Protein AF-0000000075149678 (afdb_homodimer)

Secondary structure (DSSP, 8-state):
--HHHHHHHHHIIIII-SS-SEEE-PPPGGG-S-S-GGGGTEEEEEETTTTEE-EEE-SSS-EEEEEEETTT--EEEE-TTT-SHHHHT--SSPHHHHHSSTHHHHHHHHHHHHHHHHHHTT--GGGGG-HHHHHHHHHHHHHHHH-SS---HHHH---HHHHHHHHHHHHHHHHHHHHHHHHHHHHTT--EEEEEEEEE-TTT--EEEEEEEEEE-TT--EEEEEEEEEE-SSSS--HHHHHHHHHHHHHHHH--TTSSSS-HHHHEEEEE---HHHH-TTSGGGTSEEEE-HHHHHHHHHHHHHSEE--EETTEEPPPEETTGGG-HHHHHHHHHHHHHHHHHHHHTGGGGSSSPP----GGGGTTTTTTGGGGS--GGGHHHHHHHHHHHT----S-EEEE-TTS-EEEEPPPPHHHHHHHHHHHHHHHHHS---HHHHHHHHH-GGGHHHHGGG---HHHHHHHHHHHHHHHHHT--------TTS-----------------------HHHHHHHHH--------GGGTTS--HHHHHHHHHHHHHHHTT-----HHHHHHHHHHHHHS-STTTT--HHHHHHHHHHHHHGGG--/--HHHHHHHHHIIIII-SS-SEEE-PPPGGG-S-S-GGGGTEEEEEETTTTEE-EEE-SSS-EEEEEEETTT--EEEE-TTT-SHHHHT--SSPHHHHHSSTHHHHHHHHHHHHHHHHHHTT--GGGGG-HHHHHHHHHHHHHHHH-SS---HHHH---HHHHHHHHHHHHHHHHHHHHHHHHHHHHTT--EEEEEEEEE-TTT--EEEEEEEEEE-TT--EEEEEEEEEE-SSSS--HHHHHHHHHHHHHHHH--TTSSSS-HHHHEEEEE---HHHH-TTSGGGTSEEEE-HHHHHHHHHHHHHSEE--EETTEEPPPEETTGGG-HHHHHHHHHHHHHHHHHHHHTGGGGSSSPP----GGGGTTTTT-GGGGS--GGGHHHHHHHHHHHT----S-EEEE-TTS-EEEEPPPPHHHHHHHHHHHHHHHHHS---HHHHHHHHH-GGGHHHHGGG---HHHHHHHHHHHHHHHHHT--------S-S------------------------HHHHHHHH--------GGGTTS--HHHHHHHHHHHHHHHHT-----HHHHHHHHHHHHHS-STTTT--HHHHHHHHHHHHHGGG--

Radius of gyration: 38.63 Å; Cα contacts (8 Å, |Δi|>4): 1776; chains: 2; bounding box: 74×133×99 Å

pLDDT: mean 73.52, std 18.8, range [23.61, 95.62]

Organism: Marchantia polymorpha (NCBI:txid3197)

Sequence (1200 aa):
MKAHEVKKELQKSLLEAEVLDHVVVRWPQKEQPSSNSIWDEFGPVVRICDNRRVEVQESDAITITFVGCKKCSTPYSWTLSRGTQSLRKHNCPPKSVVASSSHSIVQWMVVKSCAAMCAVDMRPFAIVSGEGFQSLLQTVLDIGVASKNPIRIKDLLNDEVTVKRAAVKTYKTIRQVLIAKLQAHFQDKMVAGCTLDIWTEPLTSIAYMSVTMHYIDVDFKHNARTLQVDQFPEVSHTAVAILKTFKQCIIPFTGEFDSMNVPVKEQIRITTDHASNNCGEDGLPSEFQWNGCADHSISTCLSFVLDKRTSIVNGKKSKPYYQFYANAPAVFDMLDNCKALVTYVKRVGLNKQLTPKLKQAVATRWIATKELEAFKTPTLHLVTHWRKVLLEHCDIVDEERVVKDKDGVKVTLPPDSKDFLNIKDLIKYQILEKFMLTALHVATTYLDPRQKPIISELEIDDELQREAIAIIKSTMVQNSPPTLTIDDKRPVLATACNRHPRKRKRAAISVVFPCRCINDFSSNDNDDDQDDIDNVPNTATLEILVIAELQAYEAFTLSNAMSENNFSDSGSTVSKKRNQLKPSTVNILMFLRSNIDLTKMKAHEVKKELQKSLLEAEVLDHVVVRWPQKEQPSSNSIWDEFGPVVRICDNRRVEVQESDAITITFVGCKKCSTPYSWTLSRGTQSLRKHNCPPKSVVASSSHSIVQWMVVKSCAAMCAVDMRPFAIVSGEGFQSLLQTVLDIGVASKNPIRIKDLLNDEVTVKRAAVKTYKTIRQVLIAKLQAHFQDKMVAGCTLDIWTEPLTSIAYMSVTMHYIDVDFKHNARTLQVDQFPEVSHTAVAILKTFKQCIIPFTGEFDSMNVPVKEQIRITTDHASNNCGEDGLPSEFQWNGCADHSISTCLSFVLDKRTSIVNGKKSKPYYQFYANAPAVFDMLDNCKALVTYVKRVGLNKQLTPKLKQAVATRWIATKELEAFKTPTLHLVTHWRKVLLEHCDIVDEERVVKDKDGVKVTLPPDSKDFLNIKDLIKYQILEKFMLTALHVATTYLDPRQKPIISELEIDDELQREAIAIIKSTMVQNSPPTLTIDDKRPVLATACNRHPRKRKRAAISVVFPCRCINDFSSNDNDDDQDDIDNVPNTATLEILVIAELQAYEAFTLSNAMSENNFSDSGSTVSKKRNQLKPSTVNILMFLRSNIDLTK

Structure (mmCIF, N/CA/C/O backbone):
data_AF-0000000075149678-model_v1
#
loop_
_entity.id
_entity.type
_entity.pdbx_description
1 polymer 'Uncharacterized protein'
#
loop_
_atom_site.group_PDB
_atom_site.id
_atom_site.type_symbol
_atom_site.label_atom_id
_atom_site.label_alt_id
_atom_site.label_comp_id
_atom_site.label_asym_id
_atom_site.label_entity_id
_atom_site.label_seq_id
_atom_site.pdbx_PDB_ins_code
_atom_site.Cartn_x
_atom_site.Cartn_y
_atom_site.Cartn_z
_atom_site.occupancy
_atom_site.B_iso_or_equiv
_atom_site.auth_seq_id
_atom_site.auth_comp_id
_atom_site.auth_asym_id
_atom_site.auth_atom_id
_atom_site.pdbx_PDB_model_num
ATOM 1 N N . MET A 1 1 ? -14.008 13.172 49.125 1 57.91 1 MET A N 1
ATOM 2 C CA . MET A 1 1 ? -13.828 11.797 48.688 1 57.91 1 MET A CA 1
ATOM 3 C C . MET A 1 1 ? -12.414 11.312 48.969 1 57.91 1 MET A C 1
ATOM 5 O O . MET A 1 1 ? -11.461 12.094 48.875 1 57.91 1 MET A O 1
ATOM 9 N N . LYS A 1 2 ? -12.273 10.164 49.594 1 74.69 2 LYS A N 1
ATOM 10 C CA . LYS A 1 2 ? -10.984 9.586 49.969 1 74.69 2 LYS A CA 1
ATOM 11 C C . LYS A 1 2 ? -10.172 9.195 48.75 1 74.69 2 LYS A C 1
ATOM 13 O O . LYS A 1 2 ? -10.734 8.844 47.719 1 74.69 2 LYS A O 1
ATOM 18 N N . ALA A 1 3 ? -8.828 9.406 48.781 1 76.81 3 ALA A N 1
ATOM 19 C CA . ALA A 1 3 ? -7.906 9.148 47.688 1 76.81 3 ALA A CA 1
ATOM 20 C C . ALA A 1 3 ? -8.102 7.742 47.125 1 76.81 3 ALA A C 1
ATOM 22 O O . ALA A 1 3 ? -8.062 7.543 45.906 1 76.81 3 ALA A O 1
ATOM 23 N N . HIS A 1 4 ? -8.422 6.836 48.062 1 79.38 4 HIS A N 1
ATOM 24 C CA . HIS A 1 4 ? -8.57 5.449 47.625 1 79.38 4 HIS A CA 1
ATOM 25 C C . HIS A 1 4 ? -9.836 5.266 46.781 1 79.38 4 HIS A C 1
ATOM 27 O O . HIS A 1 4 ? -9.844 4.488 45.812 1 79.38 4 HIS A O 1
ATOM 33 N N . GLU A 1 5 ? -10.867 5.965 47.031 1 79.81 5 GLU A N 1
ATOM 34 C CA . GLU A 1 5 ? -12.117 5.887 46.281 1 79.81 5 GLU A CA 1
ATOM 35 C C . GLU A 1 5 ? -11.961 6.504 44.875 1 79.81 5 GLU A C 1
ATOM 37 O O . GLU A 1 5 ? -12.453 5.953 43.906 1 79.81 5 GLU A O 1
ATOM 42 N N . VAL A 1 6 ? -11.242 7.582 44.938 1 85.88 6 VAL A N 1
ATOM 43 C CA . VAL A 1 6 ? -11.023 8.258 43.656 1 85.88 6 VAL A CA 1
ATOM 44 C C . VAL A 1 6 ? -10.164 7.375 42.781 1 85.88 6 VAL A C 1
ATOM 46 O O . VAL A 1 6 ? -10.406 7.289 41.562 1 85.88 6 VAL A O 1
ATOM 49 N N . LYS A 1 7 ? -9.281 6.703 43.406 1 84.38 7 LYS A N 1
ATOM 50 C CA . LYS A 1 7 ? -8.414 5.812 42.625 1 84.38 7 LYS A CA 1
ATOM 51 C C . LYS A 1 7 ? -9.219 4.688 42 1 84.38 7 LYS A C 1
ATOM 53 O O . LYS A 1 7 ? -8.992 4.348 40.812 1 84.38 7 LYS A O 1
ATOM 58 N N . LYS A 1 8 ? -10.102 4.176 42.688 1 80 8 LYS A N 1
ATOM 59 C CA . LYS A 1 8 ? -10.945 3.104 42.188 1 80 8 LYS A CA 1
ATOM 60 C C . LYS A 1 8 ? -11.82 3.598 41.031 1 80 8 LYS A C 1
ATOM 62 O O . LYS A 1 8 ? -12.008 2.893 40.031 1 80 8 LYS A O 1
ATOM 67 N N . GLU A 1 9 ? -12.242 4.777 41.188 1 80.5 9 GLU A N 1
ATOM 68 C CA . GLU A 1 9 ? -13.055 5.379 40.125 1 80.5 9 GLU A CA 1
ATOM 69 C C . GLU A 1 9 ? -12.227 5.641 38.875 1 80.5 9 GLU A C 1
ATOM 71 O O . GLU A 1 9 ? -12.711 5.445 37.75 1 80.5 9 GLU A O 1
ATOM 76 N N . LEU A 1 10 ? -11.047 6.031 39.125 1 85.06 10 LEU A N 1
ATOM 77 C CA . LEU A 1 10 ? -10.164 6.324 38 1 85.06 10 LEU A CA 1
ATOM 78 C C . LEU A 1 10 ? -9.766 5.043 37.281 1 85.06 10 LEU A C 1
ATOM 80 O O . LEU A 1 10 ? -9.648 5.035 36.062 1 85.06 10 LEU A O 1
ATOM 84 N N . GLN A 1 11 ? -9.633 4.023 38.031 1 77.69 11 GLN A N 1
ATOM 85 C CA . GLN A 1 11 ? -9.312 2.74 37.406 1 77.69 11 GLN A CA 1
ATOM 86 C C . GLN A 1 11 ? -10.43 2.287 36.469 1 77.69 11 GLN A C 1
ATOM 88 O O . GLN A 1 11 ? -10.164 1.807 35.375 1 77.69 11 GLN A O 1
ATOM 93 N N . LYS A 1 12 ? -11.539 2.523 36.906 1 75.19 12 LYS A N 1
ATOM 94 C CA . LYS A 1 12 ? -12.695 2.158 36.062 1 75.19 12 LYS A CA 1
ATOM 95 C C . LYS A 1 12 ? -12.797 3.059 34.844 1 75.19 12 LYS A C 1
ATOM 97 O O . LYS A 1 12 ? -13.047 2.578 33.719 1 75.19 12 LYS A O 1
ATOM 102 N N . SER A 1 13 ? -12.539 4.293 35.031 1 77.38 13 SER A N 1
ATOM 103 C CA . SER A 1 13 ? -12.703 5.277 33.969 1 77.38 13 SER A CA 1
ATOM 104 C C . SER A 1 13 ? -11.609 5.145 32.906 1 77.38 13 SER A C 1
ATOM 106 O O . SER A 1 13 ? -11.859 5.32 31.719 1 77.38 13 SER A O 1
ATOM 108 N N . LEU A 1 14 ? -10.484 4.793 33.312 1 76.38 14 LEU A N 1
ATOM 109 C CA . LEU A 1 14 ? -9.344 4.777 32.406 1 76.38 14 LEU A CA 1
ATOM 110 C C . LEU A 1 14 ? -9.227 3.434 31.703 1 76.38 14 LEU A C 1
ATOM 112 O O . LEU A 1 14 ? -8.766 3.369 30.562 1 76.38 14 LEU A O 1
ATOM 116 N N . LEU A 1 15 ? -9.656 2.396 32.375 1 67.94 15 LEU A N 1
ATOM 117 C CA . LEU A 1 15 ? -9.328 1.075 31.859 1 67.94 15 LEU A CA 1
ATOM 118 C C . LEU A 1 15 ? -10.57 0.382 31.328 1 67.94 15 LEU A C 1
ATOM 120 O O . LEU A 1 15 ? -10.484 -0.461 30.438 1 67.94 15 LEU A O 1
ATOM 124 N N . GLU A 1 16 ? -11.672 0.696 31.828 1 62.38 16 GLU A N 1
ATOM 125 C CA . GLU A 1 16 ? -12.852 -0.124 31.562 1 62.38 16 GLU A CA 1
ATOM 126 C C . GLU A 1 16 ? -13.906 0.665 30.781 1 62.38 16 GLU A C 1
ATOM 128 O O . GLU A 1 16 ? -14.695 0.087 30.047 1 62.38 16 GLU A O 1
ATOM 133 N N . ALA A 1 17 ? -13.781 1.989 30.844 1 60.34 17 ALA A N 1
ATOM 134 C CA . ALA A 1 17 ? -14.898 2.781 30.344 1 60.34 17 ALA A CA 1
ATOM 135 C C . ALA A 1 17 ? -14.867 2.877 28.828 1 60.34 17 ALA A C 1
ATOM 137 O O . ALA A 1 17 ? -13.789 2.875 28.219 1 60.34 17 ALA A O 1
ATOM 138 N N . GLU A 1 18 ? -15.984 2.715 28.188 1 59.06 18 GLU A N 1
ATOM 139 C CA . GLU A 1 18 ? -16.156 2.883 26.75 1 59.06 18 GLU A CA 1
ATOM 140 C C . GLU A 1 18 ? -15.844 4.312 26.312 1 59.06 18 GLU A C 1
ATOM 142 O O . GLU A 1 18 ? -15.234 4.523 25.266 1 59.06 18 GLU A O 1
ATOM 147 N N . VAL A 1 19 ? -16.359 5.199 27.141 1 57.59 19 VAL A N 1
ATOM 148 C CA . VAL A 1 19 ? -16.078 6.613 26.922 1 57.59 19 VAL A CA 1
ATOM 149 C C . VAL A 1 19 ? -15.164 7.137 28.016 1 57.59 19 VAL A C 1
ATOM 151 O O . VAL A 1 19 ? -15.484 7.035 29.203 1 57.59 19 VAL A O 1
ATOM 154 N N . LEU A 1 20 ? -13.992 7.496 27.594 1 66.5 20 LEU A N 1
ATOM 155 C CA . LEU A 1 20 ? -13.008 7.887 28.594 1 66.5 20 LEU A CA 1
ATOM 156 C C . LEU A 1 20 ? -13.281 9.297 29.094 1 66.5 20 LEU A C 1
ATOM 158 O O . LEU A 1 20 ? -13.484 10.219 28.312 1 66.5 20 LEU A O 1
ATOM 162 N N . ASP A 1 21 ? -13.586 9.367 30.406 1 77.19 21 ASP A N 1
ATOM 163 C CA . ASP A 1 21 ? -13.727 10.664 31.047 1 77.19 21 ASP A CA 1
ATOM 164 C C . ASP A 1 21 ? -12.367 11.219 31.469 1 77.19 21 ASP A C 1
ATOM 166 O O . ASP A 1 21 ? -12.219 12.422 31.688 1 77.19 21 ASP A O 1
ATOM 170 N N . HIS A 1 22 ? -11.516 10.219 31.656 1 84.44 22 HIS A N 1
ATOM 171 C CA . HIS A 1 22 ? -10.172 10.617 32.094 1 84.44 22 HIS A CA 1
ATOM 172 C C . HIS A 1 22 ? -9.117 10.07 31.125 1 84.44 22 HIS A C 1
ATOM 174 O O . HIS A 1 22 ? -9.359 9.078 30.422 1 84.44 22 HIS A O 1
ATOM 180 N N . VAL A 1 23 ? -8.086 10.805 31.016 1 83.5 23 VAL A N 1
ATOM 181 C CA . VAL A 1 23 ? -7.004 10.375 30.141 1 83.5 23 VAL A CA 1
ATOM 182 C C . VAL A 1 23 ? -5.656 10.727 30.766 1 83.5 23 VAL A C 1
ATOM 184 O O . VAL A 1 23 ? -5.566 11.641 31.594 1 83.5 23 VAL A O 1
ATOM 187 N N . VAL A 1 24 ? -4.738 9.898 30.5 1 84.31 24 VAL A N 1
ATOM 188 C CA . VAL A 1 24 ? -3.377 10.211 30.922 1 84.31 24 VAL A CA 1
ATOM 189 C C . VAL A 1 24 ? -2.699 11.094 29.875 1 84.31 24 VAL A C 1
ATOM 191 O O . VAL A 1 24 ? -2.727 10.781 28.688 1 84.31 24 VAL A O 1
ATOM 194 N N . VAL A 1 25 ? -2.201 12.234 30.312 1 80.38 25 VAL A N 1
ATOM 195 C CA . VAL A 1 25 ? -1.563 13.164 29.391 1 80.38 25 VAL A CA 1
ATOM 196 C C . VAL A 1 25 ? -0.104 13.367 29.797 1 80.38 25 VAL A C 1
ATOM 198 O O . VAL A 1 25 ? 0.306 12.984 30.891 1 80.38 25 VAL A O 1
ATOM 201 N N . ARG A 1 26 ? 0.656 13.906 28.906 1 76.75 26 ARG A N 1
ATOM 202 C CA . ARG A 1 26 ? 2.043 14.234 29.219 1 76.75 26 ARG A CA 1
ATOM 203 C C . ARG A 1 26 ? 2.127 15.477 30.094 1 76.75 26 ARG A C 1
ATOM 205 O O . ARG A 1 26 ? 1.287 16.375 30 1 76.75 26 ARG A O 1
ATOM 212 N N . TRP A 1 27 ? 3.176 15.375 30.938 1 76.69 27 TRP A N 1
ATOM 213 C CA . TRP A 1 27 ? 3.428 16.562 31.75 1 76.69 27 TRP A CA 1
ATOM 214 C C . TRP A 1 27 ? 3.85 17.734 30.891 1 76.69 27 TRP A C 1
ATOM 216 O O . TRP A 1 27 ? 4.715 17.594 30.016 1 76.69 27 TRP A O 1
ATOM 226 N N . PRO A 1 28 ? 3.109 18.891 31.062 1 70.19 28 PRO A N 1
ATOM 227 C CA . PRO A 1 28 ? 3.732 20.078 30.484 1 70.19 28 PRO A CA 1
ATOM 228 C C . PRO A 1 28 ? 5.141 20.328 31.016 1 70.19 28 PRO A C 1
ATOM 230 O O . PRO A 1 28 ? 5.41 20.094 32.188 1 70.19 28 PRO A O 1
ATOM 233 N N . GLN A 1 29 ? 6.027 20.5 30.188 1 64.75 29 GLN A N 1
ATOM 234 C CA . GLN A 1 29 ? 7.441 20.594 30.531 1 64.75 29 GLN A CA 1
ATOM 235 C C . GLN A 1 29 ? 7.645 21.453 31.781 1 64.75 29 GLN A C 1
ATOM 237 O O . GLN A 1 29 ? 8.453 21.109 32.656 1 64.75 29 GLN A O 1
ATOM 242 N N . LYS A 1 30 ? 6.875 22.594 31.906 1 62.75 30 LYS A N 1
ATOM 243 C CA . LYS A 1 30 ? 7.07 23.531 33 1 62.75 30 LYS A CA 1
ATOM 244 C C . LYS A 1 30 ? 6.434 23.016 34.281 1 62.75 30 LYS A C 1
ATOM 246 O O . LYS A 1 30 ? 6.77 23.469 35.375 1 62.75 30 LYS A O 1
ATOM 251 N N . GLU A 1 31 ? 5.57 21.938 34.156 1 72.44 31 GLU A N 1
ATOM 252 C CA . GLU A 1 31 ? 4.832 21.469 35.312 1 72.44 31 GLU A CA 1
ATOM 253 C C . GLU A 1 31 ? 5.316 20.094 35.781 1 72.44 31 GLU A C 1
ATOM 255 O O . GLU A 1 31 ? 4.727 19.484 36.656 1 72.44 31 GLU A O 1
ATOM 260 N N . GLN A 1 32 ? 6.301 19.688 35.125 1 77.25 32 GLN A N 1
ATOM 261 C CA . GLN A 1 32 ? 6.812 18.391 35.531 1 77.25 32 GLN A CA 1
ATOM 262 C C . GLN A 1 32 ? 7.41 18.438 36.938 1 77.25 32 GLN A C 1
ATOM 264 O O . GLN A 1 32 ? 8.18 19.344 37.25 1 77.25 32 GLN A O 1
ATOM 269 N N . PRO A 1 33 ? 6.98 17.547 37.844 1 74.12 33 PRO A N 1
ATOM 270 C CA . PRO A 1 33 ? 7.383 17.609 39.25 1 74.12 33 PRO A CA 1
ATOM 271 C C . PRO A 1 33 ? 8.898 17.516 39.438 1 74.12 33 PRO A C 1
ATOM 273 O O . PRO A 1 33 ? 9.453 18.125 40.344 1 74.12 33 PRO A O 1
ATOM 276 N N . SER A 1 34 ? 9.531 16.625 38.656 1 74.44 34 SER A N 1
ATOM 277 C CA . SER A 1 34 ? 10.984 16.484 38.75 1 74.44 34 SER A CA 1
ATOM 278 C C . SER A 1 34 ? 11.594 16.094 37.406 1 74.44 34 SER A C 1
ATOM 280 O O . SER A 1 34 ? 10.875 15.836 36.438 1 74.44 34 SER A O 1
ATOM 282 N N . SER A 1 35 ? 12.852 16.172 37.438 1 73 35 SER A N 1
ATOM 283 C CA . SER A 1 35 ? 13.562 15.805 36.219 1 73 35 SER A CA 1
ATOM 284 C C . SER A 1 35 ? 13.742 14.297 36.094 1 73 35 SER A C 1
ATOM 286 O O . SER A 1 35 ? 14.461 13.812 35.219 1 73 35 SER A O 1
ATOM 288 N N . ASN A 1 36 ? 13.031 13.562 36.906 1 75.81 36 ASN A N 1
ATOM 289 C CA . ASN A 1 36 ? 13.141 12.102 36.906 1 75.81 36 ASN A CA 1
ATOM 290 C C . ASN A 1 36 ? 12.57 11.5 35.625 1 75.81 36 ASN A C 1
ATOM 292 O O . ASN A 1 36 ? 11.523 11.93 35.156 1 75.81 36 ASN A O 1
ATOM 296 N N . SER A 1 37 ? 13.242 10.562 35.094 1 79.38 37 SER A N 1
ATOM 297 C CA . SER A 1 37 ? 12.891 9.906 33.844 1 79.38 37 SER A CA 1
ATOM 298 C C . SER A 1 37 ? 11.578 9.133 33.969 1 79.38 37 SER A C 1
ATOM 300 O O . SER A 1 37 ? 10.969 8.75 32.969 1 79.38 37 SER A O 1
ATOM 302 N N . ILE A 1 38 ? 11.109 9.023 35.188 1 82 38 ILE A N 1
ATOM 303 C CA . ILE A 1 38 ? 9.883 8.258 35.406 1 82 38 ILE A CA 1
ATOM 304 C C . ILE A 1 38 ? 8.703 8.977 34.75 1 82 38 ILE A C 1
ATOM 306 O O . ILE A 1 38 ? 7.719 8.336 34.375 1 82 38 ILE A O 1
ATOM 310 N N . TRP A 1 39 ? 8.82 10.195 34.625 1 83.75 39 TRP A N 1
ATOM 311 C CA . TRP A 1 39 ? 7.699 10.992 34.125 1 83.75 39 TRP A CA 1
ATOM 312 C C . TRP A 1 39 ? 7.578 10.867 32.594 1 83.75 39 TRP A C 1
ATOM 314 O O . TRP A 1 39 ? 6.617 11.359 32 1 83.75 39 TRP A O 1
ATOM 324 N N . ASP A 1 40 ? 8.539 10.117 32.062 1 79.5 40 ASP A N 1
ATOM 325 C CA . ASP A 1 40 ? 8.383 9.727 30.656 1 79.5 40 ASP A CA 1
ATOM 326 C C . ASP A 1 40 ? 7.379 8.586 30.5 1 79.5 40 ASP A C 1
ATOM 328 O O . ASP A 1 40 ? 6.773 8.422 29.438 1 79.5 40 ASP A O 1
ATOM 332 N N . GLU A 1 41 ? 7.168 7.938 31.594 1 82.25 41 GLU A N 1
ATOM 333 C CA . GLU A 1 41 ? 6.297 6.766 31.578 1 82.25 41 GLU A CA 1
ATOM 334 C C . GLU A 1 41 ? 4.949 7.066 32.219 1 82.25 41 GLU A C 1
ATOM 336 O O . GLU A 1 41 ? 3.953 6.398 31.938 1 82.25 41 GLU A O 1
ATOM 341 N N . PHE A 1 42 ? 5.043 8.07 33.125 1 86.88 42 PHE A N 1
ATOM 342 C CA . PHE A 1 42 ? 3.814 8.398 33.844 1 86.88 42 PHE A CA 1
ATOM 343 C C . PHE A 1 42 ? 3.4 9.844 33.594 1 86.88 42 PHE A C 1
ATOM 345 O O . PHE A 1 42 ? 4.25 10.719 33.406 1 86.88 42 PHE A O 1
ATOM 352 N N . GLY A 1 43 ? 2.162 10.094 33.438 1 87 43 GLY A N 1
ATOM 353 C CA . GLY A 1 43 ? 1.602 11.43 33.281 1 87 43 GLY A CA 1
ATOM 354 C C . GLY A 1 43 ? 0.392 11.688 34.156 1 87 43 GLY A C 1
ATOM 355 O O . GLY A 1 43 ? -0.157 10.758 34.75 1 87 43 GLY A O 1
ATOM 356 N N . PRO A 1 44 ? 0.08 12.898 34.25 1 88 44 PRO A N 1
ATOM 357 C CA . PRO A 1 44 ? -1.089 13.219 35.094 1 88 44 PRO A CA 1
ATOM 358 C C . PRO A 1 44 ? -2.4 12.758 34.438 1 88 44 PRO A C 1
ATOM 360 O O . PRO A 1 44 ? -2.533 12.758 33.219 1 88 44 PRO A O 1
ATOM 363 N N . VAL A 1 45 ? -3.246 12.297 35.344 1 88.62 45 VAL A N 1
ATOM 364 C CA . VAL A 1 45 ? -4.594 11.961 34.875 1 88.62 45 VAL A CA 1
ATOM 365 C C . VAL A 1 45 ? -5.445 13.219 34.812 1 88.62 45 VAL A C 1
ATOM 367 O O . VAL A 1 45 ? -5.512 13.992 35.781 1 88.62 45 VAL A O 1
ATOM 370 N N . VAL A 1 46 ? -5.988 13.469 33.656 1 86.31 46 VAL A N 1
ATOM 371 C CA . VAL A 1 46 ? -6.793 14.664 33.438 1 86.31 46 VAL A CA 1
ATOM 372 C C . VAL A 1 46 ? -8.227 14.273 33.094 1 86.31 46 VAL A C 1
ATOM 374 O O . VAL A 1 46 ? -8.445 13.25 32.438 1 86.31 46 VAL A O 1
ATOM 377 N N . ARG A 1 47 ? -9.039 15.117 33.594 1 84.12 47 ARG A N 1
ATOM 378 C CA . ARG A 1 47 ? -10.438 14.992 33.156 1 84.12 47 ARG A CA 1
ATOM 379 C C . ARG A 1 47 ? -10.648 15.602 31.781 1 84.12 47 ARG A C 1
ATOM 381 O O . ARG A 1 47 ? -10.305 16.766 31.562 1 84.12 47 ARG A O 1
ATOM 388 N N . ILE A 1 48 ? -11.18 14.883 30.922 1 77.69 48 ILE A N 1
ATOM 389 C CA . ILE A 1 48 ? -11.273 15.266 29.516 1 77.69 48 ILE A CA 1
ATOM 390 C C . ILE A 1 48 ? -12.156 16.5 29.375 1 77.69 48 ILE A C 1
ATOM 392 O O . ILE A 1 48 ? -11.867 17.391 28.578 1 77.69 48 ILE A O 1
ATOM 396 N N . CYS A 1 49 ? -13.203 16.672 30.172 1 71.38 49 CYS A N 1
ATOM 397 C CA . CYS A 1 49 ? -14.195 17.734 30.016 1 71.38 49 CYS A CA 1
ATOM 398 C C . CYS A 1 49 ? -13.586 19.109 30.266 1 71.38 49 CYS A C 1
ATOM 400 O O . CYS A 1 49 ? -13.922 20.062 29.578 1 71.38 49 CYS A O 1
ATOM 402 N N . ASP A 1 50 ? -12.656 19.203 31.219 1 72.31 50 ASP A N 1
ATOM 403 C CA . ASP A 1 50 ? -12.148 20.531 31.562 1 72.31 50 ASP A CA 1
ATOM 404 C C . ASP A 1 50 ? -10.617 20.547 31.531 1 72.31 50 ASP A C 1
ATOM 406 O O . ASP A 1 50 ? -10 21.562 31.844 1 72.31 50 ASP A O 1
ATOM 410 N N . ASN A 1 51 ? -10.047 19.5 31.109 1 73.75 51 ASN A N 1
ATOM 411 C CA . ASN A 1 51 ? -8.602 19.391 30.953 1 73.75 51 ASN A CA 1
ATOM 412 C C . ASN A 1 51 ? -7.871 19.688 32.25 1 73.75 51 ASN A C 1
ATOM 414 O O . ASN A 1 51 ? -6.805 20.297 32.25 1 73.75 51 ASN A O 1
ATOM 418 N N . ARG A 1 52 ? -8.539 19.359 33.406 1 81.81 52 ARG A N 1
ATOM 419 C CA . ARG A 1 52 ? -7.918 19.594 34.719 1 81.81 52 ARG A CA 1
ATOM 420 C C . ARG A 1 52 ? -7.387 18.281 35.312 1 81.81 52 ARG A C 1
ATOM 422 O O . ARG A 1 52 ? -7.988 17.234 35.125 1 81.81 52 ARG A O 1
ATOM 429 N N . ARG A 1 53 ? -6.398 18.484 36 1 87.06 53 ARG A N 1
ATOM 430 C CA . ARG A 1 53 ? -5.82 17.328 36.688 1 87.06 53 ARG A CA 1
ATOM 431 C C . ARG A 1 53 ? -6.73 16.844 37.812 1 87.06 53 ARG A C 1
ATOM 433 O O . ARG A 1 53 ? -7.391 17.656 38.469 1 87.06 53 ARG A O 1
ATOM 440 N N . VAL A 1 54 ? -6.723 15.562 37.938 1 88.62 54 VAL A N 1
ATOM 441 C CA . VAL A 1 54 ? -7.484 14.992 39.031 1 88.62 54 VAL A CA 1
ATOM 442 C C . VAL A 1 54 ? -6.652 15.039 40.312 1 88.62 54 VAL A C 1
ATOM 444 O O . VAL A 1 54 ? -5.598 14.406 40.406 1 88.62 54 VAL A O 1
ATOM 447 N N . GLU A 1 55 ? -7.109 15.891 41.219 1 88.06 55 GLU A N 1
ATOM 448 C CA . GLU A 1 55 ? -6.418 16.062 42.5 1 88.06 55 GLU A CA 1
ATOM 449 C C . GLU A 1 55 ? -7.387 15.984 43.656 1 88.06 55 GLU A C 1
ATOM 451 O O . GLU A 1 55 ? -8.57 16.297 43.531 1 88.06 55 GLU A O 1
ATOM 456 N N . VAL A 1 56 ? -6.934 15.328 44.719 1 85.56 56 VAL A N 1
ATOM 457 C CA . VAL A 1 56 ? -7.727 15.242 45.938 1 85.56 56 VAL A CA 1
ATOM 458 C C . VAL A 1 56 ? -6.961 15.875 47.094 1 85.56 56 VAL A C 1
ATOM 460 O O . VAL A 1 56 ? -5.777 15.586 47.281 1 85.56 56 VAL A O 1
ATOM 463 N N . GLN A 1 57 ? -7.641 16.828 47.75 1 80.31 57 GLN A N 1
ATOM 464 C CA . GLN A 1 57 ? -7.047 17.453 48.906 1 80.31 57 GLN A CA 1
ATOM 465 C C . GLN A 1 57 ? -7.27 16.609 50.156 1 80.31 57 GLN A C 1
ATOM 467 O O . GLN A 1 57 ? -8.398 16.484 50.656 1 80.31 57 GLN A O 1
ATOM 472 N N . GLU A 1 58 ? -6.348 15.797 50.656 1 74.38 58 GLU A N 1
ATOM 473 C CA . GLU A 1 58 ? -6.449 14.953 51.844 1 74.38 58 GLU A CA 1
ATOM 474 C C . GLU A 1 58 ? -6.348 15.781 53.125 1 74.38 58 GLU A C 1
ATOM 476 O O . GLU A 1 58 ? -7.094 15.555 54.062 1 74.38 58 GLU A O 1
ATOM 481 N N . SER A 1 59 ? -5.34 16.672 53.188 1 70.94 59 SER A N 1
ATOM 482 C CA . SER A 1 59 ? -5.195 17.594 54.312 1 70.94 59 SER A CA 1
ATOM 483 C C . SER A 1 59 ? -4.816 19 53.812 1 70.94 59 SER A C 1
ATOM 485 O O . SER A 1 59 ? -4.59 19.203 52.625 1 70.94 59 SER A O 1
ATOM 487 N N . ASP A 1 60 ? -4.965 20.031 54.688 1 67.31 60 ASP A N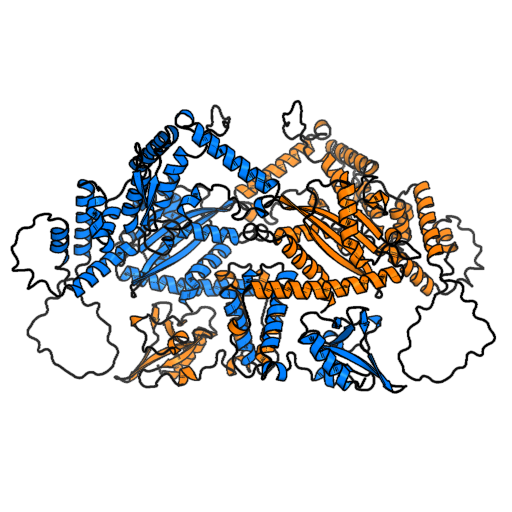 1
ATOM 488 C CA . ASP A 1 60 ? -4.672 21.422 54.375 1 67.31 60 ASP A CA 1
ATOM 489 C C . ASP A 1 60 ? -3.291 21.547 53.719 1 67.31 60 ASP A C 1
ATOM 491 O O . ASP A 1 60 ? -3.061 22.453 52.906 1 67.31 60 ASP A O 1
ATOM 495 N N . ALA A 1 61 ? -2.371 20.516 53.938 1 70.19 61 ALA A N 1
ATOM 496 C CA . ALA A 1 61 ? -0.984 20.672 53.5 1 70.19 61 ALA A CA 1
ATOM 497 C C . ALA A 1 61 ? -0.655 19.703 52.375 1 70.19 61 ALA A C 1
ATOM 499 O O . ALA A 1 61 ? 0.359 19.859 51.688 1 70.19 61 ALA A O 1
ATOM 500 N N . ILE A 1 62 ? -1.554 18.719 52.219 1 75.88 62 ILE A N 1
ATOM 501 C CA . ILE A 1 62 ? -1.147 17.656 51.281 1 75.88 62 ILE A CA 1
ATOM 502 C C . ILE A 1 62 ? -2.184 17.516 50.156 1 75.88 62 ILE A C 1
ATOM 504 O O . ILE A 1 62 ? -3.357 17.25 50.438 1 75.88 62 ILE A O 1
ATOM 508 N N . THR A 1 63 ? -1.804 17.812 48.906 1 83 63 THR A N 1
ATOM 509 C CA . THR A 1 63 ? -2.615 17.578 47.719 1 83 63 THR A CA 1
ATOM 510 C C . THR A 1 63 ? -2.133 16.328 46.969 1 83 63 THR A C 1
ATOM 512 O O . THR A 1 63 ? -0.958 16.234 46.625 1 83 63 THR A O 1
ATOM 515 N N . ILE A 1 64 ? -3.07 15.375 46.844 1 87.19 64 ILE A N 1
ATOM 516 C CA . ILE A 1 64 ? -2.758 14.141 46.125 1 87.19 64 ILE A CA 1
ATOM 517 C C . ILE A 1 64 ? -3.084 14.312 44.625 1 87.19 64 ILE A C 1
ATOM 519 O O . ILE A 1 64 ? -4.215 14.656 44.281 1 87.19 64 ILE A O 1
ATOM 523 N N . THR A 1 65 ? -2.072 14.195 43.812 1 88.88 65 THR A N 1
ATOM 524 C CA . THR A 1 65 ? -2.25 14.211 42.375 1 88.88 65 THR A CA 1
ATOM 525 C C . THR A 1 65 ? -2.227 12.789 41.812 1 88.88 65 THR A C 1
ATOM 527 O O . THR A 1 65 ? -1.367 11.984 42.188 1 88.88 65 THR A O 1
ATOM 530 N N . PHE A 1 66 ? -3.215 12.539 40.969 1 90.62 66 PHE A N 1
ATOM 531 C CA . PHE A 1 66 ? -3.252 11.203 40.375 1 90.62 66 PHE A CA 1
ATOM 532 C C . PHE A 1 66 ? -2.48 11.172 39.062 1 90.62 66 PHE A C 1
ATOM 534 O O . PHE A 1 66 ? -2.652 12.047 38.219 1 90.62 66 PHE A O 1
ATOM 541 N N . VAL A 1 67 ? -1.616 10.172 39 1 89.56 67 VAL A N 1
ATOM 542 C CA . VAL A 1 67 ? -0.827 9.961 37.812 1 89.56 67 VAL A CA 1
ATOM 543 C C . VAL A 1 67 ? -1.106 8.57 37.25 1 89.56 67 VAL A C 1
ATOM 545 O O . VAL A 1 67 ? -1.562 7.68 37.969 1 89.56 67 VAL A O 1
ATOM 548 N N . GLY A 1 68 ? -1.086 8.438 35.906 1 87.38 68 GLY A N 1
ATOM 549 C CA . GLY A 1 68 ? -1.309 7.156 35.25 1 87.38 68 GLY A CA 1
ATOM 550 C C . GLY A 1 68 ? -0.161 6.73 34.375 1 87.38 68 GLY A C 1
ATOM 551 O O . GLY A 1 68 ? 0.609 7.57 33.875 1 87.38 68 GLY A O 1
ATOM 552 N N . CYS A 1 69 ? 0.041 5.398 34.25 1 83.56 69 CYS A N 1
ATOM 553 C CA . CYS A 1 69 ? 0.995 4.863 33.281 1 83.56 69 CYS A CA 1
ATOM 554 C C . CYS A 1 69 ? 0.579 5.207 31.844 1 83.56 69 CYS A C 1
ATOM 556 O O . CYS A 1 69 ? -0.572 4.992 31.469 1 83.56 69 CYS A O 1
ATOM 558 N N . LYS A 1 70 ? 1.414 5.695 31.109 1 76.81 70 LYS A N 1
ATOM 559 C CA . LYS A 1 70 ? 1.104 6.117 29.75 1 76.81 70 LYS A CA 1
ATOM 560 C C . LYS A 1 70 ? 0.82 4.914 28.844 1 76.81 70 LYS A C 1
ATOM 562 O O . LYS A 1 70 ? 0.154 5.043 27.812 1 76.81 70 LYS A O 1
ATOM 567 N N . LYS A 1 71 ? 1.25 3.758 29.312 1 72.25 71 LYS A N 1
ATOM 568 C CA . LYS A 1 71 ? 1.111 2.553 28.5 1 72.25 71 LYS A CA 1
ATOM 569 C C . LYS A 1 71 ? -0.179 1.81 28.828 1 72.25 71 LYS A C 1
ATOM 571 O O . LYS A 1 71 ? -0.964 1.486 27.938 1 72.25 71 LYS A O 1
ATOM 576 N N . CYS A 1 72 ? -0.444 1.564 30.141 1 72 72 CYS A N 1
ATOM 577 C CA . CYS A 1 72 ? -1.587 0.74 30.516 1 72 72 CYS A CA 1
ATOM 578 C C . CYS A 1 72 ? -2.67 1.58 31.188 1 72 72 CYS A C 1
ATOM 580 O O . CYS A 1 72 ? -3.744 1.071 31.516 1 72 72 CYS A O 1
ATOM 582 N N . SER A 1 73 ? -2.389 2.873 31.453 1 76.81 73 SER A N 1
ATOM 583 C CA . SER A 1 73 ? -3.328 3.848 32 1 76.81 73 SER A CA 1
ATOM 584 C C . SER A 1 73 ? -3.688 3.52 33.438 1 76.81 73 SER A C 1
ATOM 586 O O . SER A 1 73 ? -4.676 4.035 33.969 1 76.81 73 SER A O 1
ATOM 588 N N . THR A 1 74 ? -2.877 2.629 34.156 1 80 74 THR A N 1
ATOM 589 C CA . THR A 1 74 ? -3.125 2.344 35.562 1 80 74 THR A CA 1
ATOM 590 C C . THR A 1 74 ? -2.885 3.586 36.406 1 80 74 THR A C 1
ATOM 592 O O . THR A 1 74 ? -1.812 4.188 36.344 1 80 74 THR A O 1
ATOM 595 N N . PRO A 1 75 ? -3.879 3.982 37.219 1 87.62 75 PRO A N 1
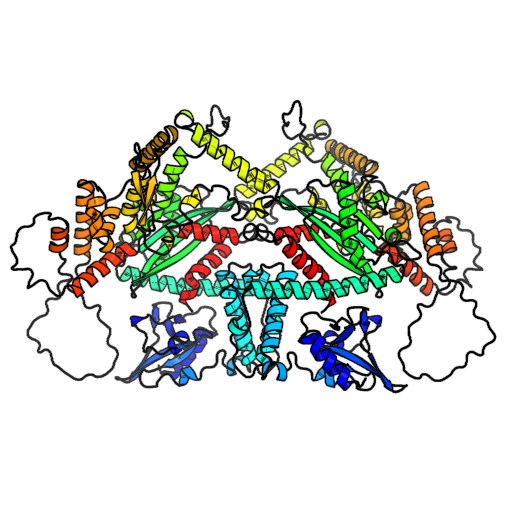ATOM 596 C CA . PRO A 1 75 ? -3.732 5.211 38 1 87.62 75 PRO A CA 1
ATOM 597 C C . PRO A 1 75 ? -3.002 4.98 39.312 1 87.62 75 PRO A C 1
ATOM 599 O O . PRO A 1 75 ? -3.152 3.922 39.938 1 87.62 75 PRO A O 1
ATOM 602 N N . TYR A 1 76 ? -2.221 5.895 39.812 1 87.81 76 TYR A N 1
ATOM 603 C CA . TYR A 1 76 ? -1.512 5.918 41.094 1 87.81 76 TYR A CA 1
ATOM 604 C C . TYR A 1 76 ? -1.734 7.238 41.812 1 87.81 76 TYR A C 1
ATOM 606 O O . TYR A 1 76 ? -1.924 8.281 41.156 1 87.81 76 TYR A O 1
ATOM 614 N N . SER A 1 77 ? -1.828 7.125 43.125 1 87.25 77 SER A N 1
ATOM 615 C CA . SER A 1 77 ? -1.823 8.336 43.938 1 87.25 77 SER A CA 1
ATOM 616 C C . SER A 1 77 ? -0.401 8.828 44.188 1 87.25 77 SER A C 1
ATOM 618 O O . SER A 1 77 ? 0.466 8.055 44.594 1 87.25 77 SER A O 1
ATOM 620 N N . TRP A 1 78 ? -0.196 10.023 43.812 1 87.06 78 TRP A N 1
ATOM 621 C CA . TRP A 1 78 ? 1.15 10.562 43.969 1 87.06 78 TRP A CA 1
ATOM 622 C C . TRP A 1 78 ? 1.121 11.883 44.75 1 87.06 78 TRP A C 1
ATOM 624 O O . TRP A 1 78 ? 0.211 12.695 44.562 1 87.06 78 TRP A O 1
ATOM 634 N N . THR A 1 79 ? 2.023 11.969 45.688 1 79.69 79 THR A N 1
ATOM 635 C CA . THR A 1 79 ? 2.264 13.211 46.406 1 79.69 79 THR A CA 1
ATOM 636 C C . THR A 1 79 ? 3.748 13.57 46.375 1 79.69 79 THR A C 1
ATOM 638 O O . THR A 1 79 ? 4.602 12.688 46.219 1 79.69 79 THR A O 1
ATOM 641 N N . LEU A 1 80 ? 4.035 14.844 46.344 1 68.5 80 LEU A N 1
ATOM 642 C CA . LEU A 1 80 ? 5.422 15.305 46.375 1 68.5 80 LEU A CA 1
ATOM 643 C C . LEU A 1 80 ? 6.184 14.656 47.531 1 68.5 80 LEU A C 1
ATOM 645 O O . LEU A 1 80 ? 7.391 14.438 47.438 1 68.5 80 LEU A O 1
ATOM 649 N N . SER A 1 81 ? 5.402 14.25 48.594 1 65.25 81 SER A N 1
ATOM 650 C CA . SER A 1 81 ? 6.043 13.695 49.781 1 65.25 81 SER A CA 1
ATOM 651 C C . SER A 1 81 ? 6.309 12.203 49.594 1 65.25 81 SER A C 1
ATOM 653 O O . SER A 1 81 ? 7.195 11.648 50.25 1 65.25 81 SER A O 1
ATOM 655 N N . ARG A 1 82 ? 5.492 11.406 48.906 1 63.84 82 ARG A N 1
ATOM 656 C CA . ARG A 1 82 ? 5.574 9.953 48.844 1 63.84 82 ARG A CA 1
ATOM 657 C C . ARG A 1 82 ? 6.633 9.508 47.844 1 63.84 82 ARG A C 1
ATOM 659 O O . ARG A 1 82 ? 7.066 8.352 47.875 1 63.84 82 ARG A O 1
ATOM 666 N N . GLY A 1 83 ? 7.324 10.297 47.188 1 66.25 83 GLY A N 1
ATOM 667 C CA . GLY A 1 83 ? 8.375 9.922 46.25 1 66.25 83 GLY A CA 1
ATOM 668 C C . GLY A 1 83 ? 7.863 9.156 45.062 1 66.25 83 GLY A C 1
ATOM 669 O O . GLY A 1 83 ? 6.652 9.086 44.844 1 66.25 83 GLY A O 1
ATOM 670 N N . THR A 1 84 ? 8.633 8.703 44.125 1 78.75 84 THR A N 1
ATOM 671 C CA . THR A 1 84 ? 8.305 8.039 42.875 1 78.75 84 THR A CA 1
ATOM 672 C C . THR A 1 84 ? 8.594 6.547 42.938 1 78.75 84 THR A C 1
ATOM 674 O O . THR A 1 84 ? 8.633 5.859 41.938 1 78.75 84 THR A O 1
ATOM 677 N N . GLN A 1 85 ? 8.758 5.977 44.188 1 77.69 85 GLN A N 1
ATOM 678 C CA . GLN A 1 85 ? 9.156 4.582 44.344 1 77.69 85 GLN A CA 1
ATOM 679 C C . GLN A 1 85 ? 8.039 3.641 43.875 1 77.69 85 GLN A C 1
ATOM 681 O O . GLN A 1 85 ? 8.305 2.627 43.25 1 77.69 85 GLN A O 1
ATOM 686 N N . SER A 1 86 ? 6.797 3.969 44.312 1 78.38 86 SER A N 1
ATOM 687 C CA . SER A 1 86 ? 5.672 3.123 43.938 1 78.38 86 SER A CA 1
ATOM 688 C C . SER A 1 86 ? 5.496 3.096 42.438 1 78.38 86 SER A C 1
ATOM 690 O O . SER A 1 86 ? 5.082 2.08 41.875 1 78.38 86 SER A O 1
ATOM 692 N N . LEU A 1 87 ? 5.848 4.172 41.844 1 85.19 87 LEU A N 1
ATOM 693 C CA . LEU A 1 87 ? 5.734 4.254 40.375 1 85.19 87 LEU A CA 1
ATOM 694 C C . LEU A 1 87 ? 6.82 3.424 39.719 1 85.19 87 LEU A C 1
ATOM 696 O O . LEU A 1 87 ? 6.57 2.777 38.688 1 85.19 87 LEU A O 1
ATOM 700 N N . ARG A 1 88 ? 7.949 3.363 40.344 1 78.69 88 ARG A N 1
ATOM 701 C CA . ARG A 1 88 ? 9.078 2.623 39.781 1 78.69 88 ARG A CA 1
ATOM 702 C C . ARG A 1 88 ? 8.828 1.12 39.844 1 78.69 88 ARG A C 1
ATOM 704 O O . ARG A 1 88 ? 9.344 0.37 39 1 78.69 88 ARG A O 1
ATOM 711 N N . LYS A 1 89 ? 8.023 0.725 40.719 1 76.5 89 LYS A N 1
ATOM 712 C CA . LYS A 1 89 ? 7.738 -0.697 40.906 1 76.5 89 LYS A CA 1
ATOM 713 C C . LYS A 1 89 ? 6.695 -1.177 39.875 1 76.5 89 LYS A C 1
ATOM 715 O O . LYS A 1 89 ? 6.457 -2.379 39.75 1 76.5 89 LYS A O 1
ATOM 720 N N . HIS A 1 90 ? 6.094 -0.182 39.25 1 76.25 90 HIS A N 1
ATOM 721 C CA . HIS A 1 90 ? 5.094 -0.551 38.25 1 76.25 90 HIS A CA 1
ATOM 722 C C . HIS A 1 90 ? 5.727 -1.308 37.094 1 76.25 90 HIS A C 1
ATOM 724 O O . HIS A 1 90 ? 6.738 -0.869 36.531 1 76.25 90 HIS A O 1
ATOM 730 N N . ASN A 1 91 ? 5.336 -2.562 36.781 1 65.06 91 ASN A N 1
ATOM 731 C CA . ASN A 1 91 ? 5.734 -3.324 35.594 1 65.06 91 ASN A CA 1
ATOM 732 C C . ASN A 1 91 ? 4.586 -3.449 34.594 1 65.06 91 ASN A C 1
ATOM 734 O O . ASN A 1 91 ? 3.568 -4.078 34.875 1 65.06 91 ASN A O 1
ATOM 738 N N . CYS A 1 92 ? 4.672 -2.682 33.406 1 65.06 92 CYS A N 1
ATOM 739 C CA . CYS A 1 92 ? 3.635 -2.643 32.375 1 65.06 92 CYS A CA 1
ATOM 740 C C . CYS A 1 92 ? 3.727 -3.857 31.469 1 65.06 92 CYS A C 1
ATOM 742 O O . CYS A 1 92 ? 4.762 -4.09 30.844 1 65.06 92 CYS A O 1
ATOM 744 N N . PRO A 1 93 ? 2.576 -4.582 31.375 1 61.19 93 PRO A N 1
ATOM 745 C CA . PRO A 1 93 ? 1.294 -4.559 32.062 1 61.19 93 PRO A CA 1
ATOM 746 C C . PRO A 1 93 ? 1.359 -5.246 33.438 1 61.19 93 PRO A C 1
ATOM 748 O O . PRO A 1 93 ? 2.186 -6.137 33.656 1 61.19 93 PRO A O 1
ATOM 751 N N . PRO A 1 94 ? 0.651 -4.648 34.406 1 57.97 94 PRO A N 1
ATOM 752 C CA . PRO A 1 94 ? 0.737 -5.293 35.719 1 57.97 94 PRO A CA 1
ATOM 753 C C . PRO A 1 94 ? 0.366 -6.773 35.688 1 57.97 94 PRO A C 1
ATOM 755 O O . PRO A 1 94 ? -0.56 -7.16 34.969 1 57.97 94 PRO A O 1
ATOM 758 N N . LYS A 1 95 ? 1.229 -7.617 36.219 1 57 95 LYS A N 1
ATOM 759 C CA . LYS A 1 95 ? 1.073 -9.07 36.281 1 57 95 LYS A CA 1
ATOM 760 C C . LYS A 1 95 ? -0.35 -9.445 36.688 1 57 95 LYS A C 1
ATOM 762 O O . LYS A 1 95 ? -0.892 -10.445 36.188 1 57 95 LYS A O 1
ATOM 767 N N . SER A 1 96 ? -0.88 -8.648 37.562 1 52.81 96 SER A N 1
ATOM 768 C CA . SER A 1 96 ? -2.219 -8.938 38.062 1 52.81 96 SER A CA 1
ATOM 769 C C . SER A 1 96 ? -3.264 -8.805 36.938 1 52.81 96 SER A C 1
ATOM 771 O O . SER A 1 96 ? -4.266 -9.523 36.938 1 52.81 96 SER A O 1
ATOM 773 N N . VAL A 1 97 ? -3.141 -7.914 36.125 1 52.66 97 VAL A N 1
ATOM 774 C CA . VAL A 1 97 ? -4.117 -7.672 35.094 1 52.66 97 VAL A CA 1
ATOM 775 C C . VAL A 1 97 ? -4.062 -8.805 34.062 1 52.66 97 VAL A C 1
ATOM 777 O O . VAL A 1 97 ? -5.098 -9.219 33.531 1 52.66 97 VAL A O 1
ATOM 780 N N . VAL A 1 98 ? -2.896 -9.375 33.812 1 55.12 98 VAL A N 1
ATOM 781 C CA . VAL A 1 98 ? -2.73 -10.445 32.844 1 55.12 98 VAL A CA 1
ATOM 782 C C . VAL A 1 98 ? -3.295 -11.75 33.406 1 55.12 98 VAL A C 1
ATOM 784 O O . VAL A 1 98 ? -3.834 -12.57 32.656 1 55.12 98 VAL A O 1
ATOM 787 N N . ALA A 1 99 ? -3.033 -12.188 34.656 1 52.59 99 ALA A N 1
ATOM 788 C CA . ALA A 1 99 ? -3.459 -13.438 35.281 1 52.59 99 ALA A CA 1
ATOM 789 C C . ALA A 1 99 ? -4.98 -13.555 35.281 1 52.59 99 ALA A C 1
ATOM 791 O O . ALA A 1 99 ? -5.527 -14.641 35.094 1 52.59 99 ALA A O 1
ATOM 792 N N . SER A 1 100 ? -5.828 -12.922 36.219 1 48.06 100 SER A N 1
ATOM 793 C CA . SER A 1 100 ? -7.246 -13.156 36.469 1 48.06 100 SER A CA 1
ATOM 794 C C . SER A 1 100 ? -8.078 -12.758 35.25 1 48.06 100 SER A C 1
ATOM 796 O O . SER A 1 100 ? -8.625 -13.625 34.562 1 48.06 100 SER A O 1
ATOM 798 N N . SER A 1 101 ? -9.359 -11.883 35.562 1 45.94 101 SER A N 1
ATOM 799 C CA . SER A 1 101 ? -10.547 -11.32 34.938 1 45.94 101 SER A CA 1
ATOM 800 C C . SER A 1 101 ? -10.188 -10.594 33.625 1 45.94 101 SER A C 1
ATOM 802 O O . SER A 1 101 ? -11.07 -10.109 32.906 1 45.94 101 SER A O 1
ATOM 804 N N . SER A 1 102 ? -8.867 -10.461 33.062 1 55.06 102 SER A N 1
ATOM 805 C CA . SER A 1 102 ? -7.969 -9.453 32.5 1 55.06 102 SER A CA 1
ATOM 806 C C . SER A 1 102 ? -7.688 -9.727 31.016 1 55.06 102 SER A C 1
ATOM 808 O O . SER A 1 102 ? -6.922 -9 30.391 1 55.06 102 SER A O 1
ATOM 810 N N . HIS A 1 103 ? -8.172 -10.656 30.688 1 65.38 103 HIS A N 1
ATOM 811 C CA . HIS A 1 103 ? -8.062 -10.961 29.266 1 65.38 103 HIS A CA 1
ATOM 812 C C . HIS A 1 103 ? -8.586 -9.82 28.406 1 65.38 103 HIS A C 1
ATOM 814 O O . HIS A 1 103 ? -7.992 -9.477 27.391 1 65.38 103 HIS A O 1
ATOM 820 N N . SER A 1 104 ? -9.703 -9.328 29.016 1 71.31 104 SER A N 1
ATOM 821 C CA . SER A 1 104 ? -10.328 -8.266 28.25 1 71.31 104 SER A CA 1
ATOM 822 C C . SER A 1 104 ? -9.43 -7.035 28.172 1 71.31 104 SER A C 1
ATOM 824 O O . SER A 1 104 ? -9.367 -6.371 27.125 1 71.31 104 SER A O 1
ATOM 826 N N . ILE A 1 105 ? -8.703 -6.859 29.25 1 72.19 105 ILE A N 1
ATOM 827 C CA . ILE A 1 105 ? -7.832 -5.688 29.266 1 72.19 105 ILE A CA 1
ATOM 828 C C . ILE A 1 105 ? -6.641 -5.914 28.328 1 72.19 105 ILE A C 1
ATOM 830 O O . ILE A 1 105 ? -6.242 -5.012 27.594 1 72.19 105 ILE A O 1
ATOM 834 N N . VAL A 1 106 ? -6.148 -7.156 28.453 1 78.75 106 VAL A N 1
ATOM 835 C CA . VAL A 1 106 ? -5.004 -7.492 27.609 1 78.75 106 VAL A CA 1
ATOM 836 C C . VAL A 1 106 ? -5.41 -7.438 26.141 1 78.75 106 VAL A C 1
ATOM 838 O O . VAL A 1 106 ? -4.656 -6.934 25.297 1 78.75 106 VAL A O 1
ATOM 841 N N . GLN A 1 107 ? -6.52 -7.898 25.891 1 82.31 107 GLN A N 1
ATOM 842 C CA . GLN A 1 107 ? -7.043 -7.844 24.516 1 82.31 107 GLN A CA 1
ATOM 843 C C . GLN A 1 107 ? -7.18 -6.402 24.047 1 82.31 107 GLN A C 1
ATOM 845 O O . GLN A 1 107 ? -6.824 -6.086 22.906 1 82.31 107 GLN A O 1
ATOM 850 N N . TRP A 1 108 ? -7.641 -5.613 24.922 1 81 108 TRP A N 1
ATOM 851 C CA . TRP A 1 108 ? -7.836 -4.211 24.547 1 81 108 TRP A CA 1
ATOM 852 C C . TRP A 1 108 ? -6.496 -3.525 24.297 1 81 108 TRP A C 1
ATOM 854 O O . TRP A 1 108 ? -6.379 -2.703 23.391 1 81 108 TRP A O 1
ATOM 864 N N . MET A 1 109 ? -5.555 -3.844 25.062 1 82 109 MET A N 1
ATOM 865 C CA . MET A 1 109 ? -4.234 -3.246 24.891 1 82 109 MET A CA 1
ATOM 866 C C . MET A 1 109 ? -3.656 -3.578 23.516 1 82 109 MET A C 1
ATOM 868 O O . MET A 1 109 ? -3.094 -2.711 22.859 1 82 109 MET A O 1
ATOM 872 N N . VAL A 1 110 ? -3.852 -4.816 23.156 1 87.75 110 VAL A N 1
ATOM 873 C CA . VAL A 1 110 ? -3.324 -5.254 21.859 1 87.75 110 VAL A CA 1
ATOM 874 C C . VAL A 1 110 ? -4.102 -4.586 20.734 1 87.75 110 VAL A C 1
ATOM 876 O O . VAL A 1 110 ? -3.506 -4.059 19.797 1 87.75 110 VAL A O 1
ATOM 879 N N . VAL A 1 111 ? -5.387 -4.543 20.859 1 88.31 111 VAL A N 1
ATOM 880 C CA . VAL A 1 111 ? -6.242 -3.994 19.812 1 88.31 111 VAL A CA 1
ATOM 881 C C . VAL A 1 111 ? -6 -2.494 19.688 1 88.31 111 VAL A C 1
ATOM 883 O O . VAL A 1 111 ? -5.941 -1.963 18.578 1 88.31 111 VAL A O 1
ATOM 886 N N . LYS A 1 112 ? -5.863 -1.837 20.75 1 86.06 112 LYS A N 1
ATOM 887 C CA . LYS A 1 112 ? -5.582 -0.404 20.75 1 86.06 112 LYS A CA 1
ATOM 888 C C . LYS A 1 112 ? -4.238 -0.111 20.094 1 86.06 112 LYS A C 1
ATOM 890 O O . LYS A 1 112 ? -4.109 0.856 19.344 1 86.06 112 LYS A O 1
ATOM 895 N N . SER A 1 113 ? -3.303 -0.913 20.422 1 89.62 113 SER A N 1
ATOM 896 C CA . SER A 1 113 ? -1.982 -0.737 19.812 1 89.62 113 SER A CA 1
ATOM 897 C C . SER A 1 113 ? -2.016 -0.996 18.312 1 89.62 113 SER A C 1
ATOM 899 O O . SER A 1 113 ? -1.282 -0.362 17.562 1 89.62 113 SER A O 1
ATOM 901 N N . CYS A 1 114 ? -2.805 -1.954 17.906 1 92.38 114 CYS A N 1
ATOM 902 C CA . CYS A 1 114 ? -2.982 -2.203 16.469 1 92.38 114 CYS A CA 1
ATOM 903 C C . CYS A 1 114 ? -3.598 -0.994 15.781 1 92.38 114 CYS A C 1
ATOM 905 O O . CYS A 1 114 ? -3.16 -0.604 14.703 1 92.38 114 CYS A O 1
ATOM 907 N N . ALA A 1 115 ? -4.605 -0.47 16.438 1 90.56 115 ALA A N 1
ATOM 908 C CA . ALA A 1 115 ? -5.25 0.715 15.883 1 90.56 115 ALA A CA 1
ATOM 909 C C . ALA A 1 115 ? -4.262 1.87 15.758 1 90.56 115 ALA A C 1
ATOM 911 O O . ALA A 1 115 ? -4.242 2.568 14.742 1 90.56 115 ALA A O 1
ATOM 912 N N . ALA A 1 116 ? -3.479 2.035 16.734 1 90.38 116 ALA A N 1
ATOM 913 C CA . ALA A 1 116 ? -2.465 3.086 16.719 1 90.38 116 ALA A CA 1
ATOM 914 C C . ALA A 1 116 ? -1.462 2.859 15.586 1 90.38 116 ALA A C 1
ATOM 916 O O . ALA A 1 116 ? -1.058 3.805 14.906 1 90.38 116 ALA A O 1
ATOM 917 N N . MET A 1 117 ? -1.059 1.64 15.422 1 92.56 117 MET A N 1
ATOM 918 C CA . MET A 1 117 ? -0.137 1.307 14.344 1 92.56 117 MET A CA 1
ATOM 919 C C . MET A 1 117 ? -0.736 1.664 12.984 1 92.56 117 MET A C 1
ATOM 921 O O . MET A 1 117 ? -0.066 2.266 12.148 1 92.56 117 MET A O 1
ATOM 925 N N . CYS A 1 118 ? -1.991 1.305 12.773 1 90.38 118 CYS A N 1
ATOM 926 C CA . CYS A 1 118 ? -2.658 1.571 11.5 1 90.38 118 CYS A CA 1
ATOM 927 C C . CYS A 1 118 ? -2.754 3.07 11.242 1 90.38 118 CYS A C 1
ATOM 929 O O . CYS A 1 118 ? -2.566 3.52 10.109 1 90.38 118 CYS A O 1
ATOM 931 N N . ALA A 1 119 ? -2.963 3.777 12.25 1 89.62 119 ALA A N 1
ATOM 932 C CA . ALA A 1 119 ? -3.107 5.223 12.102 1 89.62 119 ALA A CA 1
ATOM 933 C C . ALA A 1 119 ? -1.75 5.891 11.898 1 89.62 119 ALA A C 1
ATOM 935 O O . ALA A 1 119 ? -1.534 6.582 10.898 1 89.62 119 ALA A O 1
ATOM 936 N N . VAL A 1 120 ? -0.803 5.637 12.734 1 88.94 120 VAL A N 1
ATOM 937 C CA . VAL A 1 120 ? 0.488 6.316 12.75 1 88.94 120 VAL A CA 1
ATOM 938 C C . VAL A 1 120 ? 1.298 5.914 11.516 1 88.94 120 VAL A C 1
ATOM 940 O O . VAL A 1 120 ? 1.951 6.754 10.898 1 88.94 120 VAL A O 1
ATOM 943 N N . ASP A 1 121 ? 1.246 4.609 11.203 1 87.94 121 ASP A N 1
ATOM 944 C CA . ASP A 1 121 ? 2.045 4.105 10.094 1 87.94 121 ASP A CA 1
ATOM 945 C C . ASP A 1 121 ? 1.235 4.082 8.797 1 87.94 121 ASP A C 1
ATOM 947 O O . ASP A 1 121 ? 1.732 3.648 7.758 1 87.94 121 ASP A O 1
ATOM 951 N N . MET A 1 122 ? 0.002 4.516 8.859 1 85.88 122 MET A N 1
ATOM 952 C CA . MET A 1 122 ? -0.874 4.594 7.695 1 85.88 122 MET A CA 1
ATOM 953 C C . MET A 1 122 ? -1.033 3.225 7.043 1 85.88 122 MET A C 1
ATOM 955 O O . MET A 1 122 ? -0.839 3.084 5.832 1 85.88 122 MET A O 1
ATOM 959 N N . ARG A 1 123 ? -1.293 2.275 7.84 1 87.75 123 ARG A N 1
ATOM 960 C CA . ARG A 1 123 ? -1.506 0.918 7.348 1 87.75 123 ARG A CA 1
ATOM 961 C C . ARG A 1 123 ? -2.99 0.571 7.324 1 87.75 123 ARG A C 1
ATOM 963 O O . ARG A 1 123 ? -3.773 1.118 8.102 1 87.75 123 ARG A O 1
ATOM 970 N N . PRO A 1 124 ? -3.412 -0.338 6.41 1 86.75 124 PRO A N 1
ATOM 971 C CA . PRO A 1 124 ? -4.805 -0.792 6.418 1 86.75 124 PRO A CA 1
ATOM 972 C C . PRO A 1 124 ? -5.145 -1.616 7.66 1 86.75 124 PRO A C 1
ATOM 974 O O . PRO A 1 124 ? -4.277 -2.295 8.211 1 86.75 124 PRO A O 1
ATOM 977 N N . PHE A 1 125 ? -6.449 -1.58 8.07 1 87.81 125 PHE A N 1
ATOM 978 C CA . PHE A 1 125 ? -6.895 -2.377 9.203 1 87.81 125 PHE A CA 1
ATOM 979 C C . PHE A 1 125 ? -6.773 -3.865 8.906 1 87.81 125 PHE A C 1
ATOM 981 O O . PHE A 1 125 ? -6.621 -4.68 9.82 1 87.81 125 PHE A O 1
ATOM 988 N N . ALA A 1 126 ? -6.754 -4.219 7.637 1 86.12 126 ALA A N 1
ATOM 989 C CA . ALA A 1 126 ? -6.73 -5.617 7.211 1 86.12 126 ALA A CA 1
ATOM 990 C C . ALA A 1 126 ? -5.387 -6.266 7.531 1 86.12 126 ALA A C 1
ATOM 992 O O . ALA A 1 126 ? -5.254 -7.488 7.488 1 86.12 126 ALA A O 1
ATOM 993 N N . ILE A 1 127 ? -4.395 -5.465 7.898 1 88.12 127 ILE A N 1
ATOM 994 C CA . ILE A 1 127 ? -3.07 -5.988 8.203 1 88.12 127 ILE A CA 1
ATOM 995 C C . ILE A 1 127 ? -3.17 -7.012 9.336 1 88.12 127 ILE A C 1
ATOM 997 O O . ILE A 1 127 ? -2.404 -7.98 9.375 1 88.12 127 ILE A O 1
ATOM 1001 N N . VAL A 1 128 ? -4.133 -6.859 10.227 1 90.94 128 VAL A N 1
ATOM 1002 C CA . VAL A 1 128 ? -4.215 -7.684 11.422 1 90.94 128 VAL A CA 1
ATOM 1003 C C . VAL A 1 128 ? -4.695 -9.086 11.055 1 90.94 128 VAL A C 1
ATOM 1005 O O . VAL A 1 128 ? -4.5 -10.039 11.82 1 90.94 128 VAL A O 1
ATOM 1008 N N . SER A 1 129 ? -5.324 -9.18 9.914 1 87.69 129 SER A N 1
ATOM 1009 C CA . SER A 1 129 ? -5.84 -10.469 9.469 1 87.69 129 SER A CA 1
ATOM 1010 C C . SER A 1 129 ? -4.785 -11.242 8.688 1 87.69 129 SER A C 1
ATOM 1012 O O . SER A 1 129 ? -5.004 -12.398 8.32 1 87.69 129 SER A O 1
ATOM 1014 N N . GLY A 1 130 ? -3.678 -10.617 8.406 1 88.62 130 GLY A N 1
ATOM 1015 C CA . GLY A 1 130 ? -2.625 -11.305 7.668 1 88.62 130 GLY A CA 1
ATOM 1016 C C . GLY A 1 130 ? -2.02 -12.461 8.438 1 88.62 130 GLY A C 1
ATOM 1017 O O . GLY A 1 130 ? -1.785 -12.352 9.648 1 88.62 130 GLY A O 1
ATOM 1018 N N . GLU A 1 131 ? -1.765 -13.547 7.754 1 88.12 131 GLU A N 1
ATOM 1019 C CA . GLU A 1 131 ? -1.191 -14.727 8.391 1 88.12 131 GLU A CA 1
ATOM 1020 C C . GLU A 1 131 ? 0.224 -14.453 8.891 1 88.12 131 GLU A C 1
ATOM 1022 O O . GLU A 1 131 ? 0.6 -14.898 9.977 1 88.12 131 GLU A O 1
ATOM 1027 N N . GLY A 1 132 ? 1.012 -13.797 8.031 1 90 132 GLY A N 1
ATOM 1028 C CA . GLY A 1 132 ? 2.361 -13.445 8.445 1 90 132 GLY A CA 1
ATOM 1029 C C . GLY A 1 132 ? 2.396 -12.547 9.672 1 90 132 GLY A C 1
ATOM 1030 O O . GLY A 1 132 ? 3.223 -12.734 10.562 1 90 132 GLY A O 1
ATOM 1031 N N . PHE A 1 133 ? 1.496 -11.625 9.766 1 93.62 133 PHE A N 1
ATOM 1032 C CA . PHE A 1 133 ? 1.403 -10.688 10.883 1 93.62 133 PHE A CA 1
ATOM 1033 C C . PHE A 1 133 ? 1.039 -11.414 12.172 1 93.62 133 PHE A C 1
ATOM 1035 O O . PHE A 1 133 ? 1.653 -11.188 13.211 1 93.62 133 PHE A O 1
ATOM 1042 N N . GLN A 1 134 ? 0.112 -12.227 12.078 1 91.81 134 GLN A N 1
ATOM 1043 C CA . GLN A 1 134 ? -0.321 -12.992 13.25 1 91.81 134 GLN A CA 1
ATOM 1044 C C . GLN A 1 134 ? 0.788 -13.914 13.75 1 91.81 134 GLN A C 1
ATOM 1046 O O . GLN A 1 134 ? 1.006 -14.031 14.953 1 91.81 134 GLN A O 1
ATOM 1051 N N . SER A 1 135 ? 1.444 -14.57 12.812 1 89.62 135 SER A N 1
ATOM 1052 C CA . SER A 1 135 ? 2.551 -15.445 13.18 1 89.62 135 SER A CA 1
ATOM 1053 C C . SER A 1 135 ? 3.674 -14.664 13.859 1 89.62 135 SER A C 1
ATOM 1055 O O . SER A 1 135 ? 4.301 -15.164 14.797 1 89.62 135 SER A O 1
ATOM 1057 N N . LEU A 1 136 ? 3.969 -13.469 13.398 1 92.44 136 LEU A N 1
ATOM 1058 C CA . LEU A 1 136 ? 4.988 -12.617 14 1 92.44 136 LEU A CA 1
ATOM 1059 C C . LEU A 1 136 ? 4.613 -12.25 15.43 1 92.44 136 LEU A C 1
ATOM 1061 O O . LEU A 1 136 ? 5.438 -12.359 16.344 1 92.44 136 LEU A O 1
ATOM 1065 N N . LEU A 1 137 ? 3.4 -11.805 15.609 1 93.62 137 LEU A N 1
ATOM 1066 C CA . LEU A 1 137 ? 2.959 -11.422 16.953 1 93.62 137 LEU A CA 1
ATOM 1067 C C . LEU A 1 137 ? 3.035 -12.609 17.906 1 93.62 137 LEU A C 1
ATOM 1069 O O . LEU A 1 137 ? 3.387 -12.445 19.078 1 93.62 137 LEU A O 1
ATOM 1073 N N . GLN A 1 138 ? 2.648 -13.773 17.375 1 89.94 138 GLN A N 1
ATOM 1074 C CA . GLN A 1 138 ? 2.732 -14.977 18.203 1 89.94 138 GLN A CA 1
ATOM 1075 C C . GLN A 1 138 ? 4.172 -15.25 18.625 1 89.94 138 GLN A C 1
ATOM 1077 O O . GLN A 1 138 ? 4.434 -15.586 19.781 1 89.94 138 GLN A O 1
ATOM 1082 N N . THR A 1 139 ? 5.059 -15.141 17.672 1 88.81 139 THR A N 1
ATOM 1083 C CA . THR A 1 139 ? 6.469 -15.359 17.969 1 88.81 139 THR A CA 1
ATOM 1084 C C . THR A 1 139 ? 6.949 -14.391 19.062 1 88.81 139 THR A C 1
ATOM 1086 O O . THR A 1 139 ? 7.641 -14.797 20 1 88.81 139 THR A O 1
ATOM 1089 N N . VAL A 1 140 ? 6.625 -13.117 18.938 1 90.06 140 VAL A N 1
ATOM 1090 C CA . VAL A 1 140 ? 7.043 -12.094 19.891 1 90.06 140 VAL A CA 1
ATOM 1091 C C . VAL A 1 140 ? 6.43 -12.383 21.266 1 90.06 140 VAL A C 1
ATOM 1093 O O . VAL A 1 140 ? 7.094 -12.234 22.281 1 90.06 140 VAL A O 1
ATOM 1096 N N . LEU A 1 141 ? 5.195 -12.766 21.25 1 88.44 141 LEU A N 1
ATOM 1097 C CA . LEU A 1 141 ? 4.512 -13.117 22.5 1 88.44 141 LEU A CA 1
ATOM 1098 C C . LEU A 1 141 ? 5.207 -14.281 23.188 1 88.44 141 LEU A C 1
ATOM 1100 O O . LEU A 1 141 ? 5.406 -14.258 24.406 1 88.44 141 LEU A O 1
ATOM 1104 N N . ASP A 1 142 ? 5.543 -15.266 22.453 1 85.38 142 ASP A N 1
ATOM 1105 C CA . ASP A 1 142 ? 6.207 -16.453 22.984 1 85.38 142 ASP A CA 1
ATOM 1106 C C . ASP A 1 142 ? 7.578 -16.094 23.562 1 85.38 142 ASP A C 1
ATOM 1108 O O . ASP A 1 142 ? 8 -16.656 24.562 1 85.38 142 ASP A O 1
ATOM 1112 N N . ILE A 1 143 ? 8.266 -15.25 22.906 1 85.19 143 ILE A N 1
ATOM 1113 C CA . ILE A 1 143 ? 9.562 -14.789 23.406 1 85.19 143 ILE A CA 1
ATOM 1114 C C . ILE A 1 143 ? 9.383 -14.086 24.75 1 85.19 143 ILE A C 1
ATOM 1116 O O . ILE A 1 143 ? 10.172 -14.289 25.672 1 85.19 143 ILE A O 1
ATOM 1120 N N . GLY A 1 144 ? 8.359 -13.258 24.797 1 85.25 144 GLY A N 1
ATOM 1121 C CA . GLY A 1 144 ? 8.062 -12.594 26.062 1 85.25 144 GLY A CA 1
ATOM 1122 C C . GLY A 1 144 ? 7.773 -13.562 27.188 1 85.25 144 GLY A C 1
ATOM 1123 O O . GLY A 1 144 ? 8.289 -13.398 28.297 1 85.25 144 GLY A O 1
ATOM 1124 N N . VAL A 1 145 ? 6.984 -14.531 26.938 1 82.12 145 VAL A N 1
ATOM 1125 C CA . VAL A 1 145 ? 6.602 -15.516 27.938 1 82.12 145 VAL A CA 1
ATOM 1126 C C . VAL A 1 145 ? 7.84 -16.266 28.438 1 82.12 145 VAL A C 1
ATOM 1128 O O . VAL A 1 145 ? 7.953 -16.562 29.625 1 82.12 145 VAL A O 1
ATOM 1131 N N . ALA A 1 146 ? 8.688 -16.484 27.5 1 79.19 146 ALA A N 1
ATOM 1132 C CA . ALA A 1 146 ? 9.883 -17.25 27.828 1 79.19 146 ALA A CA 1
ATOM 1133 C C . ALA A 1 146 ? 10.906 -16.391 28.578 1 79.19 146 ALA A C 1
ATOM 1135 O O . ALA A 1 146 ? 11.758 -16.922 29.281 1 79.19 146 ALA A O 1
ATOM 1136 N N . SER A 1 147 ? 10.695 -15.078 28.391 1 78.69 147 SER A N 1
ATOM 1137 C CA . SER A 1 147 ? 11.695 -14.188 28.969 1 78.69 147 SER A CA 1
ATOM 1138 C C . SER A 1 147 ? 11.312 -13.781 30.391 1 78.69 147 SER A C 1
ATOM 1140 O O . SER A 1 147 ? 10.133 -13.594 30.703 1 78.69 147 SER A O 1
ATOM 1142 N N . LYS A 1 148 ? 12.203 -13.914 31.328 1 69.19 148 LYS A N 1
ATOM 1143 C CA . LYS A 1 148 ? 11.961 -13.492 32.688 1 69.19 148 LYS A CA 1
ATOM 1144 C C . LYS A 1 148 ? 12.211 -11.992 32.875 1 69.19 148 LYS A C 1
ATOM 1146 O O . LYS A 1 148 ? 11.688 -11.367 33.781 1 69.19 148 LYS A O 1
ATOM 1151 N N . ASN A 1 149 ? 12.922 -11.453 31.875 1 72.75 149 ASN A N 1
ATOM 1152 C CA . ASN A 1 149 ? 13.312 -10.047 31.984 1 72.75 149 ASN A CA 1
ATOM 1153 C C . ASN A 1 149 ? 12.727 -9.219 30.844 1 72.75 149 ASN A C 1
ATOM 1155 O O . ASN A 1 149 ? 12.461 -9.734 29.766 1 72.75 149 ASN A O 1
ATOM 1159 N N . PRO A 1 150 ? 12.445 -7.984 31.203 1 75.38 150 PRO A N 1
ATOM 1160 C CA . PRO A 1 150 ? 11.945 -7.098 30.156 1 75.38 150 PRO A CA 1
ATOM 1161 C C . PRO A 1 150 ? 12.922 -6.957 28.984 1 75.38 150 PRO A C 1
ATOM 1163 O O . PRO A 1 150 ? 14.141 -6.91 29.203 1 75.38 150 PRO A O 1
ATOM 1166 N N . ILE A 1 151 ? 12.375 -7.105 27.812 1 81 151 ILE A N 1
ATOM 1167 C CA . ILE A 1 151 ? 13.156 -6.973 26.594 1 81 151 ILE A CA 1
ATOM 1168 C C . ILE A 1 151 ? 12.641 -5.789 25.781 1 81 151 ILE A C 1
ATOM 1170 O O . ILE A 1 151 ? 11.43 -5.555 25.703 1 81 151 ILE A O 1
ATOM 1174 N N . ARG A 1 152 ? 13.594 -5.039 25.297 1 85.06 152 ARG A N 1
ATOM 1175 C CA . ARG A 1 152 ? 13.219 -3.955 24.391 1 85.06 152 ARG A CA 1
ATOM 1176 C C . ARG A 1 152 ? 13.227 -4.426 22.953 1 85.06 152 ARG A C 1
ATOM 1178 O O . ARG A 1 152 ? 14.172 -5.074 22.5 1 85.06 152 ARG A O 1
ATOM 1185 N N . ILE A 1 153 ? 12.18 -4.047 22.25 1 86.81 153 ILE A N 1
ATOM 1186 C CA . ILE A 1 153 ? 12.023 -4.488 20.875 1 86.81 153 ILE A CA 1
ATOM 1187 C C . ILE A 1 153 ? 13.141 -3.885 20.016 1 86.81 153 ILE A C 1
ATOM 1189 O O . ILE A 1 153 ? 13.594 -4.508 19.062 1 86.81 153 ILE A O 1
ATOM 1193 N N . LYS A 1 154 ? 13.547 -2.664 20.344 1 82.69 154 LYS A N 1
ATOM 1194 C CA . LYS A 1 154 ? 14.586 -1.986 19.594 1 82.69 154 LYS A CA 1
ATOM 1195 C C . LYS A 1 154 ? 15.883 -2.797 19.578 1 82.69 154 LYS A C 1
ATOM 1197 O O . LYS A 1 154 ? 16.688 -2.676 18.672 1 82.69 154 LYS A O 1
ATOM 1202 N N . ASP A 1 155 ? 15.977 -3.631 20.578 1 80.81 155 ASP A N 1
ATOM 1203 C CA . ASP A 1 155 ? 17.172 -4.461 20.688 1 80.81 155 ASP A CA 1
ATOM 1204 C C . ASP A 1 155 ? 17.062 -5.703 19.797 1 80.81 155 ASP A C 1
ATOM 1206 O O . ASP A 1 155 ? 18.062 -6.344 19.484 1 80.81 155 ASP A O 1
ATOM 1210 N N . LEU A 1 156 ? 15.859 -6.039 19.531 1 81.81 156 LEU A N 1
ATOM 1211 C CA . LEU A 1 156 ? 15.633 -7.254 18.75 1 81.81 156 LEU A CA 1
ATOM 1212 C C . LEU A 1 156 ? 15.461 -6.934 17.281 1 81.81 156 LEU A C 1
ATOM 1214 O O . LEU A 1 156 ? 15.758 -7.766 16.422 1 81.81 156 LEU A O 1
ATOM 1218 N N . LEU A 1 157 ? 14.688 -5.801 17.141 1 75.5 157 LEU A N 1
ATOM 1219 C CA . LEU A 1 157 ? 14.344 -5.457 15.766 1 75.5 157 LEU A CA 1
ATOM 1220 C C . LEU A 1 157 ? 15.352 -4.473 15.18 1 75.5 157 LEU A C 1
ATOM 1222 O O . LEU A 1 157 ? 15.609 -3.418 15.766 1 75.5 157 LEU A O 1
ATOM 1226 N N . ASN A 1 158 ? 16.141 -4.938 14.234 1 67.69 158 ASN A N 1
ATOM 1227 C CA . ASN A 1 158 ? 17.109 -4.059 13.578 1 67.69 158 ASN A CA 1
ATOM 1228 C C . ASN A 1 158 ? 16.438 -3.162 12.547 1 67.69 158 ASN A C 1
ATOM 1230 O O . ASN A 1 158 ? 15.227 -2.91 12.625 1 67.69 158 ASN A O 1
ATOM 1234 N N . ASP A 1 159 ? 17.188 -2.867 11.469 1 82 159 ASP A N 1
ATOM 1235 C CA . ASP A 1 159 ? 16.859 -1.979 10.352 1 82 159 ASP A CA 1
ATOM 1236 C C . ASP A 1 159 ? 16.297 -2.76 9.172 1 82 159 ASP A C 1
ATOM 1238 O O . ASP A 1 159 ? 16.297 -3.992 9.18 1 82 159 ASP A O 1
ATOM 1242 N N . GLU A 1 160 ? 15.539 -2.221 8.43 1 86.69 160 GLU A N 1
ATOM 1243 C CA . GLU A 1 160 ? 14.922 -2.799 7.234 1 86.69 160 GLU A CA 1
ATOM 1244 C C . GLU A 1 160 ? 15.938 -3.6 6.426 1 86.69 160 GLU A C 1
ATOM 1246 O O . GLU A 1 160 ? 15.586 -4.59 5.781 1 86.69 160 GLU A O 1
ATOM 1251 N N . VAL A 1 161 ? 17.188 -3.305 6.625 1 87.31 161 VAL A N 1
ATOM 1252 C CA . VAL A 1 161 ? 18.234 -3.98 5.879 1 87.31 161 VAL A CA 1
ATOM 1253 C C . VAL A 1 161 ? 18.469 -5.379 6.453 1 87.31 161 VAL A C 1
ATOM 1255 O O . VAL A 1 161 ? 18.688 -6.332 5.707 1 87.31 161 VAL A O 1
ATOM 1258 N N . THR A 1 162 ? 18.359 -5.477 7.75 1 88.06 162 THR A N 1
ATOM 1259 C CA . THR A 1 162 ? 18.516 -6.77 8.398 1 88.06 162 THR A CA 1
ATOM 1260 C C . THR A 1 162 ? 17.375 -7.711 8.023 1 88.06 162 THR A C 1
ATOM 1262 O O . THR A 1 162 ? 17.609 -8.906 7.809 1 88.06 162 THR A O 1
ATOM 1265 N N . VAL A 1 163 ? 16.234 -7.215 7.957 1 91.19 163 VAL A N 1
ATOM 1266 C CA . VAL A 1 163 ? 15.07 -8.016 7.582 1 91.19 163 VAL A CA 1
ATOM 1267 C C . VAL A 1 163 ? 15.211 -8.477 6.133 1 91.19 163 VAL A C 1
ATOM 1269 O O . VAL A 1 163 ? 14.891 -9.625 5.809 1 91.19 163 VAL A O 1
ATOM 1272 N N . LYS A 1 164 ? 15.672 -7.578 5.289 1 90.81 164 LYS A N 1
ATOM 1273 C CA . LYS A 1 164 ? 15.914 -7.949 3.898 1 90.81 164 LYS A CA 1
ATOM 1274 C C . LYS A 1 164 ? 16.938 -9.078 3.799 1 90.81 164 LYS A C 1
ATOM 1276 O O . LYS A 1 164 ? 16.75 -10.023 3.033 1 90.81 164 LYS A O 1
ATOM 1281 N N . ARG A 1 165 ? 17.969 -8.969 4.559 1 88.69 165 ARG A N 1
ATOM 1282 C CA . ARG A 1 165 ? 18.984 -10.008 4.562 1 88.69 165 ARG A CA 1
ATOM 1283 C C . ARG A 1 165 ? 18.422 -11.336 5.035 1 88.69 165 ARG A C 1
ATOM 1285 O O . ARG A 1 165 ? 18.781 -12.398 4.52 1 88.69 165 ARG A O 1
ATOM 1292 N N . ALA A 1 166 ? 17.609 -11.266 5.98 1 88.5 166 ALA A N 1
ATOM 1293 C CA . ALA A 1 166 ? 16.953 -12.484 6.469 1 88.5 166 ALA A CA 1
ATOM 1294 C C . ALA A 1 166 ? 16.062 -13.094 5.391 1 88.5 166 ALA A C 1
ATOM 1296 O O . ALA A 1 166 ? 15.992 -14.32 5.262 1 88.5 166 ALA A O 1
ATOM 1297 N N . ALA A 1 167 ? 15.367 -12.273 4.672 1 91.38 167 ALA A N 1
ATOM 1298 C CA . ALA A 1 167 ? 14.531 -12.758 3.572 1 91.38 167 ALA A CA 1
ATOM 1299 C C . ALA A 1 167 ? 15.375 -13.453 2.51 1 91.38 167 ALA A C 1
ATOM 1301 O O . ALA A 1 167 ? 14.992 -14.516 2.002 1 91.38 167 ALA A O 1
ATOM 1302 N N . VAL A 1 168 ? 16.516 -12.82 2.246 1 91.81 168 VAL A N 1
ATOM 1303 C CA . VAL A 1 168 ? 17.422 -13.391 1.245 1 91.81 168 VAL A CA 1
ATOM 1304 C C . VAL A 1 168 ? 17.938 -14.75 1.723 1 91.81 168 VAL A C 1
ATOM 1306 O O . VAL A 1 168 ? 17.984 -15.711 0.949 1 91.81 168 VAL A O 1
ATOM 1309 N N . LYS A 1 169 ? 18.281 -14.812 2.953 1 86 169 LYS A N 1
ATOM 1310 C CA . LYS A 1 169 ? 18.766 -16.062 3.521 1 86 169 LYS A CA 1
ATOM 1311 C C . LYS A 1 169 ? 17.688 -17.141 3.482 1 86 169 LYS A C 1
ATOM 1313 O O . LYS A 1 169 ? 17.953 -18.281 3.119 1 86 169 LYS A O 1
ATOM 1318 N N . THR A 1 170 ? 16.531 -16.797 3.885 1 85.5 170 THR A N 1
ATOM 1319 C CA . THR A 1 170 ? 15.414 -17.734 3.865 1 85.5 170 THR A CA 1
ATOM 1320 C C . THR A 1 170 ? 15.109 -18.172 2.439 1 85.5 170 THR A C 1
ATOM 1322 O O . THR A 1 170 ? 14.805 -19.344 2.203 1 85.5 170 THR A O 1
ATOM 1325 N N . TYR A 1 171 ? 15.188 -17.25 1.506 1 91.38 171 TYR A N 1
ATOM 1326 C CA . TYR A 1 171 ? 15 -17.547 0.09 1 91.38 171 TYR A CA 1
ATOM 1327 C C . TYR A 1 171 ? 15.977 -18.609 -0.383 1 91.38 171 TYR A C 1
ATOM 1329 O O . TYR A 1 171 ? 15.578 -19.578 -1.034 1 91.38 171 TYR A O 1
ATOM 1337 N N . LYS A 1 172 ? 17.203 -18.406 -0.055 1 87.81 172 LYS A N 1
ATOM 1338 C CA . LYS A 1 172 ? 18.234 -19.344 -0.494 1 87.81 172 LYS A CA 1
ATOM 1339 C C . LYS A 1 172 ? 17.984 -20.734 0.081 1 87.81 172 LYS A C 1
ATOM 1341 O O . LYS A 1 172 ? 18.125 -21.734 -0.622 1 87.81 172 LYS A O 1
ATOM 1346 N N . THR A 1 173 ? 17.562 -20.766 1.268 1 82.88 173 THR A N 1
ATOM 1347 C CA . THR A 1 173 ? 17.297 -22.031 1.925 1 82.88 173 THR A CA 1
ATOM 1348 C C . THR A 1 173 ? 16.109 -22.734 1.295 1 82.88 173 THR A C 1
ATOM 1350 O O . THR A 1 173 ? 16.188 -23.922 0.946 1 82.88 173 THR A O 1
ATOM 1353 N N . ILE A 1 174 ? 15.047 -22.047 1.178 1 87.5 174 ILE A N 1
ATOM 1354 C CA . ILE A 1 174 ? 13.82 -22.625 0.656 1 87.5 174 ILE A CA 1
ATOM 1355 C C . ILE A 1 174 ? 14.016 -23.016 -0.81 1 87.5 174 ILE A C 1
ATOM 1357 O O . ILE A 1 174 ? 13.492 -24.031 -1.268 1 87.5 174 ILE A O 1
ATOM 1361 N N . ARG A 1 175 ? 14.766 -22.172 -1.506 1 90.5 175 ARG A N 1
ATOM 1362 C CA . ARG A 1 175 ? 15.047 -22.484 -2.904 1 90.5 175 ARG A CA 1
ATOM 1363 C C . ARG A 1 175 ? 15.781 -23.812 -3.031 1 90.5 175 ARG A C 1
ATOM 1365 O O . ARG A 1 175 ? 15.469 -24.609 -3.904 1 90.5 175 ARG A O 1
ATOM 1372 N N . GLN A 1 176 ? 16.703 -24.078 -2.168 1 86.06 176 GLN A N 1
ATOM 1373 C CA . GLN A 1 176 ? 17.438 -25.328 -2.193 1 86.06 176 GLN A CA 1
ATOM 1374 C C . GLN A 1 176 ? 16.531 -26.516 -1.859 1 86.06 176 GLN A C 1
ATOM 1376 O O . GLN A 1 176 ? 16.672 -27.594 -2.43 1 86.06 176 GLN A O 1
ATOM 1381 N N . VAL A 1 177 ? 15.656 -26.266 -0.978 1 83.12 177 VAL A N 1
ATOM 1382 C CA . VAL A 1 177 ? 14.695 -27.312 -0.623 1 83.12 177 VAL A CA 1
ATOM 1383 C C . VAL A 1 177 ? 13.812 -27.625 -1.827 1 83.12 177 VAL A C 1
ATOM 1385 O O . VAL A 1 177 ? 13.578 -28.797 -2.131 1 83.12 177 VAL A O 1
ATOM 1388 N N . LEU A 1 178 ? 13.359 -26.625 -2.447 1 89.62 178 LEU A N 1
ATOM 1389 C CA . LEU A 1 178 ? 12.492 -26.812 -3.604 1 89.62 178 LEU A CA 1
ATOM 1390 C C . LEU A 1 178 ? 13.242 -27.5 -4.734 1 89.62 178 LEU A C 1
ATOM 1392 O O . LEU A 1 178 ? 12.695 -28.375 -5.406 1 89.62 178 LEU A O 1
ATOM 1396 N N . ILE A 1 179 ? 14.5 -27.141 -4.926 1 89.12 179 ILE A N 1
ATOM 1397 C CA . ILE A 1 179 ? 15.328 -27.75 -5.953 1 89.12 179 ILE A CA 1
ATOM 1398 C C . ILE A 1 179 ? 15.453 -29.25 -5.684 1 89.12 179 ILE A C 1
ATOM 1400 O O . ILE A 1 179 ? 15.242 -30.078 -6.582 1 89.12 179 ILE A O 1
ATOM 1404 N N . ALA A 1 180 ? 15.68 -29.594 -4.496 1 82.88 180 ALA A N 1
ATOM 1405 C CA . ALA A 1 180 ? 15.828 -31 -4.129 1 82.88 180 ALA A CA 1
ATOM 1406 C C . ALA A 1 180 ? 14.531 -31.766 -4.344 1 82.88 180 ALA A C 1
ATOM 1408 O O . ALA A 1 180 ? 14.539 -32.875 -4.852 1 82.88 180 ALA A O 1
ATOM 1409 N N . LYS A 1 181 ? 13.469 -31.188 -4.023 1 84.5 181 LYS A N 1
ATOM 1410 C CA . LYS A 1 181 ? 12.164 -31.828 -4.16 1 84.5 181 LYS A CA 1
ATOM 1411 C C . LYS A 1 181 ? 11.812 -32.031 -5.629 1 84.5 181 LYS A C 1
ATOM 1413 O O . LYS A 1 181 ? 11.328 -33.125 -6.004 1 84.5 181 LYS A O 1
ATOM 1418 N N . LEU A 1 182 ? 12.047 -31.062 -6.43 1 89.19 182 LEU A N 1
ATOM 1419 C CA . LEU A 1 182 ? 11.68 -31.141 -7.84 1 89.19 182 LEU A CA 1
ATOM 1420 C C . LEU A 1 182 ? 12.625 -32.062 -8.594 1 89.19 182 LEU A C 1
ATOM 1422 O O . LEU A 1 182 ? 12.203 -32.812 -9.492 1 89.19 182 LEU A O 1
ATOM 1426 N N . GLN A 1 183 ? 13.844 -32.062 -8.227 1 86.44 183 GLN A N 1
ATOM 1427 C CA . GLN A 1 183 ? 14.773 -33.031 -8.852 1 86.44 183 GLN A CA 1
ATOM 1428 C C . GLN A 1 183 ? 14.383 -34.469 -8.547 1 86.44 183 GLN A C 1
ATOM 1430 O O . GLN A 1 183 ? 14.453 -35.312 -9.422 1 86.44 183 GLN A O 1
ATOM 1435 N N . ALA A 1 184 ? 14.008 -34.656 -7.316 1 79.88 184 ALA A N 1
ATOM 1436 C CA . ALA A 1 184 ? 13.523 -36 -6.957 1 79.88 184 ALA A CA 1
ATOM 1437 C C . ALA A 1 184 ? 12.273 -36.344 -7.754 1 79.88 184 ALA A C 1
ATOM 1439 O O . ALA A 1 184 ? 12.109 -37.5 -8.188 1 79.88 184 ALA A O 1
ATOM 1440 N N . HIS A 1 185 ? 11.461 -35.406 -7.977 1 82.94 185 HIS A N 1
ATOM 1441 C CA . HIS A 1 185 ? 10.234 -35.594 -8.742 1 82.94 185 HIS A CA 1
ATOM 1442 C C . HIS A 1 185 ? 10.539 -36 -10.18 1 82.94 185 HIS A C 1
ATOM 1444 O O . HIS A 1 185 ? 9.922 -36.938 -10.719 1 82.94 185 HIS A O 1
ATOM 1450 N N . PHE A 1 186 ? 11.43 -35.375 -10.758 1 84.5 186 PHE A N 1
ATOM 1451 C CA . PHE A 1 186 ? 11.773 -35.656 -12.148 1 84.5 186 PHE A CA 1
ATOM 1452 C C . PHE A 1 186 ? 12.594 -36.938 -12.266 1 84.5 186 PHE A C 1
ATOM 1454 O O . PHE A 1 186 ? 12.516 -37.625 -13.273 1 84.5 186 PHE A O 1
ATOM 1461 N N . GLN A 1 187 ? 13.336 -37.219 -11.258 1 77.94 187 GLN A N 1
ATOM 1462 C CA . GLN A 1 187 ? 14.07 -38.469 -11.242 1 77.94 187 GLN A CA 1
ATOM 1463 C C . GLN A 1 187 ? 13.109 -39.656 -11.211 1 77.94 187 GLN A C 1
ATOM 1465 O O . GLN A 1 187 ? 13.406 -40.719 -11.766 1 77.94 187 GLN A O 1
ATOM 1470 N N . ASP A 1 188 ? 12.023 -39.406 -10.586 1 73.56 188 ASP A N 1
ATOM 1471 C CA . ASP A 1 188 ? 10.992 -40.438 -10.523 1 73.56 188 ASP A CA 1
ATOM 1472 C C . ASP A 1 188 ? 10.164 -40.469 -11.805 1 73.56 188 ASP A C 1
ATOM 1474 O O . ASP A 1 188 ? 9.117 -41.125 -11.852 1 73.56 188 ASP A O 1
ATOM 1478 N N . LYS A 1 189 ? 10.57 -39.656 -12.805 1 75.25 189 LYS A N 1
ATOM 1479 C CA . LYS A 1 189 ? 9.969 -39.594 -14.141 1 75.25 189 LYS A CA 1
ATOM 1480 C C . LYS A 1 189 ? 8.539 -39.094 -14.07 1 75.25 189 LYS A C 1
ATOM 1482 O O . LYS A 1 189 ? 7.676 -39.531 -14.836 1 75.25 189 LYS A O 1
ATOM 1487 N N . MET A 1 190 ? 8.352 -38.25 -13.062 1 77.75 190 MET A N 1
ATOM 1488 C CA . MET A 1 190 ? 7.039 -37.625 -12.953 1 77.75 190 MET A CA 1
ATOM 1489 C C . MET A 1 190 ? 6.961 -36.375 -13.828 1 77.75 190 MET A C 1
ATOM 1491 O O . MET A 1 190 ? 7.984 -35.781 -14.164 1 77.75 190 MET A O 1
ATOM 1495 N N . VAL A 1 191 ? 5.734 -36.031 -14.195 1 80.44 191 VAL A N 1
ATOM 1496 C CA . VAL A 1 191 ? 5.539 -34.938 -15.117 1 80.44 191 VAL A CA 1
ATOM 1497 C C . VAL A 1 191 ? 5.117 -33.688 -14.336 1 80.44 191 VAL A C 1
ATOM 1499 O O . VAL A 1 191 ? 4.57 -33.781 -13.234 1 80.44 191 VAL A O 1
ATOM 1502 N N . ALA A 1 192 ? 5.438 -32.562 -14.906 1 87.19 192 ALA A N 1
ATOM 1503 C CA . ALA A 1 192 ? 5.062 -31.281 -14.305 1 87.19 192 ALA A CA 1
ATOM 1504 C C . ALA A 1 192 ? 4.598 -30.281 -15.359 1 87.19 192 ALA A C 1
ATOM 1506 O O . ALA A 1 192 ? 4.969 -30.391 -16.531 1 87.19 192 ALA A O 1
ATOM 1507 N N . GLY A 1 193 ? 3.643 -29.453 -14.961 1 87.75 193 GLY A N 1
ATOM 1508 C CA . GLY A 1 193 ? 3.215 -28.344 -15.805 1 87.75 193 GLY A CA 1
ATOM 1509 C C . GLY A 1 193 ? 3.848 -27.016 -15.414 1 87.75 193 GLY A C 1
ATOM 1510 O O . GLY A 1 193 ? 4.117 -26.781 -14.234 1 87.75 193 GLY A O 1
ATOM 1511 N N . CYS A 1 194 ? 4.125 -26.188 -16.422 1 91.5 194 CYS A N 1
ATOM 1512 C CA . CYS A 1 194 ? 4.656 -24.859 -16.156 1 91.5 194 CYS A CA 1
ATOM 1513 C C . CYS A 1 194 ? 3.777 -23.781 -16.781 1 91.5 194 CYS A C 1
ATOM 1515 O O . CYS A 1 194 ? 3.271 -23.953 -17.891 1 91.5 194 CYS A O 1
ATOM 1517 N N . THR A 1 195 ? 3.516 -22.812 -16.047 1 90.56 195 THR A N 1
ATOM 1518 C CA . THR A 1 195 ? 2.848 -21.625 -16.578 1 90.56 195 THR A CA 1
ATOM 1519 C C . THR A 1 195 ? 3.795 -20.438 -16.578 1 90.56 195 THR A C 1
ATOM 1521 O O . THR A 1 195 ? 4.59 -20.25 -15.656 1 90.56 195 THR A O 1
ATOM 1524 N N . LEU A 1 196 ? 3.836 -19.734 -17.641 1 91.69 196 LEU A N 1
ATOM 1525 C CA . LEU A 1 196 ? 4.699 -18.562 -17.766 1 91.69 196 LEU A CA 1
ATOM 1526 C C . LEU A 1 196 ? 3.941 -17.391 -18.391 1 91.69 196 LEU A C 1
ATOM 1528 O O . LEU A 1 196 ? 3.021 -17.594 -19.188 1 91.69 196 LEU A O 1
ATOM 1532 N N . ASP A 1 197 ? 4.246 -16.234 -17.906 1 89.69 197 ASP A N 1
ATOM 1533 C CA . ASP A 1 197 ? 3.709 -14.992 -18.453 1 89.69 197 ASP A CA 1
ATOM 1534 C C . ASP A 1 197 ? 4.672 -13.828 -18.219 1 89.69 197 ASP A C 1
ATOM 1536 O O . ASP A 1 197 ? 5.582 -13.93 -17.391 1 89.69 197 ASP A O 1
ATOM 1540 N N . ILE A 1 198 ? 4.562 -12.898 -19.094 1 90.69 198 ILE A N 1
ATOM 1541 C CA . ILE A 1 198 ? 5.395 -11.711 -18.969 1 90.69 198 ILE A CA 1
ATOM 1542 C C . ILE A 1 198 ? 4.52 -10.492 -18.656 1 90.69 198 ILE A C 1
ATOM 1544 O O . ILE A 1 198 ? 3.465 -10.312 -19.281 1 90.69 198 ILE A O 1
ATOM 1548 N N . TRP A 1 199 ? 4.926 -9.766 -17.703 1 87.38 199 TRP A N 1
ATOM 1549 C CA . TRP A 1 199 ? 4.215 -8.57 -17.266 1 87.38 199 TRP A CA 1
ATOM 1550 C C . TRP A 1 199 ? 5.16 -7.375 -17.203 1 87.38 199 TRP A C 1
ATOM 1552 O O . TRP A 1 199 ? 6.246 -7.469 -16.625 1 87.38 199 TRP A O 1
ATOM 1562 N N . THR A 1 200 ? 4.75 -6.344 -17.797 1 84.5 200 THR A N 1
ATOM 1563 C CA . THR A 1 200 ? 5.52 -5.105 -17.719 1 84.5 200 THR A CA 1
ATOM 1564 C C . THR A 1 200 ? 4.938 -4.176 -16.656 1 84.5 200 THR A C 1
ATOM 1566 O O . THR A 1 200 ? 3.773 -3.781 -16.734 1 84.5 200 THR A O 1
ATOM 1569 N N . GLU A 1 201 ? 5.676 -3.906 -15.75 1 82.25 201 GLU A N 1
ATOM 1570 C CA . GLU A 1 201 ? 5.262 -3.006 -14.68 1 82.25 201 GLU A CA 1
ATOM 1571 C C . GLU A 1 201 ? 5.078 -1.581 -15.195 1 82.25 201 GLU A C 1
ATOM 1573 O O . GLU A 1 201 ? 5.977 -1.023 -15.828 1 82.25 201 GLU A O 1
ATOM 1578 N N . PRO A 1 202 ? 4.023 -0.957 -14.891 1 75.56 202 PRO A N 1
ATOM 1579 C CA . PRO A 1 202 ? 3.68 0.324 -15.516 1 75.56 202 PRO A CA 1
ATOM 1580 C C . PRO A 1 202 ? 4.496 1.488 -14.953 1 75.56 202 PRO A C 1
ATOM 1582 O O . PRO A 1 202 ? 4.727 2.479 -15.656 1 75.56 202 PRO A O 1
ATOM 1585 N N . LEU A 1 203 ? 4.852 1.46 -13.758 1 70.5 203 LEU A N 1
ATOM 1586 C CA . LEU A 1 203 ? 5.531 2.592 -13.141 1 70.5 203 LEU A CA 1
ATOM 1587 C C . LEU A 1 203 ? 6.977 2.689 -13.625 1 70.5 203 LEU A C 1
ATOM 1589 O O . LEU A 1 203 ? 7.465 3.785 -13.906 1 70.5 203 LEU A O 1
ATOM 1593 N N . THR A 1 204 ? 7.691 1.565 -13.742 1 71.12 204 THR A N 1
ATOM 1594 C CA . THR A 1 204 ? 9.109 1.555 -14.094 1 71.12 204 THR A CA 1
ATOM 1595 C C . THR A 1 204 ? 9.32 0.961 -15.484 1 71.12 204 THR A C 1
ATOM 1597 O O . THR A 1 204 ? 10.422 1.021 -16.031 1 71.12 204 THR A O 1
ATOM 1600 N N . SER A 1 205 ? 8.344 0.339 -16.062 1 76.44 205 SER A N 1
ATOM 1601 C CA . SER A 1 205 ? 8.367 -0.283 -17.391 1 76.44 205 SER A CA 1
ATOM 1602 C C . SER A 1 205 ? 9.305 -1.483 -17.422 1 76.44 205 SER A C 1
ATOM 1604 O O . SER A 1 205 ? 9.883 -1.803 -18.453 1 76.44 205 SER A O 1
ATOM 1606 N N . ILE A 1 206 ? 9.539 -2.053 -16.328 1 81.81 206 ILE A N 1
ATOM 1607 C CA . ILE A 1 206 ? 10.328 -3.277 -16.234 1 81.81 206 ILE A CA 1
ATOM 1608 C C . ILE A 1 206 ? 9.438 -4.484 -16.531 1 81.81 206 ILE A C 1
ATOM 1610 O O . ILE A 1 206 ? 8.336 -4.598 -15.984 1 81.81 206 ILE A O 1
ATOM 1614 N N . ALA A 1 207 ? 9.953 -5.289 -17.453 1 86.62 207 ALA A N 1
ATOM 1615 C CA . ALA A 1 207 ? 9.211 -6.512 -17.766 1 86.62 207 ALA A CA 1
ATOM 1616 C C . ALA A 1 207 ? 9.625 -7.656 -16.859 1 86.62 207 ALA A C 1
ATOM 1618 O O . ALA A 1 207 ? 10.812 -7.91 -16.656 1 86.62 207 ALA A O 1
ATOM 1619 N N . TYR A 1 208 ? 8.656 -8.273 -16.25 1 90.75 208 TYR A N 1
ATOM 1620 C CA . TYR A 1 208 ? 8.875 -9.43 -15.383 1 90.75 208 TYR A CA 1
ATOM 1621 C C . TYR A 1 208 ? 8.344 -10.703 -16.031 1 90.75 208 TYR A C 1
ATOM 1623 O O . TYR A 1 208 ? 7.285 -10.695 -16.656 1 90.75 208 TYR A O 1
ATOM 1631 N N . MET A 1 209 ? 9.086 -11.734 -15.93 1 93 209 MET A N 1
ATOM 1632 C CA . MET A 1 209 ? 8.609 -13.055 -16.328 1 93 209 MET A CA 1
ATOM 1633 C C . MET A 1 209 ? 8.359 -13.93 -15.102 1 93 209 MET A C 1
ATOM 1635 O O . MET A 1 209 ? 9.211 -14.039 -14.219 1 93 209 MET A O 1
ATOM 1639 N N . SER A 1 210 ? 7.176 -14.445 -15.031 1 94.06 210 SER A N 1
ATOM 1640 C CA . SER A 1 210 ? 6.809 -15.359 -13.953 1 94.06 210 SER A CA 1
ATOM 1641 C C . SER A 1 210 ? 6.785 -16.797 -14.438 1 94.06 210 SER A C 1
ATOM 1643 O O . SER A 1 210 ? 6.277 -17.094 -15.531 1 94.06 210 SER A O 1
ATOM 1645 N N . VAL A 1 211 ? 7.418 -17.656 -13.711 1 94.94 211 VAL A N 1
ATOM 1646 C CA . VAL A 1 211 ? 7.406 -19.094 -14 1 94.94 211 VAL A CA 1
ATOM 1647 C C . VAL A 1 211 ? 6.898 -19.859 -12.781 1 94.94 211 VAL A C 1
ATOM 1649 O O . VAL A 1 211 ? 7.445 -19.734 -11.68 1 94.94 211 VAL A O 1
ATOM 1652 N N . THR A 1 212 ? 5.84 -20.578 -12.984 1 93.06 212 THR A N 1
ATOM 1653 C CA . THR A 1 212 ? 5.27 -21.406 -11.922 1 93.06 212 THR A CA 1
ATOM 1654 C C . THR A 1 212 ? 5.215 -22.859 -12.344 1 93.06 212 THR A C 1
ATOM 1656 O O . THR A 1 212 ? 4.828 -23.172 -13.477 1 93.06 212 THR A O 1
ATOM 1659 N N . MET A 1 213 ? 5.633 -23.719 -11.523 1 92.44 213 MET A N 1
ATOM 1660 C CA . MET A 1 213 ? 5.586 -25.141 -11.797 1 92.44 213 MET A CA 1
ATOM 1661 C C . MET A 1 213 ? 4.461 -25.812 -11.016 1 92.44 213 MET A C 1
ATOM 1663 O O . MET A 1 213 ? 4.301 -25.562 -9.82 1 92.44 213 MET A O 1
ATOM 1667 N N . HIS A 1 214 ? 3.699 -26.562 -11.75 1 88 214 HIS A N 1
ATOM 1668 C CA . HIS A 1 214 ? 2.592 -27.328 -11.188 1 88 214 HIS A CA 1
ATOM 1669 C C . HIS A 1 214 ? 2.9 -28.812 -11.18 1 88 214 HIS A C 1
ATOM 1671 O O . HIS A 1 214 ? 3.291 -29.391 -12.203 1 88 214 HIS A O 1
ATOM 1677 N N . TYR A 1 215 ? 2.824 -29.453 -10.016 1 85.5 215 TYR A N 1
ATOM 1678 C CA . TYR A 1 215 ? 3.107 -30.891 -9.953 1 85.5 215 TYR A CA 1
ATOM 1679 C C . TYR A 1 215 ? 2.281 -31.562 -8.859 1 85.5 215 TYR A C 1
ATOM 1681 O O . TYR A 1 215 ? 1.695 -30.875 -8.016 1 85.5 215 TYR A O 1
ATOM 1689 N N . ILE A 1 216 ? 2.17 -32.812 -8.984 1 79.19 216 ILE A N 1
ATOM 1690 C CA . ILE A 1 216 ? 1.486 -33.625 -7.988 1 79.19 216 ILE A CA 1
ATOM 1691 C C . ILE A 1 216 ? 2.514 -34.344 -7.117 1 79.19 216 ILE A C 1
ATOM 1693 O O . ILE A 1 216 ? 3.387 -35.062 -7.633 1 79.19 216 ILE A O 1
ATOM 1697 N N . ASP A 1 217 ? 2.416 -34.156 -5.848 1 76.31 217 ASP A N 1
ATOM 1698 C CA . ASP A 1 217 ? 3.408 -34.75 -4.953 1 76.31 217 ASP A CA 1
ATOM 1699 C C . ASP A 1 217 ? 3.053 -36.219 -4.629 1 76.31 217 ASP A C 1
ATOM 1701 O O . ASP A 1 217 ? 2.109 -36.75 -5.195 1 76.31 217 ASP A O 1
ATOM 1705 N N . VAL A 1 218 ? 3.857 -36.75 -3.732 1 66.25 218 VAL A N 1
ATOM 1706 C CA . VAL A 1 218 ? 3.74 -38.188 -3.389 1 66.25 218 VAL A CA 1
ATOM 1707 C C . VAL A 1 218 ? 2.418 -38.406 -2.664 1 66.25 218 VAL A C 1
ATOM 1709 O O . VAL A 1 218 ? 1.864 -39.531 -2.727 1 66.25 218 VAL A O 1
ATOM 1712 N N . ASP A 1 219 ? 1.865 -37.312 -2.082 1 64.06 219 ASP A N 1
ATOM 1713 C CA . ASP A 1 219 ? 0.587 -37.406 -1.384 1 64.06 219 ASP A CA 1
ATOM 1714 C C . ASP A 1 219 ? -0.575 -37.062 -2.322 1 64.06 219 ASP A C 1
ATOM 1716 O O . ASP A 1 219 ? -1.706 -36.875 -1.872 1 64.06 219 ASP A O 1
ATOM 1720 N N . PHE A 1 220 ? -0.294 -36.969 -3.566 1 69.44 220 PHE A N 1
ATOM 1721 C CA . PHE A 1 220 ? -1.269 -36.688 -4.613 1 69.44 220 PHE A CA 1
ATOM 1722 C C . PHE A 1 220 ? -1.898 -35.312 -4.41 1 69.44 220 PHE A C 1
ATOM 1724 O O . PHE A 1 220 ? -3.084 -35.125 -4.691 1 69.44 220 PHE A O 1
ATOM 1731 N N . LYS A 1 221 ? -1.129 -34.531 -3.848 1 74.31 221 LYS A N 1
ATOM 1732 C CA . LYS A 1 221 ? -1.559 -33.125 -3.705 1 74.31 221 LYS A CA 1
ATOM 1733 C C . LYS A 1 221 ? -0.995 -32.25 -4.828 1 74.31 221 LYS A C 1
ATOM 1735 O O . LYS A 1 221 ? 0.174 -32.406 -5.195 1 74.31 221 LYS A O 1
ATOM 1740 N N . HIS A 1 222 ? -1.934 -31.5 -5.363 1 80.38 222 HIS A N 1
ATOM 1741 C CA . HIS A 1 222 ? -1.49 -30.578 -6.398 1 80.38 222 HIS A CA 1
ATOM 1742 C C . HIS A 1 222 ? -0.716 -29.406 -5.801 1 80.38 222 HIS A C 1
ATOM 1744 O O . HIS A 1 222 ? -1.182 -28.766 -4.852 1 80.38 222 HIS A O 1
ATOM 1750 N N . ASN A 1 223 ? 0.448 -29.219 -6.285 1 84.5 223 ASN A N 1
ATOM 1751 C CA . ASN A 1 223 ? 1.297 -28.125 -5.84 1 84.5 223 ASN A CA 1
ATOM 1752 C C . ASN A 1 223 ? 1.55 -27.125 -6.965 1 84.5 223 ASN A C 1
ATOM 1754 O O . ASN A 1 223 ? 1.774 -27.516 -8.109 1 84.5 223 ASN A O 1
ATOM 1758 N N . ALA A 1 224 ? 1.299 -25.922 -6.699 1 88.5 224 ALA A N 1
ATOM 1759 C CA . ALA A 1 224 ? 1.699 -24.812 -7.574 1 88.5 224 ALA A CA 1
ATOM 1760 C C . ALA A 1 224 ? 2.783 -23.969 -6.922 1 88.5 224 ALA A C 1
ATOM 1762 O O . ALA A 1 224 ? 2.521 -23.266 -5.945 1 88.5 224 ALA A O 1
ATOM 1763 N N . ARG A 1 225 ? 3.982 -24.062 -7.48 1 92.56 225 ARG A N 1
ATOM 1764 C CA . ARG A 1 225 ? 5.117 -23.391 -6.863 1 92.56 225 ARG A CA 1
ATOM 1765 C C . ARG A 1 225 ? 5.734 -22.375 -7.816 1 92.56 225 ARG A C 1
ATOM 1767 O O . ARG A 1 225 ? 6.148 -22.719 -8.922 1 92.56 225 ARG A O 1
ATOM 1774 N N . THR A 1 226 ? 5.781 -21.156 -7.395 1 93.88 226 THR A N 1
ATOM 1775 C CA . THR A 1 226 ? 6.445 -20.125 -8.188 1 93.88 226 THR A CA 1
ATOM 1776 C C . THR A 1 226 ? 7.961 -20.281 -8.125 1 93.88 226 THR A C 1
ATOM 1778 O O . THR A 1 226 ? 8.547 -20.25 -7.039 1 93.88 226 THR A O 1
ATOM 1781 N N . LEU A 1 227 ? 8.531 -20.469 -9.273 1 95.62 227 LEU A N 1
ATOM 1782 C CA . LEU A 1 227 ? 9.977 -20.672 -9.328 1 95.62 227 LEU A CA 1
ATOM 1783 C C . LEU A 1 227 ? 10.711 -19.344 -9.406 1 95.62 227 LEU A C 1
ATOM 1785 O O . LEU A 1 227 ? 11.789 -19.188 -8.82 1 95.62 227 LEU A O 1
ATOM 1789 N N . GLN A 1 228 ? 10.078 -18.469 -10.148 1 94.19 228 GLN A N 1
ATOM 1790 C CA . GLN A 1 228 ? 10.766 -17.203 -10.359 1 94.19 228 GLN A CA 1
ATOM 1791 C C . GLN A 1 228 ? 9.797 -16.125 -10.875 1 94.19 228 GLN A C 1
ATOM 1793 O O . GLN A 1 228 ? 8.914 -16.422 -11.68 1 94.19 228 GLN A O 1
ATOM 1798 N N . VAL A 1 229 ? 9.867 -14.969 -10.391 1 93.56 229 VAL A N 1
ATOM 1799 C CA . VAL A 1 229 ? 9.297 -13.742 -10.938 1 93.56 229 VAL A CA 1
ATOM 1800 C C . VAL A 1 229 ? 10.375 -12.664 -11.039 1 93.56 229 VAL A C 1
ATOM 1802 O O . VAL A 1 229 ? 10.547 -11.867 -10.117 1 93.56 229 VAL A O 1
ATOM 1805 N N . ASP A 1 230 ? 11.055 -12.695 -12.086 1 91.06 230 ASP A N 1
ATOM 1806 C CA . ASP A 1 230 ? 12.227 -11.836 -12.211 1 91.06 230 ASP A CA 1
ATOM 1807 C C . ASP A 1 230 ? 12.172 -11.008 -13.492 1 91.06 230 ASP A C 1
ATOM 1809 O O . ASP A 1 230 ? 11.336 -11.258 -14.359 1 91.06 230 ASP A O 1
ATOM 1813 N N . GLN A 1 231 ? 13.047 -10.055 -13.5 1 89.25 231 GLN A N 1
ATOM 1814 C CA . GLN A 1 231 ? 13.133 -9.188 -14.664 1 89.25 231 GLN A CA 1
ATOM 1815 C C . GLN A 1 231 ? 13.523 -9.977 -15.914 1 89.25 231 GLN A C 1
ATOM 1817 O O . GLN A 1 231 ? 14.422 -10.812 -15.859 1 89.25 231 GLN A O 1
ATOM 1822 N N . PHE A 1 232 ? 12.719 -9.797 -16.984 1 90.81 232 PHE A N 1
ATOM 1823 C CA . PHE A 1 232 ? 13.078 -10.359 -18.281 1 90.81 232 PHE A CA 1
ATOM 1824 C C . PHE A 1 232 ? 14.352 -9.711 -18.812 1 90.81 232 PHE A C 1
ATOM 1826 O O . PHE A 1 232 ? 14.445 -8.484 -18.875 1 90.81 232 PHE A O 1
ATOM 1833 N N . PRO A 1 233 ? 15.336 -10.438 -19.078 1 83.69 233 PRO A N 1
ATOM 1834 C CA . PRO A 1 233 ? 16.672 -9.898 -19.375 1 83.69 233 PRO A CA 1
ATOM 1835 C C . PRO A 1 233 ? 16.719 -9.102 -20.672 1 83.69 233 PRO A C 1
ATOM 1837 O O . PRO A 1 233 ? 17.453 -8.125 -20.781 1 83.69 233 PRO A O 1
ATOM 1840 N N . GLU A 1 234 ? 15.992 -9.516 -21.688 1 75.25 234 GLU A N 1
ATOM 1841 C CA . GLU A 1 234 ? 16.094 -8.883 -22.984 1 75.25 234 GLU A CA 1
ATOM 1842 C C . GLU A 1 234 ? 15.055 -7.766 -23.141 1 75.25 234 GLU A C 1
ATOM 1844 O O . GLU A 1 234 ? 14.023 -7.781 -22.469 1 75.25 234 GLU A O 1
ATOM 1849 N N . VAL A 1 235 ? 15.453 -6.887 -23.953 1 71 235 VAL A N 1
ATOM 1850 C CA . VAL A 1 235 ? 14.555 -5.77 -24.219 1 71 235 VAL A CA 1
ATOM 1851 C C . VAL A 1 235 ? 13.352 -6.258 -25.031 1 71 235 VAL A C 1
ATOM 1853 O O . VAL A 1 235 ? 12.211 -5.914 -24.703 1 71 235 VAL A O 1
ATOM 1856 N N . SER A 1 236 ? 13.672 -7.129 -26.031 1 80.31 236 SER A N 1
ATOM 1857 C CA . SER A 1 236 ? 12.586 -7.652 -26.859 1 80.31 236 SER A CA 1
ATOM 1858 C C . SER A 1 236 ? 12.141 -9.031 -26.375 1 80.31 236 SER A C 1
ATOM 1860 O O . SER A 1 236 ? 12.977 -9.875 -26.047 1 80.31 236 SER A O 1
ATOM 1862 N N . HIS A 1 237 ? 10.875 -9.109 -26.328 1 86.88 237 HIS A N 1
ATOM 1863 C CA . HIS A 1 237 ? 10.289 -10.367 -25.891 1 86.88 237 HIS A CA 1
ATOM 1864 C C . HIS A 1 237 ? 10.086 -11.312 -27.062 1 86.88 237 HIS A C 1
ATOM 1866 O O . HIS A 1 237 ? 8.953 -11.695 -27.375 1 86.88 237 HIS A O 1
ATOM 1872 N N . THR A 1 238 ? 11.156 -11.773 -27.656 1 90.44 238 THR A N 1
ATOM 1873 C CA . THR A 1 238 ? 11.055 -12.688 -28.797 1 90.44 238 THR A CA 1
ATOM 1874 C C . THR A 1 238 ? 10.82 -14.117 -28.312 1 90.44 238 THR A C 1
ATOM 1876 O O . THR A 1 238 ? 11.086 -14.438 -27.156 1 90.44 238 THR A O 1
ATOM 1879 N N . ALA A 1 239 ? 10.336 -14.898 -29.281 1 92.94 239 ALA A N 1
ATOM 1880 C CA . ALA A 1 239 ? 10.078 -16.297 -28.969 1 92.94 239 ALA A CA 1
ATOM 1881 C C . ALA A 1 239 ? 11.359 -17 -28.516 1 92.94 239 ALA A C 1
ATOM 1883 O O . ALA A 1 239 ? 11.344 -17.781 -27.547 1 92.94 239 ALA A O 1
ATOM 1884 N N . VAL A 1 240 ? 12.445 -16.688 -29.172 1 93.19 240 VAL A N 1
ATOM 1885 C CA . VAL A 1 240 ? 13.727 -17.312 -28.859 1 93.19 240 VAL A CA 1
ATOM 1886 C C . VAL A 1 240 ? 14.211 -16.859 -27.484 1 93.19 240 VAL A C 1
ATOM 1888 O O . VAL A 1 240 ? 14.727 -17.672 -26.719 1 93.19 240 VAL A O 1
ATOM 1891 N N . ALA A 1 241 ? 14.023 -15.578 -27.219 1 93.75 241 ALA A N 1
ATOM 1892 C CA . ALA A 1 241 ? 14.453 -15.031 -25.938 1 93.75 241 ALA A CA 1
ATOM 1893 C C . ALA A 1 241 ? 13.648 -15.633 -24.781 1 93.75 241 ALA A C 1
ATOM 1895 O O . ALA A 1 241 ? 14.195 -15.922 -23.719 1 93.75 241 ALA A O 1
ATOM 1896 N N . ILE A 1 242 ? 12.414 -15.852 -25 1 95.06 242 ILE A N 1
ATOM 1897 C CA . ILE A 1 242 ? 11.539 -16.422 -23.984 1 95.06 242 ILE A CA 1
ATOM 1898 C C . ILE A 1 242 ? 11.961 -17.859 -23.688 1 95.06 242 ILE A C 1
ATOM 1900 O O . ILE A 1 242 ? 12.062 -18.25 -22.516 1 95.06 242 ILE A O 1
ATOM 1904 N N . LEU A 1 243 ? 12.203 -18.609 -24.766 1 94.38 243 LEU A N 1
ATOM 1905 C CA . LEU A 1 243 ? 12.664 -19.984 -24.594 1 94.38 243 LEU A CA 1
ATOM 1906 C C . LEU A 1 243 ? 13.969 -20.031 -23.812 1 94.38 243 LEU A C 1
ATOM 1908 O O . LEU A 1 243 ? 14.117 -20.828 -22.875 1 94.38 243 LEU A O 1
ATOM 1912 N N . LYS A 1 244 ? 14.875 -19.172 -24.156 1 93 244 LYS A N 1
ATOM 1913 C CA . LYS A 1 244 ? 16.172 -19.125 -23.484 1 93 244 LYS A CA 1
ATOM 1914 C C . LYS A 1 244 ? 16.016 -18.812 -22 1 93 244 LYS A C 1
ATOM 1916 O O . LYS A 1 244 ? 16.609 -19.469 -21.156 1 93 244 LYS A O 1
ATOM 1921 N N . THR A 1 245 ? 15.273 -17.797 -21.734 1 93.94 245 THR A N 1
ATOM 1922 C CA . THR A 1 245 ? 15.07 -17.359 -20.344 1 93.94 245 THR A CA 1
ATOM 1923 C C . THR A 1 245 ? 14.359 -18.438 -19.531 1 93.94 245 THR A C 1
ATOM 1925 O O . THR A 1 245 ? 14.688 -18.656 -18.375 1 93.94 245 THR A O 1
ATOM 1928 N N . PHE A 1 246 ? 13.422 -19.141 -20.156 1 94.06 246 PHE A N 1
ATOM 1929 C CA . PHE A 1 246 ? 12.695 -20.219 -19.5 1 94.06 246 PHE A CA 1
ATOM 1930 C C . PHE A 1 246 ? 13.633 -21.359 -19.125 1 94.06 246 PHE A C 1
ATOM 1932 O O . PHE A 1 246 ? 13.617 -21.859 -18 1 94.06 246 PHE A O 1
ATOM 1939 N N . LYS A 1 247 ? 14.414 -21.734 -20.047 1 92.12 247 LYS A N 1
ATOM 1940 C CA . LYS A 1 247 ? 15.359 -22.828 -19.812 1 92.12 247 LYS A CA 1
ATOM 1941 C C . LYS A 1 247 ? 16.312 -22.469 -18.672 1 92.12 247 LYS A C 1
ATOM 1943 O O . LYS A 1 247 ? 16.578 -23.297 -17.797 1 92.12 247 LYS A O 1
ATOM 1948 N N . GLN A 1 248 ? 16.766 -21.297 -18.688 1 91.38 248 GLN A N 1
ATOM 1949 C CA . GLN A 1 248 ? 17.672 -20.844 -17.641 1 91.38 248 GLN A CA 1
ATOM 1950 C C . GLN A 1 248 ? 17 -20.906 -16.266 1 91.38 248 GLN A C 1
ATOM 1952 O O . GLN A 1 248 ? 17.656 -21.188 -15.258 1 91.38 248 GLN A O 1
ATOM 1957 N N . CYS A 1 249 ? 15.766 -20.656 -16.266 1 92.88 249 CYS A N 1
ATOM 1958 C CA . CYS A 1 249 ? 15.008 -20.641 -15.016 1 92.88 249 CYS A CA 1
ATOM 1959 C C . CYS A 1 249 ? 14.805 -22.047 -14.477 1 92.88 249 CYS A C 1
ATOM 1961 O O . CYS A 1 249 ? 14.953 -22.281 -13.273 1 92.88 249 CYS A O 1
ATOM 1963 N N . ILE A 1 250 ? 14.523 -23.047 -15.32 1 93.12 250 ILE A N 1
ATOM 1964 C CA . ILE A 1 250 ? 14.055 -24.344 -14.828 1 93.12 250 ILE A CA 1
ATOM 1965 C C . ILE A 1 250 ? 15.234 -25.281 -14.641 1 93.12 250 ILE A C 1
ATOM 1967 O O . ILE A 1 250 ? 15.133 -26.297 -13.93 1 93.12 250 ILE A O 1
ATOM 1971 N N . ILE A 1 251 ? 16.406 -25.031 -15.172 1 90.31 251 ILE A N 1
ATOM 1972 C CA . ILE A 1 251 ? 17.562 -25.922 -15.188 1 90.31 251 ILE A CA 1
ATOM 1973 C C . ILE A 1 251 ? 17.969 -26.25 -13.75 1 90.31 251 ILE A C 1
ATOM 1975 O O . ILE A 1 251 ? 18.156 -27.422 -13.398 1 90.31 251 ILE A O 1
ATOM 1979 N N . PRO A 1 252 ? 18.062 -25.297 -12.922 1 89.81 252 PRO A N 1
ATOM 1980 C CA . PRO A 1 252 ? 18.469 -25.625 -11.547 1 89.81 252 PRO A CA 1
ATOM 1981 C C . PRO A 1 252 ? 17.484 -26.562 -10.859 1 89.81 252 PRO A C 1
ATOM 1983 O O . PRO A 1 252 ? 17.875 -27.359 -10.008 1 89.81 252 PRO A O 1
ATOM 1986 N N . PHE A 1 253 ? 16.234 -26.531 -11.219 1 91.88 253 PHE A N 1
ATOM 1987 C CA . PHE A 1 253 ? 15.188 -27.281 -10.539 1 91.88 253 PHE A CA 1
ATOM 1988 C C . PHE A 1 253 ? 15.047 -28.672 -11.141 1 91.88 253 PHE A C 1
ATOM 1990 O O . PHE A 1 253 ? 14.539 -29.594 -10.5 1 91.88 253 PHE A O 1
ATOM 1997 N N . THR A 1 254 ? 15.359 -28.859 -12.336 1 87 254 THR A N 1
ATOM 1998 C CA . THR A 1 254 ? 15.148 -30.125 -13.039 1 87 254 THR A CA 1
ATOM 1999 C C . THR A 1 254 ? 16.453 -30.922 -13.117 1 87 254 THR A C 1
ATOM 2001 O O . THR A 1 254 ? 16.422 -32.125 -13.391 1 87 254 THR A O 1
ATOM 2004 N N . GLY A 1 255 ? 17.578 -30.391 -12.719 1 73.81 255 GLY A N 1
ATOM 2005 C CA . GLY A 1 255 ? 18.859 -31.062 -12.898 1 73.81 255 GLY A CA 1
ATOM 2006 C C . GLY A 1 255 ? 19.344 -31.047 -14.336 1 73.81 255 GLY A C 1
ATOM 2007 O O . GLY A 1 255 ? 18.656 -30.547 -15.227 1 73.81 255 GLY A O 1
ATOM 2008 N N . GLU A 1 256 ? 20.734 -31.359 -14.602 1 59.41 256 GLU A N 1
ATOM 2009 C CA . GLU A 1 256 ? 21.312 -31.297 -15.93 1 59.41 256 GLU A CA 1
ATOM 2010 C C . GLU A 1 256 ? 20.484 -32.062 -16.953 1 59.41 256 GLU A C 1
ATOM 2012 O O . GLU A 1 256 ? 20.078 -33.188 -16.688 1 59.41 256 GLU A O 1
ATOM 2017 N N . PHE A 1 257 ? 19.812 -31.203 -17.828 1 53.22 257 PHE A N 1
ATOM 2018 C CA . PHE A 1 257 ? 19.047 -31.734 -18.953 1 53.22 257 PHE A CA 1
ATOM 2019 C C . PHE A 1 257 ? 19.734 -32.969 -19.547 1 53.22 257 PHE A C 1
ATOM 2021 O O . PHE A 1 257 ? 19.078 -33.844 -20.094 1 53.22 257 PHE A O 1
ATOM 2028 N N . ASP A 1 258 ? 21.094 -32.875 -19.609 1 46.94 258 ASP A N 1
ATOM 2029 C CA . ASP A 1 258 ? 21.859 -33.812 -20.438 1 46.94 258 ASP A CA 1
ATOM 2030 C C . ASP A 1 258 ? 21.781 -35.219 -19.875 1 46.94 258 ASP A C 1
ATOM 2032 O O . ASP A 1 258 ? 22.312 -36.156 -20.469 1 46.94 258 ASP A O 1
ATOM 2036 N N . SER A 1 259 ? 21.875 -35.406 -18.688 1 41.03 259 SER A N 1
ATOM 2037 C CA . SER A 1 259 ? 22.125 -36.812 -18.438 1 41.03 259 SER A CA 1
ATOM 2038 C C . SER A 1 259 ? 21.031 -37.688 -19.031 1 41.03 259 SER A C 1
ATOM 2040 O O . SER A 1 259 ? 19.969 -37.188 -19.375 1 41.03 259 SER A O 1
ATOM 2042 N N . MET A 1 260 ? 20.781 -39.062 -18.375 1 40.41 260 MET A N 1
ATOM 2043 C CA . MET A 1 260 ? 20.406 -40.281 -19.062 1 40.41 260 MET A CA 1
ATOM 2044 C C . MET A 1 260 ? 19.047 -40.156 -19.734 1 40.41 260 MET A C 1
ATOM 2046 O O . MET A 1 260 ? 18.969 -39.906 -20.938 1 40.41 260 MET A O 1
ATOM 2050 N N . ASN A 1 261 ? 17.953 -41.125 -19.375 1 45.06 261 ASN A N 1
ATOM 2051 C CA . ASN A 1 261 ? 16.891 -41.688 -20.219 1 45.06 261 ASN A CA 1
ATOM 2052 C C . ASN A 1 261 ? 15.883 -40.625 -20.641 1 45.06 261 ASN A C 1
ATOM 2054 O O . ASN A 1 261 ? 15.891 -40.188 -21.781 1 45.06 261 ASN A O 1
ATOM 2058 N N . VAL A 1 262 ? 14.797 -40.375 -19.953 1 52.34 262 VAL A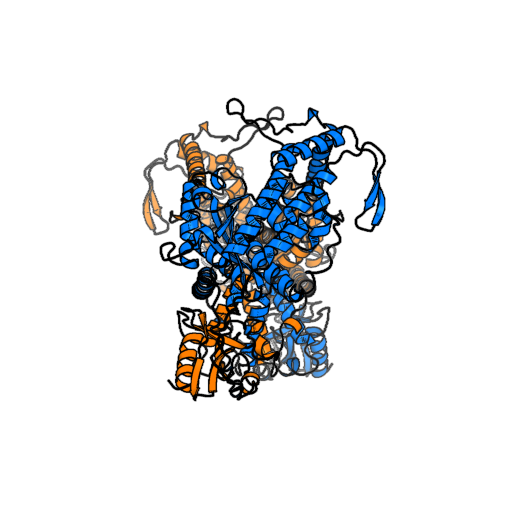 N 1
ATOM 2059 C CA . VAL A 1 262 ? 13.672 -39.562 -20.438 1 52.34 262 VAL A CA 1
ATOM 2060 C C . VAL A 1 262 ? 13.992 -38.094 -20.266 1 52.34 262 VAL A C 1
ATOM 2062 O O . VAL A 1 262 ? 14.195 -37.625 -19.156 1 52.34 262 VAL A O 1
ATOM 2065 N N . PRO A 1 263 ? 14.414 -37.344 -21.453 1 63.88 263 PRO A N 1
ATOM 2066 C CA . PRO A 1 263 ? 14.75 -35.906 -21.406 1 63.88 263 PRO A CA 1
ATOM 2067 C C . PRO A 1 263 ? 13.719 -35.094 -20.641 1 63.88 263 PRO A C 1
ATOM 2069 O O . PRO A 1 263 ? 12.508 -35.281 -20.812 1 63.88 263 PRO A O 1
ATOM 2072 N N . VAL A 1 264 ? 14.117 -34.375 -19.562 1 76.44 264 VAL A N 1
ATOM 2073 C CA . VAL A 1 264 ? 13.297 -33.5 -18.719 1 76.44 264 VAL A CA 1
ATOM 2074 C C . VAL A 1 264 ? 12.352 -32.688 -19.594 1 76.44 264 VAL A C 1
ATOM 2076 O O . VAL A 1 264 ? 11.25 -32.312 -19.156 1 76.44 264 VAL A O 1
ATOM 2079 N N . LYS A 1 265 ? 12.711 -32.594 -20.844 1 81.88 265 LYS A N 1
ATOM 2080 C CA . LYS A 1 265 ? 11.883 -31.812 -21.766 1 81.88 265 LYS A CA 1
ATOM 2081 C C . LYS A 1 265 ? 10.539 -32.5 -22 1 81.88 265 LYS A C 1
ATOM 2083 O O . LYS A 1 265 ? 9.523 -31.812 -22.188 1 81.88 265 LYS A O 1
ATOM 2088 N N . GLU A 1 266 ? 10.617 -33.781 -21.969 1 79.06 266 GLU A N 1
ATOM 2089 C CA . GLU A 1 266 ? 9.398 -34.531 -22.25 1 79.06 266 GLU A CA 1
ATOM 2090 C C . GLU A 1 266 ? 8.484 -34.594 -21.031 1 79.06 266 GLU A C 1
ATOM 2092 O O . GLU A 1 266 ? 7.285 -34.844 -21.141 1 79.06 266 GLU A O 1
ATOM 2097 N N . GLN A 1 267 ? 9.039 -34.25 -19.906 1 82.62 267 GLN A N 1
ATOM 2098 C CA . GLN A 1 267 ? 8.289 -34.312 -18.672 1 82.62 267 GLN A CA 1
ATOM 2099 C C . GLN A 1 267 ? 7.656 -32.969 -18.344 1 82.62 267 GLN A C 1
ATOM 2101 O O . GLN A 1 267 ? 6.883 -32.844 -17.391 1 82.62 267 GLN A O 1
ATOM 2106 N N . ILE A 1 268 ? 7.953 -31.969 -19.156 1 88.75 268 ILE A N 1
ATOM 2107 C CA . ILE A 1 268 ? 7.477 -30.625 -18.844 1 88.75 268 ILE A CA 1
ATOM 2108 C C . ILE A 1 268 ? 6.512 -30.156 -19.922 1 88.75 268 ILE A C 1
ATOM 2110 O O . ILE A 1 268 ? 6.816 -30.25 -21.125 1 88.75 268 ILE A O 1
ATOM 2114 N N . ARG A 1 269 ? 5.367 -29.703 -19.5 1 87.56 269 ARG A N 1
ATOM 2115 C CA . ARG A 1 269 ? 4.395 -29.094 -20.406 1 87.56 269 ARG A CA 1
ATOM 2116 C C . ARG A 1 269 ? 4.191 -27.625 -20.047 1 87.56 269 ARG A C 1
ATOM 2118 O O . ARG A 1 269 ? 4.125 -27.25 -18.875 1 87.56 269 ARG A O 1
ATOM 2125 N N . ILE A 1 270 ? 4.098 -26.797 -21.047 1 91.38 270 ILE A N 1
ATOM 2126 C CA . ILE A 1 270 ? 4.062 -25.359 -20.812 1 91.38 270 ILE A CA 1
ATOM 2127 C C . ILE A 1 270 ? 2.719 -24.781 -21.266 1 91.38 270 ILE A C 1
ATOM 2129 O O . ILE A 1 270 ? 2.195 -25.172 -22.312 1 91.38 270 ILE A O 1
ATOM 2133 N N . THR A 1 271 ? 2.152 -23.969 -20.422 1 88.94 271 THR A N 1
ATOM 2134 C CA . THR A 1 271 ? 0.932 -23.234 -20.75 1 88.94 271 THR A CA 1
ATOM 2135 C C . THR A 1 271 ? 1.175 -21.734 -20.734 1 88.94 271 THR A C 1
ATOM 2137 O O . THR A 1 271 ? 1.669 -21.188 -19.75 1 88.94 271 THR A O 1
ATOM 2140 N N . THR A 1 272 ? 0.95 -21.016 -21.828 1 91.06 272 THR A N 1
ATOM 2141 C CA . THR A 1 272 ? 1.035 -19.562 -21.938 1 91.06 272 THR A CA 1
ATOM 2142 C C . THR A 1 272 ? -0.158 -19 -22.719 1 91.06 272 THR A C 1
ATOM 2144 O O . THR A 1 272 ? -1.015 -19.766 -23.172 1 91.06 272 THR A O 1
ATOM 2147 N N . ASP A 1 273 ? -0.24 -17.781 -22.719 1 85.75 273 ASP A N 1
ATOM 2148 C CA . ASP A 1 273 ? -1.248 -17.188 -23.594 1 85.75 273 ASP A CA 1
ATOM 2149 C C . ASP A 1 273 ? -0.885 -17.391 -25.062 1 85.75 273 ASP A C 1
ATOM 2151 O O . ASP A 1 273 ? 0.123 -18.031 -25.375 1 85.75 273 ASP A O 1
ATOM 2155 N N . HIS A 1 274 ? -1.688 -16.938 -26 1 84.31 274 HIS A N 1
ATOM 2156 C CA . HIS A 1 274 ? -1.517 -17.203 -27.422 1 84.31 274 HIS A CA 1
ATOM 2157 C C . HIS A 1 274 ? -0.762 -16.078 -28.125 1 84.31 274 HIS A C 1
ATOM 2159 O O . HIS A 1 274 ? -0.863 -15.906 -29.328 1 84.31 274 HIS A O 1
ATOM 2165 N N . ALA A 1 275 ? -0.049 -15.32 -27.328 1 85.81 275 ALA A N 1
ATOM 2166 C CA . ALA A 1 275 ? 0.748 -14.273 -27.953 1 85.81 275 ALA A CA 1
ATOM 2167 C C . ALA A 1 275 ? 1.805 -14.859 -28.891 1 85.81 275 ALA A C 1
ATOM 2169 O O . ALA A 1 275 ? 2.383 -15.914 -28.594 1 85.81 275 ALA A O 1
ATOM 2170 N N . SER A 1 276 ? 2.072 -14.25 -30.016 1 84.5 276 SER A N 1
ATOM 2171 C CA . SER A 1 276 ? 2.947 -14.773 -31.062 1 84.5 276 SER A CA 1
ATOM 2172 C C . SER A 1 276 ? 4.34 -15.078 -30.516 1 84.5 276 SER A C 1
ATOM 2174 O O . SER A 1 276 ? 4.984 -16.031 -30.953 1 84.5 276 SER A O 1
ATOM 2176 N N . ASN A 1 277 ? 4.734 -14.305 -29.594 1 87.19 277 ASN A N 1
ATOM 2177 C CA . ASN A 1 277 ? 6.059 -14.531 -29.016 1 87.19 277 ASN A CA 1
ATOM 2178 C C . ASN A 1 277 ? 6.086 -15.758 -28.109 1 87.19 277 ASN A C 1
ATOM 2180 O O . ASN A 1 277 ? 7.141 -16.359 -27.922 1 87.19 277 ASN A O 1
ATOM 2184 N N . ASN A 1 278 ? 4.934 -16.172 -27.609 1 88.38 278 ASN A N 1
ATOM 2185 C CA . ASN A 1 278 ? 4.848 -17.328 -26.734 1 88.38 278 ASN A CA 1
ATOM 2186 C C . ASN A 1 278 ? 4.625 -18.625 -27.516 1 88.38 278 ASN A C 1
ATOM 2188 O O . ASN A 1 278 ? 5.098 -19.688 -27.109 1 88.38 278 ASN A O 1
ATOM 2192 N N . CYS A 1 279 ? 3.906 -18.531 -28.656 1 86.12 279 CYS A N 1
ATOM 2193 C CA . CYS A 1 279 ? 3.527 -19.734 -29.375 1 86.12 279 CYS A CA 1
ATOM 2194 C C . CYS A 1 279 ? 4.363 -19.891 -30.641 1 86.12 279 CYS A C 1
ATOM 2196 O O . CYS A 1 279 ? 4.113 -20.797 -31.438 1 86.12 279 CYS A O 1
ATOM 2198 N N . GLY A 1 280 ? 5.34 -19 -30.781 1 89.06 280 GLY A N 1
ATOM 2199 C CA . GLY A 1 280 ? 6.168 -19.109 -31.969 1 89.06 280 GLY A CA 1
ATOM 2200 C C . GLY A 1 280 ? 6.852 -20.453 -32.094 1 89.06 280 GLY A C 1
ATOM 2201 O O . GLY A 1 280 ? 7.289 -21.047 -31.109 1 89.06 280 GLY A O 1
ATOM 2202 N N . GLU A 1 281 ? 6.941 -20.969 -33.281 1 88.94 281 GLU A N 1
ATOM 2203 C CA . GLU A 1 281 ? 7.488 -22.297 -33.562 1 88.94 281 GLU A CA 1
ATOM 2204 C C . GLU A 1 281 ? 8.961 -22.375 -33.188 1 88.94 281 GLU A C 1
ATOM 2206 O O . GLU A 1 281 ? 9.453 -23.453 -32.812 1 88.94 281 GLU A O 1
ATOM 2211 N N . ASP A 1 282 ? 9.57 -21.234 -33.188 1 91.25 282 ASP A N 1
ATOM 2212 C CA . ASP A 1 282 ? 10.992 -21.203 -32.844 1 91.25 282 ASP A CA 1
ATOM 2213 C C . ASP A 1 282 ? 11.211 -21 -31.359 1 91.25 282 ASP A C 1
ATOM 2215 O O . ASP A 1 282 ? 12.352 -21 -30.875 1 91.25 282 ASP A O 1
ATOM 2219 N N . GLY A 1 283 ? 10.148 -20.875 -30.672 1 94 283 GLY A N 1
ATOM 2220 C CA . GLY A 1 283 ? 10.25 -20.609 -29.25 1 94 283 GLY A CA 1
ATOM 2221 C C . GLY A 1 283 ? 9.984 -21.828 -28.391 1 94 283 GLY A C 1
ATOM 2222 O O . GLY A 1 283 ? 10.578 -22.891 -28.609 1 94 283 GLY A O 1
ATOM 2223 N N . LEU A 1 284 ? 9.078 -21.812 -27.469 1 93.94 284 LEU A N 1
ATOM 2224 C CA . LEU A 1 284 ? 8.758 -22.828 -26.484 1 93.94 284 LEU A CA 1
ATOM 2225 C C . LEU A 1 284 ? 8.312 -24.125 -27.156 1 93.94 284 LEU A C 1
ATOM 2227 O O . LEU A 1 284 ? 8.773 -25.203 -26.781 1 93.94 284 LEU A O 1
ATOM 2231 N N . PRO A 1 285 ? 7.5 -24.047 -28.219 1 91.88 285 PRO A N 1
ATOM 2232 C CA . PRO A 1 285 ? 7.012 -25.281 -28.844 1 91.88 285 PRO A CA 1
ATOM 2233 C C . PRO A 1 285 ? 8.125 -26.062 -29.531 1 91.88 285 PRO A C 1
ATOM 2235 O O . PRO A 1 285 ? 7.938 -27.234 -29.875 1 91.88 285 PRO A O 1
ATOM 2238 N N . SER A 1 286 ? 9.219 -25.422 -29.828 1 91.56 286 SER A N 1
ATOM 2239 C CA . SER A 1 286 ? 10.312 -26.109 -30.5 1 91.56 286 SER A CA 1
ATOM 2240 C C . SER A 1 286 ? 10.938 -27.172 -29.594 1 91.56 286 SER A C 1
ATOM 2242 O O . SER A 1 286 ? 11.469 -28.172 -30.094 1 91.56 286 SER A O 1
ATOM 2244 N N . GLU A 1 287 ? 10.836 -27 -28.328 1 89.75 287 GLU A N 1
ATOM 2245 C CA . GLU A 1 287 ? 11.531 -27.906 -27.422 1 89.75 287 GLU A CA 1
ATOM 2246 C C . GLU A 1 287 ? 10.562 -28.547 -26.438 1 89.75 287 GLU A C 1
ATOM 2248 O O . GLU A 1 287 ? 10.812 -29.656 -25.953 1 89.75 287 GLU A O 1
ATOM 2253 N N . PHE A 1 288 ? 9.523 -27.875 -26.156 1 90.69 288 PHE A N 1
ATOM 2254 C CA . PHE A 1 288 ? 8.578 -28.359 -25.156 1 90.69 288 PHE A CA 1
ATOM 2255 C C . PHE A 1 288 ? 7.188 -28.516 -25.75 1 90.69 288 PHE A C 1
ATOM 2257 O O . PHE A 1 288 ? 6.875 -27.906 -26.781 1 90.69 288 PHE A O 1
ATOM 2264 N N . GLN A 1 289 ? 6.395 -29.375 -25.094 1 85.69 289 GLN A N 1
ATOM 2265 C CA . GLN A 1 289 ? 4.98 -29.422 -25.438 1 85.69 289 GLN A CA 1
ATOM 2266 C C . GLN A 1 289 ? 4.25 -28.188 -24.922 1 85.69 289 GLN A C 1
ATOM 2268 O O . GLN A 1 289 ? 4.25 -27.906 -23.719 1 85.69 289 GLN A O 1
ATOM 2273 N N . TRP A 1 290 ? 3.697 -27.438 -25.781 1 89.62 290 TRP A N 1
ATOM 2274 C CA . TRP A 1 290 ? 3.068 -26.172 -25.453 1 89.62 290 TRP A CA 1
ATOM 2275 C C . TRP A 1 290 ? 1.559 -26.234 -25.656 1 89.62 290 TRP A C 1
ATOM 2277 O O . TRP A 1 290 ? 1.088 -26.797 -26.641 1 89.62 290 TRP A O 1
ATOM 2287 N N . ASN A 1 291 ? 0.819 -25.734 -24.688 1 84.12 291 ASN A N 1
ATOM 2288 C CA . ASN A 1 291 ? -0.626 -25.562 -24.781 1 84.12 291 ASN A CA 1
ATOM 2289 C C . ASN A 1 291 ? -1.04 -24.109 -24.531 1 84.12 291 ASN A C 1
ATOM 2291 O O . ASN A 1 291 ? -0.462 -23.438 -23.672 1 84.12 291 ASN A O 1
ATOM 2295 N N . GLY A 1 292 ? -2.029 -23.656 -25.234 1 85.62 292 GLY A N 1
ATOM 2296 C CA . GLY A 1 292 ? -2.553 -22.312 -25.016 1 85.62 292 GLY A CA 1
ATOM 2297 C C . GLY A 1 292 ? -3.51 -22.234 -23.828 1 85.62 292 GLY A C 1
ATOM 2298 O O . GLY A 1 292 ? -4.301 -23.156 -23.609 1 85.62 292 GLY A O 1
ATOM 2299 N N . CYS A 1 293 ? -3.383 -21.172 -23.094 1 85.62 293 CYS A N 1
ATOM 2300 C CA . CYS A 1 293 ? -4.258 -20.938 -21.953 1 85.62 293 CYS A CA 1
ATOM 2301 C C . CYS A 1 293 ? -5.707 -20.797 -22.391 1 85.62 293 CYS A C 1
ATOM 2303 O O . CYS A 1 293 ? -6.031 -19.969 -23.234 1 85.62 293 CYS A O 1
ATOM 2305 N N . ALA A 1 294 ? -6.574 -21.578 -21.797 1 81 294 ALA A N 1
ATOM 2306 C CA . ALA A 1 294 ? -7.992 -21.594 -22.156 1 81 294 ALA A CA 1
ATOM 2307 C C . ALA A 1 294 ? -8.672 -20.281 -21.75 1 81 294 ALA A C 1
ATOM 2309 O O . ALA A 1 294 ? -9.547 -19.781 -22.469 1 81 294 ALA A O 1
ATOM 2310 N N . ASP A 1 295 ? -8.305 -19.734 -20.656 1 79.06 295 ASP A N 1
ATOM 2311 C CA . ASP A 1 295 ? -8.898 -18.484 -20.188 1 79.06 295 ASP A CA 1
ATOM 2312 C C . ASP A 1 295 ? -8.656 -17.344 -21.188 1 79.06 295 ASP A C 1
ATOM 2314 O O . ASP A 1 295 ? -9.57 -16.578 -21.484 1 79.06 295 ASP A O 1
ATOM 2318 N N . HIS A 1 296 ? -7.477 -17.297 -21.609 1 81.38 296 HIS A N 1
ATOM 2319 C CA . HIS A 1 296 ? -7.133 -16.25 -22.578 1 81.38 296 HIS A CA 1
ATOM 2320 C C . HIS A 1 296 ? -7.84 -16.469 -23.906 1 81.38 296 HIS A C 1
ATOM 2322 O O . HIS A 1 296 ? -8.211 -15.516 -24.578 1 81.38 296 HIS A O 1
ATOM 2328 N N . SER A 1 297 ? -7.973 -17.672 -24.266 1 83.12 297 SER A N 1
ATOM 2329 C CA . SER A 1 297 ? -8.672 -17.984 -25.5 1 83.12 297 SER A CA 1
ATOM 2330 C C . SER A 1 297 ? -10.125 -17.516 -25.453 1 83.12 297 SER A C 1
ATOM 2332 O O . SER A 1 297 ? -10.617 -16.906 -26.406 1 83.12 297 SER A O 1
ATOM 2334 N N . ILE A 1 298 ? -10.695 -17.766 -24.375 1 79.94 298 ILE A N 1
ATOM 2335 C CA . ILE A 1 298 ? -12.086 -17.359 -24.203 1 79.94 298 ILE A CA 1
ATOM 2336 C C . ILE A 1 298 ? -12.188 -15.836 -24.188 1 79.94 298 ILE A C 1
ATOM 2338 O O . ILE A 1 298 ? -13.062 -15.258 -24.844 1 79.94 298 ILE A O 1
ATOM 2342 N N . SER A 1 299 ? -11.344 -15.25 -23.469 1 80 299 SER A N 1
ATOM 2343 C CA . SER A 1 299 ? -11.344 -13.797 -23.359 1 80 299 SER A CA 1
ATOM 2344 C C . SER A 1 299 ? -11.125 -13.141 -24.719 1 80 299 SER A C 1
ATOM 2346 O O . SER A 1 299 ? -11.758 -12.125 -25.016 1 80 299 SER A O 1
ATOM 2348 N N . THR A 1 300 ? -10.281 -13.688 -25.453 1 83.38 300 THR A N 1
ATOM 2349 C CA . THR A 1 300 ? -9.984 -13.156 -26.781 1 83.38 300 THR A CA 1
ATOM 2350 C C . THR A 1 300 ? -11.203 -13.266 -27.688 1 83.38 300 THR A C 1
ATOM 2352 O O . THR A 1 300 ? -11.484 -12.352 -28.469 1 83.38 300 THR A O 1
ATOM 2355 N N . CYS A 1 301 ? -11.891 -14.336 -27.578 1 84.69 301 CYS A N 1
ATOM 2356 C CA . CYS A 1 301 ? -13.086 -14.523 -28.391 1 84.69 301 CYS A CA 1
ATOM 2357 C C . CYS A 1 301 ? -14.141 -13.477 -28.062 1 84.69 301 CYS A C 1
ATOM 2359 O O . CYS A 1 301 ? -14.734 -12.891 -28.969 1 84.69 301 CYS A O 1
ATOM 2361 N N . LEU A 1 302 ? -14.273 -13.188 -26.844 1 83.38 302 LEU A N 1
ATOM 2362 C CA . LEU A 1 302 ? -15.273 -12.219 -26.422 1 83.38 302 LEU A CA 1
ATOM 2363 C C . LEU A 1 302 ? -14.836 -10.797 -26.75 1 83.38 302 LEU A C 1
ATOM 2365 O O . LEU A 1 302 ? -15.625 -10 -27.266 1 83.38 302 LEU A O 1
ATOM 2369 N N . SER A 1 303 ? -13.594 -10.57 -26.484 1 84.62 303 SER A N 1
ATOM 2370 C CA . SER A 1 303 ? -13.078 -9.227 -26.688 1 84.62 303 SER A CA 1
ATOM 2371 C C . SER A 1 303 ? -13.07 -8.867 -28.172 1 84.62 303 SER A C 1
ATOM 2373 O O . SER A 1 303 ? -13.266 -7.703 -28.531 1 84.62 303 SER A O 1
ATOM 2375 N N . PHE A 1 304 ? -12.875 -9.852 -28.953 1 87.81 304 PHE A N 1
ATOM 2376 C CA . PHE A 1 304 ? -12.859 -9.625 -30.391 1 87.81 304 PHE A CA 1
ATOM 2377 C C . PHE A 1 304 ? -14.211 -9.094 -30.859 1 87.81 304 PHE A C 1
ATOM 2379 O O . PHE A 1 304 ? -14.266 -8.266 -31.766 1 87.81 304 PHE A O 1
ATOM 2386 N N . VAL A 1 305 ? -15.211 -9.469 -30.203 1 89 305 VAL A N 1
ATOM 2387 C CA . VAL A 1 305 ? -16.547 -9.102 -30.641 1 89 305 VAL A CA 1
ATOM 2388 C C . VAL A 1 305 ? -17.016 -7.863 -29.891 1 89 305 VAL A C 1
ATOM 2390 O O . VAL A 1 305 ? -17.594 -6.941 -30.484 1 89 305 VAL A O 1
ATOM 2393 N N . LEU A 1 306 ? -16.703 -7.773 -28.641 1 86.94 306 LEU A N 1
ATOM 2394 C CA . LEU A 1 306 ? -17.391 -6.82 -27.766 1 86.94 306 LEU A CA 1
ATOM 2395 C C . LEU A 1 306 ? -16.547 -5.574 -27.562 1 86.94 306 LEU A C 1
ATOM 2397 O O . LEU A 1 306 ? -17.062 -4.527 -27.156 1 86.94 306 LEU A O 1
ATOM 2401 N N . ASP A 1 307 ? -15.273 -5.672 -27.828 1 86.62 307 ASP A N 1
ATOM 2402 C CA . ASP A 1 307 ? -14.414 -4.535 -27.5 1 86.62 307 ASP A CA 1
ATOM 2403 C C . ASP A 1 307 ? -14.25 -3.615 -28.703 1 86.62 307 ASP A C 1
ATOM 2405 O O . ASP A 1 307 ? -14.383 -4.051 -29.844 1 86.62 307 ASP A O 1
ATOM 2409 N N . LYS A 1 308 ? -13.875 -2.383 -28.328 1 87.94 308 LYS A N 1
ATOM 2410 C CA . LYS A 1 308 ? -13.562 -1.41 -29.359 1 87.94 308 LYS A CA 1
ATOM 2411 C C . LYS A 1 308 ? -12.133 -1.581 -29.859 1 87.94 308 LYS A C 1
ATOM 2413 O O . LYS A 1 308 ? -11.258 -2.016 -29.125 1 87.94 308 LYS A O 1
ATOM 2418 N N . ARG A 1 309 ? -11.977 -1.364 -31.109 1 86.94 309 ARG A N 1
ATOM 2419 C CA . ARG A 1 309 ? -10.664 -1.447 -31.734 1 86.94 309 ARG A CA 1
ATOM 2420 C C . ARG A 1 309 ? -10.281 -0.117 -32.375 1 86.94 309 ARG A C 1
ATOM 2422 O O . ARG A 1 309 ? -11.117 0.776 -32.531 1 86.94 309 ARG A O 1
ATOM 2429 N N . THR A 1 310 ? -8.969 0.035 -32.469 1 85.19 310 THR A N 1
ATOM 2430 C CA . THR A 1 310 ? -8.445 1.212 -33.156 1 85.19 310 THR A CA 1
ATOM 2431 C C . THR A 1 310 ? -7.688 0.81 -34.406 1 85.19 310 THR A C 1
ATOM 2433 O O . THR A 1 310 ? -7.121 -0.284 -34.469 1 85.19 310 THR A O 1
ATOM 2436 N N . SER A 1 311 ? -7.867 1.506 -35.5 1 80.06 311 SER A N 1
ATOM 2437 C CA . SER A 1 311 ? -7.137 1.252 -36.719 1 80.06 311 SER A CA 1
ATOM 2438 C C . SER A 1 311 ? -6.172 2.389 -37.031 1 80.06 311 SER A C 1
ATOM 2440 O O . SER A 1 311 ? -6.398 3.533 -36.656 1 80.06 311 SER A O 1
ATOM 2442 N N . ILE A 1 312 ? -5.031 2.029 -37.344 1 78.62 312 ILE A N 1
ATOM 2443 C CA . ILE A 1 312 ? -4.059 3.035 -37.75 1 78.62 312 ILE A CA 1
ATOM 2444 C C . ILE A 1 312 ? -4.102 3.189 -39.281 1 78.62 312 ILE A C 1
ATOM 2446 O O . ILE A 1 312 ? -3.818 2.24 -40 1 78.62 312 ILE A O 1
ATOM 2450 N N . VAL A 1 313 ? -4.695 4.16 -39.688 1 73.44 313 VAL A N 1
ATOM 2451 C CA . VAL A 1 313 ? -4.688 4.477 -41.125 1 73.44 313 VAL A CA 1
ATOM 2452 C C . VAL A 1 313 ? -3.805 5.691 -41.375 1 73.44 313 VAL A C 1
ATOM 2454 O O . VAL A 1 313 ? -4.039 6.766 -40.812 1 73.44 313 VAL A O 1
ATOM 2457 N N . ASN A 1 314 ? -2.742 5.574 -42.25 1 71.56 314 ASN A N 1
ATOM 2458 C CA . ASN A 1 314 ? -1.797 6.617 -42.625 1 71.56 314 ASN A CA 1
ATOM 2459 C C . ASN A 1 314 ? -1.175 7.281 -41.406 1 71.56 314 ASN A C 1
ATOM 2461 O O . ASN A 1 314 ? -1.063 8.508 -41.344 1 71.56 314 ASN A O 1
ATOM 2465 N N . GLY A 1 315 ? -0.905 6.418 -40.344 1 70.56 315 GLY A N 1
ATOM 2466 C CA . GLY A 1 315 ? -0.192 6.895 -39.156 1 70.56 315 GLY A CA 1
ATOM 2467 C C . GLY A 1 315 ? -1.104 7.52 -38.125 1 70.56 315 GLY A C 1
ATOM 2468 O O . GLY A 1 315 ? -0.653 7.887 -37.031 1 70.56 315 GLY A O 1
ATOM 2469 N N . LYS A 1 316 ? -2.271 7.727 -38.562 1 72.56 316 LYS A N 1
ATOM 2470 C CA . LYS A 1 316 ? -3.209 8.344 -37.625 1 72.56 316 LYS A CA 1
ATOM 2471 C C . LYS A 1 316 ? -4.117 7.297 -36.969 1 72.56 316 LYS A C 1
ATOM 2473 O O . LYS A 1 316 ? -4.656 6.43 -37.656 1 72.56 316 LYS A O 1
ATOM 2478 N N . LYS A 1 317 ? -4.195 7.258 -35.656 1 77.56 317 LYS A N 1
ATOM 2479 C CA . LYS A 1 317 ? -5.07 6.344 -34.938 1 77.56 317 LYS A CA 1
ATOM 2480 C C . LYS A 1 317 ? -6.531 6.762 -35.062 1 77.56 317 LYS A C 1
ATOM 2482 O O . LYS A 1 317 ? -6.859 7.941 -34.969 1 77.56 317 LYS A O 1
ATOM 2487 N N . SER A 1 318 ? -7.293 5.832 -35.469 1 79.38 318 SER A N 1
ATOM 2488 C CA . SER A 1 318 ? -8.727 6.094 -35.594 1 79.38 318 SER A CA 1
ATOM 2489 C C . SER A 1 318 ? -9.383 6.207 -34.219 1 79.38 318 SER A C 1
ATOM 2491 O O . SER A 1 318 ? -8.789 5.832 -33.219 1 79.38 318 SER A O 1
ATOM 2493 N N . LYS A 1 319 ? -10.5 6.785 -34.188 1 80.62 319 LYS A N 1
ATOM 2494 C CA . LYS A 1 319 ? -11.328 6.703 -33 1 80.62 319 LYS A CA 1
ATOM 2495 C C . LYS A 1 319 ? -11.719 5.262 -32.688 1 80.62 319 LYS A C 1
ATOM 2497 O O . LYS A 1 319 ? -11.938 4.465 -33.594 1 80.62 319 LYS A O 1
ATOM 2502 N N . PRO A 1 320 ? -11.734 4.844 -31.469 1 87.12 320 PRO A N 1
ATOM 2503 C CA . PRO A 1 320 ? -12.148 3.482 -31.141 1 87.12 320 PRO A CA 1
ATOM 2504 C C . PRO A 1 320 ? -13.547 3.146 -31.672 1 87.12 320 PRO A C 1
ATOM 2506 O O . PRO A 1 320 ? -14.445 3.992 -31.641 1 87.12 320 PRO A O 1
ATOM 2509 N N . TYR A 1 321 ? -13.695 2.035 -32.344 1 88.94 321 TYR A N 1
ATOM 2510 C CA . TYR A 1 321 ? -14.977 1.61 -32.906 1 88.94 321 TYR A CA 1
ATOM 2511 C C . TYR A 1 321 ? -15.203 0.121 -32.688 1 88.94 321 TYR A C 1
ATOM 2513 O O . TYR A 1 321 ? -14.25 -0.635 -32.469 1 88.94 321 TYR A O 1
ATOM 2521 N N . TYR A 1 322 ? -16.516 -0.249 -32.719 1 90.5 322 TYR A N 1
ATOM 2522 C CA . TYR A 1 322 ? -16.875 -1.663 -32.688 1 90.5 322 TYR A CA 1
ATOM 2523 C C . TYR A 1 322 ? -16.828 -2.279 -34.062 1 90.5 322 TYR A C 1
ATOM 2525 O O . TYR A 1 322 ? -17.531 -1.823 -34.969 1 90.5 322 TYR A O 1
ATOM 2533 N N . GLN A 1 323 ? -16.094 -3.248 -34.219 1 89.88 323 GLN A N 1
ATOM 2534 C CA . GLN A 1 323 ? -15.93 -3.906 -35.5 1 89.88 323 GLN A CA 1
ATOM 2535 C C . GLN A 1 323 ? -17.266 -4.438 -36.031 1 89.88 323 GLN A C 1
ATOM 2537 O O . GLN A 1 323 ? -17.516 -4.453 -37.219 1 89.88 323 GLN A O 1
ATOM 2542 N N . PHE A 1 324 ? -18.172 -4.801 -35.156 1 93.69 324 PHE A N 1
ATOM 2543 C CA . PHE A 1 324 ? -19.422 -5.434 -35.562 1 93.69 324 PHE A CA 1
ATOM 2544 C C . PHE A 1 324 ? -20.625 -4.582 -35.156 1 93.69 324 PHE A C 1
ATOM 2546 O O . PHE A 1 324 ? -21.688 -5.113 -34.812 1 93.69 324 PHE A O 1
ATOM 2553 N N . TYR A 1 325 ? -20.391 -3.346 -35.156 1 93.5 325 TYR A N 1
ATOM 2554 C CA . TYR A 1 325 ? -21.453 -2.436 -34.75 1 93.5 325 TYR A CA 1
ATOM 2555 C C . TYR A 1 325 ? -22.688 -2.639 -35.594 1 93.5 325 TYR A C 1
ATOM 2557 O O . TYR A 1 325 ? -23.812 -2.609 -35.094 1 93.5 325 TYR A O 1
ATOM 2565 N N . ALA A 1 326 ? -22.484 -2.863 -36.906 1 93.44 326 ALA A N 1
ATOM 2566 C CA . ALA A 1 326 ? -23.594 -2.982 -37.844 1 93.44 326 ALA A CA 1
ATOM 2567 C C . ALA A 1 326 ? -24.453 -4.211 -37.531 1 93.44 326 ALA A C 1
ATOM 2569 O O . ALA A 1 326 ? -25.656 -4.227 -37.781 1 93.44 326 ALA A O 1
ATOM 2570 N N . ASN A 1 327 ? -23.828 -5.195 -36.938 1 93.06 327 ASN A N 1
ATOM 2571 C CA . ASN A 1 327 ? -24.531 -6.445 -36.656 1 93.06 327 ASN A CA 1
ATOM 2572 C C . ASN A 1 327 ? -25.469 -6.305 -35.438 1 93.06 327 ASN A C 1
ATOM 2574 O O . ASN A 1 327 ? -26.484 -7.004 -35.375 1 93.06 327 ASN A O 1
ATOM 2578 N N . ALA A 1 328 ? -25.078 -5.461 -34.5 1 93.5 328 ALA A N 1
ATOM 2579 C CA . ALA A 1 328 ? -25.891 -5.324 -33.281 1 93.5 328 ALA A CA 1
ATOM 2580 C C . ALA A 1 328 ? -25.75 -3.924 -32.688 1 93.5 328 ALA A C 1
ATOM 2582 O O . ALA A 1 328 ? -25.25 -3.764 -31.578 1 93.5 328 ALA A O 1
ATOM 2583 N N . PRO A 1 329 ? -26.25 -2.967 -33.344 1 93.5 329 PRO A N 1
ATOM 2584 C CA . PRO A 1 329 ? -26.047 -1.583 -32.906 1 93.5 329 PRO A CA 1
ATOM 2585 C C . PRO A 1 329 ? -26.656 -1.308 -31.547 1 93.5 329 PRO A C 1
ATOM 2587 O O . PRO A 1 329 ? -26.062 -0.604 -30.734 1 93.5 329 PRO A O 1
ATOM 2590 N N . ALA A 1 330 ? -27.844 -1.882 -31.266 1 91.31 330 ALA A N 1
ATOM 2591 C CA . ALA A 1 330 ? -28.516 -1.614 -30 1 91.31 330 ALA A CA 1
ATOM 2592 C C . ALA A 1 330 ? -27.703 -2.141 -28.812 1 91.31 330 ALA A C 1
ATOM 2594 O O . ALA A 1 330 ? -27.656 -1.51 -27.766 1 91.31 330 ALA A O 1
ATOM 2595 N N . VAL A 1 331 ? -27.125 -3.227 -29.047 1 89.62 331 VAL A N 1
ATOM 2596 C CA . VAL A 1 331 ? -26.344 -3.84 -27.969 1 89.62 331 VAL A CA 1
ATOM 2597 C C . VAL A 1 331 ? -25.109 -3.004 -27.703 1 89.62 331 VAL A C 1
ATOM 2599 O O . VAL A 1 331 ? -24.781 -2.73 -26.547 1 89.62 331 VAL A O 1
ATOM 2602 N N . PHE A 1 332 ? -24.422 -2.594 -28.688 1 92.25 332 PHE A N 1
ATOM 2603 C CA . PHE A 1 332 ? -23.188 -1.831 -28.531 1 92.25 332 PHE A CA 1
ATOM 2604 C C . PHE A 1 332 ? -23.484 -0.444 -27.969 1 92.25 332 PHE A C 1
ATOM 2606 O O . PHE A 1 332 ? -22.719 0.076 -27.156 1 92.25 332 PHE A O 1
ATOM 2613 N N . ASP A 1 333 ? -24.547 0.114 -28.422 1 90.88 333 ASP A N 1
ATOM 2614 C CA . ASP A 1 333 ? -24.969 1.389 -27.844 1 90.88 333 ASP A CA 1
ATOM 2615 C C . ASP A 1 333 ? -25.25 1.242 -26.359 1 90.88 333 ASP A C 1
ATOM 2617 O O . ASP A 1 333 ? -24.906 2.123 -25.562 1 90.88 333 ASP A O 1
ATOM 2621 N N . MET A 1 334 ? -25.938 0.175 -26.062 1 89 334 MET A N 1
ATOM 2622 C CA . MET A 1 334 ? -26.234 -0.088 -24.656 1 89 334 MET A CA 1
ATOM 2623 C C . MET A 1 334 ? -24.953 -0.245 -23.859 1 89 334 MET A C 1
ATOM 2625 O O . MET A 1 334 ? -24.859 0.236 -22.719 1 89 334 MET A O 1
ATOM 2629 N N . LEU A 1 335 ? -24 -0.922 -24.375 1 86.5 335 LEU A N 1
ATOM 2630 C CA . LEU A 1 335 ? -22.703 -1.105 -23.703 1 86.5 335 LEU A CA 1
ATOM 2631 C C . LEU A 1 335 ? -22.031 0.236 -23.453 1 86.5 335 LEU A C 1
ATOM 2633 O O . LEU A 1 335 ? -21.531 0.484 -22.344 1 86.5 335 LEU A O 1
ATOM 2637 N N . ASP A 1 336 ? -22 1.015 -24.406 1 87.25 336 ASP A N 1
ATOM 2638 C CA . ASP A 1 336 ? -21.391 2.332 -24.281 1 87.25 336 ASP A CA 1
ATOM 2639 C C . ASP A 1 336 ? -22.125 3.188 -23.25 1 87.25 336 ASP A C 1
ATOM 2641 O O . ASP A 1 336 ? -21.5 3.896 -22.469 1 87.25 336 ASP A O 1
ATOM 2645 N N . ASN A 1 337 ? -23.422 3.154 -23.312 1 86.62 337 ASN A N 1
ATOM 2646 C CA . ASN A 1 337 ? -24.234 3.922 -22.375 1 86.62 337 ASN A CA 1
ATOM 2647 C C . ASN A 1 337 ? -24.031 3.449 -20.938 1 86.62 337 ASN A C 1
ATOM 2649 O O . ASN A 1 337 ? -23.969 4.266 -20.016 1 86.62 337 ASN A O 1
ATOM 2653 N N . CYS A 1 338 ? -23.953 2.164 -20.844 1 84.88 338 CYS A N 1
ATOM 2654 C CA . CYS A 1 338 ? -23.734 1.611 -19.516 1 84.88 338 CYS A CA 1
ATOM 2655 C C . CYS A 1 338 ? -22.359 2.037 -18.984 1 84.88 338 CYS A C 1
ATOM 2657 O O . CYS A 1 338 ? -22.25 2.406 -17.812 1 84.88 338 CYS A O 1
ATOM 2659 N N . LYS A 1 339 ? -21.344 1.956 -19.781 1 82.5 339 LYS A N 1
ATOM 2660 C CA . LYS A 1 339 ? -20 2.371 -19.375 1 82.5 339 LYS A CA 1
ATOM 2661 C C . LYS A 1 339 ? -19.984 3.85 -19 1 82.5 339 LYS A C 1
ATOM 2663 O O . LYS A 1 339 ? -19.344 4.234 -18.031 1 82.5 339 LYS A O 1
ATOM 2668 N N . ALA A 1 340 ? -20.625 4.578 -19.828 1 82.5 340 ALA A N 1
ATOM 2669 C CA . ALA A 1 340 ? -20.703 6.012 -19.562 1 82.5 340 ALA A CA 1
ATOM 2670 C C . ALA A 1 340 ? -21.422 6.277 -18.234 1 82.5 340 ALA A C 1
ATOM 2672 O O . ALA A 1 340 ? -21.031 7.168 -17.484 1 82.5 340 ALA A O 1
ATOM 2673 N N . LEU A 1 341 ? -22.438 5.574 -18.078 1 81.75 341 LEU A N 1
ATOM 2674 C CA . LEU A 1 341 ? -23.219 5.73 -16.844 1 81.75 341 LEU A CA 1
ATOM 2675 C C . LEU A 1 341 ? -22.359 5.383 -15.625 1 81.75 341 LEU A C 1
ATOM 2677 O O . LEU A 1 341 ? -22.375 6.102 -14.625 1 81.75 341 LEU A O 1
ATOM 2681 N N . VAL A 1 342 ? -21.734 4.266 -15.75 1 80.5 342 VAL A N 1
ATOM 2682 C CA . VAL A 1 342 ? -20.891 3.84 -14.641 1 80.5 342 VAL A CA 1
ATOM 2683 C C . VAL A 1 342 ? -19.828 4.895 -14.367 1 80.5 342 VAL A C 1
ATOM 2685 O O . VAL A 1 342 ? -19.562 5.242 -13.211 1 80.5 342 VAL A O 1
ATOM 2688 N N . THR A 1 343 ? -19.188 5.387 -15.383 1 76.69 343 THR A N 1
ATOM 2689 C CA . THR A 1 343 ? -18.172 6.422 -15.258 1 76.69 343 THR A CA 1
ATOM 2690 C C . THR A 1 343 ? -18.766 7.676 -14.609 1 76.69 343 THR A C 1
ATOM 2692 O O . THR A 1 343 ? -18.141 8.273 -13.727 1 76.69 343 THR A O 1
ATOM 2695 N N . TYR A 1 344 ? -19.891 8.047 -15.055 1 75.38 344 TYR A N 1
ATOM 2696 C CA . TYR A 1 344 ? -20.578 9.227 -14.531 1 75.38 344 TYR A CA 1
ATOM 2697 C C . TYR A 1 344 ? -20.891 9.055 -13.047 1 75.38 344 TYR A C 1
ATOM 2699 O O . TYR A 1 344 ? -20.641 9.961 -12.242 1 75.38 344 TYR A O 1
ATOM 2707 N N . VAL A 1 345 ? -21.422 7.969 -12.75 1 76.38 345 VAL A N 1
ATOM 2708 C CA . VAL A 1 345 ? -21.828 7.703 -11.375 1 76.38 345 VAL A CA 1
ATOM 2709 C C . VAL A 1 345 ? -20.609 7.711 -10.461 1 76.38 345 VAL A C 1
ATOM 2711 O O . VAL A 1 345 ? -20.672 8.203 -9.336 1 76.38 345 VAL A O 1
ATOM 2714 N N . LYS A 1 346 ? -19.531 7.203 -10.898 1 70.75 346 LYS A N 1
ATOM 2715 C CA . LYS A 1 346 ? -18.297 7.191 -10.117 1 70.75 346 LYS A CA 1
ATOM 2716 C C . LYS A 1 346 ? -17.734 8.602 -9.969 1 70.75 346 LYS A C 1
ATOM 2718 O O . LYS A 1 346 ? -17.297 8.984 -8.883 1 70.75 346 LYS A O 1
ATOM 2723 N N . ARG A 1 347 ? -17.812 9.367 -10.977 1 64.44 347 ARG A N 1
ATOM 2724 C CA . ARG A 1 347 ? -17.25 10.711 -11 1 64.44 347 ARG A CA 1
ATOM 2725 C C . ARG A 1 347 ? -18.031 11.648 -10.086 1 64.44 347 ARG A C 1
ATOM 2727 O O . ARG A 1 347 ? -17.438 12.531 -9.445 1 64.44 347 ARG A O 1
ATOM 2734 N N . VAL A 1 348 ? -19.344 11.383 -10.125 1 65.56 348 VAL A N 1
ATOM 2735 C CA . VAL A 1 348 ? -20.188 12.258 -9.32 1 65.56 348 VAL A CA 1
ATOM 2736 C C . VAL A 1 348 ? -20.234 11.75 -7.879 1 65.56 348 VAL A C 1
ATOM 2738 O O . VAL A 1 348 ? -20.75 12.43 -6.992 1 65.56 348 VAL A O 1
ATOM 2741 N N . GLY A 1 349 ? -19.562 10.586 -7.605 1 62.12 349 GLY A N 1
ATOM 2742 C CA . GLY A 1 349 ? -19.484 10.039 -6.258 1 62.12 349 GLY A CA 1
ATOM 2743 C C . GLY A 1 349 ? -20.766 9.32 -5.84 1 62.12 349 GLY A C 1
ATOM 2744 O O . GLY A 1 349 ? -21 9.125 -4.645 1 62.12 349 GLY A O 1
ATOM 2745 N N . LEU A 1 350 ? -21.641 9.078 -6.754 1 67.81 350 LEU A N 1
ATOM 2746 C CA . LEU A 1 350 ? -22.922 8.438 -6.461 1 67.81 350 LEU A CA 1
ATOM 2747 C C . LEU A 1 350 ? -22.75 6.941 -6.238 1 67.81 350 LEU A C 1
ATOM 2749 O O . LEU A 1 350 ? -23.625 6.289 -5.664 1 67.81 350 LEU A O 1
ATOM 2753 N N . ASN A 1 351 ? -21.703 6.395 -6.723 1 70.38 351 ASN A N 1
ATOM 2754 C CA . ASN A 1 351 ? -21.469 4.961 -6.617 1 70.38 351 ASN A CA 1
ATOM 2755 C C . ASN A 1 351 ? -21.5 4.492 -5.168 1 70.38 351 ASN A C 1
ATOM 2757 O O . ASN A 1 351 ? -21.891 3.355 -4.887 1 70.38 351 ASN A O 1
ATOM 2761 N N . LYS A 1 352 ? -21.297 5.336 -4.285 1 62.72 352 LYS A N 1
ATOM 2762 C CA . LYS A 1 352 ? -21.266 5.004 -2.863 1 62.72 352 LYS A CA 1
ATOM 2763 C C . LYS A 1 352 ? -22.672 4.734 -2.336 1 62.72 352 LYS A C 1
ATOM 2765 O O . LYS A 1 352 ? -22.844 4.004 -1.359 1 62.72 352 LYS A O 1
ATOM 2770 N N . GLN A 1 353 ? -23.531 5.371 -2.988 1 63.59 353 GLN A N 1
ATOM 2771 C CA . GLN A 1 353 ? -24.922 5.27 -2.529 1 63.59 353 GLN A CA 1
ATOM 2772 C C . GLN A 1 353 ? -25.609 4.043 -3.123 1 63.59 353 GLN A C 1
ATOM 2774 O O . GLN A 1 353 ? -26.719 3.699 -2.725 1 63.59 353 GLN A O 1
ATOM 2779 N N . LEU A 1 354 ? -24.891 3.471 -4.004 1 70 354 LEU A N 1
ATOM 2780 C CA . LEU A 1 354 ? -25.5 2.348 -4.699 1 70 354 LEU A CA 1
ATOM 2781 C C . LEU A 1 354 ? -25.047 1.021 -4.094 1 70 354 LEU A C 1
ATOM 2783 O O . LEU A 1 354 ? -23.906 0.886 -3.672 1 70 354 LEU A O 1
ATOM 2787 N N . THR A 1 355 ? -25.906 0.174 -3.588 1 67 355 THR A N 1
ATOM 2788 C CA . THR A 1 355 ? -25.672 -1.207 -3.189 1 67 355 THR A CA 1
ATOM 2789 C C . THR A 1 355 ? -26.438 -2.174 -4.082 1 67 355 THR A C 1
ATOM 2791 O O . THR A 1 355 ? -27.672 -2.182 -4.074 1 67 355 THR A O 1
ATOM 2794 N N . PRO A 1 356 ? -25.625 -2.941 -5.105 1 66.81 356 PRO A N 1
ATOM 2795 C CA . PRO A 1 356 ? -24.172 -3.072 -5.27 1 66.81 356 PRO A CA 1
ATOM 2796 C C . PRO A 1 356 ? -23.562 -1.921 -6.066 1 66.81 356 PRO A C 1
ATOM 2798 O O . PRO A 1 356 ? -24.281 -1.216 -6.785 1 66.81 356 PRO A O 1
ATOM 2801 N N . LYS A 1 357 ? -22.297 -1.737 -5.754 1 67.88 357 LYS A N 1
ATOM 2802 C CA . LYS A 1 357 ? -21.594 -0.677 -6.469 1 67.88 357 LYS A CA 1
ATOM 2803 C C . LYS A 1 357 ? -21.469 -1.003 -7.953 1 67.88 357 LYS A C 1
ATOM 2805 O O . LYS A 1 357 ? -21.391 -2.174 -8.336 1 67.88 357 LYS A O 1
ATOM 2810 N N . LEU A 1 358 ? -21.688 -0.027 -8.68 1 71.12 358 LEU A N 1
ATOM 2811 C CA . LEU A 1 358 ? -21.516 -0.211 -10.117 1 71.12 358 LEU A CA 1
ATOM 2812 C C . LEU A 1 358 ? -20.047 -0.4 -10.461 1 71.12 358 LEU A C 1
ATOM 2814 O O . LEU A 1 358 ? -19.172 0.283 -9.914 1 71.12 358 LEU A O 1
ATOM 2818 N N . LYS A 1 359 ? -19.672 -1.532 -11.086 1 68.25 359 LYS A N 1
ATOM 2819 C CA . LYS A 1 359 ? -18.312 -1.832 -11.516 1 68.25 359 LYS A CA 1
ATOM 2820 C C . LYS A 1 359 ? -18.172 -1.734 -13.031 1 68.25 359 LYS A C 1
ATOM 2822 O O . LYS A 1 359 ? -19.109 -2.016 -13.766 1 68.25 359 LYS A O 1
ATOM 2827 N N . GLN A 1 360 ? -16.953 -1.104 -13.375 1 65.31 360 GLN A N 1
ATOM 2828 C CA . GLN A 1 360 ? -16.672 -1.045 -14.805 1 65.31 360 GLN A CA 1
ATOM 2829 C C . GLN A 1 360 ? -16.516 -2.443 -15.391 1 65.31 360 GLN A C 1
ATOM 2831 O O . GLN A 1 360 ? -15.953 -3.332 -14.75 1 65.31 360 GLN A O 1
ATOM 2836 N N . ALA A 1 361 ? -17.219 -2.666 -16.484 1 59.25 361 ALA A N 1
ATOM 2837 C CA . ALA A 1 361 ? -17.109 -3.941 -17.188 1 59.25 361 ALA A CA 1
ATOM 2838 C C . ALA A 1 361 ? -15.672 -4.211 -17.609 1 59.25 361 ALA A C 1
ATOM 2840 O O . ALA A 1 361 ? -15.023 -3.352 -18.219 1 59.25 361 ALA A O 1
ATOM 2841 N N . VAL A 1 362 ? -14.898 -5.051 -16.812 1 52.22 362 VAL A N 1
ATOM 2842 C CA . VAL A 1 362 ? -13.586 -5.465 -17.312 1 52.22 362 VAL A CA 1
ATOM 2843 C C . VAL A 1 362 ? -13.711 -6.789 -18.062 1 52.22 362 VAL A C 1
ATOM 2845 O O . VAL A 1 362 ? -14.141 -7.793 -17.5 1 52.22 362 VAL A O 1
ATOM 2848 N N . ALA A 1 363 ? -13.617 -6.645 -19.359 1 49.84 363 ALA A N 1
ATOM 2849 C CA . ALA A 1 363 ? -13.781 -7.801 -20.234 1 49.84 363 ALA A CA 1
ATOM 2850 C C . ALA A 1 363 ? -12.969 -8.992 -19.75 1 49.84 363 ALA A C 1
ATOM 2852 O O . ALA A 1 363 ? -13.391 -10.141 -19.875 1 49.84 363 ALA A O 1
ATOM 2853 N N . THR A 1 364 ? -11.75 -8.625 -19.281 1 46.81 364 THR A N 1
ATOM 2854 C CA . THR A 1 364 ? -10.859 -9.742 -18.984 1 46.81 364 THR A CA 1
ATOM 2855 C C . THR A 1 364 ? -11.344 -10.5 -17.75 1 46.81 364 THR A C 1
ATOM 2857 O O . THR A 1 364 ? -10.938 -11.641 -17.516 1 46.81 364 THR A O 1
ATOM 2860 N N . ARG A 1 365 ? -12.102 -9.766 -16.859 1 46.59 365 ARG A N 1
ATOM 2861 C CA . ARG A 1 365 ? -12.445 -10.383 -15.578 1 46.59 365 ARG A CA 1
ATOM 2862 C C . ARG A 1 365 ? -13.648 -11.312 -15.719 1 46.59 365 ARG A C 1
ATOM 2864 O O . ARG A 1 365 ? -14.133 -11.875 -14.734 1 46.59 365 ARG A O 1
ATOM 2871 N N . TRP A 1 366 ? -14.289 -11.195 -16.781 1 44.34 366 TRP A N 1
ATOM 2872 C CA . TRP A 1 366 ? -15.461 -12.055 -16.875 1 44.34 366 TRP A CA 1
ATOM 2873 C C . TRP A 1 366 ? -15.133 -13.477 -16.438 1 44.34 366 TRP A C 1
ATOM 2875 O O . TRP A 1 366 ? -15.984 -14.164 -15.859 1 44.34 366 TRP A O 1
ATOM 2885 N N . ILE A 1 367 ? -13.984 -13.844 -16.75 1 40.62 367 ILE A N 1
ATOM 2886 C CA . ILE A 1 367 ? -13.672 -15.242 -16.484 1 40.62 367 ILE A CA 1
ATOM 2887 C C . ILE A 1 367 ? -13.289 -15.414 -15.023 1 40.62 367 ILE A C 1
ATOM 2889 O O . ILE A 1 367 ? -13.453 -16.5 -14.453 1 40.62 367 ILE A O 1
ATOM 2893 N N . ALA A 1 368 ? -12.625 -14.406 -14.43 1 40.41 368 ALA A N 1
ATOM 2894 C CA . ALA A 1 368 ? -11.93 -14.633 -13.164 1 40.41 368 ALA A CA 1
ATOM 2895 C C . ALA A 1 368 ? -12.93 -14.852 -12.023 1 40.41 368 ALA A C 1
ATOM 2897 O O . ALA A 1 368 ? -12.547 -15.273 -10.93 1 40.41 368 ALA A O 1
ATOM 2898 N N . THR A 1 369 ? -14.016 -14.133 -12.031 1 38.25 369 THR A N 1
ATOM 2899 C CA . THR A 1 369 ? -14.742 -14.289 -10.773 1 38.25 369 THR A CA 1
ATOM 2900 C C . THR A 1 369 ? -14.859 -15.758 -10.398 1 38.25 369 THR A C 1
ATOM 2902 O O . THR A 1 369 ? -14.508 -16.141 -9.273 1 38.25 369 THR A O 1
ATOM 2905 N N . LYS A 1 370 ? -16.281 -16.375 -10.531 1 37.34 370 LYS A N 1
ATOM 2906 C CA . LYS A 1 370 ? -16.797 -17.5 -9.781 1 37.34 370 LYS A CA 1
ATOM 2907 C C . LYS A 1 370 ? -16.047 -18.781 -10.125 1 37.34 370 LYS A C 1
ATOM 2909 O O . LYS A 1 370 ? -15.617 -19.516 -9.234 1 37.34 370 LYS A O 1
ATOM 2914 N N . GLU A 1 371 ? -16.297 -19.375 -11.336 1 37.34 371 GLU A N 1
ATOM 2915 C CA . GLU A 1 371 ? -16.297 -20.812 -11.578 1 37.34 371 GLU A CA 1
ATOM 2916 C C . GLU A 1 371 ? -14.906 -21.312 -11.953 1 37.34 371 GLU A C 1
ATOM 2918 O O . GLU A 1 371 ? -14.594 -22.484 -11.781 1 37.34 371 GLU A O 1
ATOM 2923 N N . LEU A 1 372 ? -14.102 -20.578 -12.586 1 38.56 372 LEU A N 1
ATOM 2924 C CA . LEU A 1 372 ? -12.805 -21.156 -12.922 1 38.56 372 LEU A CA 1
ATOM 2925 C C . LEU A 1 372 ? -11.789 -20.906 -11.812 1 38.56 372 LEU A C 1
ATOM 2927 O O . LEU A 1 372 ? -10.664 -20.484 -12.078 1 38.56 372 LEU A O 1
ATOM 2931 N N . GLU A 1 373 ? -12.078 -20.312 -10.727 1 43.16 373 GLU A N 1
ATOM 2932 C CA . GLU A 1 373 ? -11.188 -20.391 -9.57 1 43.16 373 GLU A CA 1
ATOM 2933 C C . GLU A 1 373 ? -10.32 -21.641 -9.609 1 43.16 373 GLU A C 1
ATOM 2935 O O . GLU A 1 373 ? -9.938 -22.172 -8.562 1 43.16 373 GLU A O 1
ATOM 2940 N N . ALA A 1 374 ? -10.18 -22.203 -10.719 1 43.31 374 ALA A N 1
ATOM 2941 C CA . ALA A 1 374 ? -9.516 -23.469 -11.016 1 43.31 374 ALA A CA 1
ATOM 2942 C C . ALA A 1 374 ? -8.008 -23.359 -10.844 1 43.31 374 ALA A C 1
ATOM 2944 O O . ALA A 1 374 ? -7.273 -24.312 -11.102 1 43.31 374 ALA A O 1
ATOM 2945 N N . PHE A 1 375 ? -7.57 -22.141 -10.562 1 44.31 375 PHE A N 1
ATOM 2946 C CA . PHE A 1 375 ? -6.113 -22.094 -10.648 1 44.31 375 PHE A CA 1
ATOM 2947 C C . PHE A 1 375 ? -5.477 -23.047 -9.648 1 44.31 375 PHE A C 1
ATOM 2949 O O . PHE A 1 375 ? -4.359 -23.516 -9.859 1 44.31 375 PHE A O 1
ATOM 2956 N N . LYS A 1 376 ? -6.168 -23.156 -8.516 1 48.62 376 LYS A N 1
ATOM 2957 C CA . LYS A 1 376 ? -5.531 -24.031 -7.543 1 48.62 376 LYS A CA 1
ATOM 2958 C C . LYS A 1 376 ? -5.781 -25.5 -7.883 1 48.62 376 LYS A C 1
ATOM 2960 O O . LYS A 1 376 ? -5.301 -26.406 -7.184 1 48.62 376 LYS A O 1
ATOM 2965 N N . THR A 1 377 ? -6.602 -25.594 -8.961 1 52.19 377 THR A N 1
ATOM 2966 C CA . THR A 1 377 ? -6.902 -26.984 -9.305 1 52.19 377 THR A CA 1
ATOM 2967 C C . THR A 1 377 ? -6.715 -27.219 -10.805 1 52.19 377 THR A C 1
ATOM 2969 O O . THR A 1 377 ? -6.926 -26.312 -11.609 1 52.19 377 THR A O 1
ATOM 2972 N N . PRO A 1 378 ? -6.012 -28.344 -11.039 1 55.47 378 PRO A N 1
ATOM 2973 C CA . PRO A 1 378 ? -5.879 -28.672 -12.461 1 55.47 378 PRO A CA 1
ATOM 2974 C C . PRO A 1 378 ? -7.199 -28.547 -13.219 1 55.47 378 PRO A C 1
ATOM 2976 O O . PRO A 1 378 ? -8.258 -28.922 -12.695 1 55.47 378 PRO A O 1
ATOM 2979 N N . THR A 1 379 ? -7.18 -27.766 -14.383 1 61.88 379 THR A N 1
ATOM 2980 C CA . THR A 1 379 ? -8.43 -27.422 -15.055 1 61.88 379 THR A CA 1
ATOM 2981 C C . THR A 1 379 ? -8.469 -28.016 -16.453 1 61.88 379 THR A C 1
ATOM 2983 O O . THR A 1 379 ? -9.383 -27.75 -17.234 1 61.88 379 THR A O 1
ATOM 2986 N N . LEU A 1 380 ? -7.504 -28.969 -16.75 1 66.44 380 LEU A N 1
ATOM 2987 C CA . LEU A 1 380 ? -7.453 -29.422 -18.141 1 66.44 380 LEU A CA 1
ATOM 2988 C C . LEU A 1 380 ? -8.703 -30.219 -18.5 1 66.44 380 LEU A C 1
ATOM 2990 O O . LEU A 1 380 ? -9.219 -30.109 -19.609 1 66.44 380 LEU A O 1
ATOM 2994 N N . HIS A 1 381 ? -9.172 -30.953 -17.562 1 68.38 381 HIS A N 1
ATOM 2995 C CA . HIS A 1 381 ? -10.297 -31.844 -17.828 1 68.38 381 HIS A CA 1
ATOM 2996 C C . HIS A 1 381 ? -11.602 -31.062 -17.922 1 68.38 381 HIS A C 1
ATOM 2998 O O . HIS A 1 381 ? -12.594 -31.578 -18.438 1 68.38 381 HIS A O 1
ATOM 3004 N N . LEU A 1 382 ? -11.531 -29.859 -17.547 1 72.81 382 LEU A N 1
ATOM 3005 C CA . LEU A 1 382 ? -12.766 -29.078 -17.484 1 72.81 382 LEU A CA 1
ATOM 3006 C C . LEU A 1 382 ? -12.922 -28.219 -18.75 1 72.81 382 LEU A C 1
ATOM 3008 O O . LEU A 1 382 ? -13.992 -27.656 -18.984 1 72.81 382 LEU A O 1
ATOM 3012 N N . VAL A 1 383 ? -11.938 -28.234 -19.547 1 77.75 383 VAL A N 1
ATOM 3013 C CA . VAL A 1 383 ? -11.938 -27.328 -20.688 1 77.75 383 VAL A CA 1
ATOM 3014 C C . VAL A 1 383 ? -13.039 -27.734 -21.656 1 77.75 383 VAL A C 1
ATOM 3016 O O . VAL A 1 383 ? -13.781 -26.875 -22.141 1 77.75 383 VAL A O 1
ATOM 3019 N N . THR A 1 384 ? -13.18 -28.984 -21.922 1 79.75 384 THR A N 1
ATOM 3020 C CA . THR A 1 384 ? -14.18 -29.469 -22.875 1 79.75 384 THR A CA 1
ATOM 3021 C C . THR A 1 384 ? -15.586 -29.141 -22.391 1 79.75 384 THR A C 1
ATOM 3023 O O . THR A 1 384 ? -16.438 -28.719 -23.172 1 79.75 384 THR A O 1
ATOM 3026 N N . HIS A 1 385 ? -15.734 -29.344 -21.203 1 77.38 385 HIS A N 1
ATOM 3027 C CA . HIS A 1 385 ? -17.047 -29.094 -20.609 1 77.38 385 HIS A CA 1
ATOM 3028 C C . HIS A 1 385 ? -17.406 -27.609 -20.688 1 77.38 385 HIS A C 1
ATOM 3030 O O . HIS A 1 385 ? -18.5 -27.266 -21.141 1 77.38 385 HIS A O 1
ATOM 3036 N N . TRP A 1 386 ? -16.531 -26.812 -20.312 1 77.62 386 TRP A N 1
ATOM 3037 C CA . TRP A 1 386 ? -16.828 -25.391 -20.281 1 77.62 386 TRP A CA 1
ATOM 3038 C C . TRP A 1 386 ? -16.969 -24.812 -21.688 1 77.62 386 TRP A C 1
ATOM 3040 O O . TRP A 1 386 ? -17.75 -23.891 -21.906 1 77.62 386 TRP A O 1
ATOM 3050 N N . ARG A 1 387 ? -16.188 -25.281 -22.531 1 83 387 ARG A N 1
ATOM 3051 C CA . ARG A 1 387 ? -16.359 -24.875 -23.922 1 83 387 ARG A CA 1
ATOM 3052 C C . ARG A 1 387 ? -17.766 -25.188 -24.422 1 83 387 ARG A C 1
ATOM 3054 O O . ARG A 1 387 ? -18.391 -24.391 -25.109 1 83 387 ARG A O 1
ATOM 3061 N N . LYS A 1 388 ? -18.219 -26.344 -24.062 1 81.94 388 LYS A N 1
ATOM 3062 C CA . LYS A 1 388 ? -19.578 -26.734 -24.453 1 81.94 388 LYS A CA 1
ATOM 3063 C C . LYS A 1 388 ? -20.625 -25.828 -23.828 1 81.94 388 LYS A C 1
ATOM 3065 O O . LYS A 1 388 ? -21.547 -25.375 -24.516 1 81.94 388 LYS A O 1
ATOM 3070 N N . VAL A 1 389 ? -20.484 -25.641 -22.594 1 77.88 389 VAL A N 1
ATOM 3071 C CA . VAL A 1 389 ? -21.422 -24.781 -21.891 1 77.88 389 VAL A CA 1
ATOM 3072 C C . VAL A 1 389 ? -21.453 -23.391 -22.531 1 77.88 389 VAL A C 1
ATOM 3074 O O . VAL A 1 389 ? -22.516 -22.797 -22.688 1 77.88 389 VAL A O 1
ATOM 3077 N N . LEU A 1 390 ? -20.312 -22.891 -22.891 1 82.44 390 LEU A N 1
ATOM 3078 C CA . LEU A 1 390 ? -20.219 -21.578 -23.531 1 82.44 390 LEU A CA 1
ATOM 3079 C C . LEU A 1 390 ? -20.922 -21.594 -24.891 1 82.44 390 LEU A C 1
ATOM 3081 O O . LEU A 1 390 ? -21.609 -20.625 -25.25 1 82.44 390 LEU A O 1
ATOM 3085 N N . LEU A 1 391 ? -20.734 -22.625 -25.562 1 85.75 391 LEU A N 1
ATOM 3086 C CA . LEU A 1 391 ? -21.375 -22.75 -26.859 1 85.75 391 LEU A CA 1
ATOM 3087 C C . LEU A 1 391 ? -22.891 -22.844 -26.719 1 85.75 391 LEU A C 1
ATOM 3089 O O . LEU A 1 391 ? -23.625 -22.234 -27.5 1 85.75 391 LEU A O 1
ATOM 3093 N N . GLU A 1 392 ? -23.281 -23.516 -25.703 1 82.38 392 GLU A N 1
ATOM 3094 C CA . GLU A 1 392 ? -24.719 -23.656 -25.453 1 82.38 392 GLU A CA 1
ATOM 3095 C C . GLU A 1 392 ? -25.328 -22.312 -25.062 1 82.38 392 GLU A C 1
ATOM 3097 O O . GLU A 1 392 ? -26.469 -22.016 -25.422 1 82.38 392 GLU A O 1
ATOM 3102 N N . HIS A 1 393 ? -24.562 -21.641 -24.375 1 80.94 393 HIS A N 1
ATOM 3103 C CA . HIS A 1 393 ? -25.031 -20.328 -23.969 1 80.94 393 HIS A CA 1
ATOM 3104 C C . HIS A 1 393 ? -25.25 -19.422 -25.188 1 80.94 393 HIS A C 1
ATOM 3106 O O . HIS A 1 393 ? -26.094 -18.531 -25.141 1 80.94 393 HIS A O 1
ATOM 3112 N N . CYS A 1 394 ? -24.516 -19.672 -26.219 1 86.88 394 CYS A N 1
ATOM 3113 C CA . CYS A 1 394 ? -24.625 -18.859 -27.422 1 86.88 394 CYS A CA 1
ATOM 3114 C C . CYS A 1 394 ? -25.656 -19.438 -28.375 1 86.88 394 CYS A C 1
ATOM 3116 O O . CYS A 1 394 ? -25.844 -18.922 -29.484 1 86.88 394 CYS A O 1
ATOM 3118 N N . ASP A 1 395 ? -26.297 -20.406 -27.844 1 82.94 395 ASP A N 1
ATOM 3119 C CA . ASP A 1 395 ? -27.344 -20.969 -28.703 1 82.94 395 ASP A CA 1
ATOM 3120 C C . ASP A 1 395 ? -28.484 -19.984 -28.875 1 82.94 395 ASP A C 1
ATOM 3122 O O . ASP A 1 395 ? -28.859 -19.281 -27.938 1 82.94 395 ASP A O 1
ATOM 3126 N N . ILE A 1 396 ? -28.969 -19.969 -30.031 1 78.44 396 ILE A N 1
ATOM 3127 C CA . ILE A 1 396 ? -30.031 -19.047 -30.406 1 78.44 396 ILE A CA 1
ATOM 3128 C C . ILE A 1 396 ? -31.359 -19.531 -29.828 1 78.44 396 ILE A C 1
ATOM 3130 O O . ILE A 1 396 ? -31.703 -20.703 -29.938 1 78.44 396 ILE A O 1
ATOM 3134 N N . VAL A 1 397 ? -31.906 -18.672 -29.094 1 78.81 397 VAL A N 1
ATOM 3135 C CA . VAL A 1 397 ? -33.219 -18.953 -28.547 1 78.81 397 VAL A CA 1
ATOM 3136 C C . VAL A 1 397 ? -34.281 -18.266 -29.391 1 78.81 397 VAL A C 1
ATOM 3138 O O . VAL A 1 397 ? -34.562 -17.078 -29.219 1 78.81 397 VAL A O 1
ATOM 3141 N N . ASP A 1 398 ? -34.812 -18.891 -30.312 1 73.5 398 ASP A N 1
ATOM 3142 C CA . ASP A 1 398 ? -35.812 -18.359 -31.25 1 73.5 398 ASP A CA 1
ATOM 3143 C C . ASP A 1 398 ? -37.188 -18.375 -30.625 1 73.5 398 ASP A C 1
ATOM 3145 O O . ASP A 1 398 ? -38.094 -17.625 -31.062 1 73.5 398 ASP A O 1
ATOM 3149 N N . GLU A 1 399 ? -37.469 -19.344 -29.797 1 76.88 399 GLU A N 1
ATOM 3150 C CA . GLU A 1 399 ? -38.781 -19.453 -29.141 1 76.88 399 GLU A CA 1
ATOM 3151 C C . GLU A 1 399 ? -38.625 -19.484 -27.625 1 76.88 399 GLU A C 1
ATOM 3153 O O . GLU A 1 399 ? -37.562 -19.719 -27.094 1 76.88 399 GLU A O 1
ATOM 3158 N N . GLU A 1 400 ? -39.688 -19 -27 1 76.25 400 GLU A N 1
ATOM 3159 C CA . GLU A 1 400 ? -39.719 -19.031 -25.547 1 76.25 400 GLU A CA 1
ATOM 3160 C C . GLU A 1 400 ? -39.312 -20.406 -25.016 1 76.25 400 GLU A C 1
ATOM 3162 O O . GLU A 1 400 ? -39.781 -21.422 -25.516 1 76.25 400 GLU A O 1
ATOM 3167 N N . ARG A 1 401 ? -38.188 -20.406 -24.391 1 73 401 ARG A N 1
ATOM 3168 C CA . ARG A 1 401 ? -37.688 -21.672 -23.844 1 73 401 ARG A CA 1
ATOM 3169 C C . ARG A 1 401 ? -37.719 -21.656 -22.328 1 73 401 ARG A C 1
ATOM 3171 O O . ARG A 1 401 ? -37.406 -20.641 -21.703 1 73 401 ARG A O 1
ATOM 3178 N N . VAL A 1 402 ? -38.281 -22.609 -21.828 1 72.44 402 VAL A N 1
ATOM 3179 C CA . VAL A 1 402 ? -38.281 -22.781 -20.375 1 72.44 402 VAL A CA 1
ATOM 3180 C C . VAL A 1 402 ? -37 -23.484 -19.938 1 72.44 402 VAL A C 1
ATOM 3182 O O . VAL A 1 402 ? -36.688 -24.578 -20.406 1 72.44 402 VAL A O 1
ATOM 3185 N N . VAL A 1 403 ? -36.156 -22.812 -19.406 1 69.5 403 VAL A N 1
ATOM 3186 C CA . VAL A 1 403 ? -34.938 -23.422 -18.922 1 69.5 403 VAL A CA 1
ATOM 3187 C C . VAL A 1 403 ? -34.938 -23.453 -17.391 1 69.5 403 VAL A C 1
ATOM 3189 O O . VAL A 1 403 ? -35.656 -22.688 -16.766 1 69.5 403 VAL A O 1
ATOM 3192 N N . LYS A 1 404 ? -34.219 -24.406 -16.875 1 65.44 404 LYS A N 1
ATOM 3193 C CA . LYS A 1 404 ? -34.062 -24.484 -15.422 1 65.44 404 LYS A CA 1
ATOM 3194 C C . LYS A 1 404 ? -32.875 -23.656 -14.945 1 65.44 404 LYS A C 1
ATOM 3196 O O . LYS A 1 404 ? -31.797 -23.75 -15.516 1 65.44 404 LYS A O 1
ATOM 3201 N N . ASP A 1 405 ? -33.062 -22.734 -14.102 1 58.06 405 ASP A N 1
ATOM 3202 C CA . ASP A 1 405 ? -31.984 -21.938 -13.562 1 58.06 405 ASP A CA 1
ATOM 3203 C C . ASP A 1 405 ? -31.125 -22.75 -12.594 1 58.06 405 ASP A C 1
ATOM 3205 O O . ASP A 1 405 ? -31.406 -23.922 -12.352 1 58.06 405 ASP A O 1
ATOM 3209 N N . LYS A 1 406 ? -29.984 -22.234 -12.125 1 58.44 406 LYS A N 1
ATOM 3210 C CA . LYS A 1 406 ? -29.031 -22.891 -11.234 1 58.44 406 LYS A CA 1
ATOM 3211 C C . LYS A 1 406 ? -29.734 -23.516 -10.039 1 58.44 406 LYS A C 1
ATOM 3213 O O . LYS A 1 406 ? -29.266 -24.516 -9.492 1 58.44 406 LYS A O 1
ATOM 3218 N N . ASP A 1 407 ? -30.875 -22.984 -9.664 1 61.34 407 ASP A N 1
ATOM 3219 C CA . ASP A 1 407 ? -31.656 -23.438 -8.516 1 61.34 407 ASP A CA 1
ATOM 3220 C C . ASP A 1 407 ? -32.75 -24.422 -8.953 1 61.34 407 ASP A C 1
ATOM 3222 O O . ASP A 1 407 ? -33.562 -24.844 -8.141 1 61.34 407 ASP A O 1
ATOM 3226 N N . GLY A 1 408 ? -32.812 -24.75 -10.141 1 64.44 408 GLY A N 1
ATOM 3227 C CA . GLY A 1 408 ? -33.812 -25.703 -10.641 1 64.44 408 GLY A CA 1
ATOM 3228 C C . GLY A 1 408 ? -35.125 -25.062 -10.977 1 64.44 408 GLY A C 1
ATOM 3229 O O . GLY A 1 408 ? -36.125 -25.766 -11.234 1 64.44 408 GLY A O 1
ATOM 3230 N N . VAL A 1 409 ? -35.219 -23.797 -10.789 1 67.94 409 VAL A N 1
ATOM 3231 C CA . VAL A 1 409 ? -36.5 -23.125 -11.07 1 67.94 409 VAL A CA 1
ATOM 3232 C C . VAL A 1 409 ? -36.625 -22.906 -12.578 1 67.94 409 VAL A C 1
ATOM 3234 O O . VAL A 1 409 ? -35.656 -22.516 -13.242 1 67.94 409 VAL A O 1
ATOM 3237 N N . LYS A 1 410 ? -37.75 -23.234 -13.016 1 73.62 410 LYS A N 1
ATOM 3238 C CA . LYS A 1 410 ? -38.062 -23.062 -14.438 1 73.62 410 LYS A CA 1
ATOM 3239 C C . LYS A 1 410 ? -38.188 -21.578 -14.805 1 73.62 410 LYS A C 1
ATOM 3241 O O . LYS A 1 410 ? -38.938 -20.844 -14.195 1 73.62 410 LYS A O 1
ATOM 3246 N N . VAL A 1 411 ? -37.281 -21.078 -15.469 1 72.38 411 VAL A N 1
ATOM 3247 C CA . VAL A 1 411 ? -37.312 -19.703 -15.953 1 72.38 411 VAL A CA 1
ATOM 3248 C C . VAL A 1 411 ? -37.594 -19.688 -17.453 1 72.38 411 VAL A C 1
ATOM 3250 O O . VAL A 1 411 ? -37.031 -20.516 -18.203 1 72.38 411 VAL A O 1
ATOM 3253 N N . THR A 1 412 ? -38.594 -18.922 -17.797 1 76.12 412 THR A N 1
ATOM 3254 C CA . THR A 1 412 ? -38.906 -18.75 -19.203 1 76.12 412 THR A CA 1
ATOM 3255 C C . THR A 1 412 ? -37.969 -17.703 -19.844 1 76.12 412 THR A C 1
ATOM 3257 O O . THR A 1 412 ? -37.938 -16.562 -19.406 1 76.12 412 THR A O 1
ATOM 3260 N N . LEU A 1 413 ? -37.125 -18.172 -20.703 1 72.31 413 LEU A N 1
ATOM 3261 C CA . LEU A 1 413 ? -36.25 -17.25 -21.422 1 72.31 413 LEU A CA 1
ATOM 3262 C C . LEU A 1 413 ? -36.969 -16.641 -22.625 1 72.31 413 LEU A C 1
ATOM 3264 O O . LEU A 1 413 ? -37.531 -17.359 -23.453 1 72.31 413 LEU A O 1
ATOM 3268 N N . PRO A 1 414 ? -37.125 -15.367 -22.562 1 77.56 414 PRO A N 1
ATOM 3269 C CA . PRO A 1 414 ? -37.688 -14.719 -23.734 1 77.56 414 PRO A CA 1
ATOM 3270 C C . PRO A 1 414 ? -36.844 -14.898 -24.984 1 77.56 414 PRO A C 1
ATOM 3272 O O . PRO A 1 414 ? -35.625 -15.156 -24.891 1 77.56 414 PRO A O 1
ATOM 3275 N N . PRO A 1 415 ? -37.531 -14.953 -26.141 1 84.81 415 PRO A N 1
ATOM 3276 C CA . PRO A 1 415 ? -36.75 -15.031 -27.375 1 84.81 415 PRO A CA 1
ATOM 3277 C C . PRO A 1 415 ? -35.719 -13.914 -27.5 1 84.81 415 PRO A C 1
ATOM 3279 O O . PRO A 1 415 ? -35.969 -12.789 -27.047 1 84.81 415 PRO A O 1
ATOM 3282 N N . ASP A 1 416 ? -34.594 -14.258 -28.062 1 85.06 416 ASP A N 1
ATOM 3283 C CA . ASP A 1 416 ? -33.531 -13.297 -28.266 1 85.06 416 ASP A CA 1
ATOM 3284 C C . ASP A 1 416 ? -33.906 -12.234 -29.281 1 85.06 416 ASP A C 1
ATOM 3286 O O . ASP A 1 416 ? -34.594 -12.531 -30.266 1 85.06 416 ASP A O 1
ATOM 3290 N N . SER A 1 417 ? -33.625 -11.039 -28.969 1 86.62 417 SER A N 1
ATOM 3291 C CA . SER A 1 417 ? -33.75 -9.984 -29.969 1 86.62 417 SER A CA 1
ATOM 3292 C C . SER A 1 417 ? -32.812 -10.227 -31.156 1 86.62 417 SER A C 1
ATOM 3294 O O . SER A 1 417 ? -31.891 -11.023 -31.062 1 86.62 417 SER A O 1
ATOM 3296 N N . LYS A 1 418 ? -33.094 -9.609 -32.188 1 88 418 LYS A N 1
ATOM 3297 C CA . LYS A 1 418 ? -32.312 -9.766 -33.406 1 88 418 LYS A CA 1
ATOM 3298 C C . LYS A 1 418 ? -30.828 -9.445 -33.125 1 88 418 LYS A C 1
ATOM 3300 O O . LYS A 1 418 ? -29.938 -10.156 -33.594 1 88 418 LYS A O 1
ATOM 3305 N N . ASP A 1 419 ? -30.531 -8.398 -32.438 1 91.25 419 ASP A N 1
ATOM 3306 C CA . ASP A 1 419 ? -29.172 -7.992 -32.125 1 91.25 419 ASP A CA 1
ATOM 3307 C C . ASP A 1 419 ? -28.484 -9.055 -31.25 1 91.25 419 ASP A C 1
ATOM 3309 O O . ASP A 1 419 ? -27.312 -9.367 -31.484 1 91.25 419 ASP A O 1
ATOM 3313 N N . PHE A 1 420 ? -29.25 -9.609 -30.406 1 88.5 420 PHE A N 1
ATOM 3314 C CA . PHE A 1 420 ? -28.688 -10.617 -29.531 1 88.5 420 PHE A CA 1
ATOM 3315 C C . PHE A 1 420 ? -28.391 -11.898 -30.297 1 88.5 420 PHE A C 1
ATOM 3317 O O . PHE A 1 420 ? -27.391 -12.578 -30 1 88.5 420 PHE A O 1
ATOM 3324 N N . LEU A 1 421 ? -29.234 -12.133 -31.203 1 90.12 421 LEU A N 1
ATOM 3325 C CA . LEU A 1 421 ? -29 -13.297 -32.031 1 90.12 421 LEU A CA 1
ATOM 3326 C C . LEU A 1 421 ? -27.703 -13.148 -32.812 1 90.12 421 LEU A C 1
ATOM 3328 O O . LEU A 1 421 ? -26.922 -14.094 -32.906 1 90.12 421 LEU A O 1
ATOM 3332 N N . ASN A 1 422 ? -27.531 -11.984 -33.281 1 91.25 422 ASN A N 1
ATOM 3333 C CA . ASN A 1 422 ? -26.328 -11.719 -34.062 1 91.25 422 ASN A CA 1
ATOM 3334 C C . ASN A 1 422 ? -25.062 -11.805 -33.219 1 91.25 422 ASN A C 1
ATOM 3336 O O . ASN A 1 422 ? -24.062 -12.359 -33.656 1 91.25 422 ASN A O 1
ATOM 3340 N N . ILE A 1 423 ? -25.125 -11.297 -32.062 1 90.69 423 ILE A N 1
ATOM 3341 C CA . ILE A 1 423 ? -23.953 -11.297 -31.172 1 90.69 423 ILE A CA 1
ATOM 3342 C C . ILE A 1 423 ? -23.625 -12.727 -30.75 1 90.69 423 ILE A C 1
ATOM 3344 O O . ILE A 1 423 ? -22.469 -13.117 -30.719 1 90.69 423 ILE A O 1
ATOM 3348 N N . LYS A 1 424 ? -24.641 -13.391 -30.453 1 89.19 424 LYS A N 1
ATOM 3349 C CA . LYS A 1 424 ? -24.453 -14.781 -30.062 1 89.19 424 LYS A CA 1
ATOM 3350 C C . LYS A 1 424 ? -23.797 -15.586 -31.188 1 89.19 424 LYS A C 1
ATOM 3352 O O . LYS A 1 424 ? -22.891 -16.391 -30.953 1 89.19 424 LYS A O 1
ATOM 3357 N N . ASP A 1 425 ? -24.297 -15.344 -32.281 1 91.69 425 ASP A N 1
ATOM 3358 C CA . ASP A 1 425 ? -23.766 -16.047 -33.469 1 91.69 425 ASP A CA 1
ATOM 3359 C C . ASP A 1 425 ? -22.297 -15.68 -33.688 1 91.69 425 ASP A C 1
ATOM 3361 O O . ASP A 1 425 ? -21.484 -16.547 -34.031 1 91.69 425 ASP A O 1
ATOM 3365 N N . LEU A 1 426 ? -22.078 -14.453 -33.562 1 92.56 426 LEU A N 1
ATOM 3366 C CA . LEU A 1 426 ? -20.703 -13.984 -33.781 1 92.56 426 LEU A CA 1
ATOM 3367 C C . LEU A 1 426 ? -19.75 -14.594 -32.75 1 92.56 426 LEU A C 1
ATOM 3369 O O . LEU A 1 426 ? -18.656 -15.023 -33.094 1 92.56 426 LEU A O 1
ATOM 3373 N N . ILE A 1 427 ? -20.141 -14.648 -31.531 1 90.56 427 ILE A N 1
ATOM 3374 C CA . ILE A 1 427 ? -19.312 -15.203 -30.453 1 90.56 427 ILE A CA 1
ATOM 3375 C C . ILE A 1 427 ? -19.141 -16.703 -30.672 1 90.56 427 ILE A C 1
ATOM 3377 O O . ILE A 1 427 ? -18.031 -17.234 -30.5 1 90.56 427 ILE A O 1
ATOM 3381 N N . LYS A 1 428 ? -20.203 -17.281 -30.984 1 90.94 428 LYS A N 1
ATOM 3382 C CA . LYS A 1 428 ? -20.141 -18.719 -31.25 1 90.94 428 LYS A CA 1
ATOM 3383 C C . LYS A 1 428 ? -19.156 -19.031 -32.375 1 90.94 428 LYS A C 1
ATOM 3385 O O . LYS A 1 428 ? -18.359 -19.969 -32.25 1 90.94 428 LYS A O 1
ATOM 3390 N N . TYR A 1 429 ? -19.234 -18.25 -33.344 1 91.81 429 TYR A N 1
ATOM 3391 C CA . TYR A 1 429 ? -18.328 -18.438 -34.469 1 91.81 429 TYR A CA 1
ATOM 3392 C C . TYR A 1 429 ? -16.875 -18.266 -34.031 1 91.81 429 TYR A C 1
ATOM 3394 O O . TYR A 1 429 ? -16 -19.031 -34.438 1 91.81 429 TYR A O 1
ATOM 3402 N N . GLN A 1 430 ? -16.656 -17.297 -33.219 1 91.38 430 GLN A N 1
ATOM 3403 C CA . GLN A 1 430 ? -15.297 -17.031 -32.781 1 91.38 430 GLN A CA 1
ATOM 3404 C C . GLN A 1 430 ? -14.781 -18.172 -31.906 1 91.38 430 GLN A C 1
ATOM 3406 O O . GLN A 1 430 ? -13.609 -18.547 -32 1 91.38 430 GLN A O 1
ATOM 3411 N N . ILE A 1 431 ? -15.578 -18.734 -31.109 1 89 431 ILE A N 1
ATOM 3412 C CA . ILE A 1 431 ? -15.18 -19.828 -30.234 1 89 431 ILE A CA 1
ATOM 3413 C C . ILE A 1 431 ? -14.844 -21.062 -31.078 1 89 431 ILE A C 1
ATOM 3415 O O . ILE A 1 431 ? -13.828 -21.719 -30.828 1 89 431 ILE A O 1
ATOM 3419 N N . LEU A 1 432 ? -15.617 -21.297 -32 1 88.81 432 LEU A N 1
ATOM 3420 C CA . LEU A 1 432 ? -15.414 -22.469 -32.875 1 88.81 432 LEU A CA 1
ATOM 3421 C C . LEU A 1 432 ? -14.148 -22.312 -33.688 1 88.81 432 LEU A C 1
ATOM 3423 O O . LEU A 1 432 ? -13.461 -23.312 -33.969 1 88.81 432 LEU A O 1
ATOM 3427 N N . GLU A 1 433 ? -13.836 -21.125 -33.938 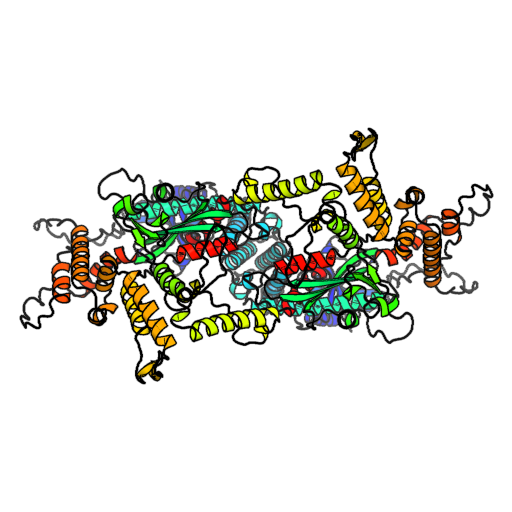1 87.5 433 GLU A N 1
ATOM 3428 C CA . GLU A 1 433 ? -12.695 -20.891 -34.812 1 87.5 433 GLU A CA 1
ATOM 3429 C C . GLU A 1 433 ? -11.406 -20.734 -34.031 1 87.5 433 GLU A C 1
ATOM 3431 O O . GLU A 1 433 ? -10.352 -21.234 -34.438 1 87.5 433 GLU A O 1
ATOM 3436 N N . LYS A 1 434 ? -11.492 -20.109 -32.969 1 86.06 434 LYS A N 1
ATOM 3437 C CA . LYS A 1 434 ? -10.258 -19.703 -32.312 1 86.06 434 LYS A CA 1
ATOM 3438 C C . LYS A 1 434 ? -10 -20.531 -31.047 1 86.06 434 LYS A C 1
ATOM 3440 O O . LYS A 1 434 ? -8.859 -20.625 -30.578 1 86.06 434 LYS A O 1
ATOM 3445 N N . PHE A 1 435 ? -10.992 -21.062 -30.469 1 87.19 435 PHE A N 1
ATOM 3446 C CA . PHE A 1 435 ? -10.828 -21.906 -29.281 1 87.19 435 PHE A CA 1
ATOM 3447 C C . PHE A 1 435 ? -11.031 -23.375 -29.609 1 87.19 435 PHE A C 1
ATOM 3449 O O . PHE A 1 435 ? -12.078 -23.953 -29.297 1 87.19 435 PHE A O 1
ATOM 3456 N N . MET A 1 436 ? -9.953 -23.969 -30.125 1 83.38 436 MET A N 1
ATOM 3457 C CA . MET A 1 436 ? -10.023 -25.359 -30.578 1 83.38 436 MET A CA 1
ATOM 3458 C C . MET A 1 436 ? -9.555 -26.312 -29.484 1 83.38 436 MET A C 1
ATOM 3460 O O . MET A 1 436 ? -8.633 -26 -28.734 1 83.38 436 MET A O 1
ATOM 3464 N N . LEU A 1 437 ? -10.281 -27.406 -29.438 1 86.12 437 LEU A N 1
ATOM 3465 C CA . LEU A 1 437 ? -9.891 -28.453 -28.5 1 86.12 437 LEU A CA 1
ATOM 3466 C C . LEU A 1 437 ? -8.727 -29.266 -29.047 1 86.12 437 LEU A C 1
ATOM 3468 O O . LEU A 1 437 ? -8.633 -29.5 -30.25 1 86.12 437 LEU A O 1
ATOM 3472 N N . THR A 1 438 ? -7.863 -29.625 -28.203 1 83 438 THR A N 1
ATOM 3473 C CA . THR A 1 438 ? -6.762 -30.516 -28.562 1 83 438 THR A CA 1
ATOM 3474 C C . THR A 1 438 ? -7.016 -31.922 -28.031 1 83 438 THR A C 1
ATOM 3476 O O . THR A 1 438 ? -7.891 -32.125 -27.203 1 83 438 THR A O 1
ATOM 3479 N N . ALA A 1 439 ? -6.215 -32.812 -28.547 1 82.12 439 ALA A N 1
ATOM 3480 C CA . ALA A 1 439 ? -6.344 -34.219 -28.125 1 82.12 439 ALA A CA 1
ATOM 3481 C C . ALA A 1 439 ? -6.094 -34.375 -26.641 1 82.12 439 ALA A C 1
ATOM 3483 O O . ALA A 1 439 ? -6.703 -35.219 -25.984 1 82.12 439 ALA A O 1
ATOM 3484 N N . LEU A 1 440 ? -5.316 -33.5 -26.219 1 80.12 440 LEU A N 1
ATOM 3485 C CA . LEU A 1 440 ? -4.992 -33.594 -24.797 1 80.12 440 LEU A CA 1
ATOM 3486 C C . LEU A 1 440 ? -6.195 -33.188 -23.938 1 80.12 440 LEU A C 1
ATOM 3488 O O . LEU A 1 440 ? -6.418 -33.781 -22.875 1 80.12 440 LEU A O 1
ATOM 3492 N N . HIS A 1 441 ? -6.934 -32.25 -24.359 1 81.19 441 HIS A N 1
ATOM 3493 C CA . HIS A 1 441 ? -8.148 -31.844 -23.641 1 81.19 441 HIS A CA 1
ATOM 3494 C C . HIS A 1 441 ? -9.125 -33 -23.547 1 81.19 441 HIS A C 1
ATOM 3496 O O . HIS A 1 441 ? -9.688 -33.281 -22.469 1 81.19 441 HIS A O 1
ATOM 3502 N N . VAL A 1 442 ? -9.219 -33.656 -24.594 1 81.12 442 VAL A N 1
ATOM 3503 C CA . VAL A 1 442 ? -10.18 -34.75 -24.703 1 81.12 442 VAL A CA 1
ATOM 3504 C C . VAL A 1 442 ? -9.688 -35.938 -23.875 1 81.12 442 VAL A C 1
ATOM 3506 O O . VAL A 1 442 ? -10.477 -36.594 -23.188 1 81.12 442 VAL A O 1
ATOM 3509 N N . ALA A 1 443 ? -8.414 -36.188 -23.984 1 78.75 443 ALA A N 1
ATOM 3510 C CA . ALA A 1 443 ? -7.84 -37.281 -23.234 1 78.75 443 ALA A CA 1
ATOM 3511 C C . ALA A 1 443 ? -8.07 -37.094 -21.734 1 78.75 443 ALA A C 1
ATOM 3513 O O . ALA A 1 443 ? -8.43 -38.062 -21.031 1 78.75 443 ALA A O 1
ATOM 3514 N N . THR A 1 444 ? -7.879 -35.938 -21.266 1 77.5 444 THR A N 1
ATOM 3515 C CA . THR A 1 444 ? -8.031 -35.656 -19.828 1 77.5 444 THR A CA 1
ATOM 3516 C C . THR A 1 444 ? -9.5 -35.75 -19.422 1 77.5 444 THR A C 1
ATOM 3518 O O . THR A 1 444 ? -9.812 -36.125 -18.297 1 77.5 444 THR A O 1
ATOM 3521 N N . THR A 1 445 ? -10.328 -35.344 -20.297 1 76.88 445 THR A N 1
ATOM 3522 C CA . THR A 1 445 ? -11.758 -35.469 -20.047 1 76.88 445 THR A CA 1
ATOM 3523 C C . THR A 1 445 ? -12.148 -36.938 -19.891 1 76.88 445 THR A C 1
ATOM 3525 O O . THR A 1 445 ? -12.945 -37.281 -19.016 1 76.88 445 THR A O 1
ATOM 3528 N N . TYR A 1 446 ? -11.531 -37.75 -20.672 1 72.38 446 TYR A N 1
ATOM 3529 C CA . TYR A 1 446 ? -11.82 -39.188 -20.625 1 72.38 446 TYR A CA 1
ATOM 3530 C C . TYR A 1 446 ? -11.336 -39.812 -19.312 1 72.38 446 TYR A C 1
ATOM 3532 O O . TYR A 1 446 ? -11.922 -40.75 -18.812 1 72.38 446 TYR A O 1
ATOM 3540 N N . LEU A 1 447 ? -10.352 -39.156 -18.875 1 70.38 447 LEU A N 1
ATOM 3541 C CA . LEU A 1 447 ? -9.711 -39.75 -17.703 1 70.38 447 LEU A CA 1
ATOM 3542 C C . LEU A 1 447 ? -10.438 -39.312 -16.438 1 70.38 447 LEU A C 1
ATOM 3544 O O . LEU A 1 447 ? -10.203 -39.875 -15.359 1 70.38 447 LEU A O 1
ATOM 3548 N N . ASP A 1 448 ? -11.305 -38.344 -16.5 1 67.06 448 ASP A N 1
ATOM 3549 C CA . ASP A 1 448 ? -12.094 -37.938 -15.352 1 67.06 448 ASP A CA 1
ATOM 3550 C C . ASP A 1 448 ? -13.414 -38.688 -15.273 1 67.06 448 ASP A C 1
ATOM 3552 O O . ASP A 1 448 ? -14.32 -38.469 -16.078 1 67.06 448 ASP A O 1
ATOM 3556 N N . PRO A 1 449 ? -13.547 -39.5 -14.227 1 64.06 449 PRO A N 1
ATOM 3557 C CA . PRO A 1 449 ? -14.75 -40.312 -14.133 1 64.06 449 PRO A CA 1
ATOM 3558 C C . PRO A 1 449 ? -16.031 -39.5 -13.992 1 64.06 449 PRO A C 1
ATOM 3560 O O . PRO A 1 449 ? -17.125 -39.969 -14.297 1 64.06 449 PRO A O 1
ATOM 3563 N N . ARG A 1 450 ? -15.969 -38.312 -13.516 1 68 450 ARG A N 1
ATOM 3564 C CA . ARG A 1 450 ? -17.156 -37.5 -13.305 1 68 450 ARG A CA 1
ATOM 3565 C C . ARG A 1 450 ? -17.766 -37.062 -14.625 1 68 450 ARG A C 1
ATOM 3567 O O . ARG A 1 450 ? -18.922 -36.656 -14.672 1 68 450 ARG A O 1
ATOM 3574 N N . GLN A 1 451 ? -16.875 -37.188 -15.68 1 67.69 451 GLN A N 1
ATOM 3575 C CA . GLN A 1 451 ? -17.328 -36.656 -16.953 1 67.69 451 GLN A CA 1
ATOM 3576 C C . GLN A 1 451 ? -17.781 -37.781 -17.891 1 67.69 451 GLN A C 1
ATOM 3578 O O . GLN A 1 451 ? -18.266 -37.5 -18.984 1 67.69 451 GLN A O 1
ATOM 3583 N N . LYS A 1 452 ? -17.781 -38.875 -17.453 1 64.81 452 LYS A N 1
ATOM 3584 C CA . LYS A 1 452 ? -18.141 -40.031 -18.266 1 64.81 452 LYS A CA 1
ATOM 3585 C C . LYS A 1 452 ? -19.562 -39.906 -18.781 1 64.81 452 LYS A C 1
ATOM 3587 O O . LYS A 1 452 ? -19.812 -40.094 -19.969 1 64.81 452 LYS A O 1
ATOM 3592 N N . PRO A 1 453 ? -20.359 -39.5 -17.938 1 61.31 453 PRO A N 1
ATOM 3593 C CA . PRO A 1 453 ? -21.734 -39.469 -18.438 1 61.31 453 PRO A CA 1
ATOM 3594 C C . PRO A 1 453 ? -21.969 -38.375 -19.469 1 61.31 453 PRO A C 1
ATOM 3596 O O . PRO A 1 453 ? -22.906 -38.469 -20.281 1 61.31 453 PRO A O 1
ATOM 3599 N N . ILE A 1 454 ? -21.109 -37.438 -19.453 1 67.88 454 ILE A N 1
ATOM 3600 C CA . ILE A 1 454 ? -21.391 -36.281 -20.281 1 67.88 454 ILE A CA 1
ATOM 3601 C C . ILE A 1 454 ? -20.516 -36.312 -21.547 1 67.88 454 ILE A C 1
ATOM 3603 O O . ILE A 1 454 ? -20.703 -35.469 -22.438 1 67.88 454 ILE A O 1
ATOM 3607 N N . ILE A 1 455 ? -19.703 -37.25 -21.672 1 73.94 455 ILE A N 1
ATOM 3608 C CA . ILE A 1 455 ? -18.75 -37.312 -22.781 1 73.94 455 ILE A CA 1
ATOM 3609 C C . ILE A 1 455 ? -19.5 -37.375 -24.094 1 73.94 455 ILE A C 1
ATOM 3611 O O . ILE A 1 455 ? -19.109 -36.781 -25.094 1 73.94 455 ILE A O 1
ATOM 3615 N N . SER A 1 456 ? -20.578 -38.125 -24 1 71.75 456 SER A N 1
ATOM 3616 C CA . SER A 1 456 ? -21.359 -38.281 -25.219 1 71.75 456 SER A CA 1
ATOM 3617 C C . SER A 1 456 ? -22.031 -36.969 -25.625 1 71.75 456 SER A C 1
ATOM 3619 O O . SER A 1 456 ? -22.297 -36.75 -26.812 1 71.75 456 SER A O 1
ATOM 3621 N N . GLU A 1 457 ? -22.172 -36.188 -24.703 1 74 457 GLU A N 1
ATOM 3622 C CA . GLU A 1 457 ? -22.875 -34.938 -24.953 1 74 457 GLU A CA 1
ATOM 3623 C C . GLU A 1 457 ? -21.891 -33.844 -25.406 1 74 457 GLU A C 1
ATOM 3625 O O . GLU A 1 457 ? -22.312 -32.812 -25.922 1 74 457 GLU A O 1
ATOM 3630 N N . LEU A 1 458 ? -20.641 -34.062 -25.312 1 79 458 LEU A N 1
ATOM 3631 C CA . LEU A 1 458 ? -19.641 -33.031 -25.578 1 79 458 LEU A CA 1
ATOM 3632 C C . LEU A 1 458 ? -19.391 -32.875 -27.078 1 79 458 LEU A C 1
ATOM 3634 O O . LEU A 1 458 ? -18.766 -31.938 -27.531 1 79 458 LEU A O 1
ATOM 3638 N N . GLU A 1 459 ? -20.078 -33.594 -27.891 1 74 459 GLU A N 1
ATOM 3639 C CA . GLU A 1 459 ? -20.016 -33.531 -29.344 1 74 459 GLU A CA 1
ATOM 3640 C C . GLU A 1 459 ? -18.562 -33.375 -29.828 1 74 459 GLU A C 1
ATOM 3642 O O . GLU A 1 459 ? -18.281 -32.469 -30.625 1 74 459 GLU A O 1
ATOM 3647 N N . ILE A 1 460 ? -17.734 -34.188 -29.359 1 82.19 460 ILE A N 1
ATOM 3648 C CA . ILE A 1 460 ? -16.328 -34.156 -29.734 1 82.19 460 ILE A CA 1
ATOM 3649 C C . ILE A 1 460 ? -16.125 -34.906 -31.047 1 82.19 460 ILE A C 1
ATOM 3651 O O . ILE A 1 460 ? -16.75 -35.938 -31.297 1 82.19 460 ILE A O 1
ATOM 3655 N N . ASP A 1 461 ? -15.305 -34.281 -31.875 1 82.94 461 ASP A N 1
ATOM 3656 C CA . ASP A 1 461 ? -14.992 -34.875 -33.188 1 82.94 461 ASP A CA 1
ATOM 3657 C C . ASP A 1 461 ? -14.367 -36.25 -33.031 1 82.94 461 ASP A C 1
ATOM 3659 O O . ASP A 1 461 ? -13.578 -36.5 -32.094 1 82.94 461 ASP A O 1
ATOM 3663 N N . ASP A 1 462 ? -14.695 -37.188 -33.938 1 82.88 462 ASP A N 1
ATOM 3664 C CA . ASP A 1 462 ? -14.25 -38.562 -33.875 1 82.88 462 ASP A CA 1
ATOM 3665 C C . ASP A 1 462 ? -12.734 -38.656 -34 1 82.88 462 ASP A C 1
ATOM 3667 O O . ASP A 1 462 ? -12.109 -39.5 -33.344 1 82.88 462 ASP A O 1
ATOM 3671 N N . GLU A 1 463 ? -12.32 -37.844 -34.875 1 87.19 463 GLU A N 1
ATOM 3672 C CA . GLU A 1 463 ? -10.875 -37.844 -35.062 1 87.19 463 GLU A CA 1
ATOM 3673 C C . GLU A 1 463 ? -10.148 -37.469 -33.781 1 87.19 463 GLU A C 1
ATOM 3675 O O . GLU A 1 463 ? -9.148 -38.094 -33.406 1 87.19 463 GLU A O 1
ATOM 3680 N N . LEU A 1 464 ? -10.664 -36.5 -33.125 1 87.81 464 LEU A N 1
ATOM 3681 C CA . LEU A 1 464 ? -10.062 -36 -31.891 1 87.81 464 LEU A CA 1
ATOM 3682 C C . LEU A 1 464 ? -10.18 -37.062 -30.797 1 87.81 464 LEU A C 1
ATOM 3684 O O . LEU A 1 464 ? -9.273 -37.219 -29.984 1 87.81 464 LEU A O 1
ATOM 3688 N N . GLN A 1 465 ? -11.195 -37.781 -30.812 1 83.94 465 GLN A N 1
ATOM 3689 C CA . GLN A 1 465 ? -11.391 -38.844 -29.828 1 83.94 465 GLN A CA 1
ATOM 3690 C C . GLN A 1 465 ? -10.391 -39.969 -30.031 1 83.94 465 GLN A C 1
ATOM 3692 O O . GLN A 1 465 ? -9.836 -40.5 -29.062 1 83.94 465 GLN A O 1
ATOM 3697 N N . ARG A 1 466 ? -10.188 -40.281 -31.297 1 86 466 ARG A N 1
ATOM 3698 C CA . ARG A 1 466 ? -9.227 -41.344 -31.594 1 86 466 ARG A CA 1
ATOM 3699 C C . ARG A 1 466 ? -7.824 -40.969 -31.156 1 86 466 ARG A C 1
ATOM 3701 O O . ARG A 1 466 ? -7.098 -41.781 -30.578 1 86 466 ARG A O 1
ATOM 3708 N N . GLU A 1 467 ? -7.609 -39.781 -31.406 1 86.62 467 GLU A N 1
ATOM 3709 C CA . GLU A 1 467 ? -6.293 -39.281 -31 1 86.62 467 GLU A CA 1
ATOM 3710 C C . GLU A 1 467 ? -6.148 -39.281 -29.484 1 86.62 467 GLU A C 1
ATOM 3712 O O . GLU A 1 467 ? -5.078 -39.594 -28.953 1 86.62 467 GLU A O 1
ATOM 3717 N N . ALA A 1 468 ? -7.16 -38.875 -28.844 1 83.38 468 ALA A N 1
ATOM 3718 C CA . ALA A 1 468 ? -7.152 -38.844 -27.391 1 83.38 468 ALA A CA 1
ATOM 3719 C C . ALA A 1 468 ? -6.953 -40.25 -26.797 1 83.38 468 ALA A C 1
ATOM 3721 O O . ALA A 1 468 ? -6.176 -40.406 -25.859 1 83.38 468 ALA A O 1
ATOM 3722 N N . ILE A 1 469 ? -7.535 -41.125 -27.391 1 77.5 469 ILE A N 1
ATOM 3723 C CA . ILE A 1 469 ? -7.426 -42.531 -26.938 1 77.5 469 ILE A CA 1
ATOM 3724 C C . ILE A 1 469 ? -6.012 -43.031 -27.188 1 77.5 469 ILE A C 1
ATOM 3726 O O . ILE A 1 469 ? -5.461 -43.75 -26.359 1 77.5 469 ILE A O 1
ATOM 3730 N N . ALA A 1 470 ? -5.535 -42.594 -28.297 1 79.69 470 ALA A N 1
ATOM 3731 C CA . ALA A 1 470 ? -4.164 -42.969 -28.609 1 79.69 470 ALA A CA 1
ATOM 3732 C C . ALA A 1 470 ? -3.191 -42.438 -27.562 1 79.69 470 ALA A C 1
ATOM 3734 O O . ALA A 1 470 ? -2.248 -43.125 -27.172 1 79.69 470 ALA A O 1
ATOM 3735 N N . ILE A 1 471 ? -3.387 -41.25 -27.141 1 75.88 471 ILE A N 1
ATOM 3736 C CA . ILE A 1 471 ? -2.543 -40.625 -26.141 1 75.88 471 ILE A CA 1
ATOM 3737 C C . ILE A 1 471 ? -2.664 -41.406 -24.812 1 75.88 471 ILE A C 1
ATOM 3739 O O . ILE A 1 471 ? -1.661 -41.656 -24.141 1 75.88 471 ILE A O 1
ATOM 3743 N N . ILE A 1 472 ? -3.826 -41.75 -24.453 1 72.06 472 ILE A N 1
ATOM 3744 C CA . ILE A 1 472 ? -4.078 -42.469 -23.219 1 72.06 472 ILE A CA 1
ATOM 3745 C C . ILE A 1 472 ? -3.385 -43.844 -23.25 1 72.06 472 ILE A C 1
ATOM 3747 O O . ILE A 1 472 ? -2.721 -44.25 -22.297 1 72.06 472 ILE A O 1
ATOM 3751 N N . LYS A 1 473 ? -3.441 -44.469 -24.375 1 67.94 473 LYS A N 1
ATOM 3752 C CA . LYS A 1 473 ? -2.836 -45.781 -24.547 1 67.94 473 LYS A CA 1
ATOM 3753 C C . LYS A 1 473 ? -1.314 -45.688 -24.469 1 67.94 473 LYS A C 1
ATOM 3755 O O . LYS A 1 473 ? -0.671 -46.531 -23.844 1 67.94 473 LYS A O 1
ATOM 3760 N N . SER A 1 474 ? -0.888 -44.75 -25.109 1 69.5 474 SER A N 1
ATOM 3761 C CA . SER A 1 474 ? 0.561 -44.562 -25.125 1 69.5 474 SER A CA 1
ATOM 3762 C C . SER A 1 474 ? 1.1 -44.281 -23.719 1 69.5 474 SER A C 1
ATOM 3764 O O . SER A 1 474 ? 2.172 -44.75 -23.359 1 69.5 474 SER A O 1
ATOM 3766 N N . THR A 1 475 ? 0.434 -43.469 -23.031 1 64.5 475 THR A N 1
ATOM 3767 C CA . THR A 1 475 ? 0.868 -43.125 -21.688 1 64.5 475 THR A CA 1
ATOM 3768 C C . THR A 1 475 ? 0.794 -44.312 -20.75 1 64.5 475 THR A C 1
ATOM 3770 O O . THR A 1 475 ? 1.654 -44.469 -19.875 1 64.5 475 THR A O 1
ATOM 3773 N N . MET A 1 476 ? -0.097 -45.125 -20.891 1 59.28 476 MET A N 1
ATOM 3774 C CA . MET A 1 476 ? -0.266 -46.312 -20.062 1 59.28 476 MET A CA 1
ATOM 3775 C C . MET A 1 476 ? 0.852 -47.312 -20.328 1 59.28 476 MET A C 1
ATOM 3777 O O . MET A 1 476 ? 1.318 -48 -19.406 1 59.28 476 MET A O 1
ATOM 3781 N N . VAL A 1 477 ? 1.236 -47.344 -21.531 1 54.84 477 VAL A N 1
ATOM 3782 C CA . VAL A 1 477 ? 2.307 -48.281 -21.906 1 54.84 477 VAL A CA 1
ATOM 3783 C C . VAL A 1 477 ? 3.627 -47.812 -21.312 1 54.84 477 VAL A C 1
ATOM 3785 O O . VAL A 1 477 ? 4.418 -48.625 -20.812 1 54.84 477 VAL A O 1
ATOM 3788 N N . GLN A 1 478 ? 3.814 -46.594 -21.359 1 55.25 478 GLN A N 1
ATOM 3789 C CA . GLN A 1 478 ? 5.074 -46.031 -20.875 1 55.25 478 GLN A CA 1
ATOM 3790 C C . GLN A 1 478 ? 5.207 -46.188 -19.359 1 55.25 478 GLN A C 1
ATOM 3792 O O . GLN A 1 478 ? 6.305 -46.438 -18.859 1 55.25 478 GLN A O 1
ATOM 3797 N N . ASN A 1 479 ? 4.207 -46.125 -18.688 1 49.59 479 ASN A N 1
ATOM 3798 C CA . ASN A 1 479 ? 4.27 -46.188 -17.234 1 49.59 479 ASN A CA 1
ATOM 3799 C C . ASN A 1 479 ? 4.125 -47.625 -16.719 1 49.59 479 ASN A C 1
ATOM 3801 O O . ASN A 1 479 ? 4.059 -47.844 -15.508 1 49.59 479 ASN A O 1
ATOM 3805 N N . SER A 1 480 ? 4.027 -48.656 -17.547 1 42.78 480 SER A N 1
ATOM 3806 C CA . SER A 1 480 ? 3.953 -50.031 -17.078 1 42.78 480 SER A CA 1
ATOM 3807 C C . SER A 1 480 ? 5.262 -50.469 -16.438 1 42.78 480 SER A C 1
ATOM 3809 O O . SER A 1 480 ? 6.34 -50.25 -17 1 42.78 480 SER A O 1
ATOM 3811 N N . PRO A 1 481 ? 5.375 -50.688 -15.117 1 38.22 481 PRO A N 1
ATOM 3812 C CA . PRO A 1 481 ? 6.605 -51.188 -14.5 1 38.22 481 PRO A CA 1
ATOM 3813 C C . PRO A 1 481 ? 7.223 -52.344 -15.281 1 38.22 481 PRO A C 1
ATOM 3815 O O . PRO A 1 481 ? 6.516 -53.062 -16 1 38.22 481 PRO A O 1
ATOM 3818 N N . PRO A 1 482 ? 8.523 -52.469 -15.414 1 32.41 482 PRO A N 1
ATOM 3819 C CA . PRO A 1 482 ? 9.102 -53.688 -15.961 1 32.41 482 PRO A CA 1
ATOM 3820 C C . PRO A 1 482 ? 8.492 -54.969 -15.344 1 32.41 482 PRO A C 1
ATOM 3822 O O . PRO A 1 482 ? 8.086 -54.938 -14.18 1 32.41 482 PRO A O 1
ATOM 3825 N N . THR A 1 483 ? 8.039 -55.938 -16.062 1 31.7 483 THR A N 1
ATOM 3826 C CA . THR A 1 483 ? 7.656 -57.281 -15.633 1 31.7 483 THR A CA 1
ATOM 3827 C C . THR A 1 483 ? 8.68 -57.875 -14.664 1 31.7 483 THR A C 1
ATOM 3829 O O . THR A 1 483 ? 9.828 -58.125 -15.039 1 31.7 483 THR A O 1
ATOM 3832 N N . LEU A 1 484 ? 8.938 -57.625 -13.438 1 30.77 484 LEU A N 1
ATOM 3833 C CA . LEU A 1 484 ? 9.695 -58.5 -12.578 1 30.77 484 LEU A CA 1
ATOM 3834 C C . LEU A 1 484 ? 9.195 -59.938 -12.703 1 30.77 484 LEU A C 1
ATOM 3836 O O . LEU A 1 484 ? 8 -60.219 -12.523 1 30.77 484 LEU A O 1
ATOM 3840 N N . THR A 1 485 ? 9.828 -60.875 -13.43 1 29.02 485 THR A N 1
ATOM 3841 C CA . THR A 1 485 ? 9.82 -62.312 -13.352 1 29.02 485 THR A CA 1
ATOM 3842 C C . THR A 1 485 ? 9.984 -62.781 -11.906 1 29.02 485 THR A C 1
ATOM 3844 O O . THR A 1 485 ? 11.039 -62.594 -11.305 1 29.02 485 THR A O 1
ATOM 3847 N N . ILE A 1 486 ? 8.961 -62.812 -11.016 1 30.52 486 ILE A N 1
ATOM 3848 C CA . ILE A 1 486 ? 9 -63.594 -9.789 1 30.52 486 ILE A CA 1
ATOM 3849 C C . ILE A 1 486 ? 9.406 -65.062 -10.109 1 30.52 486 ILE A C 1
ATOM 3851 O O . ILE A 1 486 ? 8.711 -65.75 -10.844 1 30.52 486 ILE A O 1
ATOM 3855 N N . ASP A 1 487 ? 10.648 -65.438 -10.102 1 29.25 487 ASP A N 1
ATOM 3856 C CA . ASP A 1 487 ? 11.039 -66.812 -9.922 1 29.25 487 ASP A CA 1
ATOM 3857 C C . ASP A 1 487 ? 10.297 -67.438 -8.758 1 29.25 487 ASP A C 1
ATOM 3859 O O . ASP A 1 487 ? 10.297 -66.938 -7.645 1 29.25 487 ASP A O 1
ATOM 3863 N N . ASP A 1 488 ? 9.32 -68.375 -8.844 1 30.12 488 ASP A N 1
ATOM 3864 C CA . ASP A 1 488 ? 8.43 -69.188 -8.039 1 30.12 488 ASP A CA 1
ATOM 3865 C C . ASP A 1 488 ? 9.18 -69.875 -6.887 1 30.12 488 ASP A C 1
ATOM 3867 O O . ASP A 1 488 ? 8.57 -70.375 -5.949 1 30.12 488 ASP A O 1
ATOM 3871 N N . LYS A 1 489 ? 10.336 -70.5 -7.027 1 32.56 489 LYS A N 1
ATOM 3872 C CA . LYS A 1 489 ? 10.781 -71.562 -6.125 1 32.56 489 LYS A CA 1
ATOM 3873 C C . LYS A 1 489 ? 11.195 -71 -4.77 1 32.56 489 LYS A C 1
ATOM 3875 O O . LYS A 1 489 ? 11.695 -71.688 -3.912 1 32.56 489 LYS A O 1
ATOM 3880 N N . ARG A 1 490 ? 11.664 -69.75 -4.629 1 32.88 490 ARG A N 1
ATOM 3881 C CA . ARG A 1 490 ? 12.219 -69.688 -3.283 1 32.88 490 ARG A CA 1
ATOM 3882 C C . ARG A 1 490 ? 11.117 -69.5 -2.248 1 32.88 490 ARG A C 1
ATOM 3884 O O . ARG A 1 490 ? 10.141 -68.75 -2.494 1 32.88 490 ARG A O 1
ATOM 3891 N N . PRO A 1 491 ? 10.922 -70.438 -1.22 1 26.88 491 PRO A N 1
ATOM 3892 C CA . PRO A 1 491 ? 9.906 -70.438 -0.163 1 26.88 491 PRO A CA 1
ATOM 3893 C C . PRO A 1 491 ? 9.734 -69.062 0.473 1 26.88 491 PRO A C 1
ATOM 3895 O O . PRO A 1 491 ? 10.695 -68.312 0.575 1 26.88 491 PRO A O 1
ATOM 3898 N N . VAL A 1 492 ? 8.539 -68.5 0.386 1 26.23 492 VAL A N 1
ATOM 3899 C CA . VAL A 1 492 ? 8.062 -67.312 1.053 1 26.23 492 VAL A CA 1
ATOM 3900 C C . VAL A 1 492 ? 8.422 -67.312 2.535 1 26.23 492 VAL A C 1
ATOM 3902 O O . VAL A 1 492 ? 7.816 -68.062 3.305 1 26.23 492 VAL A O 1
ATOM 3905 N N . LEU A 1 493 ? 9.672 -67.625 2.975 1 23.7 493 LEU A N 1
ATOM 3906 C CA . LEU A 1 493 ? 9.906 -67.625 4.414 1 23.7 493 LEU A CA 1
ATOM 3907 C C . LEU A 1 493 ? 9.266 -66.375 5.078 1 23.7 493 LEU A C 1
ATOM 3909 O O . LEU A 1 493 ? 9.469 -65.25 4.629 1 23.7 493 LEU A O 1
ATOM 3913 N N . ALA A 1 494 ? 8.117 -66.562 5.938 1 23.83 494 ALA A N 1
ATOM 3914 C CA . ALA A 1 494 ? 7.277 -66 7.023 1 23.83 494 ALA A CA 1
ATOM 3915 C C . ALA A 1 494 ? 8.109 -65.25 8.047 1 23.83 494 ALA A C 1
ATOM 3917 O O . ALA A 1 494 ? 7.641 -65 9.148 1 23.83 494 ALA A O 1
ATOM 3918 N N . THR A 1 495 ? 9.406 -65.188 7.922 1 23.61 495 THR A N 1
ATOM 3919 C CA . THR A 1 495 ? 10.062 -64.75 9.164 1 23.61 495 THR A CA 1
ATOM 3920 C C . THR A 1 495 ? 9.516 -63.438 9.648 1 23.61 495 THR A C 1
ATOM 3922 O O . THR A 1 495 ? 9.016 -62.625 8.852 1 23.61 495 THR A O 1
ATOM 3925 N N . ALA A 1 496 ? 9.664 -63.094 11.008 1 23.62 496 ALA A N 1
ATOM 3926 C CA . ALA A 1 496 ? 9.289 -62.25 12.148 1 23.62 496 ALA A CA 1
ATOM 3927 C C . ALA A 1 496 ? 9.414 -60.781 11.805 1 23.62 496 ALA A C 1
ATOM 3929 O O . ALA A 1 496 ? 10.234 -60.406 10.961 1 23.62 496 ALA A O 1
ATOM 3930 N N . CYS A 1 497 ? 8.344 -59.906 12.117 1 23.89 497 CYS A N 1
ATOM 3931 C CA . CYS A 1 497 ? 7.844 -58.562 12.195 1 23.89 497 CYS A CA 1
ATOM 3932 C C . CYS A 1 497 ? 8.945 -57.594 12.609 1 23.89 497 CYS A C 1
ATOM 3934 O O . CYS A 1 497 ? 8.695 -56.625 13.336 1 23.89 497 CYS A O 1
ATOM 3936 N N . ASN A 1 498 ? 10.195 -57.875 12.594 1 25.2 498 ASN A N 1
ATOM 3937 C CA . ASN A 1 498 ? 11.164 -56.969 13.234 1 25.2 498 ASN A CA 1
ATOM 3938 C C . ASN A 1 498 ? 11.195 -55.625 12.555 1 25.2 498 ASN A C 1
ATOM 3940 O O . ASN A 1 498 ? 11.219 -55.531 11.328 1 25.2 498 ASN A O 1
ATOM 3944 N N . ARG A 1 499 ? 10.844 -54.344 13.164 1 27.06 499 ARG A N 1
ATOM 3945 C CA . ARG A 1 499 ? 10.172 -53.062 13.211 1 27.06 499 ARG A CA 1
ATOM 3946 C C . ARG A 1 499 ? 10.852 -52.031 12.289 1 27.06 499 ARG A C 1
ATOM 3948 O O . ARG A 1 499 ? 10.641 -50.844 12.422 1 27.06 499 ARG A O 1
ATOM 3955 N N . HIS A 1 500 ? 11.883 -52.344 11.578 1 26.67 500 HIS A N 1
ATOM 3956 C CA . HIS A 1 500 ? 12.648 -51.281 10.938 1 26.67 500 HIS A CA 1
ATOM 3957 C C . HIS A 1 500 ? 11.883 -50.688 9.766 1 26.67 500 HIS A C 1
ATOM 3959 O O . HIS A 1 500 ? 11.391 -51.438 8.898 1 26.67 500 HIS A O 1
ATOM 3965 N N . PRO A 1 501 ? 11.195 -49.531 9.758 1 29.3 501 PRO A N 1
ATOM 3966 C CA . PRO A 1 501 ? 10.258 -49.062 8.742 1 29.3 501 PRO A CA 1
ATOM 3967 C C . PRO A 1 501 ? 10.82 -49.156 7.328 1 29.3 501 PRO A C 1
ATOM 3969 O O . PRO A 1 501 ? 11.898 -48.625 7.059 1 29.3 501 PRO A O 1
ATOM 3972 N N . ARG A 1 502 ? 10.734 -50.219 6.477 1 28.84 502 ARG A N 1
ATOM 3973 C CA . ARG A 1 502 ? 11.133 -50.656 5.141 1 28.84 502 ARG A CA 1
ATOM 3974 C C . ARG A 1 502 ? 10.812 -49.594 4.094 1 28.84 502 ARG A C 1
ATOM 3976 O O . ARG A 1 502 ? 9.883 -48.812 4.273 1 28.84 502 ARG A O 1
ATOM 3983 N N . LYS A 1 503 ? 11.758 -49.5 3.148 1 29.05 503 LYS A N 1
ATOM 3984 C CA . LYS A 1 503 ? 11.742 -48.75 1.893 1 29.05 503 LYS A CA 1
ATOM 3985 C C . LYS A 1 503 ? 10.484 -49.062 1.082 1 29.05 503 LYS A C 1
ATOM 3987 O O . LYS A 1 503 ? 10.242 -50.219 0.722 1 29.05 503 LYS A O 1
ATOM 3992 N N . ARG A 1 504 ? 9.391 -48.625 1.405 1 29.31 504 ARG A N 1
ATOM 3993 C CA . ARG A 1 504 ? 8.195 -48.906 0.617 1 29.31 504 ARG A CA 1
ATOM 3994 C C . ARG A 1 504 ? 8.5 -48.875 -0.876 1 29.31 504 ARG A C 1
ATOM 3996 O O . ARG A 1 504 ? 8.875 -47.844 -1.419 1 29.31 504 ARG A O 1
ATOM 4003 N N . LYS A 1 505 ? 9.062 -49.969 -1.456 1 28.47 505 LYS A N 1
ATOM 4004 C CA . LYS A 1 505 ? 9.031 -50.25 -2.891 1 28.47 505 LYS A CA 1
ATOM 4005 C C . LYS A 1 505 ? 7.691 -49.844 -3.496 1 28.47 505 LYS A C 1
ATOM 4007 O O . LYS A 1 505 ? 6.637 -50.094 -2.924 1 28.47 505 LYS A O 1
ATOM 4012 N N . ARG A 1 506 ? 7.73 -48.844 -4.336 1 30.95 506 ARG A N 1
ATOM 4013 C CA . ARG A 1 506 ? 6.617 -48.594 -5.242 1 30.95 506 ARG A CA 1
ATOM 4014 C C . ARG A 1 506 ? 6.125 -49.906 -5.879 1 30.95 506 ARG A C 1
ATOM 4016 O O . ARG A 1 506 ? 6.883 -50.594 -6.559 1 30.95 506 ARG A O 1
ATOM 4023 N N . ALA A 1 507 ? 5.562 -50.812 -5.293 1 29.12 507 ALA A N 1
ATOM 4024 C CA . ALA A 1 507 ? 4.957 -51.969 -5.941 1 29.12 507 ALA A CA 1
ATOM 4025 C C . ALA A 1 507 ? 4.512 -51.656 -7.359 1 29.12 507 ALA A C 1
ATOM 4027 O O . ALA A 1 507 ? 3.838 -50.625 -7.586 1 29.12 507 ALA A O 1
ATOM 4028 N N . ALA A 1 508 ? 5.312 -52.125 -8.344 1 29.7 508 ALA A N 1
ATOM 4029 C CA . ALA A 1 508 ? 5.02 -52.219 -9.773 1 29.7 508 ALA A CA 1
ATOM 4030 C C . ALA A 1 508 ? 3.609 -52.75 -10.008 1 29.7 508 ALA A C 1
ATOM 4032 O O . ALA A 1 508 ? 3.336 -53.938 -9.742 1 29.7 508 ALA A O 1
ATOM 4033 N N . ILE A 1 509 ? 2.607 -52.281 -9.641 1 30.09 509 ILE A N 1
ATOM 4034 C CA . ILE A 1 509 ? 1.3 -52.75 -10.094 1 30.09 509 ILE A CA 1
ATOM 4035 C C . ILE A 1 509 ? 1.342 -53.031 -11.594 1 30.09 509 ILE A C 1
ATOM 4037 O O . ILE A 1 509 ? 1.706 -52.156 -12.383 1 30.09 509 ILE A O 1
ATOM 4041 N N . SER A 1 510 ? 1.606 -54.219 -12.102 1 29.34 510 SER A N 1
ATOM 4042 C CA . SER A 1 510 ? 1.46 -54.781 -13.445 1 29.34 510 SER A CA 1
ATOM 4043 C C . SER A 1 510 ? 0.285 -54.125 -14.18 1 29.34 510 SER A C 1
ATOM 4045 O O . SER A 1 510 ? -0.852 -54.188 -13.703 1 29.34 510 SER A O 1
ATOM 4047 N N . VAL A 1 511 ? 0.386 -53.125 -14.938 1 31.66 511 VAL A N 1
ATOM 4048 C CA . VAL A 1 511 ? -0.399 -52.25 -15.789 1 31.66 511 VAL A CA 1
ATOM 4049 C C . VAL A 1 511 ? -1.097 -53.062 -16.875 1 31.66 511 VAL A C 1
ATOM 4051 O O . VAL A 1 511 ? -0.679 -53.062 -18.031 1 31.66 511 VAL A O 1
ATOM 4054 N N . VAL A 1 512 ? -1.246 -54.375 -16.844 1 30.66 512 VAL A N 1
ATOM 4055 C CA . VAL A 1 512 ? -1.955 -55.031 -17.922 1 30.66 512 VAL A CA 1
ATOM 4056 C C . VAL A 1 512 ? -3.301 -54.375 -18.156 1 30.66 512 VAL A C 1
ATOM 4058 O O . VAL A 1 512 ? -4.16 -54.906 -18.859 1 30.66 512 VAL A O 1
ATOM 4061 N N . PHE A 1 513 ? -3.742 -53.406 -17.438 1 34.03 513 PHE A N 1
ATOM 4062 C CA . PHE A 1 513 ? -5.117 -53.031 -17.141 1 34.03 513 PHE A CA 1
ATOM 4063 C C . PHE A 1 513 ? -5.746 -52.344 -18.344 1 34.03 513 PHE A C 1
ATOM 4065 O O . PHE A 1 513 ? -6.879 -52.656 -18.719 1 34.03 513 PHE A O 1
ATOM 4072 N N . PRO A 1 514 ? -5.25 -51.156 -18.844 1 36.03 514 PRO A N 1
ATOM 4073 C CA . PRO A 1 514 ? -6.051 -50.094 -19.438 1 36.03 514 PRO A CA 1
ATOM 4074 C C . PRO A 1 514 ? -6.547 -50.438 -20.844 1 36.03 514 PRO A C 1
ATOM 4076 O O . PRO A 1 514 ? -7.332 -49.719 -21.422 1 36.03 514 PRO A O 1
ATOM 4079 N N . CYS A 1 515 ? -6.059 -51.312 -21.438 1 33.09 515 CYS A N 1
ATOM 4080 C CA . CYS A 1 515 ? -6.551 -51.469 -22.812 1 33.09 515 CYS A CA 1
ATOM 4081 C C . CYS A 1 515 ? -8.031 -51.812 -22.812 1 33.09 515 CYS A C 1
ATOM 4083 O O . CYS A 1 515 ? -8.789 -51.312 -23.656 1 33.09 515 CYS A O 1
ATOM 4085 N N . ARG A 1 516 ? -8.453 -52.594 -21.969 1 34.72 516 ARG A N 1
ATOM 4086 C CA . ARG A 1 516 ? -9.852 -53 -22.031 1 34.72 516 ARG A CA 1
ATOM 4087 C C . ARG A 1 516 ? -10.773 -51.875 -21.562 1 34.72 516 ARG A C 1
ATOM 4089 O O . ARG A 1 516 ? -11.844 -51.688 -22.141 1 34.72 516 ARG A O 1
ATOM 4096 N N . CYS A 1 517 ? -10.422 -51.156 -20.469 1 39.53 517 CYS A N 1
ATOM 4097 C CA . CYS A 1 517 ? -11.281 -50.062 -20.047 1 39.53 517 CYS A CA 1
ATOM 4098 C C . CYS A 1 517 ? -11.398 -49 -21.141 1 39.53 517 CYS A C 1
ATOM 4100 O O . CYS A 1 517 ? -12.469 -48.438 -21.359 1 39.53 517 CYS A O 1
ATOM 4102 N N . ILE A 1 518 ? -10.383 -48.719 -21.766 1 42.31 518 ILE A N 1
ATOM 4103 C CA . ILE A 1 518 ? -10.461 -47.844 -22.922 1 42.31 518 ILE A CA 1
ATOM 4104 C C . ILE A 1 518 ? -11.367 -48.438 -23.984 1 42.31 518 ILE A C 1
ATOM 4106 O O . ILE A 1 518 ? -12.172 -47.75 -24.609 1 42.31 518 ILE A O 1
ATOM 4110 N N . ASN A 1 519 ? -11.273 -49.75 -24.234 1 40.09 519 ASN A N 1
ATOM 4111 C CA . ASN A 1 519 ? -12.164 -50.406 -25.188 1 40.09 519 ASN A CA 1
ATOM 4112 C C . ASN A 1 519 ? -13.609 -50.375 -24.688 1 40.09 519 ASN A C 1
ATOM 4114 O O . ASN A 1 519 ? -14.539 -50.219 -25.469 1 40.09 519 ASN A O 1
ATOM 4118 N N . ASP A 1 520 ? -13.828 -50.656 -23.406 1 40.59 520 ASP A N 1
ATOM 4119 C CA . ASP A 1 520 ? -15.203 -50.594 -22.922 1 40.59 520 ASP A CA 1
ATOM 4120 C C . ASP A 1 520 ? -15.773 -49.188 -23.047 1 40.59 520 ASP A C 1
ATOM 4122 O O . ASP A 1 520 ? -16.969 -49.031 -23.312 1 40.59 520 ASP A O 1
ATOM 4126 N N . PHE A 1 521 ? -14.977 -48.156 -22.672 1 40.22 521 PHE A N 1
ATOM 4127 C CA . PHE A 1 521 ? -15.492 -46.812 -22.859 1 40.22 521 PHE A CA 1
ATOM 4128 C C . PHE A 1 521 ? -15.812 -46.531 -24.328 1 40.22 521 PHE A C 1
ATOM 4130 O O . PHE A 1 521 ? -16.75 -45.812 -24.656 1 40.22 521 PHE A O 1
ATOM 4137 N N . SER A 1 522 ? -15.031 -47.062 -25.25 1 38.12 522 SER A N 1
ATOM 4138 C CA . SER A 1 522 ? -15.344 -46.875 -26.672 1 38.12 522 SER A CA 1
ATOM 4139 C C . SER A 1 522 ? -16.453 -47.812 -27.125 1 38.12 522 SER A C 1
ATOM 4141 O O . SER A 1 522 ? -17.016 -47.625 -28.219 1 38.12 522 SER A O 1
ATOM 4143 N N . SER A 1 523 ? -16.516 -49.125 -26.672 1 36.97 523 SER A N 1
ATOM 4144 C CA . SER A 1 523 ? -17.469 -50 -27.328 1 36.97 523 SER A CA 1
ATOM 4145 C C . SER A 1 523 ? -18.906 -49.656 -26.938 1 36.97 523 SER A C 1
ATOM 4147 O O . SER A 1 523 ? -19.219 -49.531 -25.75 1 36.97 523 SER A O 1
ATOM 4149 N N . ASN A 1 524 ? -19.656 -48.875 -27.703 1 34.53 524 ASN A N 1
ATOM 4150 C CA . ASN A 1 524 ? -21.125 -48.844 -27.703 1 34.53 524 ASN A CA 1
ATOM 4151 C C . ASN A 1 524 ? -21.734 -50.219 -27.516 1 34.53 524 ASN A C 1
ATOM 4153 O O . ASN A 1 524 ? -22.953 -50.375 -27.562 1 34.53 524 ASN A O 1
ATOM 4157 N N . ASP A 1 525 ? -21.125 -51.344 -28.047 1 32.72 525 ASP A N 1
ATOM 4158 C CA . ASP A 1 525 ? -21.891 -52.594 -28.266 1 32.72 525 ASP A CA 1
ATOM 4159 C C . ASP A 1 525 ? -22.234 -53.25 -26.938 1 32.72 525 ASP A C 1
ATOM 4161 O O . ASP A 1 525 ? -21.391 -53.375 -26.062 1 32.72 525 ASP A O 1
ATOM 4165 N N . ASN A 1 526 ? -23.641 -53.312 -26.484 1 33.28 526 ASN A N 1
ATOM 4166 C CA . ASN A 1 526 ? -24.484 -54.125 -25.609 1 33.28 526 ASN A CA 1
ATOM 4167 C C . ASN A 1 526 ? -24.062 -55.594 -25.609 1 33.28 526 ASN A C 1
ATOM 4169 O O . ASN A 1 526 ? -24.859 -56.469 -25.25 1 33.28 526 ASN A O 1
ATOM 4173 N N . ASP A 1 527 ? -23.172 -56.188 -26.453 1 31.53 527 ASP A N 1
ATOM 4174 C CA . ASP A 1 527 ? -23.188 -57.656 -26.438 1 31.53 527 ASP A CA 1
ATOM 4175 C C . ASP A 1 527 ? -22.828 -58.188 -25.047 1 31.53 527 ASP A C 1
ATOM 4177 O O . ASP A 1 527 ? -21.969 -57.625 -24.359 1 31.53 527 ASP A O 1
ATOM 4181 N N . ASP A 1 528 ? -23.641 -59.281 -24.344 1 30.8 528 ASP A N 1
ATOM 4182 C CA . ASP A 1 528 ? -23.922 -60.219 -23.25 1 30.8 528 ASP A CA 1
ATOM 4183 C C . ASP A 1 528 ? -22.641 -60.875 -22.766 1 30.8 528 ASP A C 1
ATOM 4185 O O . ASP A 1 528 ? -22.688 -61.781 -21.922 1 30.8 528 ASP A O 1
ATOM 4189 N N . ASP A 1 529 ? -21.594 -61.156 -23.516 1 30.98 529 ASP A N 1
ATOM 4190 C CA . ASP A 1 529 ? -20.734 -62.188 -22.938 1 30.98 529 ASP A CA 1
ATOM 4191 C C . ASP A 1 529 ? -20.188 -61.719 -21.594 1 30.98 529 ASP A C 1
ATOM 4193 O O . ASP A 1 529 ? -19.422 -60.781 -21.516 1 30.98 529 ASP A O 1
ATOM 4197 N N . GLN A 1 530 ? -20.859 -61.938 -20.328 1 31.02 530 GLN A N 1
ATOM 4198 C CA . GLN A 1 530 ? -20.859 -62.031 -18.875 1 31.02 530 GLN A CA 1
ATOM 4199 C C . GLN A 1 530 ? -19.516 -62.562 -18.375 1 31.02 530 GLN A C 1
ATOM 4201 O O . GLN A 1 530 ? -19.141 -62.312 -17.219 1 31.02 530 GLN A O 1
ATOM 4206 N N . ASP A 1 531 ? -18.938 -63.625 -19.016 1 29.91 531 ASP A N 1
ATOM 4207 C CA . ASP A 1 531 ? -18.016 -64.5 -18.344 1 29.91 531 ASP A CA 1
ATOM 4208 C C . ASP A 1 531 ? -16.781 -63.75 -17.828 1 29.91 531 ASP A C 1
ATOM 4210 O O . ASP A 1 531 ? -16.281 -64.062 -16.75 1 29.91 531 ASP A O 1
ATOM 4214 N N . ASP A 1 532 ? -15.969 -63.219 -18.719 1 29.23 532 ASP A N 1
ATOM 4215 C CA . ASP A 1 532 ? -14.609 -63.031 -18.234 1 29.23 532 ASP A CA 1
ATOM 4216 C C . ASP A 1 532 ? -14.516 -61.75 -17.391 1 29.23 532 ASP A C 1
ATOM 4218 O O . ASP A 1 532 ? -13.438 -61.156 -17.266 1 29.23 532 ASP A O 1
ATOM 4222 N N . ILE A 1 533 ? -15.617 -61.062 -16.938 1 32.09 533 ILE A N 1
ATOM 4223 C CA . ILE A 1 533 ? -15.727 -60.031 -15.898 1 32.09 533 ILE A CA 1
ATOM 4224 C C . ILE A 1 533 ? -15.148 -60.562 -14.586 1 32.09 533 ILE A C 1
ATOM 4226 O O . ILE A 1 533 ? -14.859 -59.812 -13.672 1 32.09 533 ILE A O 1
ATOM 4230 N N . ASP A 1 534 ? -15.32 -61.781 -14.312 1 30.95 534 ASP A N 1
ATOM 4231 C CA . ASP A 1 534 ? -14.953 -62.438 -13.062 1 30.95 534 ASP A CA 1
ATOM 4232 C C . ASP A 1 534 ? -13.461 -62.312 -12.789 1 30.95 534 ASP A C 1
ATOM 4234 O O . ASP A 1 534 ? -13.023 -62.406 -11.641 1 30.95 534 ASP A O 1
ATOM 4238 N N . ASN A 1 535 ? -12.578 -62.594 -13.734 1 30.7 535 ASN A N 1
ATOM 4239 C CA . ASN A 1 535 ? -11.148 -62.562 -13.477 1 30.7 535 ASN A CA 1
ATOM 4240 C C . ASN A 1 535 ? -10.586 -61.156 -13.547 1 30.7 535 ASN A C 1
ATOM 4242 O O . ASN A 1 535 ? -9.398 -60.938 -13.812 1 30.7 535 ASN A O 1
ATOM 4246 N N . VAL A 1 536 ? -11.438 -60.125 -13.711 1 33.34 536 VAL A N 1
ATOM 4247 C CA . VAL A 1 536 ? -11.133 -58.719 -13.641 1 33.34 536 VAL A CA 1
ATOM 4248 C C . VAL A 1 536 ? -10.617 -58.375 -12.242 1 33.34 536 VAL A C 1
ATOM 4250 O O . VAL A 1 536 ? -11.328 -58.562 -11.25 1 33.34 536 VAL A O 1
ATOM 4253 N N . PRO A 1 537 ? -9.375 -58.5 -11.969 1 34.12 537 PRO A N 1
ATOM 4254 C CA . PRO A 1 537 ? -9.023 -58.156 -10.586 1 34.12 537 PRO A CA 1
ATOM 4255 C C . PRO A 1 537 ? -9.836 -57 -10.031 1 34.12 537 PRO A C 1
ATOM 4257 O O . PRO A 1 537 ? -10.406 -56.219 -10.797 1 34.12 537 PRO A O 1
ATOM 4260 N N . ASN A 1 538 ? -9.922 -56.812 -8.625 1 33.69 538 ASN A N 1
ATOM 4261 C CA . ASN A 1 538 ? -10.719 -55.938 -7.785 1 33.69 538 ASN A CA 1
ATOM 4262 C C . ASN A 1 538 ? -10.727 -54.5 -8.32 1 33.69 538 ASN A C 1
ATOM 4264 O O . ASN A 1 538 ? -9.688 -53.969 -8.734 1 33.69 538 ASN A O 1
ATOM 4268 N N . THR A 1 539 ? -11.797 -53.906 -8.852 1 35.44 539 THR A N 1
ATOM 4269 C CA . THR A 1 539 ? -12.297 -52.562 -9.242 1 35.44 539 THR A CA 1
ATOM 4270 C C . THR A 1 539 ? -11.602 -51.469 -8.438 1 35.44 539 THR A C 1
ATOM 4272 O O . THR A 1 539 ? -11.414 -50.375 -8.938 1 35.44 539 THR A O 1
ATOM 4275 N N . ALA A 1 540 ? -11.297 -51.719 -7.219 1 35.88 540 ALA A N 1
ATOM 4276 C CA . ALA A 1 540 ? -10.688 -50.719 -6.324 1 35.88 540 ALA A CA 1
ATOM 4277 C C . ALA A 1 540 ? -9.281 -50.375 -6.785 1 35.88 540 ALA A C 1
ATOM 4279 O O . ALA A 1 540 ? -8.883 -49.188 -6.719 1 35.88 540 ALA A O 1
ATOM 4280 N N . THR A 1 541 ? -8.516 -51.312 -7.234 1 35.81 541 THR A N 1
ATOM 4281 C CA . THR A 1 541 ? -7.129 -51.062 -7.602 1 35.81 541 THR A CA 1
ATOM 4282 C C . THR A 1 541 ? -7.051 -50.312 -8.922 1 35.81 541 THR A C 1
ATOM 4284 O O . THR A 1 541 ? -6.164 -49.469 -9.117 1 35.81 541 THR A O 1
ATOM 4287 N N . LEU A 1 542 ? -7.93 -50.625 -9.836 1 37.16 542 LEU A N 1
ATOM 4288 C CA . LEU A 1 542 ? -8.039 -49.906 -11.102 1 37.16 542 LEU A CA 1
ATOM 4289 C C . LEU A 1 542 ? -8.344 -48.438 -10.883 1 37.16 542 LEU A C 1
ATOM 4291 O O . LEU A 1 542 ? -7.773 -47.562 -11.562 1 37.16 542 LEU A O 1
ATOM 4295 N N . GLU A 1 543 ? -9.242 -48.156 -10.078 1 40.44 543 GLU A N 1
ATOM 4296 C CA . GLU A 1 543 ? -9.562 -46.812 -9.672 1 40.44 543 GLU A CA 1
ATOM 4297 C C . GLU A 1 543 ? -8.312 -46.062 -9.188 1 40.44 543 GLU A C 1
ATOM 4299 O O . GLU A 1 543 ? -8.117 -44.875 -9.516 1 40.44 543 GLU A O 1
ATOM 4304 N N . ILE A 1 544 ? -7.508 -46.812 -8.625 1 40.09 544 ILE A N 1
ATOM 4305 C CA . ILE A 1 544 ? -6.34 -46.188 -8.023 1 40.09 544 ILE A CA 1
ATOM 4306 C C . ILE A 1 544 ? -5.312 -45.875 -9.109 1 40.09 544 ILE A C 1
ATOM 4308 O O . ILE A 1 544 ? -4.719 -44.781 -9.117 1 40.09 544 ILE A O 1
ATOM 4312 N N . LEU A 1 545 ? -5.008 -46.812 -10.078 1 40.25 545 LEU A N 1
ATOM 4313 C CA . LEU A 1 545 ? -3.967 -46.625 -11.078 1 40.25 545 LEU A CA 1
ATOM 4314 C C . LEU A 1 545 ? -4.363 -45.531 -12.055 1 40.25 545 LEU A C 1
ATOM 4316 O O . LEU A 1 545 ? -3.529 -44.688 -12.438 1 40.25 545 LEU A O 1
ATOM 4320 N N . VAL A 1 546 ? -5.59 -45.656 -12.656 1 44.34 546 VAL A N 1
ATOM 4321 C CA . VAL A 1 546 ? -6.145 -44.594 -13.469 1 44.34 546 VAL A CA 1
ATOM 4322 C C . VAL A 1 546 ? -5.973 -43.25 -12.742 1 44.34 546 VAL A C 1
ATOM 4324 O O . VAL A 1 546 ? -5.605 -42.25 -13.352 1 44.34 546 VAL A O 1
ATOM 4327 N N . ILE A 1 547 ? -6.07 -43.406 -11.562 1 47.22 547 ILE A N 1
ATOM 4328 C CA . ILE A 1 547 ? -5.922 -42.219 -10.711 1 47.22 547 ILE A CA 1
ATOM 4329 C C . ILE A 1 547 ? -4.469 -41.781 -10.719 1 47.22 547 ILE A C 1
ATOM 4331 O O . ILE A 1 547 ? -4.188 -40.562 -10.797 1 47.22 547 ILE A O 1
ATOM 4335 N N . ALA A 1 548 ? -3.564 -42.781 -10.648 1 46.31 548 ALA A N 1
ATOM 4336 C CA . ALA A 1 548 ? -2.166 -42.375 -10.555 1 46.31 548 ALA A CA 1
ATOM 4337 C C . ALA A 1 548 ? -1.707 -41.688 -11.852 1 46.31 548 ALA A C 1
ATOM 4339 O O . ALA A 1 548 ? -1.001 -40.688 -11.82 1 46.31 548 ALA A O 1
ATOM 4340 N N . GLU A 1 549 ? -1.92 -42.469 -13.047 1 49.06 549 GLU A N 1
ATOM 4341 C CA . GLU A 1 549 ? -1.564 -41.938 -14.359 1 49.06 549 GLU A CA 1
ATOM 4342 C C . GLU A 1 549 ? -2.242 -40.562 -14.602 1 49.06 549 GLU A C 1
ATOM 4344 O O . GLU A 1 549 ? -1.655 -39.688 -15.211 1 49.06 549 GLU A O 1
ATOM 4349 N N . LEU A 1 550 ? -3.438 -40.594 -14.148 1 52.22 550 LEU A N 1
ATOM 4350 C CA . LEU A 1 550 ? -4.254 -39.406 -14.25 1 52.22 550 LEU A CA 1
ATOM 4351 C C . LEU A 1 550 ? -3.641 -38.25 -13.453 1 52.22 550 LEU A C 1
ATOM 4353 O O . LEU A 1 550 ? -3.846 -37.094 -13.773 1 52.22 550 LEU A O 1
ATOM 4357 N N . GLN A 1 551 ? -2.957 -38.844 -12.648 1 54.59 551 GLN A N 1
ATOM 4358 C CA . GLN A 1 551 ? -2.391 -37.875 -11.719 1 54.59 551 GLN A CA 1
ATOM 4359 C C . GLN A 1 551 ? -1.307 -37.031 -12.383 1 54.59 551 GLN A C 1
ATOM 4361 O O . GLN A 1 551 ? -1.131 -35.844 -12.047 1 54.59 551 GLN A O 1
ATOM 4366 N N . ALA A 1 552 ? -0.669 -37.75 -13.453 1 58.72 552 ALA A N 1
ATOM 4367 C CA . ALA A 1 552 ? 0.37 -36.969 -14.133 1 58.72 552 ALA A CA 1
ATOM 4368 C C . ALA A 1 552 ? -0.228 -35.781 -14.867 1 58.72 552 ALA A C 1
ATOM 4370 O O . ALA A 1 552 ? 0.352 -34.688 -14.875 1 58.72 552 ALA A O 1
ATOM 4371 N N . TYR A 1 553 ? -1.342 -36.062 -15.492 1 61.88 553 TYR A N 1
ATOM 4372 C CA . TYR A 1 553 ? -1.924 -35 -16.312 1 61.88 553 TYR A CA 1
ATOM 4373 C C . TYR A 1 553 ? -2.652 -33.969 -15.445 1 61.88 553 TYR A C 1
ATOM 4375 O O . TYR A 1 553 ? -2.938 -32.875 -15.898 1 61.88 553 TYR A O 1
ATOM 4383 N N . GLU A 1 554 ? -2.822 -34.438 -14.258 1 63.53 554 GLU A N 1
ATOM 4384 C CA . GLU A 1 554 ? -3.502 -33.531 -13.359 1 63.53 554 GLU A CA 1
ATOM 4385 C C . GLU A 1 554 ? -2.566 -32.406 -12.914 1 63.53 554 GLU A C 1
ATOM 4387 O O . GLU A 1 554 ? -3.02 -31.391 -12.383 1 63.53 554 GLU A O 1
ATOM 4392 N N . ALA A 1 555 ? -1.368 -32.625 -13.289 1 70.56 555 ALA A N 1
ATOM 4393 C CA . ALA A 1 555 ? -0.421 -31.578 -12.891 1 70.56 555 ALA A CA 1
ATOM 4394 C C . ALA A 1 555 ? -0.478 -30.391 -13.852 1 70.56 555 ALA A C 1
ATOM 4396 O O . ALA A 1 555 ? -0.045 -29.297 -13.508 1 70.56 555 ALA A O 1
ATOM 4397 N N . PHE A 1 556 ? -1.23 -30.672 -15 1 75.44 556 PHE A N 1
ATOM 4398 C CA . PHE A 1 556 ? -1.216 -29.641 -16.031 1 75.44 556 PHE A CA 1
ATOM 4399 C C . PHE A 1 556 ? -2.398 -28.703 -15.875 1 75.44 556 PHE A C 1
ATOM 4401 O O . PHE A 1 556 ? -3.533 -29.141 -15.68 1 75.44 556 PHE A O 1
ATOM 4408 N N . THR A 1 557 ? -2.027 -27.359 -15.766 1 73.62 557 THR A N 1
ATOM 4409 C CA . THR A 1 557 ? -3.1 -26.359 -15.719 1 73.62 557 THR A CA 1
ATOM 4410 C C . THR A 1 557 ? -3.238 -25.656 -17.062 1 73.62 557 THR A C 1
ATOM 4412 O O . THR A 1 557 ? -2.244 -25.422 -17.75 1 73.62 557 THR A O 1
ATOM 4415 N N . LEU A 1 558 ? -4.402 -25.547 -17.516 1 76.12 558 LEU A N 1
ATOM 4416 C CA . LEU A 1 558 ? -4.621 -24.797 -18.75 1 76.12 558 LEU A CA 1
ATOM 4417 C C . LEU A 1 558 ? -5.027 -23.359 -18.453 1 76.12 558 LEU A C 1
ATOM 4419 O O . LEU A 1 558 ? -5.652 -22.703 -19.281 1 76.12 558 LEU A O 1
ATOM 4423 N N . SER A 1 559 ? -4.766 -23 -17.297 1 75.44 559 SER A N 1
ATOM 4424 C CA . SER A 1 559 ? -5.035 -21.625 -16.891 1 75.44 559 SER A CA 1
ATOM 4425 C C . SER A 1 559 ? -3.76 -20.938 -16.406 1 75.44 559 SER A C 1
ATOM 4427 O O . SER A 1 559 ? -2.961 -21.516 -15.68 1 75.44 559 SER A O 1
ATOM 4429 N N . ASN A 1 560 ? -3.57 -19.766 -16.984 1 78.69 560 ASN A N 1
ATOM 4430 C CA . ASN A 1 560 ? -2.428 -18.953 -16.562 1 78.69 560 ASN A CA 1
ATOM 4431 C C . ASN A 1 560 ? -2.766 -18.078 -15.367 1 78.69 560 ASN A C 1
ATOM 4433 O O . ASN A 1 560 ? -2.135 -17.047 -15.156 1 78.69 560 ASN A O 1
ATOM 4437 N N . ALA A 1 561 ? -3.732 -18.469 -14.656 1 75.31 561 ALA A N 1
ATOM 4438 C CA . ALA A 1 561 ? -4.23 -17.672 -13.539 1 75.31 561 ALA A CA 1
ATOM 4439 C C . ALA A 1 561 ? -3.139 -17.438 -12.5 1 75.31 561 ALA A C 1
ATOM 4441 O O . ALA A 1 561 ? -3.078 -16.359 -11.891 1 75.31 561 ALA A O 1
ATOM 4442 N N . MET A 1 562 ? -2.275 -18.453 -12.312 1 79.31 562 MET A N 1
ATOM 4443 C CA . MET A 1 562 ? -1.227 -18.297 -11.305 1 79.31 562 MET A CA 1
ATOM 4444 C C . MET A 1 562 ? -0.271 -17.172 -11.68 1 79.31 562 MET A C 1
ATOM 4446 O O . MET A 1 562 ? 0.158 -16.406 -10.812 1 79.31 562 MET A O 1
ATOM 4450 N N . SER A 1 563 ? 0.094 -17.125 -12.922 1 80.06 563 SER A N 1
ATOM 4451 C CA . SER A 1 563 ? 0.964 -16.047 -13.367 1 80.06 563 SER A CA 1
ATOM 4452 C C . SER A 1 563 ? 0.294 -14.688 -13.188 1 80.06 563 SER A C 1
ATOM 4454 O O . SER A 1 563 ? 0.944 -13.719 -12.789 1 80.06 563 SER A O 1
ATOM 4456 N N . GLU A 1 564 ? -0.929 -14.633 -13.469 1 78.12 564 GLU A N 1
ATOM 4457 C CA . GLU A 1 564 ? -1.675 -13.391 -13.281 1 78.12 564 GLU A CA 1
ATOM 4458 C C . GLU A 1 564 ? -1.723 -12.992 -11.812 1 78.12 564 GLU A C 1
ATOM 4460 O O . GLU A 1 564 ? -1.633 -11.805 -11.484 1 78.12 564 GLU A O 1
ATOM 4465 N N . ASN A 1 565 ? -1.954 -13.984 -11.047 1 77.56 565 ASN A N 1
ATOM 4466 C CA . ASN A 1 565 ? -1.93 -13.711 -9.609 1 77.56 565 ASN A CA 1
ATOM 4467 C C . ASN A 1 565 ? -0.567 -13.195 -9.164 1 77.56 565 ASN A C 1
ATOM 4469 O O . ASN A 1 565 ? -0.487 -12.273 -8.344 1 77.56 565 ASN A O 1
ATOM 4473 N N . ASN A 1 566 ? 0.46 -13.844 -9.648 1 81.56 566 ASN A N 1
ATOM 4474 C CA . ASN A 1 566 ? 1.81 -13.391 -9.328 1 81.56 566 ASN A CA 1
ATOM 4475 C C . ASN A 1 566 ? 2.029 -11.938 -9.734 1 81.56 566 ASN A C 1
ATOM 4477 O O . ASN A 1 566 ? 2.652 -11.172 -9 1 81.56 566 ASN A O 1
ATOM 4481 N N . PHE A 1 567 ? 1.498 -11.609 -10.844 1 80.44 567 PHE A N 1
ATOM 4482 C CA . PHE A 1 567 ? 1.687 -10.242 -11.32 1 80.44 567 PHE A CA 1
ATOM 4483 C C . PHE A 1 567 ? 0.848 -9.266 -10.516 1 80.44 567 PHE A C 1
ATOM 4485 O O . PHE A 1 567 ? 1.282 -8.148 -10.242 1 80.44 567 PHE A O 1
ATOM 4492 N N . SER A 1 568 ? -0.361 -9.727 -10.203 1 76.62 568 SER A N 1
ATOM 4493 C CA . SER A 1 568 ? -1.168 -8.898 -9.305 1 76.62 568 SER A CA 1
ATOM 4494 C C . SER A 1 568 ? -0.441 -8.633 -7.992 1 76.62 568 SER A C 1
ATOM 4496 O O . SER A 1 568 ? -0.404 -7.496 -7.52 1 76.62 568 SER A O 1
ATOM 4498 N N . ASP A 1 569 ? 0.115 -9.68 -7.523 1 78.56 569 ASP A N 1
ATOM 4499 C CA . ASP A 1 569 ? 0.858 -9.555 -6.273 1 78.56 569 ASP A CA 1
ATOM 4500 C C . ASP A 1 569 ? 2.098 -8.68 -6.457 1 78.56 569 ASP A C 1
ATOM 4502 O O . ASP A 1 569 ? 2.42 -7.863 -5.59 1 78.56 569 ASP A O 1
ATOM 4506 N N . SER A 1 570 ? 2.76 -8.883 -7.531 1 79.62 570 SER A N 1
ATOM 4507 C CA . SER A 1 570 ? 3.941 -8.078 -7.824 1 79.62 570 SER A CA 1
ATOM 4508 C C . SER A 1 570 ? 3.584 -6.602 -7.961 1 79.62 570 SER A C 1
ATOM 4510 O O . SER A 1 570 ? 4.32 -5.734 -7.492 1 79.62 570 SER A O 1
ATOM 4512 N N . GLY A 1 571 ? 2.512 -6.387 -8.617 1 76.5 571 GLY A N 1
ATOM 4513 C CA . GLY A 1 571 ? 2.043 -5.02 -8.773 1 76.5 571 GLY A CA 1
ATOM 4514 C C . GLY A 1 571 ? 1.715 -4.348 -7.453 1 76.5 571 GLY A C 1
ATOM 4515 O O . GLY A 1 571 ? 1.886 -3.135 -7.309 1 76.5 571 GLY A O 1
ATOM 4516 N N . SER A 1 572 ? 1.253 -5.156 -6.574 1 73.19 572 SER A N 1
ATOM 4517 C CA . SER A 1 572 ? 0.958 -4.633 -5.242 1 73.19 572 SER A CA 1
ATOM 4518 C C . SER A 1 572 ? 2.24 -4.348 -4.465 1 73.19 572 SER A C 1
ATOM 4520 O O . SER A 1 572 ? 2.244 -3.529 -3.545 1 73.19 572 SER A O 1
ATOM 4522 N N . THR A 1 573 ? 3.158 -5.066 -4.812 1 76.75 573 THR A N 1
ATOM 4523 C CA . THR A 1 573 ? 4.445 -4.902 -4.145 1 76.75 573 THR A CA 1
ATOM 4524 C C . THR A 1 573 ? 5.18 -3.676 -4.676 1 76.75 573 THR A C 1
ATOM 4526 O O . THR A 1 573 ? 5.734 -2.895 -3.902 1 76.75 573 THR A O 1
ATOM 4529 N N . VAL A 1 574 ? 5.168 -3.562 -6.004 1 76.25 574 VAL A N 1
ATOM 4530 C CA . VAL A 1 574 ? 5.785 -2.398 -6.625 1 76.25 574 VAL A CA 1
ATOM 4531 C C . VAL A 1 574 ? 4.789 -1.242 -6.668 1 76.25 574 VAL A C 1
ATOM 4533 O O . VAL A 1 574 ? 3.898 -1.212 -7.52 1 76.25 574 VAL A O 1
ATOM 4536 N N . SER A 1 575 ? 4.793 -0.382 -5.719 1 72.38 575 SER A N 1
ATOM 4537 C CA . SER A 1 575 ? 3.887 0.759 -5.625 1 72.38 575 SER A CA 1
ATOM 4538 C C . SER A 1 575 ? 4.613 2.066 -5.918 1 72.38 575 SER A C 1
ATOM 4540 O O . SER A 1 575 ? 5.824 2.072 -6.152 1 72.38 575 SER A O 1
ATOM 4542 N N . LYS A 1 576 ? 3.83 3.127 -5.93 1 68.88 576 LYS A N 1
ATOM 4543 C CA . LYS A 1 576 ? 4.422 4.438 -6.172 1 68.88 576 LYS A CA 1
ATOM 4544 C C . LYS A 1 576 ? 5.492 4.762 -5.133 1 68.88 576 LYS A C 1
ATOM 4546 O O . LYS A 1 576 ? 6.52 5.359 -5.457 1 68.88 576 LYS A O 1
ATOM 4551 N N . LYS A 1 577 ? 5.262 4.254 -3.955 1 66.25 577 LYS A N 1
ATOM 4552 C CA . LYS A 1 577 ? 6.219 4.523 -2.883 1 66.25 577 LYS A CA 1
ATOM 4553 C C . LYS A 1 577 ? 7.387 3.549 -2.93 1 66.25 577 LYS A C 1
ATOM 4555 O O . LYS A 1 577 ? 8.445 3.807 -2.344 1 66.25 577 LYS A O 1
ATOM 4560 N N . ARG A 1 578 ? 7.145 2.463 -3.68 1 71.75 578 ARG A N 1
ATOM 4561 C CA . ARG A 1 578 ? 8.172 1.428 -3.754 1 71.75 578 ARG A CA 1
ATOM 4562 C C . ARG A 1 578 ? 8.594 1.175 -5.195 1 71.75 578 ARG A C 1
ATOM 4564 O O . ARG A 1 578 ? 8.656 0.025 -5.637 1 71.75 578 ARG A O 1
ATOM 4571 N N . ASN A 1 579 ? 8.734 2.191 -5.844 1 66 579 ASN A N 1
ATOM 4572 C CA . ASN A 1 579 ? 9.023 2.041 -7.266 1 66 579 ASN A CA 1
ATOM 4573 C C . ASN A 1 579 ? 10.516 1.873 -7.52 1 66 579 ASN A C 1
ATOM 4575 O O . ASN A 1 579 ? 10.938 1.667 -8.664 1 66 579 ASN A O 1
ATOM 4579 N N . GLN A 1 580 ? 11.32 1.883 -6.395 1 67.44 580 GLN A N 1
ATOM 4580 C CA . GLN A 1 580 ? 12.758 1.706 -6.551 1 67.44 580 GLN A CA 1
ATOM 4581 C C . GLN A 1 580 ? 13.188 0.302 -6.133 1 67.44 580 GLN A C 1
ATOM 4583 O O . GLN A 1 580 ? 14.383 0.015 -6.039 1 67.44 580 GLN A O 1
ATOM 4588 N N . LEU A 1 581 ? 12.242 -0.501 -5.945 1 79.25 581 LEU A N 1
ATOM 4589 C CA . LEU A 1 581 ? 12.539 -1.869 -5.531 1 79.25 581 LEU A CA 1
ATOM 4590 C C . LEU A 1 581 ? 13.266 -2.625 -6.641 1 79.25 581 LEU A C 1
ATOM 4592 O O . LEU A 1 581 ? 12.852 -2.58 -7.801 1 79.25 581 LEU A O 1
ATOM 4596 N N . LYS A 1 582 ? 14.344 -3.271 -6.266 1 83.62 582 LYS A N 1
ATOM 4597 C CA . LYS A 1 582 ? 15.078 -4.078 -7.234 1 83.62 582 LYS A CA 1
ATOM 4598 C C . LYS A 1 582 ? 14.273 -5.305 -7.652 1 83.62 582 LYS A C 1
ATOM 4600 O O . LYS A 1 582 ? 13.594 -5.918 -6.828 1 83.62 582 LYS A O 1
ATOM 4605 N N . PRO A 1 583 ? 14.391 -5.676 -8.938 1 87.38 583 PRO A N 1
ATOM 4606 C CA . PRO A 1 583 ? 13.688 -6.867 -9.414 1 87.38 583 PRO A CA 1
ATOM 4607 C C . PRO A 1 583 ? 14.047 -8.125 -8.625 1 87.38 583 PRO A C 1
ATOM 4609 O O . PRO A 1 583 ? 13.188 -8.977 -8.391 1 87.38 583 PRO A O 1
ATOM 4612 N N . SER A 1 584 ? 15.281 -8.18 -8.172 1 90.12 584 SER A N 1
ATOM 4613 C CA . SER A 1 584 ? 15.703 -9.344 -7.395 1 90.12 584 SER A CA 1
ATOM 4614 C C . SER A 1 584 ? 14.93 -9.438 -6.082 1 90.12 584 SER A C 1
ATOM 4616 O O . SER A 1 584 ? 14.602 -10.539 -5.629 1 90.12 584 SER A O 1
ATOM 4618 N N . THR A 1 585 ? 14.68 -8.281 -5.551 1 90.19 585 THR A N 1
ATOM 4619 C CA . THR A 1 585 ? 13.914 -8.266 -4.309 1 90.19 585 THR A CA 1
ATOM 4620 C C . THR A 1 585 ? 12.477 -8.703 -4.551 1 90.19 585 THR A C 1
ATOM 4622 O O . THR A 1 585 ? 11.891 -9.422 -3.734 1 90.19 585 THR A O 1
ATOM 4625 N N . VAL A 1 586 ? 11.938 -8.258 -5.684 1 89.69 586 VAL A N 1
ATOM 4626 C CA . VAL A 1 586 ? 10.594 -8.688 -6.059 1 89.69 586 VAL A CA 1
ATOM 4627 C C . VAL A 1 586 ? 10.562 -10.203 -6.219 1 89.69 586 VAL A C 1
ATOM 4629 O O . VAL A 1 586 ? 9.648 -10.867 -5.723 1 89.69 586 VAL A O 1
ATOM 4632 N N . ASN A 1 587 ? 11.539 -10.711 -6.844 1 93.5 587 ASN A N 1
ATOM 4633 C CA . ASN A 1 587 ? 11.648 -12.156 -7.043 1 93.5 587 ASN A CA 1
ATOM 4634 C C . ASN A 1 587 ? 11.703 -12.906 -5.715 1 93.5 587 ASN A C 1
ATOM 4636 O O . ASN A 1 587 ? 11.023 -13.914 -5.539 1 93.5 587 ASN A O 1
ATOM 4640 N N . ILE A 1 588 ? 12.5 -12.398 -4.82 1 93.56 588 ILE A N 1
ATOM 4641 C CA . ILE A 1 588 ? 12.672 -13.039 -3.52 1 93.56 588 ILE A CA 1
ATOM 4642 C C . ILE A 1 588 ? 11.336 -13.055 -2.775 1 93.56 588 ILE A C 1
ATOM 4644 O O . ILE A 1 588 ? 10.938 -14.086 -2.23 1 93.56 588 ILE A O 1
ATOM 4648 N N . LEU A 1 589 ? 10.656 -11.977 -2.783 1 91.75 589 LEU A N 1
ATOM 4649 C CA . LEU A 1 589 ? 9.398 -11.859 -2.057 1 91.75 589 LEU A CA 1
ATOM 4650 C C . LEU A 1 589 ? 8.336 -12.766 -2.666 1 91.75 589 LEU A C 1
ATOM 4652 O O . LEU A 1 589 ? 7.621 -13.461 -1.941 1 91.75 589 LEU A O 1
ATOM 4656 N N . MET A 1 590 ? 8.219 -12.781 -3.957 1 92.12 590 MET A N 1
ATOM 4657 C CA . MET A 1 590 ? 7.215 -13.609 -4.629 1 92.12 590 MET A CA 1
ATOM 4658 C C . MET A 1 590 ? 7.516 -15.086 -4.434 1 92.12 590 MET A C 1
ATOM 4660 O O . MET A 1 590 ? 6.602 -15.891 -4.242 1 92.12 590 MET A O 1
ATOM 4664 N N . PHE A 1 591 ? 8.805 -15.438 -4.543 1 94.88 591 PHE A N 1
ATOM 4665 C CA . PHE A 1 591 ? 9.211 -16.812 -4.316 1 94.88 591 PHE A CA 1
ATOM 4666 C C . PHE A 1 591 ? 8.844 -17.266 -2.904 1 94.88 591 PHE A C 1
ATOM 4668 O O . PHE A 1 591 ? 8.297 -18.344 -2.713 1 94.88 591 PHE A O 1
ATOM 4675 N N . LEU A 1 592 ? 9.195 -16.469 -1.937 1 92.62 592 LEU A N 1
ATOM 4676 C CA . LEU A 1 592 ? 8.914 -16.812 -0.547 1 92.62 592 LEU A CA 1
ATOM 4677 C C . LEU A 1 592 ? 7.41 -16.922 -0.308 1 92.62 592 LEU A C 1
ATOM 4679 O O . LEU A 1 592 ? 6.953 -17.812 0.422 1 92.62 592 LEU A O 1
ATOM 4683 N N . ARG A 1 593 ? 6.672 -16.047 -0.84 1 90.5 593 ARG A N 1
ATOM 4684 C CA . ARG A 1 593 ? 5.219 -16.062 -0.673 1 90.5 593 ARG A CA 1
ATOM 4685 C C . ARG A 1 593 ? 4.633 -17.391 -1.13 1 90.5 593 ARG A C 1
ATOM 4687 O O . ARG A 1 593 ? 3.727 -17.938 -0.489 1 90.5 593 ARG A O 1
ATOM 4694 N N . SER A 1 594 ? 5.117 -17.891 -2.184 1 90.56 594 SER A N 1
ATOM 4695 C CA . SER A 1 594 ? 4.574 -19.094 -2.777 1 90.56 594 SER A CA 1
ATOM 4696 C C . SER A 1 594 ? 5.129 -20.344 -2.094 1 90.56 594 SER A C 1
ATOM 4698 O O . SER A 1 594 ? 4.496 -21.406 -2.107 1 90.56 594 SER A O 1
ATOM 4700 N N . ASN A 1 595 ? 6.352 -20.219 -1.438 1 91.44 595 ASN A N 1
ATOM 4701 C CA . ASN A 1 595 ? 7.062 -21.453 -1.106 1 91.44 595 ASN A CA 1
ATOM 4702 C C . ASN A 1 595 ? 7.438 -21.5 0.371 1 91.44 595 ASN A C 1
ATOM 4704 O O . ASN A 1 595 ? 8.062 -22.469 0.827 1 91.44 595 ASN A O 1
ATOM 4708 N N . ILE A 1 596 ? 7.07 -20.531 1.122 1 86.31 596 ILE A N 1
ATOM 4709 C CA . ILE A 1 596 ? 7.539 -20.438 2.5 1 86.31 596 ILE A CA 1
ATOM 4710 C C . ILE A 1 596 ? 6.992 -21.609 3.314 1 86.31 596 ILE A C 1
ATOM 4712 O O . ILE A 1 596 ? 7.578 -22 4.328 1 86.31 596 ILE A O 1
ATOM 4716 N N . ASP A 1 597 ? 5.945 -22.25 2.945 1 81.12 597 ASP A N 1
ATOM 4717 C CA . ASP A 1 597 ? 5.309 -23.344 3.668 1 81.12 597 ASP A CA 1
ATOM 4718 C C . ASP A 1 597 ? 6.125 -24.641 3.551 1 81.12 597 ASP A C 1
ATOM 4720 O O . ASP A 1 597 ? 5.879 -25.609 4.273 1 81.12 597 ASP A O 1
ATOM 4724 N N . LEU A 1 598 ? 7.102 -24.625 2.684 1 80.25 598 LEU A N 1
ATOM 4725 C CA . LEU A 1 598 ? 7.941 -25.797 2.51 1 80.25 598 LEU A CA 1
ATOM 4726 C C . LEU A 1 598 ? 8.82 -26.031 3.736 1 80.25 598 LEU A C 1
ATOM 4728 O O . LEU A 1 598 ? 9.328 -27.141 3.945 1 80.25 598 LEU A O 1
ATOM 4732 N N . THR A 1 599 ? 9.148 -24.938 4.477 1 68.44 599 THR A N 1
ATOM 4733 C CA . THR A 1 599 ? 9.977 -25.078 5.668 1 68.44 599 THR A CA 1
ATOM 4734 C C . THR A 1 599 ? 9.156 -24.844 6.93 1 68.44 599 THR A C 1
ATOM 4736 O O . THR A 1 599 ? 9.664 -25 8.047 1 68.44 599 THR A O 1
ATOM 4739 N N . LYS A 1 600 ? 7.777 -24.781 6.93 1 59.91 600 LYS A N 1
ATOM 4740 C CA . LYS A 1 600 ? 7.039 -24.578 8.172 1 59.91 600 LYS A CA 1
ATOM 4741 C C . LYS A 1 600 ? 6.895 -25.891 8.938 1 59.91 600 LYS A C 1
ATOM 4743 O O . LYS A 1 600 ? 6.793 -26.969 8.336 1 59.91 600 LYS A O 1
ATOM 4748 N N . MET B 1 1 ? 28.453 -42.5 14.188 1 58.97 1 MET B N 1
ATOM 4749 C CA . MET B 1 1 ? 28.359 -41.281 15.008 1 58.97 1 MET B CA 1
ATOM 4750 C C . MET B 1 1 ? 27.219 -41.375 16.016 1 58.97 1 MET B C 1
ATOM 4752 O O . MET B 1 1 ? 26.172 -41.969 15.711 1 58.97 1 MET B O 1
ATOM 4756 N N . LYS B 1 2 ? 27.469 -40.969 17.188 1 72.88 2 LYS B N 1
ATOM 4757 C CA . LYS B 1 2 ? 26.5 -41.094 18.281 1 72.88 2 LYS B CA 1
ATOM 4758 C C . LYS B 1 2 ? 25.391 -40.062 18.141 1 72.88 2 LYS B C 1
ATOM 4760 O O . LYS B 1 2 ? 25.625 -38.969 17.625 1 72.88 2 LYS B O 1
ATOM 4765 N N . ALA B 1 3 ? 24.188 -40.531 18.531 1 76.06 3 ALA B N 1
ATOM 4766 C CA . ALA B 1 3 ? 23 -39.688 18.391 1 76.06 3 ALA B CA 1
ATOM 4767 C C . ALA B 1 3 ? 23.219 -38.312 19.016 1 76.06 3 ALA B C 1
ATOM 4769 O O . ALA B 1 3 ? 22.781 -37.312 18.469 1 76.06 3 ALA B O 1
ATOM 4770 N N . HIS B 1 4 ? 23.969 -38.344 20.125 1 78.69 4 HIS B N 1
ATOM 4771 C CA . HIS B 1 4 ? 24.188 -37.062 20.828 1 78.69 4 HIS B CA 1
ATOM 4772 C C . HIS B 1 4 ? 25.094 -36.156 20.031 1 78.69 4 HIS B C 1
ATOM 4774 O O . HIS B 1 4 ? 24.891 -34.938 20.031 1 78.69 4 HIS B O 1
ATOM 4780 N N . GLU B 1 5 ? 26.047 -36.656 19.328 1 78.44 5 GLU B N 1
ATOM 4781 C CA . GLU B 1 5 ? 26.938 -35.844 18.5 1 78.44 5 GLU B CA 1
ATOM 4782 C C . GLU B 1 5 ? 26.203 -35.25 17.281 1 78.44 5 GLU B C 1
ATOM 4784 O O . GLU B 1 5 ? 26.406 -34.094 16.938 1 78.44 5 GLU B O 1
ATOM 4789 N N . VAL B 1 6 ? 25.375 -36.125 16.781 1 85.31 6 VAL B N 1
ATOM 4790 C CA . VAL B 1 6 ? 24.625 -35.688 15.617 1 85.31 6 VAL B CA 1
ATOM 4791 C C . VAL B 1 6 ? 23.656 -34.562 16.031 1 85.31 6 VAL B C 1
ATOM 4793 O O . VAL B 1 6 ? 23.469 -33.594 15.297 1 85.31 6 VAL B O 1
ATOM 4796 N N . LYS B 1 7 ? 23.172 -34.719 17.188 1 83.69 7 LYS B N 1
ATOM 4797 C CA . LYS B 1 7 ? 22.25 -33.719 17.688 1 83.69 7 LYS B CA 1
ATOM 4798 C C . LYS B 1 7 ? 22.953 -32.375 17.844 1 83.69 7 LYS B C 1
ATOM 4800 O O . LYS B 1 7 ? 22.391 -31.328 17.5 1 83.69 7 LYS B O 1
ATOM 4805 N N . LYS B 1 8 ? 24.109 -32.406 18.344 1 79.69 8 LYS B N 1
ATOM 4806 C CA . LYS B 1 8 ? 24.875 -31.172 18.531 1 79.69 8 LYS B CA 1
ATOM 4807 C C . LYS B 1 8 ? 25.188 -30.516 17.188 1 79.69 8 LYS B C 1
ATOM 4809 O O . LYS B 1 8 ? 25.125 -29.297 17.047 1 79.69 8 LYS B O 1
ATOM 4814 N N . GLU B 1 9 ? 25.453 -31.344 16.266 1 80.31 9 GLU B N 1
ATOM 4815 C CA . GLU B 1 9 ? 25.734 -30.844 14.922 1 80.31 9 GLU B CA 1
ATOM 4816 C C . GLU B 1 9 ? 24.484 -30.25 14.289 1 80.31 9 GLU B C 1
ATOM 4818 O O . GLU B 1 9 ? 24.562 -29.219 13.602 1 80.31 9 GLU B O 1
ATOM 4823 N N . LEU B 1 10 ? 23.422 -30.875 14.555 1 84.75 10 LEU B N 1
ATOM 4824 C CA . LEU B 1 10 ? 22.156 -30.391 14 1 84.75 10 LEU B CA 1
ATOM 4825 C C . LEU B 1 10 ? 21.75 -29.078 14.641 1 84.75 10 LEU B C 1
ATOM 4827 O O . LEU B 1 10 ? 21.203 -28.203 13.977 1 84.75 10 LEU B O 1
ATOM 4831 N N . GLN B 1 11 ? 22.047 -28.969 15.883 1 77.44 11 GLN B N 1
ATOM 4832 C CA . GLN B 1 11 ? 21.734 -27.719 16.578 1 77.44 11 GLN B CA 1
ATOM 4833 C C . GLN B 1 11 ? 22.516 -26.562 15.961 1 77.44 11 GLN B C 1
ATOM 4835 O O . GLN B 1 11 ? 21.953 -25.469 15.766 1 77.44 11 GLN B O 1
ATOM 4840 N N . LYS B 1 12 ? 23.641 -26.844 15.633 1 75.31 12 LYS B N 1
ATOM 4841 C CA . LYS B 1 12 ? 24.469 -25.828 15.016 1 75.31 12 LYS B CA 1
ATOM 4842 C C . LYS B 1 12 ? 24 -25.5 13.602 1 75.31 12 LYS B C 1
ATOM 4844 O O . LYS B 1 12 ? 23.906 -24.328 13.211 1 75.31 12 LYS B O 1
ATOM 4849 N N . SER B 1 13 ? 23.625 -26.484 12.891 1 77 13 SER B N 1
ATOM 4850 C CA . SER B 1 13 ? 23.25 -26.328 11.492 1 77 13 SER B CA 1
ATOM 4851 C C . SER B 1 13 ? 21.891 -25.656 11.359 1 77 13 SER B C 1
ATOM 4853 O O . SER B 1 13 ? 21.672 -24.844 10.453 1 77 13 SER B O 1
ATOM 4855 N N . LEU B 1 14 ? 21.047 -25.906 12.25 1 75.88 14 LEU B N 1
ATOM 4856 C CA . LEU B 1 14 ? 19.672 -25.422 12.141 1 75.88 14 LEU B CA 1
ATOM 4857 C C . LEU B 1 14 ? 19.531 -24.031 12.742 1 75.88 14 LEU B C 1
ATOM 4859 O O . LEU B 1 14 ? 18.719 -23.234 12.281 1 75.88 14 LEU B O 1
ATOM 4863 N N . LEU B 1 15 ? 20.312 -23.766 13.766 1 67.62 15 LEU B N 1
ATOM 4864 C CA . LEU B 1 15 ? 20.047 -22.562 14.539 1 67.62 15 LEU B CA 1
ATOM 4865 C C . LEU B 1 15 ? 21.125 -21.516 14.289 1 67.62 15 LEU B C 1
ATOM 4867 O O . LEU B 1 15 ? 20.859 -20.312 14.406 1 67.62 15 LEU B O 1
ATOM 4871 N N . GLU B 1 16 ? 22.266 -21.906 13.945 1 62.12 16 GLU B N 1
ATOM 4872 C CA . GLU B 1 16 ? 23.391 -20.969 13.969 1 62.12 16 GLU B CA 1
ATOM 4873 C C . GLU B 1 16 ? 23.953 -20.75 12.57 1 62.12 16 GLU B C 1
ATOM 4875 O O . GLU B 1 16 ? 24.516 -19.688 12.273 1 62.12 16 GLU B O 1
ATOM 4880 N N . ALA B 1 17 ? 23.656 -21.688 11.695 1 60.31 17 ALA B N 1
ATOM 4881 C CA . ALA B 1 17 ? 24.391 -21.672 10.43 1 60.31 17 ALA B CA 1
ATOM 4882 C C . ALA B 1 17 ? 23.797 -20.641 9.477 1 60.31 17 ALA B C 1
ATOM 4884 O O . ALA B 1 17 ? 22.594 -20.375 9.492 1 60.31 17 ALA B O 1
ATOM 4885 N N . GLU B 1 18 ? 24.625 -19.875 8.844 1 58.59 18 GLU B N 1
ATOM 4886 C CA . GLU B 1 18 ? 24.266 -18.906 7.809 1 58.59 18 GLU B CA 1
ATOM 4887 C C . GLU B 1 18 ? 23.594 -19.609 6.625 1 58.59 18 GLU B C 1
ATOM 4889 O O . GLU B 1 18 ? 22.625 -19.094 6.059 1 58.59 18 GLU B O 1
ATOM 4894 N N . VAL B 1 19 ? 24.234 -20.703 6.281 1 57.41 19 VAL B N 1
ATOM 4895 C CA . VAL B 1 19 ? 23.672 -21.547 5.219 1 57.41 19 VAL B CA 1
ATOM 4896 C C . VAL B 1 19 ? 23.125 -22.844 5.809 1 57.41 19 VAL B C 1
ATOM 4898 O O . VAL B 1 19 ? 23.859 -23.578 6.469 1 57.41 19 VAL B O 1
ATOM 4901 N N . LEU B 1 20 ? 21.844 -22.953 5.703 1 66.31 20 LEU B N 1
ATOM 4902 C CA . LEU B 1 20 ? 21.219 -24.094 6.352 1 66.31 20 LEU B CA 1
ATOM 4903 C C . LEU B 1 20 ? 21.422 -25.375 5.527 1 66.31 20 LEU B C 1
ATOM 4905 O O . LEU B 1 20 ? 21.188 -25.375 4.32 1 66.31 20 LEU B O 1
ATOM 4909 N N . ASP B 1 21 ? 22.141 -26.328 6.125 1 76.94 21 ASP B N 1
ATOM 4910 C CA . ASP B 1 21 ? 22.297 -27.641 5.508 1 76.94 21 ASP B CA 1
ATOM 4911 C C . ASP B 1 21 ? 21.094 -28.531 5.824 1 76.94 21 ASP B C 1
ATOM 4913 O O . ASP B 1 21 ? 20.844 -29.516 5.121 1 76.94 21 ASP B O 1
ATOM 4917 N N . HIS B 1 22 ? 20.531 -28.156 6.969 1 84.31 22 HIS B N 1
ATOM 4918 C CA . HIS B 1 22 ? 19.375 -28.938 7.391 1 84.31 22 HIS B CA 1
ATOM 4919 C C . HIS B 1 22 ? 18.156 -28.047 7.602 1 84.31 22 HIS B C 1
ATOM 4921 O O . HIS B 1 22 ? 18.297 -26.844 7.844 1 84.31 22 HIS B O 1
ATOM 4927 N N . VAL B 1 23 ? 17.047 -28.625 7.355 1 83.19 23 VAL B N 1
ATOM 4928 C CA . VAL B 1 23 ? 15.812 -27.859 7.535 1 83.19 23 VAL B CA 1
ATOM 4929 C C . VAL B 1 23 ? 14.727 -28.781 8.117 1 83.19 23 VAL B C 1
ATOM 4931 O O . VAL B 1 23 ? 14.781 -30 7.961 1 83.19 23 VAL B O 1
ATOM 4934 N N . VAL B 1 24 ? 13.914 -28.172 8.883 1 84.12 24 VAL B N 1
ATOM 4935 C CA . VAL B 1 24 ? 12.758 -28.906 9.383 1 84.12 24 VAL B CA 1
ATOM 4936 C C . VAL B 1 24 ? 11.625 -28.844 8.359 1 84.12 24 VAL B C 1
ATOM 4938 O O . VAL B 1 24 ? 11.273 -27.766 7.887 1 84.12 24 VAL B O 1
ATOM 4941 N N . VAL B 1 25 ? 11.133 -30.016 7.953 1 80.19 25 VAL B N 1
ATOM 4942 C CA . VAL B 1 25 ? 10.062 -30.062 6.961 1 80.19 25 VAL B CA 1
ATOM 4943 C C . VAL B 1 25 ? 8.828 -30.719 7.555 1 80.19 25 VAL B C 1
ATOM 4945 O O . VAL B 1 25 ? 8.906 -31.344 8.617 1 80.19 25 VAL B O 1
ATOM 4948 N N . ARG B 1 26 ? 7.727 -30.578 6.918 1 76.62 26 ARG B N 1
ATOM 4949 C CA . ARG B 1 26 ? 6.5 -31.234 7.348 1 76.62 26 ARG B CA 1
ATOM 4950 C C . ARG B 1 26 ? 6.531 -32.719 6.992 1 76.62 26 ARG B C 1
ATOM 4952 O O . ARG B 1 26 ? 7.125 -33.125 5.984 1 76.62 26 ARG B O 1
ATOM 4959 N N . TRP B 1 27 ? 5.879 -33.438 7.945 1 76.62 27 TRP B N 1
ATOM 4960 C CA . TRP B 1 27 ? 5.738 -34.875 7.652 1 76.62 27 TRP B CA 1
ATOM 4961 C C . TRP B 1 27 ? 4.852 -35.094 6.434 1 76.62 27 TRP B C 1
ATOM 4963 O O . TRP B 1 27 ? 3.77 -34.5 6.332 1 76.62 27 TRP B O 1
ATOM 4973 N N . PRO B 1 28 ? 5.414 -35.844 5.445 1 70.12 28 PRO B N 1
ATOM 4974 C CA . PRO B 1 28 ? 4.441 -36.312 4.453 1 70.12 28 PRO B CA 1
ATOM 4975 C C . PRO B 1 28 ? 3.291 -37.094 5.07 1 70.12 28 PRO B C 1
ATOM 4977 O O . PRO B 1 28 ? 3.498 -37.844 6.027 1 70.12 28 PRO B O 1
ATOM 4980 N N . GLN B 1 29 ? 2.162 -36.75 4.77 1 64.38 29 GLN B N 1
ATOM 4981 C CA . GLN B 1 29 ? 0.966 -37.312 5.402 1 64.38 29 GLN B CA 1
ATOM 4982 C C . GLN B 1 29 ? 1.083 -38.812 5.578 1 64.38 29 GLN B C 1
ATOM 4984 O O . GLN B 1 29 ? 0.702 -39.375 6.621 1 64.38 29 GLN B O 1
ATOM 4989 N N . LYS B 1 30 ? 1.647 -39.531 4.531 1 62.44 30 LYS B N 1
ATOM 4990 C CA . LYS B 1 30 ? 1.697 -40.969 4.566 1 62.44 30 LYS B CA 1
ATOM 4991 C C . LYS B 1 30 ? 2.82 -41.469 5.477 1 62.44 30 LYS B C 1
ATOM 4993 O O . LYS B 1 30 ? 2.826 -42.625 5.898 1 62.44 30 LYS B O 1
ATOM 4998 N N . GLU B 1 31 ? 3.742 -40.531 5.898 1 72.06 31 GLU B N 1
ATOM 4999 C CA . GLU B 1 31 ? 4.906 -40.938 6.672 1 72.06 31 GLU B CA 1
ATOM 5000 C C . GLU B 1 31 ? 4.836 -40.438 8.102 1 72.06 31 GLU B C 1
ATOM 5002 O O . GLU B 1 31 ? 5.797 -40.562 8.867 1 72.06 31 GLU B O 1
ATOM 5007 N N . GLN B 1 32 ? 3.783 -39.875 8.352 1 77.44 32 GLN B N 1
ATOM 5008 C CA . GLN B 1 32 ? 3.662 -39.375 9.719 1 77.44 32 GLN B CA 1
ATOM 5009 C C . GLN B 1 32 ? 3.596 -40.531 10.719 1 77.44 32 GLN B C 1
ATOM 5011 O O . GLN B 1 32 ? 2.85 -41.469 10.516 1 77.44 32 GLN B O 1
ATOM 5016 N N . PRO B 1 33 ? 4.457 -40.531 11.742 1 74.19 33 PRO B N 1
ATOM 5017 C CA . PRO B 1 33 ? 4.574 -41.656 12.656 1 74.19 33 PRO B CA 1
ATOM 5018 C C . PRO B 1 33 ? 3.264 -41.969 13.375 1 74.19 33 PRO B C 1
ATOM 5020 O O . PRO B 1 33 ? 2.98 -43.156 13.664 1 74.19 33 PRO B O 1
ATOM 5023 N N . SER B 1 34 ? 2.531 -40.938 13.781 1 74.69 34 SER B N 1
ATOM 5024 C CA . SER B 1 34 ? 1.261 -41.156 14.461 1 74.69 34 SER B CA 1
ATOM 5025 C C . SER B 1 34 ? 0.283 -40 14.188 1 74.69 34 SER B C 1
ATOM 5027 O O . SER B 1 34 ? 0.642 -39 13.547 1 74.69 34 SER B O 1
ATOM 5029 N N . SER B 1 35 ? -0.876 -40.281 14.586 1 73 35 SER B N 1
ATOM 5030 C CA . SER B 1 35 ? -1.905 -39.281 14.383 1 73 35 SER B CA 1
ATOM 5031 C C . SER B 1 35 ? -1.866 -38.219 15.484 1 73 35 SER B C 1
ATOM 5033 O O . SER B 1 35 ? -2.75 -37.375 15.562 1 73 35 SER B O 1
ATOM 5035 N N . ASN B 1 36 ? -0.809 -38.219 16.25 1 75.69 36 ASN B N 1
ATOM 5036 C CA . ASN B 1 36 ? -0.672 -37.25 17.344 1 75.69 36 ASN B CA 1
ATOM 5037 C C . ASN B 1 36 ? -0.5 -35.844 16.844 1 75.69 36 ASN B C 1
ATOM 5039 O O . ASN B 1 36 ? 0.228 -35.594 15.875 1 75.69 36 ASN B O 1
ATOM 5043 N N . SER B 1 37 ? -1.162 -34.906 17.438 1 79.06 37 SER B N 1
ATOM 5044 C CA . SER B 1 37 ? -1.165 -33.5 17.062 1 79.06 37 SER B CA 1
ATOM 5045 C C . SER B 1 37 ? 0.214 -32.875 17.234 1 79.06 37 SER B C 1
ATOM 5047 O O . SER B 1 37 ? 0.481 -31.781 16.734 1 79.06 37 SER B O 1
ATOM 5049 N N . ILE B 1 38 ? 1.087 -33.594 17.859 1 81.56 38 ILE B N 1
ATOM 5050 C CA . ILE B 1 38 ? 2.42 -33.062 18.109 1 81.56 38 ILE B CA 1
ATOM 5051 C C . ILE B 1 38 ? 3.162 -32.875 16.797 1 81.56 38 ILE B C 1
ATOM 5053 O O . ILE B 1 38 ? 4.031 -32 16.688 1 81.56 38 ILE B O 1
ATOM 5057 N N . TRP B 1 39 ? 2.807 -33.594 15.859 1 83.69 39 TRP B N 1
ATOM 5058 C CA . TRP B 1 39 ? 3.537 -33.562 14.594 1 83.69 39 TRP B CA 1
ATOM 5059 C C . TRP B 1 39 ? 3.133 -32.375 13.75 1 83.69 39 TRP B C 1
ATOM 5061 O O . TRP B 1 39 ? 3.73 -32.094 12.703 1 83.69 39 TRP B O 1
ATOM 5071 N N . ASP B 1 40 ? 2.189 -31.609 14.312 1 79.31 40 ASP B N 1
ATOM 5072 C CA . ASP B 1 40 ? 1.9 -30.312 13.727 1 79.31 40 ASP B CA 1
ATOM 5073 C C . ASP B 1 40 ? 2.961 -29.281 14.117 1 79.31 40 ASP B C 1
ATOM 5075 O O . ASP B 1 40 ? 3.178 -28.297 13.406 1 79.31 40 ASP B O 1
ATOM 5079 N N . GLU B 1 41 ? 3.633 -29.625 15.164 1 82 41 GLU B N 1
ATOM 5080 C CA . GLU B 1 41 ? 4.617 -28.688 15.695 1 82 41 GLU B CA 1
ATOM 5081 C C . GLU B 1 41 ? 6.039 -29.125 15.383 1 82 41 GLU B C 1
ATOM 5083 O O . GLU B 1 41 ? 6.961 -28.312 15.344 1 82 41 GLU B O 1
ATOM 5088 N N . PHE B 1 42 ? 6.109 -30.469 15.219 1 86.81 42 PHE B N 1
ATOM 5089 C CA . PHE B 1 42 ? 7.441 -31.016 14.969 1 86.81 42 PHE B CA 1
ATOM 5090 C C . PHE B 1 42 ? 7.5 -31.703 13.609 1 86.81 42 PHE B C 1
ATOM 5092 O O . PHE B 1 42 ? 6.516 -32.281 13.164 1 86.81 42 PHE B O 1
ATOM 5099 N N . GLY B 1 43 ? 8.562 -31.578 12.914 1 86.94 43 GLY B N 1
ATOM 5100 C CA . GLY B 1 43 ? 8.797 -32.219 11.641 1 86.94 43 GLY B CA 1
ATOM 5101 C C . GLY B 1 43 ? 10.18 -32.844 11.539 1 86.94 43 GLY B C 1
ATOM 5102 O O . GLY B 1 43 ? 11.047 -32.594 12.375 1 86.94 43 GLY B O 1
ATOM 5103 N N . PRO B 1 44 ? 10.305 -33.688 10.602 1 87.94 44 PRO B N 1
ATOM 5104 C CA . PRO B 1 44 ? 11.617 -34.312 10.438 1 87.94 44 PRO B CA 1
ATOM 5105 C C . PRO B 1 44 ? 12.68 -33.344 9.945 1 87.94 44 PRO B C 1
ATOM 5107 O O . PRO B 1 44 ? 12.375 -32.438 9.172 1 87.94 44 PRO B O 1
ATOM 5110 N N . VAL B 1 45 ? 13.836 -33.531 10.484 1 88.62 45 VAL B N 1
ATOM 5111 C CA . VAL B 1 45 ? 14.977 -32.75 10 1 88.62 45 VAL B CA 1
ATOM 5112 C C . VAL B 1 45 ? 15.539 -33.406 8.734 1 88.62 45 VAL B C 1
ATOM 5114 O O . VAL B 1 45 ? 15.812 -34.625 8.719 1 88.62 45 VAL B O 1
ATOM 5117 N N . VAL B 1 46 ? 15.602 -32.656 7.715 1 86.06 46 VAL B N 1
ATOM 5118 C CA . VAL B 1 46 ? 16.078 -33.156 6.43 1 86.06 46 VAL B CA 1
ATOM 5119 C C . VAL B 1 46 ? 17.328 -32.406 6.008 1 86.06 46 VAL B C 1
ATOM 5121 O O . VAL B 1 46 ? 17.469 -31.219 6.289 1 86.06 46 VAL B O 1
ATOM 5124 N N . ARG B 1 47 ? 18.125 -33.188 5.402 1 83.81 47 ARG B N 1
ATOM 5125 C CA . ARG B 1 47 ? 19.297 -32.594 4.758 1 83.81 47 ARG B CA 1
ATOM 5126 C C . ARG B 1 47 ? 18.906 -31.953 3.426 1 83.81 47 ARG B C 1
ATOM 5128 O O . ARG B 1 47 ? 18.328 -32.625 2.562 1 83.81 47 ARG B O 1
ATOM 5135 N N . ILE B 1 48 ? 19.203 -30.766 3.254 1 77.62 48 ILE B N 1
ATOM 5136 C CA . ILE B 1 48 ? 18.75 -29.984 2.117 1 77.62 48 ILE B CA 1
ATOM 5137 C C . ILE B 1 48 ? 19.312 -30.547 0.822 1 77.62 48 ILE B C 1
ATOM 5139 O O . ILE B 1 48 ? 18.625 -30.609 -0.198 1 77.62 48 ILE B O 1
ATOM 5143 N N . CYS B 1 49 ? 20.531 -31.062 0.79 1 71.12 49 CYS B N 1
ATOM 5144 C CA . CYS B 1 49 ? 21.219 -31.484 -0.424 1 71.12 49 CYS B CA 1
ATOM 5145 C C . CYS B 1 49 ? 20.531 -32.688 -1.069 1 71.12 49 CYS B C 1
ATOM 5147 O O . CYS B 1 49 ? 20.438 -32.781 -2.295 1 71.12 49 CYS B O 1
ATOM 5149 N N . ASP B 1 50 ? 19.984 -33.594 -0.229 1 72.25 50 ASP B N 1
ATOM 5150 C CA . ASP B 1 50 ? 19.406 -34.812 -0.819 1 72.25 50 ASP B CA 1
ATOM 5151 C C . ASP B 1 50 ? 17.984 -35.031 -0.324 1 72.25 50 ASP B C 1
ATOM 5153 O O . ASP B 1 50 ? 17.375 -36.062 -0.653 1 72.25 50 ASP B O 1
ATOM 5157 N N . ASN B 1 51 ? 17.484 -34.125 0.382 1 73.88 51 ASN B N 1
ATOM 5158 C CA . ASN B 1 51 ? 16.125 -34.188 0.876 1 73.88 51 ASN B CA 1
ATOM 5159 C C . ASN B 1 51 ? 15.852 -35.438 1.688 1 73.88 51 ASN B C 1
ATOM 5161 O O . ASN B 1 51 ? 14.773 -36.031 1.604 1 73.88 51 ASN B O 1
ATOM 5165 N N . ARG B 1 52 ? 16.922 -36 2.393 1 81.75 52 ARG B N 1
ATOM 5166 C CA . ARG B 1 52 ? 16.766 -37.188 3.209 1 81.75 52 ARG B CA 1
ATOM 5167 C C . ARG B 1 52 ? 16.703 -36.844 4.691 1 81.75 52 ARG B C 1
ATOM 5169 O O . ARG B 1 52 ? 17.375 -35.906 5.148 1 81.75 52 ARG B O 1
ATOM 5176 N N . ARG B 1 53 ? 16 -37.625 5.285 1 87.12 53 ARG B N 1
ATOM 5177 C CA . ARG B 1 53 ? 15.891 -37.438 6.73 1 87.12 53 ARG B CA 1
ATOM 5178 C C . ARG B 1 53 ? 17.203 -37.812 7.422 1 87.12 53 ARG B C 1
ATOM 5180 O O . ARG B 1 53 ? 17.906 -38.719 6.992 1 87.12 53 ARG B O 1
ATOM 5187 N N . VAL B 1 54 ? 17.438 -37.031 8.43 1 88.44 54 VAL B N 1
ATOM 5188 C CA . VAL B 1 54 ? 18.625 -37.312 9.227 1 88.44 54 VAL B CA 1
ATOM 5189 C C . VAL B 1 54 ? 18.297 -38.438 10.234 1 88.44 54 VAL B C 1
ATOM 5191 O O . VAL B 1 54 ? 17.469 -38.219 11.125 1 88.44 54 VAL B O 1
ATOM 5194 N N . GLU B 1 55 ? 18.906 -39.562 9.984 1 87.94 55 GLU B N 1
ATOM 5195 C CA . GLU B 1 55 ? 18.688 -40.75 10.844 1 87.94 55 GLU B CA 1
ATOM 5196 C C . GLU B 1 55 ? 20 -41.375 11.25 1 87.94 55 GLU B C 1
ATOM 5198 O O . GLU B 1 55 ? 21 -41.312 10.523 1 87.94 55 GLU B O 1
ATOM 5203 N N . VAL B 1 56 ? 20.047 -41.781 12.492 1 85.19 56 VAL B N 1
ATOM 5204 C CA . VAL B 1 56 ? 21.219 -42.5 12.992 1 85.19 56 VAL B CA 1
ATOM 5205 C C . VAL B 1 56 ? 20.812 -43.906 13.469 1 85.19 56 VAL B C 1
ATOM 5207 O O . VAL B 1 56 ? 19.844 -44.062 14.211 1 85.19 56 VAL B O 1
ATOM 5210 N N . GLN B 1 57 ? 21.516 -44.906 12.914 1 80.38 57 GLN B N 1
ATOM 5211 C CA . GLN B 1 57 ? 21.281 -46.281 13.344 1 80.38 57 GLN B CA 1
ATOM 5212 C C . GLN B 1 57 ? 22.062 -46.594 14.609 1 80.38 57 GLN B C 1
ATOM 5214 O O . GLN B 1 57 ? 23.297 -46.688 14.586 1 80.38 57 GLN B O 1
ATOM 5219 N N . GLU B 1 58 ? 21.516 -46.562 15.812 1 74.25 58 GLU B N 1
ATOM 5220 C CA . GLU B 1 58 ? 22.172 -46.875 17.078 1 74.25 58 GLU B CA 1
ATOM 5221 C C . GLU B 1 58 ? 22.375 -48.375 17.25 1 74.25 58 GLU B C 1
ATOM 5223 O O . GLU B 1 58 ? 23.438 -48.812 17.703 1 74.25 58 GLU B O 1
ATOM 5228 N N . SER B 1 59 ? 21.312 -49.188 17.016 1 70.44 59 SER B N 1
ATOM 5229 C CA . SER B 1 59 ? 21.406 -50.625 17.047 1 70.44 59 SER B CA 1
ATOM 5230 C C . SER B 1 59 ? 20.656 -51.25 15.867 1 70.44 59 SER B C 1
ATOM 5232 O O . SER B 1 59 ? 20 -50.531 15.102 1 70.44 59 SER B O 1
ATOM 5234 N N . ASP B 1 60 ? 20.922 -52.562 15.547 1 67.19 60 ASP B N 1
ATOM 5235 C CA . ASP B 1 60 ? 20.312 -53.281 14.43 1 67.19 60 ASP B CA 1
ATOM 5236 C C . ASP B 1 60 ? 18.797 -53.125 14.445 1 67.19 60 ASP B C 1
ATOM 5238 O O . ASP B 1 60 ? 18.156 -53.125 13.391 1 67.19 60 ASP B O 1
ATOM 5242 N N . ALA B 1 61 ? 18.172 -52.75 15.648 1 69.12 61 ALA B N 1
ATOM 5243 C CA . ALA B 1 61 ? 16.719 -52.719 15.758 1 69.12 61 ALA B CA 1
ATOM 5244 C C . ALA B 1 61 ? 16.188 -51.312 15.93 1 69.12 61 ALA B C 1
ATOM 5246 O O . ALA B 1 61 ? 14.992 -51.062 15.766 1 69.12 61 ALA B O 1
ATOM 5247 N N . ILE B 1 62 ? 17.125 -50.406 16.266 1 75.5 62 ILE B N 1
ATOM 5248 C CA . ILE B 1 62 ? 16.609 -49.094 16.641 1 75.5 62 ILE B CA 1
ATOM 5249 C C . ILE B 1 62 ? 17.203 -48.031 15.734 1 75.5 62 ILE B C 1
ATOM 5251 O O . ILE B 1 62 ? 18.422 -47.875 15.688 1 75.5 62 ILE B O 1
ATOM 5255 N N . THR B 1 63 ? 16.375 -47.375 14.914 1 82.62 63 THR B N 1
ATOM 5256 C CA . THR B 1 63 ? 16.766 -46.219 14.117 1 82.62 63 THR B CA 1
ATOM 5257 C C . THR B 1 63 ? 16.266 -44.906 14.766 1 82.62 63 THR B C 1
ATOM 5259 O O . THR B 1 63 ? 15.07 -44.781 15.039 1 82.62 63 THR B O 1
ATOM 5262 N N . ILE B 1 64 ? 17.219 -44.031 15.07 1 87 64 ILE B N 1
ATOM 5263 C CA . ILE B 1 64 ? 16.891 -42.75 15.656 1 87 64 ILE B CA 1
ATOM 5264 C C . ILE B 1 64 ? 16.641 -41.719 14.555 1 87 64 ILE B C 1
ATOM 5266 O O . ILE B 1 64 ? 17.5 -41.5 13.703 1 87 64 ILE B O 1
ATOM 5270 N N . THR B 1 65 ? 15.43 -41.188 14.508 1 88.69 65 THR B N 1
ATOM 5271 C CA . THR B 1 65 ? 15.078 -40.125 13.594 1 88.69 65 THR B CA 1
ATOM 5272 C C . THR B 1 65 ? 15.094 -38.781 14.305 1 88.69 65 THR B C 1
ATOM 5274 O O . THR B 1 65 ? 14.547 -38.625 15.406 1 88.69 65 THR B O 1
ATOM 5277 N N . PHE B 1 66 ? 15.766 -37.812 13.648 1 90.44 66 PHE B N 1
ATOM 5278 C CA . PHE B 1 66 ? 15.805 -36.5 14.266 1 90.44 66 PHE B CA 1
ATOM 5279 C C . PHE B 1 66 ? 14.641 -35.625 13.789 1 90.44 66 PHE B C 1
ATOM 5281 O O . PHE B 1 66 ? 14.359 -35.562 12.594 1 90.44 66 PHE B O 1
ATOM 5288 N N . VAL B 1 67 ? 13.977 -35.094 14.781 1 89.38 67 VAL B N 1
ATOM 5289 C CA . VAL B 1 67 ? 12.859 -34.188 14.5 1 89.38 67 VAL B CA 1
ATOM 5290 C C . VAL B 1 67 ? 13.141 -32.812 15.094 1 89.38 67 VAL B C 1
ATOM 5292 O O . VAL B 1 67 ? 13.961 -32.688 16.016 1 89.38 67 VAL B O 1
ATOM 5295 N N . GLY B 1 68 ? 12.68 -31.734 14.398 1 87.19 68 GLY B N 1
ATOM 5296 C CA . GLY B 1 68 ? 12.867 -30.375 14.883 1 87.19 68 GLY B CA 1
ATOM 5297 C C . GLY B 1 68 ? 11.562 -29.625 15.07 1 87.19 68 GLY B C 1
ATOM 5298 O O . GLY B 1 68 ? 10.555 -29.969 14.445 1 87.19 68 GLY B O 1
ATOM 5299 N N . CYS B 1 69 ? 11.539 -28.703 16.047 1 83.31 69 CYS B N 1
ATOM 5300 C CA . CYS B 1 69 ? 10.406 -27.797 16.203 1 83.31 69 CYS B CA 1
ATOM 5301 C C . CYS B 1 69 ? 10.234 -26.906 14.984 1 83.31 69 CYS B C 1
ATOM 5303 O O . CYS B 1 69 ? 11.203 -26.297 14.516 1 83.31 69 CYS B O 1
ATOM 5305 N N . LYS B 1 70 ? 9.125 -26.812 14.477 1 76.69 70 LYS B N 1
ATOM 5306 C CA . LYS B 1 70 ? 8.867 -26.047 13.266 1 76.69 70 LYS B CA 1
ATOM 5307 C C . LYS B 1 70 ? 9 -24.547 13.531 1 76.69 70 LYS B C 1
ATOM 5309 O O . LYS B 1 70 ? 9.227 -23.766 12.602 1 76.69 70 LYS B O 1
ATOM 5314 N N . LYS B 1 71 ? 8.953 -24.188 14.797 1 72 71 LYS B N 1
ATOM 5315 C CA . LYS B 1 71 ? 8.984 -22.781 15.164 1 72 71 LYS B CA 1
ATOM 5316 C C . LYS B 1 71 ? 10.414 -22.312 15.445 1 72 71 LYS B C 1
ATOM 5318 O O . LYS B 1 71 ? 10.875 -21.328 14.883 1 72 71 LYS B O 1
ATOM 5323 N N . CYS B 1 72 ? 11.156 -23.078 16.312 1 71.81 72 CYS B N 1
ATOM 5324 C CA . CYS B 1 72 ? 12.477 -22.625 16.719 1 71.81 72 CYS B CA 1
ATOM 5325 C C . CYS B 1 72 ? 13.578 -23.484 16.109 1 71.81 72 CYS B C 1
ATOM 5327 O O . CYS B 1 72 ? 14.766 -23.219 16.297 1 71.81 72 CYS B O 1
ATOM 5329 N N . SER B 1 73 ? 13.203 -24.594 15.422 1 76.19 73 SER B N 1
ATOM 5330 C CA . SER B 1 73 ? 14.109 -25.484 14.695 1 76.19 73 SER B CA 1
ATOM 5331 C C . SER B 1 73 ? 15 -26.266 15.656 1 76.19 73 SER B C 1
ATOM 5333 O O . SER B 1 73 ? 16.031 -26.812 15.242 1 76.19 73 SER B O 1
ATOM 5335 N N . THR B 1 74 ? 14.648 -26.312 17 1 79.62 74 THR B N 1
ATOM 5336 C CA . THR B 1 74 ? 15.422 -27.109 17.953 1 79.62 74 THR B CA 1
ATOM 5337 C C . THR B 1 74 ? 15.297 -28.594 17.625 1 79.62 74 THR B C 1
ATOM 5339 O O . THR B 1 74 ? 14.188 -29.125 17.531 1 79.62 74 THR B O 1
ATOM 5342 N N . PRO B 1 75 ? 16.422 -29.281 17.453 1 87.38 75 PRO B N 1
ATOM 5343 C CA . PRO B 1 75 ? 16.375 -30.703 17.078 1 87.38 75 PRO B CA 1
ATOM 5344 C C . PRO B 1 75 ? 16.203 -31.625 18.281 1 87.38 75 PRO B C 1
ATOM 5346 O O . PRO B 1 75 ? 16.719 -31.359 19.359 1 87.38 75 PRO B O 1
ATOM 5349 N N . TYR B 1 76 ? 15.484 -32.688 18.156 1 87.62 76 TYR B N 1
ATOM 5350 C CA . TYR B 1 76 ? 15.273 -33.75 19.141 1 87.62 76 TYR B CA 1
ATOM 5351 C C . TYR B 1 76 ? 15.516 -35.125 18.531 1 87.62 76 TYR B C 1
ATOM 5353 O O . TYR B 1 76 ? 15.297 -35.344 17.328 1 87.62 76 TYR B O 1
ATOM 5361 N N . SER B 1 77 ? 16.109 -36.031 19.359 1 87.19 77 SER B N 1
ATOM 5362 C CA . SER B 1 77 ? 16.188 -37.438 18.953 1 87.19 77 SER B CA 1
ATOM 5363 C C . SER B 1 77 ? 14.891 -38.156 19.234 1 87.19 77 SER B C 1
ATOM 5365 O O . SER B 1 77 ? 14.359 -38.094 20.359 1 87.19 77 SER B O 1
ATOM 5367 N N . TRP B 1 78 ? 14.367 -38.719 18.219 1 87 78 TRP B N 1
ATOM 5368 C CA . TRP B 1 78 ? 13.094 -39.406 18.391 1 87 78 TRP B CA 1
ATOM 5369 C C . TRP B 1 78 ? 13.172 -40.844 17.859 1 87 78 TRP B C 1
ATOM 5371 O O . TRP B 1 78 ? 13.82 -41.094 16.844 1 87 78 TRP B O 1
ATOM 5381 N N . THR B 1 79 ? 12.656 -41.719 18.656 1 79.62 79 THR B N 1
ATOM 5382 C CA . THR B 1 79 ? 12.484 -43.094 18.25 1 79.62 79 THR B CA 1
ATOM 5383 C C . THR B 1 79 ? 11.055 -43.562 18.5 1 79.62 79 THR B C 1
ATOM 5385 O O . THR B 1 79 ? 10.352 -43 19.344 1 79.62 79 THR B O 1
ATOM 5388 N N . LEU B 1 80 ? 10.578 -44.438 17.641 1 68.5 80 LEU B N 1
ATOM 5389 C CA . LEU B 1 80 ? 9.234 -45 17.812 1 68.5 80 LEU B CA 1
ATOM 5390 C C . LEU B 1 80 ? 9.047 -45.531 19.234 1 68.5 80 LEU B C 1
ATOM 5392 O O . LEU B 1 80 ? 7.934 -45.531 19.766 1 68.5 80 LEU B O 1
ATOM 5396 N N . SER B 1 81 ? 10.195 -45.906 19.875 1 65.19 81 SER B N 1
ATOM 5397 C CA . SER B 1 81 ? 10.109 -46.531 21.203 1 65.19 81 SER B CA 1
ATOM 5398 C C . SER B 1 81 ? 10.047 -45.469 22.297 1 65.19 81 SER B C 1
ATOM 5400 O O . SER B 1 81 ? 9.547 -45.719 23.391 1 65.19 81 SER B O 1
ATOM 5402 N N . ARG B 1 82 ? 10.68 -44.281 22.188 1 63.47 82 ARG B N 1
ATOM 5403 C CA . ARG B 1 82 ? 10.82 -43.312 23.25 1 63.47 82 ARG B CA 1
ATOM 5404 C C . ARG B 1 82 ? 9.57 -42.438 23.359 1 63.47 82 ARG B C 1
ATOM 5406 O O . ARG B 1 82 ? 9.367 -41.781 24.375 1 63.47 82 ARG B O 1
ATOM 5413 N N . GLY B 1 83 ? 8.578 -42.594 22.625 1 65.88 83 GLY B N 1
ATOM 5414 C CA . GLY B 1 83 ? 7.34 -41.844 22.719 1 65.88 83 GLY B CA 1
ATOM 5415 C C . GLY B 1 83 ? 7.512 -40.375 22.391 1 65.88 83 GLY B C 1
ATOM 5416 O O . GLY B 1 83 ? 8.555 -39.969 21.875 1 65.88 83 GLY B O 1
ATOM 5417 N N . THR B 1 84 ? 6.562 -39.5 22.453 1 78.38 84 THR B N 1
ATOM 5418 C CA . THR B 1 84 ? 6.523 -38.094 22.078 1 78.38 84 THR B CA 1
ATOM 5419 C C . THR B 1 84 ? 6.531 -37.219 23.328 1 78.38 84 THR B C 1
ATOM 5421 O O . THR B 1 84 ? 6.266 -36 23.234 1 78.38 84 THR B O 1
ATOM 5424 N N . GLN B 1 85 ? 6.902 -37.75 24.516 1 77.75 85 GLN B N 1
ATOM 5425 C CA . GLN B 1 85 ? 6.809 -37 25.766 1 77.75 85 GLN B CA 1
ATOM 5426 C C . GLN B 1 85 ? 7.84 -35.875 25.797 1 77.75 85 GLN B C 1
ATOM 5428 O O . GLN B 1 85 ? 7.539 -34.781 26.25 1 77.75 85 GLN B O 1
ATOM 5433 N N . SER B 1 86 ? 9.094 -36.219 25.391 1 77.88 86 SER B N 1
ATOM 5434 C CA . SER B 1 86 ? 10.141 -35.188 25.391 1 77.88 86 SER B CA 1
ATOM 5435 C C . SER B 1 86 ? 9.781 -34.062 24.453 1 77.88 86 SER B C 1
ATOM 5437 O O . SER B 1 86 ? 10.148 -32.906 24.719 1 77.88 86 SER B O 1
ATOM 5439 N N . LEU B 1 87 ? 9.07 -34.375 23.453 1 84.75 87 LEU B N 1
ATOM 5440 C CA . LEU B 1 87 ? 8.656 -33.344 22.5 1 84.75 87 LEU B CA 1
ATOM 5441 C C . LEU B 1 87 ? 7.555 -32.5 23.094 1 84.75 87 LEU B C 1
ATOM 5443 O O . LEU B 1 87 ? 7.535 -31.266 22.859 1 84.75 87 LEU B O 1
ATOM 5447 N N . ARG B 1 88 ? 6.73 -33.094 23.891 1 78.25 88 ARG B N 1
ATOM 5448 C CA . ARG B 1 88 ? 5.617 -32.375 24.5 1 78.25 88 ARG B CA 1
ATOM 5449 C C . ARG B 1 88 ? 6.109 -31.359 25.547 1 78.25 88 ARG B C 1
ATOM 5451 O O . ARG B 1 88 ? 5.469 -30.328 25.781 1 78.25 88 ARG B O 1
ATOM 5458 N N . LYS B 1 89 ? 7.223 -31.609 26.078 1 76.06 89 LYS B N 1
ATOM 5459 C CA . LYS B 1 89 ? 7.773 -30.75 27.125 1 76.06 89 LYS B CA 1
ATOM 5460 C C . LYS B 1 89 ? 8.461 -29.531 26.516 1 76.06 89 LYS B C 1
ATOM 5462 O O . LYS B 1 89 ? 8.805 -28.594 27.234 1 76.06 89 LYS B O 1
ATOM 5467 N N . HIS B 1 90 ? 8.648 -29.625 25.203 1 75.81 90 HIS B N 1
ATOM 5468 C CA . HIS B 1 90 ? 9.281 -28.484 24.531 1 75.81 90 HIS B CA 1
ATOM 5469 C C . HIS B 1 90 ? 8.398 -27.25 24.609 1 75.81 90 HIS B C 1
ATOM 5471 O O . HIS B 1 90 ? 7.203 -27.312 24.312 1 75.81 90 HIS B O 1
ATOM 5477 N N . ASN B 1 91 ? 8.836 -26.094 25.188 1 64.69 91 ASN B N 1
ATOM 5478 C CA . ASN B 1 91 ? 8.172 -24.812 25.188 1 64.69 91 ASN B CA 1
ATOM 5479 C C . ASN B 1 91 ? 8.898 -23.797 24.297 1 64.69 91 ASN B C 1
ATOM 5481 O O . ASN B 1 91 ? 10.047 -23.438 24.578 1 64.69 91 ASN B O 1
ATOM 5485 N N . CYS B 1 92 ? 8.297 -23.453 23.047 1 64.69 92 CYS B N 1
ATOM 5486 C CA . CYS B 1 92 ? 8.891 -22.547 22.078 1 64.69 92 CYS B CA 1
ATOM 5487 C C . CYS B 1 92 ? 8.656 -21.094 22.469 1 64.69 92 CYS B C 1
ATOM 5489 O O . CYS B 1 92 ? 7.508 -20.672 22.625 1 64.69 92 CYS B O 1
ATOM 5491 N N . PRO B 1 93 ? 9.781 -20.344 22.531 1 60.47 93 PRO B N 1
ATOM 5492 C CA . PRO B 1 93 ? 11.211 -20.656 22.484 1 60.47 93 PRO B CA 1
ATOM 5493 C C . PRO B 1 93 ? 11.727 -21.203 23.828 1 60.47 93 PRO B C 1
ATOM 5495 O O . PRO B 1 93 ? 11.18 -20.875 24.875 1 60.47 93 PRO B O 1
ATOM 5498 N N . PRO B 1 94 ? 12.633 -22.203 23.719 1 57.84 94 PRO B N 1
ATOM 5499 C CA . PRO B 1 94 ? 13.102 -22.734 25 1 57.84 94 PRO B CA 1
ATOM 5500 C C . PRO B 1 94 ? 13.672 -21.641 25.906 1 57.84 94 PRO B C 1
ATOM 5502 O O . PRO B 1 94 ? 14.336 -20.719 25.438 1 57.84 94 PRO B O 1
ATOM 5505 N N . LYS B 1 95 ? 13.195 -21.594 27.156 1 57.09 95 LYS B N 1
ATOM 5506 C CA . LYS B 1 95 ? 13.602 -20.656 28.188 1 57.09 95 LYS B CA 1
ATOM 5507 C C . LYS B 1 95 ? 15.117 -20.469 28.188 1 57.09 95 LYS B C 1
ATOM 5509 O O . LYS B 1 95 ? 15.602 -19.359 28.438 1 57.09 95 LYS B O 1
ATOM 5514 N N . SER B 1 96 ? 15.789 -21.531 27.922 1 52.81 96 SER B N 1
ATOM 5515 C CA . SER B 1 96 ? 17.25 -21.484 27.953 1 52.81 96 SER B CA 1
ATOM 5516 C C . SER B 1 96 ? 17.797 -20.594 26.844 1 52.81 96 SER B C 1
ATOM 5518 O O . SER B 1 96 ? 18.828 -19.953 27 1 52.81 96 SER B O 1
ATOM 5520 N N . VAL B 1 97 ? 17.25 -20.641 25.75 1 52.53 97 VAL B N 1
ATOM 5521 C CA . VAL B 1 97 ? 17.734 -19.875 24.609 1 52.53 97 VAL B CA 1
ATOM 5522 C C . VAL B 1 97 ? 17.5 -18.391 24.844 1 52.53 97 VAL B C 1
ATOM 5524 O O . VAL B 1 97 ? 18.344 -17.562 24.484 1 52.53 97 VAL B O 1
ATOM 5527 N N . VAL B 1 98 ? 16.438 -18.016 25.562 1 55.5 98 VAL B N 1
ATOM 5528 C CA . VAL B 1 98 ? 16.109 -16.609 25.828 1 55.5 98 VAL B CA 1
ATOM 5529 C C . VAL B 1 98 ? 17.031 -16.062 26.906 1 55.5 98 VAL B C 1
ATOM 5531 O O . VAL B 1 98 ? 17.406 -14.891 26.875 1 55.5 98 VAL B O 1
ATOM 5534 N N . ALA B 1 99 ? 17.297 -16.719 28.047 1 52.94 99 ALA B N 1
ATOM 5535 C CA . ALA B 1 99 ? 18.109 -16.281 29.172 1 52.94 99 ALA B CA 1
ATOM 5536 C C . ALA B 1 99 ? 19.531 -15.953 28.734 1 52.94 99 ALA B C 1
ATOM 5538 O O . ALA B 1 99 ? 20.125 -14.984 29.203 1 52.94 99 ALA B O 1
ATOM 5539 N N . SER B 1 100 ? 20.562 -16.906 28.547 1 47.88 100 SER B N 1
ATOM 5540 C CA . SER B 1 100 ? 21.984 -16.688 28.375 1 47.88 100 SER B CA 1
ATOM 5541 C C . SER B 1 100 ? 22.281 -15.961 27.062 1 47.88 100 SER B C 1
ATOM 5543 O O . SER B 1 100 ? 22.719 -14.812 27.078 1 47.88 100 SER B O 1
ATOM 5545 N N . SER B 1 101 ? 23.438 -16.609 26.219 1 46.12 101 SER B N 1
ATOM 5546 C CA . SER B 1 101 ? 24.25 -16.375 25.016 1 46.12 101 SER B CA 1
ATOM 5547 C C . SER B 1 101 ? 23.375 -15.938 23.844 1 46.12 101 SER B C 1
ATOM 5549 O O . SER B 1 101 ? 23.891 -15.602 22.781 1 46.12 101 SER B O 1
ATOM 5551 N N . SER B 1 102 ? 21.891 -15.812 23.828 1 55.31 102 SER B N 1
ATOM 5552 C CA . SER B 1 102 ? 20.719 -16.219 23.062 1 55.31 102 SER B CA 1
ATOM 5553 C C . SER B 1 102 ? 19.984 -15.016 22.484 1 55.31 102 SER B C 1
ATOM 5555 O O . SER B 1 102 ? 18.938 -15.164 21.844 1 55.31 102 SER B O 1
ATOM 5557 N N . HIS B 1 103 ? 20.484 -14.07 22.797 1 66.12 103 HIS B N 1
ATOM 5558 C CA . HIS B 1 103 ? 19.922 -12.852 22.219 1 66.12 103 HIS B CA 1
ATOM 5559 C C . HIS B 1 103 ? 19.938 -12.906 20.703 1 66.12 103 HIS B C 1
ATOM 5561 O O . HIS B 1 103 ? 18.969 -12.484 20.047 1 66.12 103 HIS B O 1
ATOM 5567 N N . SER B 1 104 ? 21.109 -13.469 20.328 1 71.31 104 SER B N 1
ATOM 5568 C CA . SER B 1 104 ? 21.25 -13.516 18.875 1 71.31 104 SER B CA 1
ATOM 5569 C C . SER B 1 104 ? 20.188 -14.43 18.25 1 71.31 104 SER B C 1
ATOM 5571 O O . SER B 1 104 ? 19.672 -14.125 17.172 1 71.31 104 SER B O 1
ATOM 5573 N N . ILE B 1 105 ? 19.859 -15.438 19 1 72.62 105 ILE B N 1
ATOM 5574 C CA . ILE B 1 105 ? 18.875 -16.375 18.469 1 72.62 105 ILE B CA 1
ATOM 5575 C C . ILE B 1 105 ? 17.5 -15.734 18.5 1 72.62 105 ILE B C 1
ATOM 5577 O O . ILE B 1 105 ? 16.719 -15.867 17.562 1 72.62 105 ILE B O 1
ATOM 5581 N N . VAL B 1 106 ? 17.281 -15.078 19.641 1 78.94 106 VAL B N 1
ATOM 5582 C CA . VAL B 1 106 ? 15.984 -14.422 19.797 1 78.94 106 VAL B CA 1
ATOM 5583 C C . VAL B 1 106 ? 15.836 -13.328 18.734 1 78.94 106 VAL B C 1
ATOM 5585 O O . VAL B 1 106 ? 14.766 -13.18 18.141 1 78.94 106 VAL B O 1
ATOM 5588 N N . GLN B 1 107 ? 16.844 -12.656 18.547 1 82.69 107 GLN B N 1
ATOM 5589 C CA . GLN B 1 107 ? 16.844 -11.617 17.516 1 82.69 107 GLN B CA 1
ATOM 5590 C C . GLN B 1 107 ? 16.578 -12.203 16.141 1 82.69 107 GLN B C 1
ATOM 5592 O O . GLN B 1 107 ? 15.797 -11.648 15.359 1 82.69 107 GLN B O 1
ATOM 5597 N N . TRP B 1 108 ? 17.188 -13.289 15.914 1 81.12 108 TRP B N 1
ATOM 5598 C CA . TRP B 1 108 ? 17.016 -13.922 14.609 1 81.12 108 TRP B CA 1
ATOM 5599 C C . TRP B 1 108 ? 15.578 -14.414 14.43 1 81.12 108 TRP B C 1
ATOM 5601 O O . TRP B 1 108 ? 15.023 -14.32 13.336 1 81.12 108 TRP B O 1
ATOM 5611 N N . MET B 1 109 ? 15.023 -14.914 15.453 1 82.19 109 MET B N 1
ATOM 5612 C CA . MET B 1 109 ? 13.648 -15.398 15.375 1 82.19 109 MET B CA 1
ATOM 5613 C C . MET B 1 109 ? 12.688 -14.273 15.016 1 82.19 109 MET B C 1
ATOM 5615 O O . MET B 1 109 ? 11.797 -14.453 14.18 1 82.19 109 MET B O 1
ATOM 5619 N N . VAL B 1 110 ? 12.938 -13.148 15.625 1 87.88 110 VAL B N 1
ATOM 5620 C CA . VAL B 1 110 ? 12.07 -12.008 15.375 1 87.88 110 VAL B CA 1
ATOM 5621 C C . VAL B 1 110 ? 12.281 -11.5 13.945 1 87.88 110 VAL B C 1
ATOM 5623 O O . VAL B 1 110 ? 11.32 -11.266 13.219 1 87.88 110 VAL B O 1
ATOM 5626 N N . VAL B 1 111 ? 13.508 -11.43 13.547 1 88.5 111 VAL B N 1
ATOM 5627 C CA . VAL B 1 111 ? 13.852 -10.891 12.234 1 88.5 111 VAL B CA 1
ATOM 5628 C C . VAL B 1 111 ? 13.336 -11.836 11.148 1 88.5 111 VAL B C 1
ATOM 5630 O O . VAL B 1 111 ? 12.805 -11.391 10.133 1 88.5 111 VAL B O 1
ATOM 5633 N N . LYS B 1 112 ? 13.492 -13.062 11.344 1 86 112 LYS B N 1
ATOM 5634 C CA . LYS B 1 112 ? 13 -14.062 10.398 1 86 112 LYS B CA 1
ATOM 5635 C C . LYS B 1 112 ? 11.484 -13.992 10.266 1 86 112 LYS B C 1
ATOM 5637 O O . LYS B 1 112 ? 10.945 -14.102 9.164 1 86 112 LYS B O 1
ATOM 5642 N N . SER B 1 113 ? 10.859 -13.852 11.367 1 89.75 113 SER B N 1
ATOM 5643 C CA . SER B 1 113 ? 9.406 -13.75 11.352 1 89.75 113 SER B CA 1
ATOM 5644 C C . SER B 1 113 ? 8.945 -12.477 10.641 1 89.75 113 SER B C 1
ATOM 5646 O O . SER B 1 113 ? 7.898 -12.469 9.992 1 89.75 113 SER B O 1
ATOM 5648 N N . CYS B 1 114 ? 9.688 -11.406 10.828 1 92.5 114 CYS B N 1
ATOM 5649 C CA . CYS B 1 114 ? 9.383 -10.172 10.109 1 92.5 114 CYS B CA 1
ATOM 5650 C C . CYS B 1 114 ? 9.516 -10.375 8.602 1 92.5 114 CYS B C 1
ATOM 5652 O O . CYS B 1 114 ? 8.672 -9.914 7.832 1 92.5 114 CYS B O 1
ATOM 5654 N N . ALA B 1 115 ? 10.586 -11.039 8.25 1 90.69 115 ALA B N 1
ATOM 5655 C CA . ALA B 1 115 ? 10.797 -11.32 6.832 1 90.69 115 ALA B CA 1
ATOM 5656 C C . ALA B 1 115 ? 9.656 -12.156 6.262 1 90.69 115 ALA B C 1
ATOM 5658 O O . ALA B 1 115 ? 9.164 -11.883 5.16 1 90.69 115 ALA B O 1
ATOM 5659 N N . ALA B 1 116 ? 9.242 -13.102 6.996 1 90.44 116 ALA B N 1
ATOM 5660 C CA . ALA B 1 116 ? 8.133 -13.945 6.574 1 90.44 116 ALA B CA 1
ATOM 5661 C C . ALA B 1 116 ? 6.848 -13.133 6.426 1 90.44 116 ALA B C 1
ATOM 5663 O O . ALA B 1 116 ? 6.086 -13.336 5.48 1 90.44 116 ALA B O 1
ATOM 5664 N N . MET B 1 117 ? 6.617 -12.273 7.359 1 92.56 117 MET B N 1
ATOM 5665 C CA . MET B 1 117 ? 5.441 -11.414 7.289 1 92.56 117 MET B CA 1
ATOM 5666 C C . MET B 1 117 ? 5.461 -10.57 6.02 1 92.56 117 MET B C 1
ATOM 5668 O O . MET B 1 117 ? 4.453 -10.469 5.32 1 92.56 117 MET B O 1
ATOM 5672 N N . CYS B 1 118 ? 6.605 -9.969 5.715 1 90.38 118 CYS B N 1
ATOM 5673 C CA . CYS B 1 118 ? 6.73 -9.117 4.539 1 90.38 118 CYS B CA 1
ATOM 5674 C C . CYS B 1 118 ? 6.484 -9.906 3.262 1 90.38 118 CYS B C 1
ATOM 5676 O O . CYS B 1 118 ? 5.844 -9.414 2.332 1 90.38 118 CYS B O 1
ATOM 5678 N N . ALA B 1 119 ? 6.906 -11.086 3.266 1 89.56 119 ALA B N 1
ATOM 5679 C CA . ALA B 1 119 ? 6.758 -11.914 2.074 1 89.56 119 ALA B CA 1
ATOM 5680 C C . ALA B 1 119 ? 5.324 -12.43 1.94 1 89.56 119 ALA B C 1
ATOM 5682 O O . ALA B 1 119 ? 4.668 -12.203 0.922 1 89.56 119 ALA B O 1
ATOM 5683 N N . VAL B 1 120 ? 4.789 -13.016 2.959 1 88.75 120 VAL B N 1
ATOM 5684 C CA . VAL B 1 120 ? 3.494 -13.688 2.922 1 88.75 120 VAL B CA 1
ATOM 5685 C C . VAL B 1 120 ? 2.383 -12.648 2.775 1 88.75 120 VAL B C 1
ATOM 5687 O O . VAL B 1 120 ? 1.426 -12.859 2.025 1 88.75 120 VAL B O 1
ATOM 5690 N N . ASP B 1 121 ? 2.531 -11.562 3.52 1 87.88 121 ASP B N 1
ATOM 5691 C CA . ASP B 1 121 ? 1.485 -10.547 3.512 1 87.88 121 ASP B CA 1
ATOM 5692 C C . ASP B 1 121 ? 1.784 -9.453 2.482 1 87.88 121 ASP B C 1
ATOM 5694 O O . ASP B 1 121 ? 1.022 -8.5 2.346 1 87.88 121 ASP B O 1
ATOM 5698 N N . MET B 1 122 ? 2.883 -9.57 1.78 1 85.69 122 MET B N 1
ATOM 5699 C CA . MET B 1 122 ? 3.275 -8.633 0.733 1 85.69 122 MET B CA 1
ATOM 5700 C C . MET B 1 122 ? 3.406 -7.219 1.291 1 85.69 122 MET B C 1
ATOM 5702 O O . MET B 1 122 ? 2.83 -6.273 0.747 1 85.69 122 MET B O 1
ATOM 5706 N N . ARG B 1 123 ? 4.082 -7.129 2.365 1 87.69 123 ARG B N 1
ATOM 5707 C CA . ARG B 1 123 ? 4.324 -5.832 2.99 1 87.69 123 ARG B CA 1
ATOM 5708 C C . ARG B 1 123 ? 5.742 -5.348 2.713 1 87.69 123 ARG B C 1
ATOM 5710 O O . ARG B 1 123 ? 6.648 -6.156 2.5 1 87.69 123 ARG B O 1
ATOM 5717 N N . PRO B 1 124 ? 5.949 -4.004 2.686 1 86.62 124 PRO B N 1
ATOM 5718 C CA . PRO B 1 124 ? 7.312 -3.49 2.533 1 86.62 124 PRO B CA 1
ATOM 5719 C C . PRO B 1 124 ? 8.195 -3.787 3.744 1 86.62 124 PRO B C 1
ATOM 5721 O O . PRO B 1 124 ? 7.691 -3.881 4.867 1 86.62 124 PRO B O 1
ATOM 5724 N N . PHE B 1 125 ? 9.539 -3.9 3.504 1 87.88 125 PHE B N 1
ATOM 5725 C CA . PHE B 1 125 ? 10.477 -4.125 4.602 1 87.88 125 PHE B CA 1
ATOM 5726 C C . PHE B 1 125 ? 10.5 -2.934 5.547 1 87.88 125 PHE B C 1
ATOM 5728 O O . PHE B 1 125 ? 10.805 -3.08 6.734 1 87.88 125 PHE B O 1
ATOM 5735 N N . ALA B 1 126 ? 10.109 -1.772 5.055 1 86 126 ALA B N 1
ATOM 5736 C CA . ALA B 1 126 ? 10.164 -0.535 5.828 1 86 126 ALA B CA 1
ATOM 5737 C C . ALA B 1 126 ? 9.141 -0.549 6.957 1 86 126 ALA B C 1
ATOM 5739 O O . ALA B 1 126 ? 9.203 0.279 7.871 1 86 126 ALA B O 1
ATOM 5740 N N . ILE B 1 127 ? 8.211 -1.517 6.93 1 88.06 127 ILE B N 1
ATOM 5741 C CA . ILE B 1 127 ? 7.18 -1.6 7.957 1 88.06 127 ILE B CA 1
ATOM 5742 C C . ILE B 1 127 ? 7.828 -1.726 9.336 1 88.06 127 ILE B C 1
ATOM 5744 O O . ILE B 1 127 ? 7.289 -1.232 10.328 1 88.06 127 ILE B O 1
ATOM 5748 N N . VAL B 1 128 ? 9 -2.322 9.406 1 91.06 128 VAL B N 1
ATOM 5749 C CA . VAL B 1 128 ? 9.617 -2.637 10.688 1 91.06 128 VAL B CA 1
ATOM 5750 C C . VAL B 1 128 ? 10.164 -1.359 11.328 1 91.06 128 VAL B C 1
ATOM 5752 O O . VAL B 1 128 ? 10.398 -1.314 12.531 1 91.06 128 VAL B O 1
ATOM 5755 N N . SER B 1 129 ? 10.367 -0.347 10.508 1 87.81 129 SER B N 1
ATOM 5756 C CA . SER B 1 129 ? 10.891 0.919 11.008 1 87.81 129 SER B CA 1
ATOM 5757 C C . SER B 1 129 ? 9.766 1.837 11.477 1 87.81 129 SER B C 1
ATOM 5759 O O . SER B 1 129 ? 10.023 2.916 12.016 1 87.81 129 SER B O 1
ATOM 5761 N N . GLY B 1 130 ? 8.539 1.437 11.242 1 88.88 130 GLY B N 1
ATOM 5762 C CA . GLY B 1 130 ? 7.422 2.258 11.672 1 88.88 130 GLY B CA 1
ATOM 5763 C C . GLY B 1 130 ? 7.316 2.371 13.18 1 88.88 130 GLY B C 1
ATOM 5764 O O . GLY B 1 130 ? 7.504 1.387 13.898 1 88.88 130 GLY B O 1
ATOM 5765 N N . GLU B 1 131 ? 7.02 3.564 13.656 1 88.44 131 GLU B N 1
ATOM 5766 C CA . GLU B 1 131 ? 6.898 3.799 15.094 1 88.44 131 GLU B CA 1
ATOM 5767 C C . GLU B 1 131 ? 5.727 3.023 15.68 1 88.44 131 GLU B C 1
ATOM 5769 O O . GLU B 1 131 ? 5.832 2.469 16.781 1 88.44 131 GLU B O 1
ATOM 5774 N N . GLY B 1 132 ? 4.59 3.068 14.977 1 90.12 132 GLY B N 1
ATOM 5775 C CA . GLY B 1 132 ? 3.436 2.314 15.438 1 90.12 132 GLY B CA 1
ATOM 5776 C C . GLY B 1 132 ? 3.689 0.821 15.516 1 90.12 132 GLY B C 1
ATOM 5777 O O . GLY B 1 132 ? 3.273 0.165 16.469 1 90.12 132 GLY B O 1
ATOM 5778 N N . PHE B 1 133 ? 4.402 0.283 14.578 1 93.62 133 PHE B N 1
ATOM 5779 C CA . PHE B 1 133 ? 4.727 -1.137 14.523 1 93.62 133 PHE B CA 1
ATOM 5780 C C . PHE B 1 133 ? 5.633 -1.531 15.688 1 93.62 133 PHE B C 1
ATOM 5782 O O . PHE B 1 133 ? 5.398 -2.543 16.344 1 93.62 133 PHE B O 1
ATOM 5789 N N . GLN B 1 134 ? 6.594 -0.786 15.906 1 92 134 GLN B N 1
ATOM 5790 C CA . GLN B 1 134 ? 7.523 -1.058 17 1 92 134 GLN B CA 1
ATOM 5791 C C . GLN B 1 134 ? 6.82 -0.986 18.344 1 92 134 GLN B C 1
ATOM 5793 O O . GLN B 1 134 ? 7.062 -1.82 19.219 1 92 134 GLN B O 1
ATOM 5798 N N . SER B 1 135 ? 5.988 0.023 18.5 1 89.75 135 SER B N 1
ATOM 5799 C CA . SER B 1 135 ? 5.23 0.161 19.75 1 89.75 135 SER B CA 1
ATOM 5800 C C . SER B 1 135 ? 4.312 -1.035 19.969 1 89.75 135 SER B C 1
ATOM 5802 O O . SER B 1 135 ? 4.141 -1.489 21.094 1 89.75 135 SER B O 1
ATOM 5804 N N . LEU B 1 136 ? 3.689 -1.534 18.922 1 92.5 136 LEU B N 1
ATOM 5805 C CA . LEU B 1 136 ? 2.824 -2.705 19.016 1 92.5 136 LEU B CA 1
ATOM 5806 C C . LEU B 1 136 ? 3.615 -3.932 19.453 1 92.5 136 LEU B C 1
ATOM 5808 O O . LEU B 1 136 ? 3.195 -4.652 20.359 1 92.5 136 LEU B O 1
ATOM 5812 N N . LEU B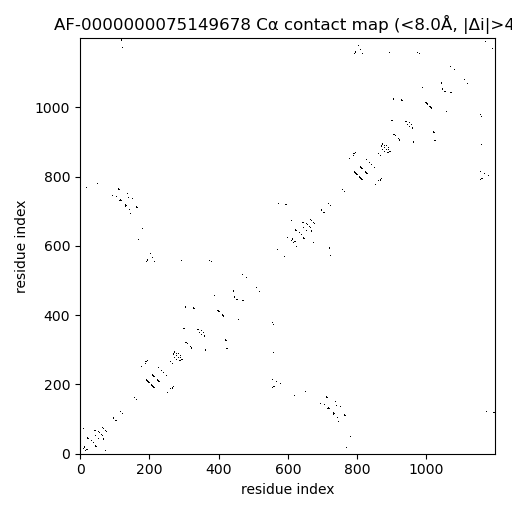 1 137 ? 4.723 -4.168 18.797 1 93.75 137 LEU B N 1
ATOM 5813 C CA . LEU B 1 137 ? 5.539 -5.32 19.156 1 93.75 137 LEU B CA 1
ATOM 5814 C C . LEU B 1 137 ? 5.992 -5.238 20.609 1 93.75 137 LEU B C 1
ATOM 5816 O O . LEU B 1 137 ? 6.047 -6.254 21.312 1 93.75 137 LEU B O 1
ATOM 5820 N N . GLN B 1 138 ? 6.355 -4.012 21.031 1 90.31 138 GLN B N 1
ATOM 5821 C CA . GLN B 1 138 ? 6.758 -3.832 22.422 1 90.31 138 GLN B CA 1
ATOM 5822 C C . GLN B 1 138 ? 5.621 -4.188 23.375 1 90.31 138 GLN B C 1
ATOM 5824 O O . GLN B 1 138 ? 5.844 -4.848 24.391 1 90.31 138 GLN B O 1
ATOM 5829 N N . THR B 1 139 ? 4.449 -3.709 23.062 1 88.75 139 THR B N 1
ATOM 5830 C CA . THR B 1 139 ? 3.283 -4.008 23.875 1 88.75 139 THR B CA 1
ATOM 5831 C C . THR B 1 139 ? 3.068 -5.516 23.984 1 88.75 139 THR B C 1
ATOM 5833 O O . THR B 1 139 ? 2.826 -6.039 25.078 1 88.75 139 THR B O 1
ATOM 5836 N N . VAL B 1 140 ? 3.119 -6.227 22.859 1 90 140 VAL B N 1
ATOM 5837 C CA . VAL B 1 140 ? 2.904 -7.668 22.828 1 90 140 VAL B CA 1
ATOM 5838 C C . VAL B 1 140 ? 3.996 -8.375 23.625 1 90 140 VAL B C 1
ATOM 5840 O O . VAL B 1 140 ? 3.719 -9.328 24.359 1 90 140 VAL B O 1
ATOM 5843 N N . LEU B 1 141 ? 5.195 -7.918 23.469 1 88.44 141 LEU B N 1
ATOM 5844 C CA . LEU B 1 141 ? 6.316 -8.477 24.219 1 88.44 141 LEU B CA 1
ATOM 5845 C C . LEU B 1 141 ? 6.105 -8.305 25.719 1 88.44 141 LEU B C 1
ATOM 5847 O O . LEU B 1 141 ? 6.344 -9.234 26.484 1 88.44 141 LEU B O 1
ATOM 5851 N N . ASP B 1 142 ? 5.68 -7.164 26.109 1 85.38 142 ASP B N 1
ATOM 5852 C CA . ASP B 1 142 ? 5.445 -6.875 27.516 1 85.38 142 ASP B CA 1
ATOM 5853 C C . ASP B 1 142 ? 4.324 -7.746 28.078 1 85.38 142 ASP B C 1
ATOM 5855 O O . ASP B 1 142 ? 4.383 -8.18 29.234 1 85.38 142 ASP B O 1
ATOM 5859 N N . ILE B 1 143 ? 3.328 -7.953 27.344 1 85.12 143 ILE B N 1
ATOM 5860 C CA . ILE B 1 143 ? 2.23 -8.828 27.734 1 85.12 143 ILE B CA 1
ATOM 5861 C C . ILE B 1 143 ? 2.752 -10.242 27.953 1 85.12 143 ILE B C 1
ATOM 5863 O O . ILE B 1 143 ? 2.379 -10.906 28.938 1 85.12 143 ILE B O 1
ATOM 5867 N N . GLY B 1 144 ? 3.582 -10.672 27.016 1 85.19 144 GLY B N 1
ATOM 5868 C CA . GLY B 1 144 ? 4.184 -11.984 27.172 1 85.19 144 GLY B CA 1
ATOM 5869 C C . GLY B 1 144 ? 5.008 -12.117 28.438 1 85.19 144 GLY B C 1
ATOM 5870 O O . GLY B 1 144 ? 4.891 -13.109 29.172 1 85.19 144 GLY B O 1
ATOM 5871 N N . VAL B 1 145 ? 5.812 -11.164 28.719 1 81.94 145 VAL B N 1
ATOM 5872 C CA . VAL B 1 145 ? 6.68 -11.172 29.891 1 81.94 145 VAL B CA 1
ATOM 5873 C C . VAL B 1 145 ? 5.828 -11.227 31.172 1 81.94 145 VAL B C 1
ATOM 5875 O O . VAL B 1 145 ? 6.184 -11.906 32.125 1 81.94 145 VAL B O 1
ATOM 5878 N N . ALA B 1 146 ? 4.738 -10.539 31.078 1 79.12 146 ALA B N 1
ATOM 5879 C CA . ALA B 1 146 ? 3.871 -10.445 32.25 1 79.12 146 ALA B CA 1
ATOM 5880 C C . ALA B 1 146 ? 3.051 -11.727 32.406 1 79.12 146 ALA B C 1
ATOM 5882 O O . ALA B 1 146 ? 2.613 -12.047 33.531 1 79.12 146 ALA B O 1
ATOM 5883 N N . SER B 1 147 ? 2.977 -12.422 31.266 1 78.62 147 SER B N 1
ATOM 5884 C CA . SER B 1 147 ? 2.119 -13.602 31.312 1 78.62 147 SER B CA 1
ATOM 5885 C C . SER B 1 147 ? 2.91 -14.844 31.703 1 78.62 147 SER B C 1
ATOM 5887 O O . SER B 1 147 ? 4.078 -14.984 31.328 1 78.62 147 SER B O 1
ATOM 5889 N N . LYS B 1 148 ? 2.475 -15.578 32.688 1 68.94 148 LYS B N 1
ATOM 5890 C CA . LYS B 1 148 ? 3.123 -16.828 33.094 1 68.94 148 LYS B CA 1
ATOM 5891 C C . LYS B 1 148 ? 2.695 -17.984 32.188 1 68.94 148 LYS B C 1
ATOM 5893 O O . LYS B 1 148 ? 3.389 -19 32.094 1 68.94 148 LYS B O 1
ATOM 5898 N N . ASN B 1 149 ? 1.603 -17.734 31.453 1 72.12 149 ASN B N 1
ATOM 5899 C CA . ASN B 1 149 ? 1.045 -18.812 30.641 1 72.12 149 ASN B CA 1
ATOM 5900 C C . ASN B 1 149 ? 1.044 -18.453 29.156 1 72.12 149 ASN B C 1
ATOM 5902 O O . ASN B 1 149 ? 0.991 -17.281 28.797 1 72.12 149 ASN B O 1
ATOM 5906 N N . PRO B 1 150 ? 1.224 -19.516 28.375 1 74.75 150 PRO B N 1
ATOM 5907 C CA . PRO B 1 150 ? 1.168 -19.266 26.938 1 74.75 150 PRO B CA 1
ATOM 5908 C C . PRO B 1 150 ? -0.168 -18.672 26.484 1 74.75 150 PRO B C 1
ATOM 5910 O O . PRO B 1 150 ? -1.221 -19.047 27 1 74.75 150 PRO B O 1
ATOM 5913 N N . ILE B 1 151 ? -0.058 -17.625 25.734 1 80.56 151 ILE B N 1
ATOM 5914 C CA . ILE B 1 151 ? -1.23 -16.953 25.188 1 80.56 151 ILE B CA 1
ATOM 5915 C C . ILE B 1 151 ? -1.226 -17.062 23.656 1 80.56 151 ILE B C 1
ATOM 5917 O O . ILE B 1 151 ? -0.172 -16.953 23.031 1 80.56 151 ILE B O 1
ATOM 5921 N N . ARG B 1 152 ? -2.379 -17.375 23.156 1 84.94 152 ARG B N 1
ATOM 5922 C CA . ARG B 1 152 ? -2.52 -17.375 21.719 1 84.94 152 ARG B CA 1
ATOM 5923 C C . ARG B 1 152 ? -2.957 -16 21.203 1 84.94 152 ARG B C 1
ATOM 5925 O O . ARG B 1 152 ? -3.879 -15.398 21.75 1 84.94 152 ARG B O 1
ATOM 5932 N N . ILE B 1 153 ? -2.291 -15.586 20.141 1 86.56 153 ILE B N 1
ATOM 5933 C CA . ILE B 1 153 ? -2.564 -14.266 19.594 1 86.56 153 ILE B CA 1
ATOM 5934 C C . ILE B 1 153 ? -3.986 -14.219 19.047 1 86.56 153 ILE B C 1
ATOM 5936 O O . ILE B 1 153 ? -4.645 -13.172 19.094 1 86.56 153 ILE B O 1
ATOM 5940 N N . LYS B 1 154 ? -4.445 -15.328 18.5 1 82.12 154 LYS B N 1
ATOM 5941 C CA . LYS B 1 154 ? -5.785 -15.391 17.922 1 82.12 154 LYS B CA 1
ATOM 5942 C C . LYS B 1 154 ? -6.848 -15.055 18.969 1 82.12 154 LYS B C 1
ATOM 5944 O O . LYS B 1 154 ? -7.934 -14.586 18.625 1 82.12 154 LYS B O 1
ATOM 5949 N N . ASP B 1 155 ? -6.465 -15.25 20.188 1 80 155 ASP B N 1
ATOM 5950 C CA . ASP B 1 155 ? -7.391 -14.953 21.281 1 80 155 ASP B CA 1
ATOM 5951 C C . ASP B 1 155 ? -7.391 -13.469 21.625 1 80 155 ASP B C 1
ATOM 5953 O O . ASP B 1 155 ? -8.32 -12.969 22.25 1 80 155 ASP B O 1
ATOM 5957 N N . LEU B 1 156 ? -6.312 -12.867 21.281 1 81.31 156 LEU B N 1
ATOM 5958 C CA . LEU B 1 156 ? -6.176 -11.453 21.625 1 81.31 156 LEU B CA 1
ATOM 5959 C C . LEU B 1 156 ? -6.594 -10.57 20.453 1 81.31 156 LEU B C 1
ATOM 5961 O O . LEU B 1 156 ? -7.027 -9.43 20.656 1 81.31 156 LEU B O 1
ATOM 5965 N N . LEU B 1 157 ? -6.141 -11.125 19.266 1 75.5 157 LEU B N 1
ATOM 5966 C CA . LEU B 1 157 ? -6.363 -10.312 18.062 1 75.5 157 LEU B CA 1
ATOM 5967 C C . LEU B 1 157 ? -7.66 -10.711 17.375 1 75.5 157 LEU B C 1
ATOM 5969 O O . LEU B 1 157 ? -7.887 -11.891 17.094 1 75.5 157 LEU B O 1
ATOM 5973 N N . ASN B 1 158 ? -8.695 -9.844 17.469 1 67.5 158 ASN B N 1
ATOM 5974 C CA . ASN B 1 158 ? -9.961 -10.141 16.797 1 67.5 158 ASN B CA 1
ATOM 5975 C C . ASN B 1 158 ? -9.883 -9.883 15.297 1 67.5 158 ASN B C 1
ATOM 5977 O O . ASN B 1 158 ? -8.797 -9.867 14.727 1 67.5 158 ASN B O 1
ATOM 5981 N N . ASP B 1 159 ? -10.891 -9.312 14.742 1 81.88 159 ASP B N 1
ATOM 5982 C CA . ASP B 1 159 ? -11.172 -9.039 13.336 1 81.88 159 ASP B CA 1
ATOM 5983 C C . ASP B 1 159 ? -10.914 -7.574 13 1 81.88 159 ASP B C 1
ATOM 5985 O O . ASP B 1 159 ? -10.695 -6.754 13.891 1 81.88 159 ASP B O 1
ATOM 5989 N N . GLU B 1 160 ? -10.531 -7.277 11.875 1 86.62 160 GLU B N 1
ATOM 5990 C CA . GLU B 1 160 ? -10.289 -5.926 11.375 1 86.62 160 GLU B CA 1
ATOM 5991 C C . GLU B 1 160 ? -11.383 -4.965 11.836 1 86.62 160 GLU B C 1
ATOM 5993 O O . GLU B 1 160 ? -11.117 -3.779 12.055 1 86.62 160 GLU B O 1
ATOM 5998 N N . VAL B 1 161 ? -12.508 -5.512 12.156 1 86.94 161 VAL B N 1
ATOM 5999 C CA . VAL B 1 161 ? -13.641 -4.691 12.586 1 86.94 161 VAL B CA 1
ATOM 6000 C C . VAL B 1 161 ? -13.422 -4.215 14.016 1 86.94 161 VAL B C 1
ATOM 6002 O O . VAL B 1 161 ? -13.742 -3.072 14.352 1 86.94 161 VAL B O 1
ATOM 6005 N N . THR B 1 162 ? -12.844 -5.078 14.812 1 87.94 162 THR B N 1
ATOM 6006 C CA . THR B 1 162 ? -12.555 -4.719 16.203 1 87.94 162 THR B CA 1
ATOM 6007 C C . THR B 1 162 ? -11.484 -3.629 16.266 1 87.94 162 THR B C 1
ATOM 6009 O O . THR B 1 162 ? -11.578 -2.717 17.094 1 87.94 162 THR B O 1
ATOM 6012 N N . VAL B 1 163 ? -10.523 -3.719 15.453 1 90.94 163 VAL B N 1
ATOM 6013 C CA . VAL B 1 163 ? -9.461 -2.721 15.406 1 90.94 163 VAL B CA 1
ATOM 6014 C C . VAL B 1 163 ? -10.023 -1.381 14.945 1 90.94 163 VAL B C 1
ATOM 6016 O O . VAL B 1 163 ? -9.664 -0.33 15.484 1 90.94 163 VAL B O 1
ATOM 6019 N N . LYS B 1 164 ? -10.898 -1.449 13.953 1 90.81 164 LYS B N 1
ATOM 6020 C CA . LYS B 1 164 ? -11.547 -0.228 13.492 1 90.81 164 LYS B CA 1
ATOM 6021 C C . LYS B 1 164 ? -12.352 0.427 14.609 1 90.81 164 LYS B C 1
ATOM 6023 O O . LYS B 1 164 ? -12.297 1.646 14.789 1 90.81 164 LYS B O 1
ATOM 6028 N N . ARG B 1 165 ? -13.039 -0.362 15.344 1 88.56 165 ARG B N 1
ATOM 6029 C CA . ARG B 1 165 ? -13.82 0.157 16.469 1 88.56 165 ARG B CA 1
ATOM 6030 C C . ARG B 1 165 ? -12.914 0.791 17.516 1 88.56 165 ARG B C 1
ATOM 6032 O O . ARG B 1 165 ? -13.266 1.812 18.109 1 88.56 165 ARG B O 1
ATOM 6039 N N . ALA B 1 166 ? -11.844 0.187 17.734 1 88.44 166 ALA B N 1
ATOM 6040 C CA . ALA B 1 166 ? -10.883 0.744 18.672 1 88.44 166 ALA B CA 1
ATOM 6041 C C . ALA B 1 166 ? -10.344 2.082 18.188 1 88.44 166 ALA B C 1
ATOM 6043 O O . ALA B 1 166 ? -10.125 3.002 18.984 1 88.44 166 ALA B O 1
ATOM 6044 N N . ALA B 1 167 ? -10.078 2.168 16.922 1 91.25 167 ALA B N 1
ATOM 6045 C CA . ALA B 1 167 ? -9.617 3.426 16.344 1 91.25 167 ALA B CA 1
ATOM 6046 C C . ALA B 1 167 ? -10.656 4.527 16.516 1 91.25 167 ALA B C 1
ATOM 6048 O O . ALA B 1 167 ? -10.312 5.664 16.859 1 91.25 167 ALA B O 1
ATOM 6049 N N . VAL B 1 168 ? -11.906 4.125 16.297 1 91.75 168 VAL B N 1
ATOM 6050 C CA . VAL B 1 168 ? -13 5.09 16.438 1 91.75 168 VAL B CA 1
ATOM 6051 C C . VAL B 1 168 ? -13.086 5.559 17.891 1 91.75 168 VAL B C 1
ATOM 6053 O O . VAL B 1 168 ? -13.25 6.75 18.156 1 91.75 168 VAL B O 1
ATOM 6056 N N . LYS B 1 169 ? -12.969 4.645 18.781 1 85.94 169 LYS B N 1
ATOM 6057 C CA . LYS B 1 169 ? -13.016 4.984 20.203 1 85.94 169 LYS B CA 1
ATOM 6058 C C . LYS B 1 169 ? -11.867 5.902 20.594 1 85.94 169 LYS B C 1
ATOM 6060 O O . LYS B 1 169 ? -12.055 6.887 21.312 1 85.94 169 LYS B O 1
ATOM 6065 N N . THR B 1 170 ? -10.719 5.574 20.172 1 85.38 170 THR B N 1
ATOM 6066 C CA . THR B 1 170 ? -9.539 6.387 20.438 1 85.38 170 THR B CA 1
ATOM 6067 C C . THR B 1 170 ? -9.68 7.773 19.828 1 85.38 170 THR B C 1
ATOM 6069 O O . THR B 1 170 ? -9.289 8.773 20.438 1 85.38 170 THR B O 1
ATOM 6072 N N . TYR B 1 171 ? -10.234 7.82 18.625 1 91.38 171 TYR B N 1
ATOM 6073 C CA . TYR B 1 171 ? -10.5 9.078 17.938 1 91.38 171 TYR B CA 1
ATOM 6074 C C . TYR B 1 171 ? -11.398 9.977 18.781 1 91.38 171 TYR B C 1
ATOM 6076 O O . TYR B 1 171 ? -11.109 11.164 18.953 1 91.38 171 TYR B O 1
ATOM 6084 N N . LYS B 1 172 ? -12.445 9.406 19.25 1 88.12 172 LYS B N 1
ATOM 6085 C CA . LYS B 1 172 ? -13.398 10.18 20.047 1 88.12 172 LYS B CA 1
ATOM 6086 C C . LYS B 1 172 ? -12.742 10.727 21.312 1 88.12 172 LYS B C 1
ATOM 6088 O O . LYS B 1 172 ? -12.961 11.883 21.672 1 88.12 172 LYS B O 1
ATOM 6093 N N . THR B 1 173 ? -11.938 9.961 21.875 1 83 173 THR B N 1
ATOM 6094 C CA . THR B 1 173 ? -11.266 10.367 23.109 1 83 173 THR B CA 1
ATOM 6095 C C . THR B 1 173 ? -10.273 11.484 22.828 1 83 173 THR B C 1
ATOM 6097 O O . THR B 1 173 ? -10.273 12.516 23.516 1 83 173 THR B O 1
ATOM 6100 N N . ILE B 1 174 ? -9.461 11.266 21.875 1 87.56 174 ILE B N 1
ATOM 6101 C CA . ILE B 1 174 ? -8.414 12.234 21.578 1 87.56 174 ILE B CA 1
ATOM 6102 C C . ILE B 1 174 ? -9.047 13.531 21.062 1 87.56 174 ILE B C 1
ATOM 6104 O O . ILE B 1 174 ? -8.562 14.625 21.344 1 87.56 174 ILE B O 1
ATOM 6108 N N . ARG B 1 175 ? -10.109 13.359 20.297 1 90.5 175 ARG B N 1
ATOM 6109 C CA . ARG B 1 175 ? -10.82 14.539 19.812 1 90.5 175 ARG B CA 1
ATOM 6110 C C . ARG B 1 175 ? -11.328 15.391 20.969 1 90.5 175 ARG B C 1
ATOM 6112 O O . ARG B 1 175 ? -11.219 16.625 20.938 1 90.5 175 ARG B O 1
ATOM 6119 N N . GLN B 1 176 ? -11.828 14.789 21.984 1 86.06 176 GLN B N 1
ATOM 6120 C CA . GLN B 1 176 ? -12.32 15.523 23.156 1 86.06 176 GLN B CA 1
ATOM 6121 C C . GLN B 1 176 ? -11.172 16.203 23.891 1 86.06 176 GLN B C 1
ATOM 6123 O O . GLN B 1 176 ? -11.328 17.328 24.406 1 86.06 176 GLN B O 1
ATOM 6128 N N . VAL B 1 177 ? -10.102 15.539 23.906 1 83.19 177 VAL B N 1
ATOM 6129 C CA . VAL B 1 177 ? -8.922 16.125 24.547 1 83.19 177 VAL B CA 1
ATOM 6130 C C . VAL B 1 177 ? -8.484 17.375 23.766 1 83.19 177 VAL B C 1
ATOM 6132 O O . VAL B 1 177 ? -8.18 18.406 24.359 1 83.19 177 VAL B O 1
ATOM 6135 N N . LEU B 1 178 ? -8.445 17.219 22.516 1 89.62 178 LEU B N 1
ATOM 6136 C CA . LEU B 1 178 ? -8.023 18.344 21.672 1 89.62 178 LEU B CA 1
ATOM 6137 C C . LEU B 1 178 ? -9.008 19.5 21.781 1 89.62 178 LEU B C 1
ATOM 6139 O O . LEU B 1 178 ? -8.594 20.656 21.828 1 89.62 178 LEU B O 1
ATOM 6143 N N . ILE B 1 179 ? -10.289 19.188 21.828 1 89.25 179 ILE B N 1
ATOM 6144 C CA . ILE B 1 179 ? -11.32 20.219 21.969 1 89.25 179 ILE B CA 1
ATOM 6145 C C . ILE B 1 179 ? -11.094 21 23.266 1 89.25 179 ILE B C 1
ATOM 6147 O O . ILE B 1 179 ? -11.094 22.234 23.266 1 89.25 179 ILE B O 1
ATOM 6151 N N . ALA B 1 180 ? -10.836 20.312 24.297 1 83.12 180 ALA B N 1
ATOM 6152 C CA . ALA B 1 180 ? -10.625 20.953 25.594 1 83.12 180 ALA B CA 1
ATOM 6153 C C . ALA B 1 180 ? -9.375 21.828 25.562 1 83.12 180 ALA B C 1
ATOM 6155 O O . ALA B 1 180 ? -9.383 22.938 26.094 1 83.12 180 ALA B O 1
ATOM 6156 N N . LYS B 1 181 ? -8.383 21.391 24.969 1 84.5 181 LYS B N 1
ATOM 6157 C CA . LYS B 1 181 ? -7.121 22.125 24.891 1 84.5 181 LYS B CA 1
ATOM 6158 C C . LYS B 1 181 ? -7.277 23.406 24.062 1 84.5 181 LYS B C 1
ATOM 6160 O O . LYS B 1 181 ? -6.797 24.469 24.453 1 84.5 181 LYS B O 1
ATOM 6165 N N . LEU B 1 182 ? -7.938 23.281 22.969 1 89.25 182 LEU B N 1
ATOM 6166 C CA . LEU B 1 182 ? -8.078 24.422 22.062 1 89.25 182 LEU B CA 1
ATOM 6167 C C . LEU B 1 182 ? -9.07 25.438 22.641 1 89.25 182 LEU B C 1
ATOM 6169 O O . LEU B 1 182 ? -8.875 26.641 22.484 1 89.25 182 LEU B O 1
ATOM 6173 N N . GLN B 1 183 ? -10.062 24.984 23.281 1 86.62 183 GLN B N 1
ATOM 6174 C CA . GLN B 1 183 ? -10.992 25.906 23.922 1 86.62 183 GLN B CA 1
ATOM 6175 C C . GLN B 1 183 ? -10.297 26.703 25.031 1 86.62 183 GLN B C 1
ATOM 6177 O O . GLN B 1 183 ? -10.523 27.906 25.172 1 86.62 183 GLN B O 1
ATOM 6182 N N . ALA B 1 184 ? -9.484 26 25.766 1 80 184 ALA B N 1
ATOM 6183 C CA . ALA B 1 184 ? -8.703 26.703 26.781 1 80 184 ALA B CA 1
ATOM 6184 C C . ALA B 1 184 ? -7.766 27.719 26.141 1 80 184 ALA B C 1
ATOM 6186 O O . ALA B 1 184 ? -7.578 28.828 26.672 1 80 184 ALA B O 1
ATOM 6187 N N . HIS B 1 185 ? -7.25 27.406 25.047 1 83.19 185 HIS B N 1
ATOM 6188 C CA . HIS B 1 185 ? -6.355 28.281 24.297 1 83.19 185 HIS B CA 1
ATOM 6189 C C . HIS B 1 185 ? -7.074 29.562 23.859 1 83.19 185 HIS B C 1
ATOM 6191 O O . HIS B 1 185 ? -6.539 30.656 24 1 83.19 185 HIS B O 1
ATOM 6197 N N . PHE B 1 186 ? -8.195 29.406 23.375 1 84.56 186 PHE B N 1
ATOM 6198 C CA . PHE B 1 186 ? -8.961 30.547 22.875 1 84.56 186 PHE B CA 1
ATOM 6199 C C . PHE B 1 186 ? -9.547 31.359 24.031 1 84.56 186 PHE B C 1
ATOM 6201 O O . PHE B 1 186 ? -9.719 32.562 23.922 1 84.56 186 PHE B O 1
ATOM 6208 N N . GLN B 1 187 ? -9.844 30.688 25.078 1 78.44 187 GLN B N 1
ATOM 6209 C CA . GLN B 1 187 ? -10.305 31.391 26.266 1 78.44 187 GLN B CA 1
ATOM 6210 C C . GLN B 1 187 ? -9.219 32.312 26.828 1 78.44 187 GLN B C 1
ATOM 6212 O O . GLN B 1 187 ? -9.523 33.375 27.375 1 78.44 187 GLN B O 1
ATOM 6217 N N . ASP B 1 188 ? -8.047 31.859 26.625 1 74.12 188 ASP B N 1
ATOM 6218 C CA . ASP B 1 188 ? -6.91 32.688 27.062 1 74.12 188 ASP B CA 1
ATOM 6219 C C . ASP B 1 188 ? -6.582 33.75 26.031 1 74.12 188 ASP B C 1
ATOM 6221 O O . ASP B 1 188 ? -5.523 34.375 26.109 1 74.12 188 ASP B O 1
ATOM 6225 N N . LYS B 1 189 ? -7.445 33.875 25 1 75.62 189 LYS B N 1
ATOM 6226 C CA . LYS B 1 189 ? -7.367 34.906 23.969 1 75.62 189 LYS B CA 1
ATOM 6227 C C . LYS B 1 189 ? -6.109 34.75 23.125 1 75.62 189 LYS B C 1
ATOM 6229 O O . LYS B 1 189 ? -5.512 35.75 22.688 1 75.62 189 LYS B O 1
ATOM 6234 N N . MET B 1 190 ? -5.723 33.5 23.047 1 78.06 190 MET B N 1
ATOM 6235 C CA . MET B 1 190 ? -4.574 33.219 22.203 1 78.06 190 MET B CA 1
ATOM 6236 C C . MET B 1 190 ? -5.004 33.062 20.75 1 78.06 190 MET B C 1
ATOM 6238 O O . MET B 1 190 ? -6.164 32.719 20.469 1 78.06 190 MET B O 1
ATOM 6242 N N . VAL B 1 191 ? -4.051 33.281 19.844 1 80.75 191 VAL B N 1
ATOM 6243 C CA . VAL B 1 191 ? -4.375 33.25 18.422 1 80.75 191 VAL B CA 1
ATOM 6244 C C . VAL B 1 191 ? -3.904 31.938 17.828 1 80.75 191 VAL B C 1
ATOM 6246 O O . VAL B 1 191 ? -2.996 31.281 18.359 1 80.75 191 VAL B O 1
ATOM 6249 N N . ALA B 1 192 ? -4.578 31.547 16.766 1 87.31 192 ALA B N 1
ATOM 6250 C CA . ALA B 1 192 ? -4.219 30.328 16.062 1 87.31 192 ALA B CA 1
ATOM 6251 C C . ALA B 1 192 ? -4.324 30.516 14.547 1 87.31 192 ALA B C 1
ATOM 6253 O O . ALA B 1 192 ? -5.07 31.375 14.07 1 87.31 192 ALA B O 1
ATOM 6254 N N . GLY B 1 193 ? -3.432 29.844 13.844 1 87.81 193 GLY B N 1
ATOM 6255 C CA . GLY B 1 193 ? -3.514 29.797 12.391 1 87.81 193 GLY B CA 1
ATOM 6256 C C . GLY B 1 193 ? -4.168 28.531 11.875 1 87.81 193 GLY B C 1
ATOM 6257 O O . GLY B 1 193 ? -4.039 27.453 12.477 1 87.81 193 GLY B O 1
ATOM 6258 N N . CYS B 1 194 ? -4.91 28.656 10.75 1 91.44 194 CYS B N 1
ATOM 6259 C CA . CYS B 1 194 ? -5.516 27.484 10.133 1 91.44 194 CYS B CA 1
ATOM 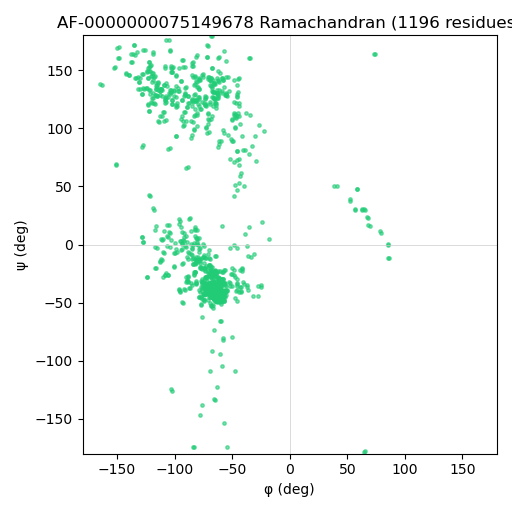6260 C C . CYS B 1 194 ? -5.102 27.375 8.672 1 91.44 194 CYS B C 1
ATOM 6262 O O . CYS B 1 194 ? -5 28.375 7.965 1 91.44 194 CYS B O 1
ATOM 6264 N N . THR B 1 195 ? -4.75 26.234 8.297 1 90.62 195 THR B N 1
ATOM 6265 C CA . THR B 1 195 ? -4.512 25.953 6.887 1 90.62 195 THR B CA 1
ATOM 6266 C C . THR B 1 195 ? -5.582 25 6.344 1 90.62 195 THR B C 1
ATOM 6268 O O . THR B 1 195 ? -6.016 24.078 7.035 1 90.62 195 THR B O 1
ATOM 6271 N N . LEU B 1 196 ? -6.102 25.328 5.215 1 91.62 196 LEU B N 1
ATOM 6272 C CA . LEU B 1 196 ? -7.133 24.5 4.586 1 91.62 196 LEU B CA 1
ATOM 6273 C C . LEU B 1 196 ? -6.828 24.281 3.105 1 91.62 196 LEU B C 1
ATOM 6275 O O . LEU B 1 196 ? -6.215 25.141 2.463 1 91.62 196 LEU B O 1
ATOM 6279 N N . ASP B 1 197 ? -7.137 23.109 2.67 1 89.69 197 ASP B N 1
ATOM 6280 C CA . ASP B 1 197 ? -7.027 22.766 1.256 1 89.69 197 ASP B CA 1
ATOM 6281 C C . ASP B 1 197 ? -8.016 21.656 0.883 1 89.69 197 ASP B C 1
ATOM 6283 O O . ASP B 1 197 ? -8.547 20.984 1.758 1 89.69 197 ASP B O 1
ATOM 6287 N N . ILE B 1 198 ? -8.375 21.703 -0.347 1 90.62 198 ILE B N 1
ATOM 6288 C CA . ILE B 1 198 ? -9.289 20.688 -0.851 1 90.62 198 ILE B CA 1
ATOM 6289 C C . ILE B 1 198 ? -8.562 19.797 -1.863 1 90.62 198 ILE B C 1
ATOM 6291 O O . ILE B 1 198 ? -7.828 20.297 -2.721 1 90.62 198 ILE B O 1
ATOM 6295 N N . TRP B 1 199 ? -8.719 18.547 -1.689 1 87.25 199 TRP B N 1
ATOM 6296 C CA . TRP B 1 199 ? -8.102 17.547 -2.564 1 87.25 199 TRP B CA 1
ATOM 6297 C C . TRP B 1 199 ? -9.141 16.547 -3.064 1 87.25 199 TRP B C 1
ATOM 6299 O O . TRP B 1 199 ? -9.914 16.016 -2.277 1 87.25 199 TRP B O 1
ATOM 6309 N N . THR B 1 200 ? -9.133 16.375 -4.312 1 84.19 200 THR B N 1
ATOM 6310 C CA . THR B 1 200 ? -10.016 15.367 -4.898 1 84.19 200 THR B CA 1
ATOM 6311 C C . THR B 1 200 ? -9.258 14.07 -5.16 1 84.19 200 THR B C 1
ATOM 6313 O O . THR B 1 200 ? -8.266 14.062 -5.898 1 84.19 200 THR B O 1
ATOM 6316 N N . GLU B 1 201 ? -9.672 13.109 -4.566 1 82.19 201 GLU B N 1
ATOM 6317 C CA . GLU B 1 201 ? -9.062 11.797 -4.746 1 82.19 201 GLU B CA 1
ATOM 6318 C C . GLU B 1 201 ? -9.297 11.266 -6.156 1 82.19 201 GLU B C 1
ATOM 6320 O O . GLU B 1 201 ? -10.438 11.219 -6.629 1 82.19 201 GLU B O 1
ATOM 6325 N N . PRO B 1 202 ? -8.312 10.812 -6.812 1 75.31 202 PRO B N 1
ATOM 6326 C CA . PRO B 1 202 ? -8.414 10.484 -8.234 1 75.31 202 PRO B CA 1
ATOM 6327 C C . PRO B 1 202 ? -9.156 9.172 -8.484 1 75.31 202 PRO B C 1
ATOM 6329 O O . PRO B 1 202 ? -9.773 9 -9.539 1 75.31 202 PRO B O 1
ATOM 6332 N N . LEU B 1 203 ? -9.062 8.258 -7.645 1 70.38 203 LEU B N 1
ATOM 6333 C CA . LEU B 1 203 ? -9.656 6.941 -7.883 1 70.38 203 LEU B CA 1
ATOM 6334 C C . LEU B 1 203 ? -11.172 6.996 -7.727 1 70.38 203 LEU B C 1
ATOM 6336 O O . LEU B 1 203 ? -11.898 6.406 -8.531 1 70.38 203 LEU B O 1
ATOM 6340 N N . THR B 1 204 ? -11.688 7.691 -6.715 1 70.75 204 THR B N 1
ATOM 6341 C CA . THR B 1 204 ? -13.117 7.719 -6.41 1 70.75 204 THR B CA 1
ATOM 6342 C C . THR B 1 204 ? -13.703 9.094 -6.715 1 70.75 204 THR B C 1
ATOM 6344 O O . THR B 1 204 ? -14.93 9.266 -6.703 1 70.75 204 THR B O 1
ATOM 6347 N N . SER B 1 205 ? -12.898 10.102 -6.926 1 76 205 SER B N 1
ATOM 6348 C CA . SER B 1 205 ? -13.289 11.477 -7.234 1 76 205 SER B CA 1
ATOM 6349 C C . SER B 1 205 ? -13.969 12.133 -6.039 1 76 205 SER B C 1
ATOM 6351 O O . SER B 1 205 ? -14.805 13.023 -6.211 1 76 205 SER B O 1
ATOM 6353 N N . ILE B 1 206 ? -13.727 11.664 -4.906 1 81.75 206 ILE B N 1
ATOM 6354 C CA . ILE B 1 206 ? -14.227 12.281 -3.686 1 81.75 206 ILE B CA 1
ATOM 6355 C C . ILE B 1 206 ? -13.312 13.438 -3.283 1 81.75 206 ILE B C 1
ATOM 6357 O O . ILE B 1 206 ? -12.086 13.297 -3.268 1 81.75 206 ILE B O 1
ATOM 6361 N N . ALA B 1 207 ? -13.977 14.562 -3.041 1 86.5 207 ALA B N 1
ATOM 6362 C CA . ALA B 1 207 ? -13.219 15.727 -2.594 1 86.5 207 ALA B CA 1
ATOM 6363 C C . ALA B 1 207 ? -13.086 15.742 -1.072 1 86.5 207 ALA B C 1
ATOM 6365 O O . ALA B 1 207 ? -14.078 15.57 -0.358 1 86.5 207 ALA B O 1
ATOM 6366 N N . TYR B 1 208 ? -11.891 15.867 -0.622 1 90.62 208 TYR B N 1
ATOM 6367 C CA . TYR B 1 208 ? -11.602 15.969 0.805 1 90.62 208 TYR B CA 1
ATOM 6368 C C . TYR B 1 208 ? -11.141 17.375 1.17 1 90.62 208 TYR B C 1
ATOM 6370 O O . TYR B 1 208 ? -10.375 18 0.426 1 90.62 208 TYR B O 1
ATOM 6378 N N . MET B 1 209 ? -11.617 17.875 2.242 1 93.06 209 MET B N 1
ATOM 6379 C CA . MET B 1 209 ? -11.094 19.125 2.805 1 93.06 209 MET B CA 1
ATOM 6380 C C . MET B 1 209 ? -10.289 18.844 4.07 1 93.06 209 MET B C 1
ATOM 6382 O O . MET B 1 209 ? -10.75 18.141 4.965 1 93.06 209 MET B O 1
ATOM 6386 N N . SER B 1 210 ? -9.094 19.328 4.066 1 94.12 210 SER B N 1
ATOM 6387 C CA . SER B 1 210 ? -8.227 19.219 5.234 1 94.12 210 SER B CA 1
ATOM 6388 C C . SER B 1 210 ? -8.148 20.531 5.996 1 94.12 210 SER B C 1
ATOM 6390 O O . SER B 1 210 ? -8.023 21.594 5.391 1 94.12 210 SER B O 1
ATOM 6392 N N . VAL B 1 211 ? -8.336 20.469 7.277 1 94.88 211 VAL B N 1
ATOM 6393 C CA . VAL B 1 211 ? -8.203 21.625 8.148 1 94.88 211 VAL B CA 1
ATOM 6394 C C . VAL B 1 211 ? -7.18 21.344 9.25 1 94.88 211 VAL B C 1
ATOM 6396 O O . VAL B 1 211 ? -7.316 20.359 9.984 1 94.88 211 VAL B O 1
ATOM 6399 N N . THR B 1 212 ? -6.168 22.125 9.289 1 93 212 THR B N 1
ATOM 6400 C CA . THR B 1 212 ? -5.137 22 10.312 1 93 212 THR B CA 1
ATOM 6401 C C . THR B 1 212 ? -5.008 23.281 11.109 1 93 212 THR B C 1
ATOM 6403 O O . THR B 1 212 ? -5 24.375 10.547 1 93 212 THR B O 1
ATOM 6406 N N . MET B 1 213 ? -4.965 23.188 12.359 1 92.38 213 MET B N 1
ATOM 6407 C CA . MET B 1 213 ? -4.793 24.344 13.234 1 92.38 213 MET B CA 1
ATOM 6408 C C . MET B 1 213 ? -3.375 24.406 13.781 1 92.38 213 MET B C 1
ATOM 6410 O O . MET B 1 213 ? -2.84 23.406 14.242 1 92.38 213 MET B O 1
ATOM 6414 N N . HIS B 1 214 ? -2.816 25.562 13.633 1 88.19 214 HIS B N 1
ATOM 6415 C CA . HIS B 1 214 ? -1.477 25.844 14.133 1 88.19 214 HIS B CA 1
ATOM 6416 C C . HIS B 1 214 ? -1.525 26.766 15.336 1 88.19 214 HIS B C 1
ATOM 6418 O O . HIS B 1 214 ? -2.156 27.828 15.289 1 88.19 214 HIS B O 1
ATOM 6424 N N . TYR B 1 215 ? -0.936 26.359 16.469 1 85.75 215 TYR B N 1
ATOM 6425 C CA . TYR B 1 215 ? -0.948 27.219 17.656 1 85.75 215 TYR B CA 1
ATOM 6426 C C . TYR B 1 215 ? 0.302 27 18.5 1 85.75 215 TYR B C 1
ATOM 6428 O O . TYR B 1 215 ? 1.034 26.016 18.281 1 85.75 215 TYR B O 1
ATOM 6436 N N . ILE B 1 216 ? 0.562 27.922 19.297 1 79.69 216 ILE B N 1
ATOM 6437 C CA . ILE B 1 216 ? 1.673 27.859 20.234 1 79.69 216 ILE B CA 1
ATOM 6438 C C . ILE B 1 216 ? 1.146 27.531 21.641 1 79.69 216 ILE B C 1
ATOM 6440 O O . ILE B 1 216 ? 0.271 28.234 22.156 1 79.69 216 ILE B O 1
ATOM 6444 N N . ASP B 1 217 ? 1.648 26.5 22.219 1 76.81 217 ASP B N 1
ATOM 6445 C CA . ASP B 1 217 ? 1.142 26.078 23.531 1 76.81 217 ASP B CA 1
ATOM 6446 C C . ASP B 1 217 ? 1.812 26.859 24.656 1 76.81 217 ASP B C 1
ATOM 6448 O O . ASP B 1 217 ? 2.572 27.797 24.406 1 76.81 217 ASP B O 1
ATOM 6452 N N . VAL B 1 218 ? 1.478 26.438 25.859 1 66.31 218 VAL B N 1
ATOM 6453 C CA . VAL B 1 218 ? 1.932 27.141 27.062 1 66.31 218 VAL B CA 1
ATOM 6454 C C . VAL B 1 218 ? 3.443 27 27.203 1 66.31 218 VAL B C 1
ATOM 6456 O O . VAL B 1 218 ? 4.105 27.859 27.781 1 66.31 218 VAL B O 1
ATOM 6459 N N . ASP B 1 219 ? 3.982 25.922 26.547 1 64.12 219 ASP B N 1
ATOM 6460 C CA . ASP B 1 219 ? 5.422 25.688 26.578 1 64.12 219 ASP B CA 1
ATOM 6461 C C . ASP B 1 219 ? 6.113 26.344 25.391 1 64.12 219 ASP B C 1
ATOM 6463 O O . ASP B 1 219 ? 7.289 26.094 25.125 1 64.12 219 ASP B O 1
ATOM 6467 N N . PHE B 1 220 ? 5.395 27.141 24.688 1 69.88 220 PHE B N 1
ATOM 6468 C CA . PHE B 1 220 ? 5.883 27.875 23.531 1 69.88 220 PHE B CA 1
ATOM 6469 C C . PHE B 1 220 ? 6.324 26.922 22.422 1 69.88 220 PHE B C 1
ATOM 6471 O O . PHE B 1 220 ? 7.293 27.203 21.703 1 69.88 220 PHE B O 1
ATOM 6478 N N . LYS B 1 221 ? 5.684 25.859 22.406 1 74.69 221 LYS B N 1
ATOM 6479 C CA . LYS B 1 221 ? 5.91 24.906 21.328 1 74.69 221 LYS B CA 1
ATOM 6480 C C . LYS B 1 221 ? 4.859 25.062 20.234 1 74.69 221 LYS B C 1
ATOM 6482 O O . LYS B 1 221 ? 3.672 25.219 20.531 1 74.69 221 LYS B O 1
ATOM 6487 N N . HIS B 1 222 ? 5.422 25.109 19.047 1 80.5 222 HIS B N 1
ATOM 6488 C CA . HIS B 1 222 ? 4.5 25.188 17.922 1 80.5 222 HIS B CA 1
ATOM 6489 C C . HIS B 1 222 ? 3.811 23.844 17.688 1 80.5 222 HIS B C 1
ATOM 6491 O O . HIS B 1 222 ? 4.473 22.797 17.609 1 80.5 222 HIS B O 1
ATOM 6497 N N . ASN B 1 223 ? 2.543 23.875 17.656 1 84.62 223 ASN B N 1
ATOM 6498 C CA . ASN B 1 223 ? 1.741 22.688 17.406 1 84.62 223 ASN B CA 1
ATOM 6499 C C . ASN B 1 223 ? 0.958 22.797 16.094 1 84.62 223 ASN B C 1
ATOM 6501 O O . ASN B 1 223 ? 0.413 23.859 15.789 1 84.62 223 ASN B O 1
ATOM 6505 N N . ALA B 1 224 ? 1.077 21.844 15.289 1 88.44 224 ALA B N 1
ATOM 6506 C CA . ALA B 1 224 ? 0.224 21.688 14.109 1 88.44 224 ALA B CA 1
ATOM 6507 C C . ALA B 1 224 ? -0.679 20.453 14.25 1 88.44 224 ALA B C 1
ATOM 6509 O O . ALA B 1 224 ? -0.203 19.328 14.219 1 88.44 224 ALA B O 1
ATOM 6510 N N . ARG B 1 225 ? -1.962 20.734 14.406 1 92.56 225 ARG B N 1
ATOM 6511 C CA . ARG B 1 225 ? -2.895 19.641 14.664 1 92.56 225 ARG B CA 1
ATOM 6512 C C . ARG B 1 225 ? -3.965 19.562 13.586 1 92.56 225 ARG B C 1
ATOM 6514 O O . ARG B 1 225 ? -4.68 20.531 13.336 1 92.56 225 ARG B O 1
ATOM 6521 N N . THR B 1 226 ? -4.059 18.438 12.961 1 93.94 226 THR B N 1
ATOM 6522 C CA . THR B 1 226 ? -5.113 18.219 11.977 1 93.94 226 THR B CA 1
ATOM 6523 C C . THR B 1 226 ? -6.465 18.047 12.664 1 93.94 226 THR B C 1
ATOM 6525 O O . THR B 1 226 ? -6.629 17.141 13.492 1 93.94 226 THR B O 1
ATOM 6528 N N . LEU B 1 227 ? -7.371 18.906 12.32 1 95.62 227 LEU B N 1
ATOM 6529 C CA . LEU B 1 227 ? -8.695 18.859 12.938 1 95.62 227 LEU B CA 1
ATOM 6530 C C . LEU B 1 227 ? -9.609 17.906 12.18 1 95.62 227 LEU B C 1
ATOM 6532 O O . LEU B 1 227 ? -10.422 17.203 12.781 1 95.62 227 LEU B O 1
ATOM 6536 N N . GLN B 1 228 ? -9.406 17.953 10.891 1 94.19 228 GLN B N 1
ATOM 6537 C CA . GLN B 1 228 ? -10.312 17.156 10.07 1 94.19 228 GLN B CA 1
ATOM 6538 C C . GLN B 1 228 ? -9.766 16.984 8.656 1 94.19 228 GLN B C 1
ATOM 6540 O O . GLN B 1 228 ? -9.172 17.906 8.094 1 94.19 228 GLN B O 1
ATOM 6545 N N . VAL B 1 229 ? -9.859 15.852 8.102 1 93.5 229 VAL B N 1
ATOM 6546 C CA . VAL B 1 229 ? -9.719 15.531 6.688 1 93.5 229 VAL B CA 1
ATOM 6547 C C . VAL B 1 229 ? -10.922 14.711 6.219 1 93.5 229 VAL B C 1
ATOM 6549 O O . VAL B 1 229 ? -10.875 13.477 6.211 1 93.5 229 VAL B O 1
ATOM 6552 N N . ASP B 1 230 ? -11.922 15.391 5.898 1 91 230 ASP B N 1
ATOM 6553 C CA . ASP B 1 230 ? -13.18 14.711 5.613 1 91 230 ASP B CA 1
ATOM 6554 C C . ASP B 1 230 ? -13.719 15.109 4.238 1 91 230 ASP B C 1
ATOM 6556 O O . ASP B 1 230 ? -13.203 16.031 3.613 1 91 230 ASP B O 1
ATOM 6560 N N . GLN B 1 231 ? -14.68 14.328 3.846 1 89.38 231 GLN B N 1
ATOM 6561 C CA . GLN B 1 231 ? -15.312 14.586 2.555 1 89.38 231 GLN B CA 1
ATOM 6562 C C . GLN B 1 231 ? -15.984 15.953 2.535 1 89.38 231 GLN B C 1
ATOM 6564 O O . GLN B 1 231 ? -16.656 16.328 3.494 1 89.38 231 GLN B O 1
ATOM 6569 N N . PHE B 1 232 ? -15.641 16.75 1.496 1 90.88 232 PHE B N 1
ATOM 6570 C CA . PHE B 1 232 ? -16.344 18 1.28 1 90.88 232 PHE B CA 1
ATOM 6571 C C . PHE B 1 232 ? -17.812 17.766 0.944 1 90.88 232 PHE B C 1
ATOM 6573 O O . PHE B 1 232 ? -18.125 16.984 0.041 1 90.88 232 PHE B O 1
ATOM 6580 N N . PRO B 1 233 ? -18.703 18.266 1.658 1 84 233 PRO B N 1
ATOM 6581 C CA . PRO B 1 233 ? -20.125 17.906 1.569 1 84 233 PRO B CA 1
ATOM 6582 C C . PRO B 1 233 ? -20.75 18.312 0.241 1 84 233 PRO B C 1
ATOM 6584 O O . PRO B 1 233 ? -21.625 17.625 -0.273 1 84 233 PRO B O 1
ATOM 6587 N N . GLU B 1 234 ? -20.391 19.453 -0.297 1 75.75 234 GLU B N 1
ATOM 6588 C CA . GLU B 1 234 ? -21.047 19.969 -1.5 1 75.75 234 GLU B CA 1
ATOM 6589 C C . GLU B 1 234 ? -20.328 19.5 -2.76 1 75.75 234 GLU B C 1
ATOM 6591 O O . GLU B 1 234 ? -19.125 19.188 -2.719 1 75.75 234 GLU B O 1
ATOM 6596 N N . VAL B 1 235 ? -21.094 19.438 -3.75 1 71.69 235 VAL B N 1
ATOM 6597 C CA . VAL B 1 235 ? -20.547 19.031 -5.035 1 71.69 235 VAL B CA 1
ATOM 6598 C C . VAL B 1 235 ? -19.641 20.141 -5.574 1 71.69 235 VAL B C 1
ATOM 6600 O O . VAL B 1 235 ? -18.531 19.875 -6.039 1 71.69 235 VAL B O 1
ATOM 6603 N N . SER B 1 236 ? -20.141 21.406 -5.41 1 80.88 236 SER B N 1
ATOM 6604 C CA . SER B 1 236 ? -19.344 22.531 -5.895 1 80.88 236 SER B CA 1
ATOM 6605 C C . SER B 1 236 ? -18.562 23.172 -4.766 1 80.88 236 SER B C 1
ATOM 6607 O O . SER B 1 236 ? -19.078 23.375 -3.664 1 80.88 236 SER B O 1
ATOM 6609 N N . HIS B 1 237 ? -17.359 23.422 -5.125 1 87.06 237 HIS B N 1
ATOM 6610 C CA . HIS B 1 237 ? -16.469 24.031 -4.156 1 87.06 237 HIS B CA 1
ATOM 6611 C C . HIS B 1 237 ? -16.531 25.562 -4.234 1 87.06 237 HIS B C 1
ATOM 6613 O O . HIS B 1 237 ? -15.539 26.219 -4.527 1 87.06 237 HIS B O 1
ATOM 6619 N N . THR B 1 238 ? -17.672 26.125 -3.887 1 90.69 238 THR B N 1
ATOM 6620 C CA . THR B 1 238 ? -17.812 27.578 -3.924 1 90.69 238 THR B CA 1
ATOM 6621 C C . THR B 1 238 ? -17.203 28.219 -2.68 1 90.69 238 THR B C 1
ATOM 6623 O O . THR B 1 238 ? -16.984 27.547 -1.672 1 90.69 238 THR B O 1
ATOM 6626 N N . ALA B 1 239 ? -16.984 29.516 -2.85 1 93.19 239 ALA B N 1
ATOM 6627 C CA . ALA B 1 239 ? -16.422 30.266 -1.731 1 93.19 239 ALA B CA 1
ATOM 6628 C C . ALA B 1 239 ? -17.328 30.188 -0.505 1 93.19 239 ALA B C 1
ATOM 6630 O O . ALA B 1 239 ? -16.844 30 0.617 1 93.19 239 ALA B O 1
ATOM 6631 N N . VAL B 1 240 ? -18.594 30.281 -0.739 1 93.44 240 VAL B N 1
ATOM 6632 C CA . VAL B 1 240 ? -19.578 30.266 0.346 1 93.44 240 VAL B CA 1
ATOM 6633 C C . VAL B 1 240 ? -19.609 28.875 0.991 1 93.44 240 VAL B C 1
ATOM 6635 O O . VAL B 1 240 ? -19.688 28.75 2.215 1 93.44 240 VAL B O 1
ATOM 6638 N N . ALA B 1 241 ? -19.547 27.859 0.15 1 93.81 241 ALA B N 1
ATOM 6639 C CA . ALA B 1 241 ? -19.562 26.484 0.651 1 93.81 241 ALA B CA 1
ATOM 6640 C C . ALA B 1 241 ? -18.328 26.188 1.485 1 93.81 241 ALA B C 1
ATOM 6642 O O . ALA B 1 241 ? -18.422 25.5 2.51 1 93.81 241 ALA B O 1
ATOM 6643 N N . ILE B 1 242 ? -17.219 26.672 1.078 1 95.12 242 ILE B N 1
ATOM 6644 C CA . ILE B 1 242 ? -15.969 26.469 1.786 1 95.12 242 ILE B CA 1
ATOM 6645 C C . ILE B 1 242 ? -16.031 27.125 3.158 1 95.12 242 ILE B C 1
ATOM 6647 O O . ILE B 1 242 ? -15.641 26.531 4.164 1 95.12 242 ILE B O 1
ATOM 6651 N N . LEU B 1 243 ? -16.516 28.375 3.168 1 94.5 243 LEU B N 1
ATOM 6652 C CA . LEU B 1 243 ? -16.656 29.078 4.434 1 94.5 243 LEU B CA 1
ATOM 6653 C C . LEU B 1 243 ? -17.578 28.312 5.379 1 94.5 243 LEU B C 1
ATOM 6655 O O . LEU B 1 243 ? -17.266 28.141 6.559 1 94.5 243 LEU B O 1
ATOM 6659 N N . LYS B 1 244 ? -18.688 27.859 4.863 1 93.12 244 LYS B N 1
ATOM 6660 C CA . LYS B 1 244 ? -19.656 27.141 5.676 1 93.12 244 LYS B CA 1
ATOM 6661 C C . LYS B 1 244 ? -19.031 25.859 6.258 1 93.12 244 LYS B C 1
ATOM 6663 O O . LYS B 1 244 ? -19.188 25.594 7.449 1 93.12 244 LYS B O 1
ATOM 6668 N N . THR B 1 245 ? -18.406 25.109 5.422 1 93.94 245 THR B N 1
ATOM 6669 C CA . THR B 1 245 ? -17.797 23.844 5.84 1 93.94 245 THR B CA 1
ATOM 6670 C C . THR B 1 245 ? -16.688 24.094 6.859 1 93.94 245 THR B C 1
ATOM 6672 O O . THR B 1 245 ? -16.547 23.328 7.816 1 93.94 245 THR B O 1
ATOM 6675 N N . PHE B 1 246 ? -15.93 25.172 6.688 1 94.06 246 PHE B N 1
ATOM 6676 C CA . PHE B 1 246 ? -14.852 25.531 7.602 1 94.06 246 PHE B CA 1
ATOM 6677 C C . PHE B 1 246 ? -15.406 25.859 8.984 1 94.06 246 PHE B C 1
ATOM 6679 O O . PHE B 1 246 ? -14.914 25.375 9.992 1 94.06 246 PHE B O 1
ATOM 6686 N N . LYS B 1 247 ? -16.391 26.656 8.984 1 92.12 247 LYS B N 1
ATOM 6687 C CA . LYS B 1 247 ? -17.016 27.047 10.25 1 92.12 247 LYS B CA 1
ATOM 6688 C C . LYS B 1 247 ? -17.547 25.828 11 1 92.12 247 LYS B C 1
ATOM 6690 O O . LYS B 1 247 ? -17.344 25.703 12.203 1 92.12 247 LYS B O 1
ATOM 6695 N N . GLN B 1 248 ? -18.156 24.969 10.281 1 91.31 248 GLN B N 1
ATOM 6696 C CA . GLN B 1 248 ? -18.688 23.75 10.898 1 91.31 248 GLN B CA 1
ATOM 6697 C C . GLN B 1 248 ? -17.578 22.906 11.508 1 91.31 248 GLN B C 1
ATOM 6699 O O . GLN B 1 248 ? -17.781 22.25 12.531 1 91.31 248 GLN B O 1
ATOM 6704 N N . CYS B 1 249 ? -16.469 22.953 10.891 1 92.88 249 CYS B N 1
ATOM 6705 C CA . CYS B 1 249 ? -15.328 22.156 11.336 1 92.88 249 CYS B CA 1
ATOM 6706 C C . CYS B 1 249 ? -14.734 22.719 12.617 1 92.88 249 CYS B C 1
ATOM 6708 O O . CYS B 1 249 ? -14.398 21.984 13.539 1 92.88 249 CYS B O 1
ATOM 6710 N N . ILE B 1 250 ? -14.617 24.062 12.766 1 93.12 250 ILE B N 1
ATOM 6711 C CA . ILE B 1 250 ? -13.805 24.641 13.828 1 93.12 250 ILE B CA 1
ATOM 6712 C C . ILE B 1 250 ? -14.68 24.922 15.047 1 93.12 250 ILE B C 1
ATOM 6714 O O . ILE B 1 250 ? -14.172 25.094 16.156 1 93.12 250 ILE B O 1
ATOM 6718 N N . ILE B 1 251 ? -15.992 24.953 14.953 1 90.31 251 ILE B N 1
ATOM 6719 C CA . ILE B 1 251 ? -16.922 25.359 16 1 90.31 251 ILE B CA 1
ATOM 6720 C C . ILE B 1 251 ? -16.75 24.453 17.219 1 90.31 251 ILE B C 1
ATOM 6722 O O . ILE B 1 251 ? -16.609 24.938 18.344 1 90.31 251 ILE B O 1
ATOM 6726 N N . PRO B 1 252 ? -16.688 23.219 17.031 1 89.81 252 PRO B N 1
ATOM 6727 C CA . PRO B 1 252 ? -16.516 22.359 18.219 1 89.81 252 PRO B CA 1
ATOM 6728 C C . PRO B 1 252 ? -15.219 22.656 18.969 1 89.81 252 PRO B C 1
ATOM 6730 O O . PRO B 1 252 ? -15.156 22.484 20.188 1 89.81 252 PRO B O 1
ATOM 6733 N N . PHE B 1 253 ? -14.195 23.094 18.312 1 91.81 253 PHE B N 1
ATOM 6734 C CA . PHE B 1 253 ? -12.875 23.281 18.906 1 91.81 253 PHE B CA 1
ATOM 6735 C C . PHE B 1 253 ? -12.75 24.672 19.516 1 91.81 253 PHE B C 1
ATOM 6737 O O . PHE B 1 253 ? -11.898 24.891 20.375 1 91.81 253 PHE B O 1
ATOM 6744 N N . THR B 1 254 ? -13.43 25.625 19.047 1 86.81 254 THR B N 1
ATOM 6745 C CA . THR B 1 254 ? -13.289 27 19.484 1 86.81 254 THR B CA 1
ATOM 6746 C C . THR B 1 254 ? -14.383 27.375 20.469 1 86.81 254 THR B C 1
ATOM 6748 O O . THR B 1 254 ? -14.273 28.375 21.172 1 86.81 254 THR B O 1
ATOM 6751 N N . GLY B 1 255 ? -15.375 26.547 20.703 1 73.56 255 GLY B N 1
ATOM 6752 C CA . GLY B 1 255 ? -16.516 26.906 21.547 1 73.56 255 GLY B CA 1
ATOM 6753 C C . GLY B 1 255 ? -17.453 27.891 20.859 1 73.56 255 GLY B C 1
ATOM 6754 O O . GLY B 1 255 ? -17.219 28.312 19.734 1 73.56 255 GLY B O 1
ATOM 6755 N N . GLU B 1 256 ? -18.766 28.062 21.406 1 59.47 256 GLU B N 1
ATOM 6756 C CA . GLU B 1 256 ? -19.781 28.906 20.797 1 59.47 256 GLU B CA 1
ATOM 6757 C C . GLU B 1 256 ? -19.234 30.297 20.484 1 59.47 256 GLU B C 1
ATOM 6759 O O . GLU B 1 256 ? -18.594 30.922 21.328 1 59.47 256 GLU B O 1
ATOM 6764 N N . PHE B 1 257 ? -19.047 30.484 19.109 1 53.56 257 PHE B N 1
ATOM 6765 C CA . PHE B 1 257 ? -18.656 31.781 18.578 1 53.56 257 PHE B CA 1
ATOM 6766 C C . PHE B 1 257 ? -19.328 32.906 19.359 1 53.56 257 PHE B C 1
ATOM 6768 O O . PHE B 1 257 ? -18.781 34 19.438 1 53.56 257 PHE B O 1
ATOM 6775 N N . ASP B 1 258 ? -20.609 32.656 19.766 1 46.66 258 ASP B N 1
ATOM 6776 C CA . ASP B 1 258 ? -21.453 33.781 20.203 1 46.66 258 ASP B CA 1
ATOM 6777 C C . ASP B 1 258 ? -20.938 34.344 21.516 1 46.66 258 ASP B C 1
ATOM 6779 O O . ASP B 1 258 ? -21.5 35.312 22.031 1 46.66 258 ASP B O 1
ATOM 6783 N N . SER B 1 259 ? -20.578 33.594 22.375 1 41.06 259 SER B N 1
ATOM 6784 C CA . SER B 1 259 ? -20.469 34.344 23.641 1 41.06 259 SER B CA 1
ATOM 6785 C C . SER B 1 259 ? -19.562 35.562 23.484 1 41.06 259 SER B C 1
ATOM 6787 O O . SER B 1 259 ? -18.75 35.625 22.562 1 41.06 259 SER B O 1
ATOM 6789 N N . MET B 1 260 ? -19.266 36.344 24.75 1 40.41 260 MET B N 1
ATOM 6790 C CA . MET B 1 260 ? -19.031 37.781 24.953 1 40.41 260 MET B CA 1
ATOM 6791 C C . MET B 1 260 ? -17.844 38.25 24.125 1 40.41 260 MET B C 1
ATOM 6793 O O . MET B 1 260 ? -17.969 39.25 23.375 1 40.41 260 MET B O 1
ATOM 6797 N N . ASN B 1 261 ? -16.531 38.531 24.766 1 45.25 261 ASN B N 1
ATOM 6798 C CA . ASN B 1 261 ? -15.602 39.562 24.375 1 45.25 261 ASN B CA 1
ATOM 6799 C C . ASN B 1 261 ? -14.945 39.281 23.031 1 45.25 261 ASN B C 1
ATOM 6801 O O . ASN B 1 261 ? -15.609 39.312 21.984 1 45.25 261 ASN B O 1
ATOM 6805 N N . VAL B 1 262 ? -13.734 38.938 22.797 1 52.78 262 VAL B N 1
ATOM 6806 C CA . VAL B 1 262 ? -12.992 38.906 21.547 1 52.78 262 VAL B CA 1
ATOM 6807 C C . VAL B 1 262 ? -13.461 37.75 20.672 1 52.78 262 VAL B C 1
ATOM 6809 O O . VAL B 1 262 ? -13.328 36.594 21.062 1 52.78 262 VAL B O 1
ATOM 6812 N N . PRO B 1 263 ? -14.391 38.031 19.562 1 63.78 263 PRO B N 1
ATOM 6813 C CA . PRO B 1 263 ? -14.922 37 18.688 1 63.78 263 PRO B CA 1
ATOM 6814 C C . PRO B 1 263 ? -13.828 36.062 18.156 1 63.78 263 PRO B C 1
ATOM 6816 O O . PRO B 1 263 ? -12.75 36.5 17.781 1 63.78 263 PRO B O 1
ATOM 6819 N N . VAL B 1 264 ? -13.945 34.75 18.391 1 76.31 264 VAL B N 1
ATOM 6820 C CA . VAL B 1 264 ? -13.039 33.688 17.953 1 76.31 264 VAL B CA 1
ATOM 6821 C C . VAL B 1 264 ? -12.602 33.938 16.516 1 76.31 264 VAL B C 1
ATOM 6823 O O . VAL B 1 264 ? -11.492 33.562 16.125 1 76.31 264 VAL B O 1
ATOM 6826 N N . LYS B 1 265 ? -13.391 34.719 15.844 1 81.62 265 LYS B N 1
ATOM 6827 C CA . LYS B 1 265 ? -13.07 35 14.445 1 81.62 265 LYS B CA 1
ATOM 6828 C C . LYS B 1 265 ? -11.805 35.844 14.328 1 81.62 265 LYS B C 1
ATOM 6830 O O . LYS B 1 265 ? -11.047 35.719 13.367 1 81.62 265 LYS B O 1
ATOM 6835 N N . GLU B 1 266 ? -11.664 36.688 15.336 1 79.12 266 GLU B N 1
ATOM 6836 C CA . GLU B 1 266 ? -10.508 37.562 15.297 1 79.12 266 GLU B CA 1
ATOM 6837 C C . GLU B 1 266 ? -9.234 36.844 15.719 1 79.12 266 GLU B C 1
ATOM 6839 O O . GLU B 1 266 ? -8.133 37.312 15.422 1 79.12 266 GLU B O 1
ATOM 6844 N N . GLN B 1 267 ? -9.422 35.719 16.328 1 82.81 267 GLN B N 1
ATOM 6845 C CA . GLN B 1 267 ? -8.281 34.969 16.844 1 82.81 267 GLN B CA 1
ATOM 6846 C C . GLN B 1 267 ? -7.797 33.938 15.828 1 82.81 267 GLN B C 1
ATOM 6848 O O . GLN B 1 267 ? -6.762 33.312 16.031 1 82.81 267 GLN B O 1
ATOM 6853 N N . ILE B 1 268 ? -8.508 33.844 14.727 1 88.81 268 ILE B N 1
ATOM 6854 C CA . ILE B 1 268 ? -8.172 32.781 13.758 1 88.81 268 ILE B CA 1
ATOM 6855 C C . ILE B 1 268 ? -7.734 33.438 12.445 1 88.81 268 ILE B C 1
ATOM 6857 O O . ILE B 1 268 ? -8.422 34.312 11.922 1 88.81 268 ILE B O 1
ATOM 6861 N N . ARG B 1 269 ? -6.605 33.031 11.969 1 87.56 269 ARG B N 1
ATOM 6862 C CA . ARG B 1 269 ? -6.121 33.438 10.648 1 87.56 269 ARG B CA 1
ATOM 6863 C C . ARG B 1 269 ? -6.039 32.25 9.711 1 87.56 269 ARG B C 1
ATOM 6865 O O . ARG B 1 269 ? -5.613 31.156 10.109 1 87.56 269 ARG B O 1
ATOM 6872 N N . ILE B 1 270 ? -6.426 32.438 8.477 1 91.44 270 ILE B N 1
ATOM 6873 C CA . ILE B 1 270 ? -6.539 31.312 7.551 1 91.44 270 ILE B CA 1
ATOM 6874 C C . ILE B 1 270 ? -5.547 31.484 6.406 1 91.44 270 ILE B C 1
ATOM 6876 O O . ILE B 1 270 ? -5.363 32.594 5.898 1 91.44 270 ILE B O 1
ATOM 6880 N N . THR B 1 271 ? -4.859 30.422 6.098 1 88.94 271 THR B N 1
ATOM 6881 C CA . THR B 1 271 ? -3.969 30.391 4.941 1 88.94 271 THR B CA 1
ATOM 6882 C C . THR B 1 271 ? -4.43 29.344 3.936 1 88.94 271 THR B C 1
ATOM 6884 O O . THR B 1 271 ? -4.617 28.172 4.285 1 88.94 271 THR B O 1
ATOM 6887 N N . THR B 1 272 ? -4.723 29.688 2.684 1 91 272 THR B N 1
ATOM 6888 C CA . THR B 1 272 ? -5.07 28.797 1.587 1 91 272 THR B CA 1
ATOM 6889 C C . THR B 1 272 ? -4.328 29.188 0.312 1 91 272 THR B C 1
ATOM 6891 O O . THR B 1 272 ? -3.582 30.156 0.297 1 91 272 THR B O 1
ATOM 6894 N N . ASP B 1 273 ? -4.445 28.375 -0.608 1 86 273 ASP B N 1
ATOM 6895 C CA . ASP B 1 273 ? -3.918 28.781 -1.906 1 86 273 ASP B CA 1
ATOM 6896 C C . ASP B 1 273 ? -4.738 29.938 -2.494 1 86 273 ASP B C 1
ATOM 6898 O O . ASP B 1 273 ? -5.668 30.438 -1.854 1 86 273 ASP B O 1
ATOM 6902 N N . HIS B 1 274 ? -4.402 30.453 -3.668 1 84.75 274 HIS B N 1
ATOM 6903 C CA . HIS B 1 274 ? -5.02 31.641 -4.242 1 84.75 274 HIS B CA 1
ATOM 6904 C C . HIS B 1 274 ? -6.137 31.266 -5.215 1 84.75 274 HIS B C 1
ATOM 6906 O O . HIS B 1 274 ? -6.488 32.062 -6.094 1 84.75 274 HIS B O 1
ATOM 6912 N N . ALA B 1 275 ? -6.641 30.078 -5.051 1 86 275 ALA B N 1
ATOM 6913 C CA . ALA B 1 275 ? -7.762 29.703 -5.906 1 86 275 ALA B CA 1
ATOM 6914 C C . ALA B 1 275 ? -8.969 30.609 -5.648 1 86 275 ALA B C 1
ATOM 6916 O O . ALA B 1 275 ? -9.227 31 -4.512 1 86 275 ALA B O 1
ATOM 6917 N N . SER B 1 276 ? -9.727 30.969 -6.652 1 85.19 276 SER B N 1
ATOM 6918 C CA . SER B 1 276 ? -10.82 31.922 -6.582 1 85.19 276 SER B CA 1
ATOM 6919 C C . SER B 1 276 ? -11.859 31.516 -5.551 1 85.19 276 SER B C 1
ATOM 6921 O O . SER B 1 276 ? -12.461 32.344 -4.887 1 85.19 276 SER B O 1
ATOM 6923 N N . ASN B 1 277 ? -12.023 30.266 -5.426 1 87.44 277 ASN B N 1
ATOM 6924 C CA . ASN B 1 277 ? -13.008 29.781 -4.465 1 87.44 277 ASN B CA 1
ATOM 6925 C C . ASN B 1 277 ? -12.516 29.938 -3.027 1 87.44 277 ASN B C 1
ATOM 6927 O O . ASN B 1 277 ? -13.32 30.031 -2.098 1 87.44 277 ASN B O 1
ATOM 6931 N N . ASN B 1 278 ? -11.203 30.016 -2.846 1 88.62 278 ASN B N 1
ATOM 6932 C CA . ASN B 1 278 ? -10.625 30.156 -1.516 1 88.62 278 ASN B CA 1
ATOM 6933 C C . ASN B 1 278 ? -10.492 31.625 -1.113 1 88.62 278 ASN B C 1
ATOM 6935 O O . ASN B 1 278 ? -10.609 31.953 0.066 1 88.62 278 ASN B O 1
ATOM 6939 N N . CYS B 1 279 ? -10.266 32.5 -2.104 1 86.44 279 CYS B N 1
ATOM 6940 C CA . CYS B 1 279 ? -9.977 33.906 -1.772 1 86.44 279 CYS B CA 1
ATOM 6941 C C . CYS B 1 279 ? -11.172 34.812 -2.104 1 86.44 279 CYS B C 1
ATOM 6943 O O . CYS B 1 279 ? -11.078 36.031 -2.012 1 86.44 279 CYS B O 1
ATOM 6945 N N . GLY B 1 280 ? -12.266 34.156 -2.475 1 89.44 280 GLY B N 1
ATOM 6946 C CA . GLY B 1 280 ? -13.438 34.938 -2.805 1 89.44 280 GLY B CA 1
ATOM 6947 C C . GLY B 1 280 ? -13.898 35.844 -1.66 1 89.44 280 GLY B C 1
ATOM 6948 O O . GLY B 1 280 ? -13.844 35.438 -0.497 1 89.44 280 GLY B O 1
ATOM 6949 N N . GLU B 1 281 ? -14.32 37 -1.964 1 89.06 281 GLU B N 1
ATOM 6950 C CA . GLU B 1 281 ? -14.711 38 -0.966 1 89.06 281 GLU B CA 1
ATOM 6951 C C . GLU B 1 281 ? -15.914 37.531 -0.156 1 89.06 281 GLU B C 1
ATOM 6953 O O . GLU B 1 281 ? -16.062 37.906 1.009 1 89.06 281 GLU B O 1
ATOM 6958 N N . ASP B 1 282 ? -16.656 36.688 -0.767 1 91.44 282 ASP B N 1
ATOM 6959 C CA . ASP B 1 282 ? -17.859 36.188 -0.094 1 91.44 282 ASP B CA 1
ATOM 6960 C C . ASP B 1 282 ? -17.578 34.938 0.706 1 91.44 282 ASP B C 1
ATOM 6962 O O . ASP B 1 282 ? -18.453 34.406 1.376 1 91.44 282 ASP B O 1
ATOM 6966 N N . GLY B 1 283 ? -16.375 34.5 0.646 1 94.12 283 GLY B N 1
ATOM 6967 C CA . GLY B 1 283 ? -16 33.281 1.327 1 94.12 283 GLY B CA 1
ATOM 6968 C C . GLY B 1 283 ? -15.25 33.531 2.627 1 94.12 283 GLY B C 1
ATOM 6969 O O . GLY B 1 283 ? -15.719 34.281 3.484 1 94.12 283 GLY B O 1
ATOM 6970 N N . LEU B 1 284 ? -14.094 32.969 2.828 1 94 284 LEU B N 1
ATOM 6971 C CA . LEU B 1 284 ? -13.281 33 4.039 1 94 284 LEU B CA 1
ATOM 6972 C C . LEU B 1 284 ? -12.906 34.406 4.434 1 94 284 LEU B C 1
ATOM 6974 O O . LEU B 1 284 ? -13.031 34.781 5.602 1 94 284 LEU B O 1
ATOM 6978 N N . PRO B 1 285 ? -12.547 35.281 3.467 1 92.06 285 PRO B N 1
ATOM 6979 C CA . PRO B 1 285 ? -12.125 36.625 3.824 1 92.06 285 PRO B CA 1
ATOM 6980 C C . PRO B 1 285 ? -13.266 37.469 4.395 1 92.06 285 PRO B C 1
ATOM 6982 O O . PRO B 1 285 ? -13.031 38.531 4.984 1 92.06 285 PRO B O 1
ATOM 6985 N N . SER B 1 286 ? -14.492 37.062 4.141 1 91.62 286 SER B N 1
ATOM 6986 C CA . SER B 1 286 ? -15.625 37.844 4.637 1 91.62 286 SER B CA 1
ATOM 6987 C C . SER B 1 286 ? -15.719 37.781 6.16 1 91.62 286 SER B C 1
ATOM 6989 O O . SER B 1 286 ? -16.219 38.688 6.793 1 91.62 286 SER B O 1
ATOM 6991 N N . GLU B 1 287 ? -15.195 36.75 6.738 1 89.88 287 GLU B N 1
ATOM 6992 C CA . GLU B 1 287 ? -15.367 36.562 8.18 1 89.88 287 GLU B CA 1
ATOM 6993 C C . GLU B 1 287 ? -14.016 36.438 8.883 1 89.88 287 GLU B C 1
ATOM 6995 O O . GLU B 1 287 ? -13.898 36.75 10.07 1 89.88 287 GLU B O 1
ATOM 7000 N N . PHE B 1 288 ? -13.062 35.969 8.18 1 90.75 288 PHE B N 1
ATOM 7001 C CA . PHE B 1 288 ? -11.766 35.719 8.797 1 90.75 288 PHE B CA 1
ATOM 7002 C C . PHE B 1 288 ? -10.664 36.5 8.07 1 90.75 288 PHE B C 1
ATOM 7004 O O . PHE B 1 288 ? -10.844 36.875 6.914 1 90.75 288 PHE B O 1
ATOM 7011 N N . GLN B 1 289 ? -9.578 36.719 8.812 1 85.94 289 GLN B N 1
ATOM 7012 C CA . GLN B 1 289 ? -8.391 37.25 8.141 1 85.94 289 GLN B CA 1
ATOM 7013 C C . GLN B 1 289 ? -7.73 36.156 7.281 1 85.94 289 GLN B C 1
ATOM 7015 O O . GLN B 1 289 ? -7.352 35.094 7.785 1 85.94 289 GLN B O 1
ATOM 7020 N N . TRP B 1 290 ? -7.637 36.375 6.035 1 89.81 290 TRP B N 1
ATOM 7021 C CA . TRP B 1 290 ? -7.137 35.406 5.078 1 89.81 290 TRP B CA 1
ATOM 7022 C C . TRP B 1 290 ? -5.805 35.844 4.484 1 89.81 290 TRP B C 1
ATOM 7024 O O . TRP B 1 290 ? -5.633 37.031 4.156 1 89.81 290 TRP B O 1
ATOM 7034 N N . ASN B 1 291 ? -4.859 34.938 4.426 1 84.38 291 ASN B N 1
ATOM 7035 C CA . ASN B 1 291 ? -3.584 35.125 3.742 1 84.38 291 ASN B CA 1
ATOM 7036 C C . ASN B 1 291 ? -3.336 34.062 2.689 1 84.38 291 ASN B C 1
ATOM 7038 O O . ASN B 1 291 ? -3.672 32.875 2.896 1 84.38 291 ASN B O 1
ATOM 7042 N N . GLY B 1 292 ? -2.75 34.438 1.617 1 85.81 292 GLY B N 1
ATOM 7043 C CA . GLY B 1 292 ? -2.4 33.469 0.583 1 85.81 292 GLY B CA 1
ATOM 7044 C C . GLY B 1 292 ? -1.119 32.719 0.879 1 85.81 292 GLY B C 1
ATOM 7045 O O . GLY B 1 292 ? -0.166 33.281 1.416 1 85.81 292 GLY B O 1
ATOM 7046 N N . CYS B 1 293 ? -1.149 31.422 0.559 1 85.75 293 CYS B N 1
ATOM 7047 C CA . CYS B 1 293 ? 0.022 30.578 0.753 1 85.75 293 CYS B CA 1
ATOM 7048 C C . CYS B 1 293 ? 1.183 31.047 -0.118 1 85.75 293 CYS B C 1
ATOM 7050 O O . CYS B 1 293 ? 1.044 31.156 -1.338 1 85.75 293 CYS B O 1
ATOM 7052 N N . ALA B 1 294 ? 2.318 31.281 0.493 1 81.12 294 ALA B N 1
ATOM 7053 C CA . ALA B 1 294 ? 3.5 31.781 -0.205 1 81.12 294 ALA B CA 1
ATOM 7054 C C . ALA B 1 294 ? 4.062 30.734 -1.153 1 81.12 294 ALA B C 1
ATOM 7056 O O . ALA B 1 294 ? 4.535 31.047 -2.246 1 81.12 294 ALA B O 1
ATOM 7057 N N . ASP B 1 295 ? 4.016 29.5 -0.792 1 79.06 295 ASP B N 1
ATOM 7058 C CA . ASP B 1 295 ? 4.531 28.422 -1.632 1 79.06 295 ASP B CA 1
ATOM 7059 C C . ASP B 1 295 ? 3.779 28.359 -2.957 1 79.06 295 ASP B C 1
ATOM 7061 O O . ASP B 1 295 ? 4.391 28.203 -4.016 1 79.06 295 ASP B O 1
ATOM 7065 N N . HIS B 1 296 ? 2.521 28.438 -2.83 1 81.38 296 HIS B N 1
ATOM 7066 C CA . HIS B 1 296 ? 1.702 28.391 -4.035 1 81.38 296 HIS B CA 1
ATOM 7067 C C . HIS B 1 296 ? 1.922 29.609 -4.91 1 81.38 296 HIS B C 1
ATOM 7069 O O . HIS B 1 296 ? 1.868 29.531 -6.137 1 81.38 296 HIS B O 1
ATOM 7075 N N . SER B 1 297 ? 2.115 30.688 -4.297 1 83.19 297 SER B N 1
ATOM 7076 C CA . SER B 1 297 ? 2.373 31.922 -5.051 1 83.19 297 SER B CA 1
ATOM 7077 C C . SER B 1 297 ? 3.652 31.797 -5.871 1 83.19 297 SER B C 1
ATOM 7079 O O . SER B 1 297 ? 3.674 32.156 -7.051 1 83.19 297 SER B O 1
ATOM 7081 N N . ILE B 1 298 ? 4.605 31.266 -5.258 1 80 298 ILE B N 1
ATOM 7082 C CA . ILE B 1 298 ? 5.883 31.109 -5.941 1 80 298 ILE B CA 1
ATOM 7083 C C . ILE B 1 298 ? 5.734 30.094 -7.074 1 80 298 ILE B C 1
ATOM 7085 O O . ILE B 1 298 ? 6.23 30.312 -8.18 1 80 298 ILE B O 1
ATOM 7089 N N . SER B 1 299 ? 5.105 29.047 -6.773 1 79.88 299 SER B N 1
ATOM 7090 C CA . SER B 1 299 ? 4.91 28 -7.766 1 79.88 299 SER B CA 1
ATOM 7091 C C . SER B 1 299 ? 4.129 28.516 -8.969 1 79.88 299 SER B C 1
ATOM 7093 O O . SER B 1 299 ? 4.438 28.172 -10.109 1 79.88 299 SER B O 1
ATOM 7095 N N . THR B 1 300 ? 3.182 29.297 -8.703 1 83.25 300 THR B N 1
ATOM 7096 C CA . THR B 1 300 ? 2.357 29.859 -9.766 1 83.25 300 THR B CA 1
ATOM 7097 C C . THR B 1 300 ? 3.18 30.797 -10.648 1 83.25 300 THR B C 1
ATOM 7099 O O . THR B 1 300 ? 3.02 30.797 -11.875 1 83.25 300 THR B O 1
ATOM 7102 N N . CYS B 1 301 ? 4.016 31.547 -10.047 1 84.75 301 CYS B N 1
ATOM 7103 C CA . CYS B 1 301 ? 4.863 32.469 -10.797 1 84.75 301 CYS B CA 1
ATOM 7104 C C . CYS B 1 301 ? 5.785 31.688 -11.742 1 84.75 301 CYS B C 1
ATOM 7106 O O . CYS B 1 301 ? 5.922 32.062 -12.914 1 84.75 301 CYS B O 1
ATOM 7108 N N . LEU B 1 302 ? 6.289 30.641 -11.281 1 83.19 302 LEU B N 1
ATOM 7109 C CA . LEU B 1 302 ? 7.219 29.844 -12.086 1 83.19 302 LEU B CA 1
ATOM 7110 C C . LEU B 1 302 ? 6.477 29.062 -13.164 1 83.19 302 LEU B C 1
ATOM 7112 O O . LEU B 1 302 ? 6.91 29.031 -14.32 1 83.19 302 LEU B O 1
ATOM 7116 N N . SER B 1 303 ? 5.391 28.516 -12.742 1 84.38 303 SER B N 1
ATOM 7117 C CA . SER B 1 303 ? 4.629 27.688 -13.672 1 84.38 303 SER B CA 1
ATOM 7118 C C . SER B 1 303 ? 4.047 28.531 -14.805 1 84.38 303 SER B C 1
ATOM 7120 O O . SER B 1 303 ? 3.922 28.047 -15.93 1 84.38 303 SER B O 1
ATOM 7122 N N . PHE B 1 304 ? 3.744 29.719 -14.461 1 87.75 304 PHE B N 1
ATOM 7123 C CA . PHE B 1 304 ? 3.193 30.609 -15.469 1 87.75 304 PHE B CA 1
ATOM 7124 C C . PHE B 1 304 ? 4.191 30.828 -16.609 1 87.75 304 PHE B C 1
ATOM 7126 O O . PHE B 1 304 ? 3.799 30.953 -17.766 1 87.75 304 PHE B O 1
ATOM 7133 N N . VAL B 1 305 ? 5.398 30.766 -16.297 1 89.31 305 VAL B N 1
ATOM 7134 C CA . VAL B 1 305 ? 6.426 31.062 -17.281 1 89.31 305 VAL B CA 1
ATOM 7135 C C . VAL B 1 305 ? 6.93 29.766 -17.922 1 89.31 305 VAL B C 1
ATOM 7137 O O . VAL B 1 305 ? 7.098 29.688 -19.141 1 89.31 305 VAL B O 1
ATOM 7140 N N . LEU B 1 306 ? 7.074 28.734 -17.141 1 86.94 306 LEU B N 1
ATOM 7141 C CA . LEU B 1 306 ? 7.859 27.578 -17.578 1 86.94 306 LEU B CA 1
ATOM 7142 C C . LEU B 1 306 ? 6.957 26.453 -18.062 1 86.94 306 LEU B C 1
ATOM 7144 O O . LEU B 1 306 ? 7.414 25.547 -18.766 1 86.94 306 LEU B O 1
ATOM 7148 N N . ASP B 1 307 ? 5.711 26.5 -17.688 1 86.44 307 ASP B N 1
ATOM 7149 C CA . ASP B 1 307 ? 4.855 25.375 -18.031 1 86.44 307 ASP B CA 1
ATOM 7150 C C . ASP B 1 307 ? 4.121 25.609 -19.359 1 86.44 307 ASP B C 1
ATOM 7152 O O . ASP B 1 307 ? 3.908 26.766 -19.75 1 86.44 307 ASP B O 1
ATOM 7156 N N . LYS B 1 308 ? 3.711 24.453 -19.906 1 88 308 LYS B N 1
ATOM 7157 C CA . LYS B 1 308 ? 2.898 24.531 -21.109 1 88 308 LYS B CA 1
ATOM 7158 C C . LYS B 1 308 ? 1.431 24.781 -20.781 1 88 308 LYS B C 1
ATOM 7160 O O . LYS B 1 308 ? 0.956 24.375 -19.703 1 88 308 LYS B O 1
ATOM 7165 N N . ARG B 1 309 ? 0.823 25.5 -21.609 1 86.88 309 ARG B N 1
ATOM 7166 C CA . ARG B 1 309 ? -0.596 25.812 -21.453 1 86.88 309 ARG B CA 1
ATOM 7167 C C . ARG B 1 309 ? -1.39 25.328 -22.672 1 86.88 309 ARG B C 1
ATOM 7169 O O . ARG B 1 309 ? -0.81 24.969 -23.688 1 86.88 309 ARG B O 1
ATOM 7176 N N . THR B 1 310 ? -2.656 25.078 -22.359 1 85.19 310 THR B N 1
ATOM 7177 C CA . THR B 1 310 ? -3.564 24.703 -23.453 1 85.19 310 THR B CA 1
ATOM 7178 C C . THR B 1 310 ? -4.637 25.781 -23.641 1 85.19 310 THR B C 1
ATOM 7180 O O . THR B 1 310 ? -4.984 26.484 -22.688 1 85.19 310 THR B O 1
ATOM 7183 N N . SER B 1 311 ? -4.984 26.109 -24.859 1 80 311 SER B N 1
ATOM 7184 C CA . SER B 1 311 ? -6.051 27.078 -25.141 1 80 311 SER B CA 1
ATOM 7185 C C . SER B 1 311 ? -7.234 26.391 -25.828 1 80 311 SER B C 1
ATOM 7187 O O . SER B 1 311 ? -7.07 25.375 -26.5 1 80 311 SER B O 1
ATOM 7189 N N . ILE B 1 312 ? -8.328 26.672 -25.344 1 79.12 312 ILE B N 1
ATOM 7190 C CA . ILE B 1 312 ? -9.531 26.156 -25.969 1 79.12 312 ILE B CA 1
ATOM 7191 C C . ILE B 1 312 ? -10.055 27.172 -26.984 1 79.12 312 ILE B C 1
ATOM 7193 O O . ILE B 1 312 ? -10.422 28.281 -26.625 1 79.12 312 ILE B O 1
ATOM 7197 N N . VAL B 1 313 ? -9.828 26.922 -28.156 1 73.81 313 VAL B N 1
ATOM 7198 C CA . VAL B 1 313 ? -10.391 27.75 -29.219 1 73.81 313 VAL B CA 1
ATOM 7199 C C . VAL B 1 313 ? -11.484 26.984 -29.953 1 73.81 313 VAL B C 1
ATOM 7201 O O . VAL B 1 313 ? -11.234 25.906 -30.5 1 73.81 313 VAL B O 1
ATOM 7204 N N . ASN B 1 314 ? -12.742 27.516 -30 1 71.94 314 ASN B N 1
ATOM 7205 C CA . ASN B 1 314 ? -13.906 26.938 -30.656 1 71.94 314 ASN B CA 1
ATOM 7206 C C . ASN B 1 314 ? -14.148 25.5 -30.219 1 71.94 314 ASN B C 1
ATOM 7208 O O . ASN B 1 314 ? -14.406 24.625 -31.047 1 71.94 314 ASN B O 1
ATOM 7212 N N . GLY B 1 315 ? -13.922 25.266 -28.875 1 70.06 315 GLY B N 1
ATOM 7213 C CA . GLY B 1 315 ? -14.242 23.969 -28.297 1 70.06 315 GLY B CA 1
ATOM 7214 C C . GLY B 1 315 ? -13.125 22.953 -28.453 1 70.06 315 GLY B C 1
ATOM 7215 O O . GLY B 1 315 ? -13.219 21.828 -27.953 1 70.06 315 GLY B O 1
ATOM 7216 N N . LYS B 1 316 ? -12.219 23.344 -29.25 1 72.31 316 LYS B N 1
ATOM 7217 C CA . LYS B 1 316 ? -11.117 22.406 -29.484 1 72.31 316 LYS B CA 1
ATOM 7218 C C . LYS B 1 316 ? -9.898 22.781 -28.656 1 72.31 316 LYS B C 1
ATOM 7220 O O . LYS B 1 316 ? -9.508 23.953 -28.609 1 72.31 316 LYS B O 1
ATOM 7225 N N . LYS B 1 317 ? -9.359 21.859 -27.906 1 77.62 317 LYS B N 1
ATOM 7226 C CA . LYS B 1 317 ? -8.148 22.062 -27.109 1 77.62 317 LYS B CA 1
ATOM 7227 C C . LYS B 1 317 ? -6.91 22.109 -28 1 77.62 317 LYS B C 1
ATOM 7229 O O . LYS B 1 317 ? -6.758 21.297 -28.906 1 77.62 317 LYS B O 1
ATOM 7234 N N . SER B 1 318 ? -6.18 23.141 -27.812 1 79.88 318 SER B N 1
ATOM 7235 C CA . SER B 1 318 ? -4.941 23.281 -28.562 1 79.88 318 SER B CA 1
ATOM 7236 C C . SER B 1 318 ? -3.877 22.312 -28.078 1 79.88 318 SER B C 1
ATOM 7238 O O . SER B 1 318 ? -4.016 21.719 -27 1 79.88 318 SER B O 1
ATOM 7240 N N . LYS B 1 319 ? -2.922 22.078 -28.844 1 80.88 319 LYS B N 1
ATOM 7241 C CA . LYS B 1 319 ? -1.729 21.391 -28.359 1 80.88 319 LYS B CA 1
ATOM 7242 C C . LYS B 1 319 ? -1.037 22.203 -27.266 1 80.88 319 LYS B C 1
ATOM 7244 O O . LYS B 1 319 ? -1.028 23.438 -27.312 1 80.88 319 LYS B O 1
ATOM 7249 N N . PRO B 1 320 ? -0.535 21.594 -26.25 1 87.19 320 PRO B N 1
ATOM 7250 C CA . PRO B 1 320 ? 0.188 22.328 -25.219 1 87.19 320 PRO B CA 1
ATOM 7251 C C . PRO B 1 320 ? 1.34 23.156 -25.766 1 87.19 320 PRO B C 1
ATOM 7253 O O . PRO B 1 320 ? 2.041 22.719 -26.688 1 87.19 320 PRO B O 1
ATOM 7256 N N . TYR B 1 321 ? 1.428 24.406 -25.422 1 89.31 321 TYR B N 1
ATOM 7257 C CA . TYR B 1 321 ? 2.475 25.312 -25.891 1 89.31 321 TYR B CA 1
ATOM 7258 C C . TYR B 1 321 ? 3.008 26.172 -24.75 1 89.31 321 TYR B C 1
ATOM 7260 O O . TYR B 1 321 ? 2.332 26.359 -23.734 1 89.31 321 TYR B O 1
ATOM 7268 N N . TYR B 1 322 ? 4.258 26.656 -24.969 1 90.38 322 TYR B N 1
ATOM 7269 C CA . TYR B 1 322 ? 4.832 27.625 -24.047 1 90.38 322 TYR B CA 1
ATOM 7270 C C . TYR B 1 322 ? 4.402 29.047 -24.406 1 90.38 322 TYR B C 1
ATOM 7272 O O . TYR B 1 322 ? 4.652 29.516 -25.516 1 90.38 322 TYR B O 1
ATOM 7280 N N . GLN B 1 323 ? 3.834 29.688 -23.516 1 89.94 323 GLN B N 1
ATOM 7281 C CA . GLN B 1 323 ? 3.34 31.047 -23.75 1 89.94 323 GLN B CA 1
ATOM 7282 C C . GLN B 1 323 ? 4.477 31.984 -24.141 1 89.94 323 GLN B C 1
ATOM 7284 O O . GLN B 1 323 ? 4.281 32.906 -24.922 1 89.94 323 GLN B O 1
ATOM 7289 N N . PHE B 1 324 ? 5.672 31.734 -23.672 1 93.62 324 PHE B N 1
ATOM 7290 C CA . PHE B 1 324 ? 6.781 32.656 -23.875 1 93.62 324 PHE B CA 1
ATOM 7291 C C . PHE B 1 324 ? 7.891 31.984 -24.688 1 93.62 324 PHE B C 1
ATOM 7293 O O . PHE B 1 324 ? 9.07 32.25 -24.469 1 93.62 324 PHE B O 1
ATOM 7300 N N . TYR B 1 325 ? 7.473 31.109 -25.484 1 93.62 325 TYR B N 1
ATOM 7301 C CA . TYR B 1 325 ? 8.453 30.391 -26.281 1 93.62 325 TYR B CA 1
ATOM 7302 C C . TYR B 1 325 ? 9.336 31.344 -27.078 1 93.62 325 TYR B C 1
ATOM 7304 O O . TYR B 1 325 ? 10.547 31.125 -27.188 1 93.62 325 TYR B O 1
ATOM 7312 N N . ALA B 1 326 ? 8.734 32.406 -27.609 1 93.5 326 ALA B N 1
ATOM 7313 C CA . ALA B 1 326 ? 9.453 33.344 -28.469 1 93.5 326 ALA B CA 1
ATOM 7314 C C . ALA B 1 326 ? 10.539 34.062 -27.688 1 93.5 326 ALA B C 1
ATOM 7316 O O . ALA B 1 326 ? 11.562 34.469 -28.25 1 93.5 326 ALA B O 1
ATOM 7317 N N . ASN B 1 327 ? 10.336 34.188 -26.406 1 93.25 327 ASN B N 1
ATOM 7318 C CA . ASN B 1 327 ? 11.273 34.938 -25.562 1 93.25 327 ASN B CA 1
ATOM 7319 C C . ASN B 1 327 ? 12.539 34.125 -25.297 1 93.25 327 ASN B C 1
ATOM 7321 O O . ASN B 1 327 ? 13.609 34.688 -25.078 1 93.25 327 ASN B O 1
ATOM 7325 N N . ALA B 1 328 ? 12.367 32.812 -25.203 1 93.62 328 ALA B N 1
ATOM 7326 C CA . ALA B 1 328 ? 13.508 31.969 -24.875 1 93.62 328 ALA B CA 1
ATOM 7327 C C . ALA B 1 328 ? 13.359 30.578 -25.484 1 93.62 328 ALA B C 1
ATOM 7329 O O . ALA B 1 328 ? 13.266 29.578 -24.766 1 93.62 328 ALA B O 1
ATOM 7330 N N . PRO B 1 329 ? 13.445 30.484 -26.75 1 93.62 329 PRO B N 1
ATOM 7331 C CA . PRO B 1 329 ? 13.195 29.219 -27.422 1 93.62 329 PRO B CA 1
ATOM 7332 C C . PRO B 1 329 ? 14.195 28.125 -27.016 1 93.62 329 PRO B C 1
ATOM 7334 O O . PRO B 1 329 ? 13.805 26.969 -26.828 1 93.62 329 PRO B O 1
ATOM 7337 N N . ALA B 1 330 ? 15.477 28.5 -26.844 1 91.5 330 ALA B N 1
ATOM 7338 C CA . ALA B 1 330 ? 16.5 27.5 -26.516 1 91.5 330 ALA B CA 1
ATOM 7339 C C . ALA B 1 330 ? 16.25 26.875 -25.156 1 91.5 330 ALA B C 1
ATOM 7341 O O . ALA B 1 330 ? 16.484 25.672 -24.969 1 91.5 330 ALA B O 1
ATOM 7342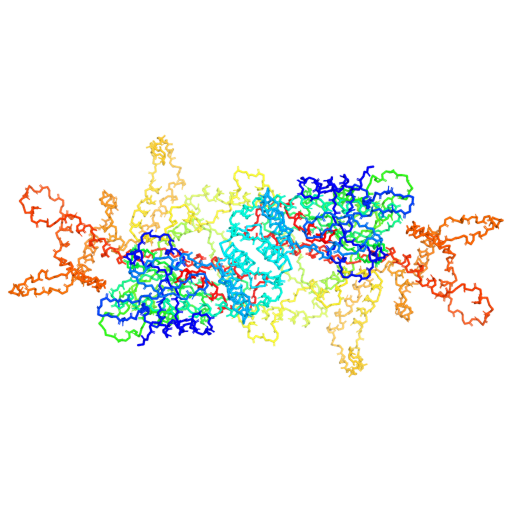 N N . VAL B 1 331 ? 15.805 27.688 -24.297 1 89.81 331 VAL B N 1
ATOM 7343 C CA . VAL B 1 331 ? 15.555 27.188 -22.953 1 89.81 331 VAL B CA 1
ATOM 7344 C C . VAL B 1 331 ? 14.367 26.234 -22.953 1 89.81 331 VAL B C 1
ATOM 7346 O O . VAL B 1 331 ? 14.422 25.156 -22.359 1 89.81 331 VAL B O 1
ATOM 7349 N N . PHE B 1 332 ? 13.344 26.562 -23.625 1 92.19 332 PHE B N 1
ATOM 7350 C CA . PHE B 1 332 ? 12.141 25.734 -23.656 1 92.19 332 PHE B CA 1
ATOM 7351 C C . PHE B 1 332 ? 12.391 24.438 -24.422 1 92.19 332 PHE B C 1
ATOM 7353 O O . PHE B 1 332 ? 11.883 23.391 -24.062 1 92.19 332 PHE B O 1
ATOM 7360 N N . ASP B 1 333 ? 13.133 24.578 -25.469 1 91.12 333 ASP B N 1
ATOM 7361 C CA . ASP B 1 333 ? 13.523 23.359 -26.188 1 91.12 333 ASP B CA 1
ATOM 7362 C C . ASP B 1 333 ? 14.328 22.422 -25.297 1 91.12 333 ASP B C 1
ATOM 7364 O O . ASP B 1 333 ? 14.156 21.203 -25.359 1 91.12 333 ASP B O 1
ATOM 7368 N N . MET B 1 334 ? 15.203 23.047 -24.594 1 89.12 334 MET B N 1
ATOM 7369 C CA . MET B 1 334 ? 16.016 22.25 -23.672 1 89.12 334 MET B CA 1
ATOM 7370 C C . MET B 1 334 ? 15.125 21.562 -22.641 1 89.12 334 MET B C 1
ATOM 7372 O O . MET B 1 334 ? 15.359 20.391 -22.297 1 89.12 334 MET B O 1
ATOM 7376 N N . LEU B 1 335 ? 14.172 22.234 -22.125 1 86.81 335 LEU B N 1
ATOM 7377 C CA . LEU B 1 335 ? 13.25 21.656 -21.156 1 86.81 335 LEU B CA 1
ATOM 7378 C C . LEU B 1 335 ? 12.5 20.469 -21.75 1 86.81 335 LEU B C 1
ATOM 7380 O O . LEU B 1 335 ? 12.375 19.422 -21.109 1 86.81 335 LEU B O 1
ATOM 7384 N N . ASP B 1 336 ? 12.031 20.641 -22.875 1 87.38 336 ASP B N 1
ATOM 7385 C CA . ASP B 1 336 ? 11.297 19.562 -23.547 1 87.38 336 ASP B CA 1
ATOM 7386 C C . ASP B 1 336 ? 12.203 18.375 -23.812 1 87.38 336 ASP B C 1
ATOM 7388 O O . ASP B 1 336 ? 11.789 17.219 -23.656 1 87.38 336 ASP B O 1
ATOM 7392 N N . ASN B 1 337 ? 13.383 18.656 -24.281 1 87.25 337 ASN B N 1
ATOM 7393 C CA . ASN B 1 337 ? 14.344 17.594 -24.562 1 87.25 337 ASN B CA 1
ATOM 7394 C C . ASN B 1 337 ? 14.727 16.828 -23.297 1 87.25 337 ASN B C 1
ATOM 7396 O O . ASN B 1 337 ? 14.867 15.602 -23.328 1 87.25 337 ASN B O 1
ATOM 7400 N N . CYS B 1 338 ? 14.891 17.609 -22.281 1 85.25 338 CYS B N 1
ATOM 7401 C CA . CYS B 1 338 ? 15.227 16.969 -21.016 1 85.25 338 CYS B CA 1
ATOM 7402 C C . CYS B 1 338 ? 14.094 16.078 -20.531 1 85.25 338 CYS B C 1
ATOM 7404 O O . CYS B 1 338 ? 14.336 14.969 -20.062 1 85.25 338 CYS B O 1
ATOM 7406 N N . LYS B 1 339 ? 12.891 16.547 -20.609 1 82.69 339 LYS B N 1
ATOM 7407 C CA . LYS B 1 339 ? 11.727 15.766 -20.219 1 82.69 339 LYS B CA 1
ATOM 7408 C C . LYS B 1 339 ? 11.602 14.5 -21.062 1 82.69 339 LYS B C 1
ATOM 7410 O O . LYS B 1 339 ? 11.297 13.422 -20.531 1 82.69 339 LYS B O 1
ATOM 7415 N N . ALA B 1 340 ? 11.797 14.719 -22.297 1 82.81 340 ALA B N 1
ATOM 7416 C CA . ALA B 1 340 ? 11.742 13.578 -23.203 1 82.81 340 ALA B CA 1
ATOM 7417 C C . ALA B 1 340 ? 12.828 12.555 -22.875 1 82.81 340 ALA B C 1
ATOM 7419 O O . ALA B 1 340 ? 12.594 11.344 -22.938 1 82.81 340 ALA B O 1
ATOM 7420 N N . LEU B 1 341 ? 13.93 13.07 -22.609 1 82.31 341 LEU B N 1
ATOM 7421 C CA . LEU B 1 341 ? 15.047 12.195 -22.266 1 82.31 341 LEU B CA 1
ATOM 7422 C C . LEU B 1 341 ? 14.742 11.398 -21 1 82.31 341 LEU B C 1
ATOM 7424 O O . LEU B 1 341 ? 15 10.195 -20.938 1 82.31 341 LEU B O 1
ATOM 7428 N N . VAL B 1 342 ? 14.289 12.125 -20.031 1 80.94 342 VAL B N 1
ATOM 7429 C CA . VAL B 1 342 ? 13.961 11.461 -18.766 1 80.94 342 VAL B CA 1
ATOM 7430 C C . VAL B 1 342 ? 12.906 10.383 -19.016 1 80.94 342 VAL B C 1
ATOM 7432 O O . VAL B 1 342 ? 13.016 9.266 -18.5 1 80.94 342 VAL B O 1
ATOM 7435 N N . THR B 1 343 ? 11.898 10.711 -19.75 1 76.94 343 THR B N 1
ATOM 7436 C CA . THR B 1 343 ? 10.844 9.758 -20.094 1 76.94 343 THR B CA 1
ATOM 7437 C C . THR B 1 343 ? 11.414 8.555 -20.828 1 76.94 343 THR B C 1
ATOM 7439 O O . THR B 1 343 ? 11.062 7.41 -20.531 1 76.94 343 THR B O 1
ATOM 7442 N N . TYR B 1 344 ? 12.234 8.812 -21.75 1 75.88 344 TYR B N 1
ATOM 7443 C CA . TYR B 1 344 ? 12.867 7.758 -22.531 1 75.88 344 TYR B CA 1
ATOM 7444 C C . TYR B 1 344 ? 13.703 6.844 -21.656 1 75.88 344 TYR B C 1
ATOM 7446 O O . TYR B 1 344 ? 13.602 5.617 -21.75 1 75.88 344 TYR B O 1
ATOM 7454 N N . VAL B 1 345 ? 14.469 7.426 -20.859 1 76.5 345 VAL B N 1
ATOM 7455 C CA . VAL B 1 345 ? 15.367 6.664 -20 1 76.5 345 VAL B CA 1
ATOM 7456 C C . VAL B 1 345 ? 14.555 5.797 -19.031 1 76.5 345 VAL B C 1
ATOM 7458 O O . VAL B 1 345 ? 14.922 4.652 -18.766 1 76.5 345 VAL B O 1
ATOM 7461 N N . LYS B 1 346 ? 13.492 6.27 -18.562 1 71.19 346 LYS B N 1
ATOM 7462 C CA . LYS B 1 346 ? 12.633 5.508 -17.672 1 71.19 346 LYS B CA 1
ATOM 7463 C C . LYS B 1 346 ? 11.93 4.367 -18.406 1 71.19 346 LYS B C 1
ATOM 7465 O O . LYS B 1 346 ? 11.844 3.25 -17.891 1 71.19 346 LYS B O 1
ATOM 7470 N N . ARG B 1 347 ? 11.523 4.617 -19.578 1 65.12 347 ARG B N 1
ATOM 7471 C CA . ARG B 1 347 ? 10.773 3.645 -20.375 1 65.12 347 ARG B CA 1
ATOM 7472 C C . ARG B 1 347 ? 11.672 2.48 -20.797 1 65.12 347 ARG B C 1
ATOM 7474 O O . ARG B 1 347 ? 11.219 1.336 -20.859 1 65.12 347 ARG B O 1
ATOM 7481 N N . VAL B 1 348 ? 12.906 2.893 -21.078 1 65.94 348 VAL B N 1
ATOM 7482 C CA . VAL B 1 348 ? 13.828 1.86 -21.547 1 65.94 348 VAL B CA 1
ATOM 7483 C C . VAL B 1 348 ? 14.461 1.156 -20.344 1 65.94 348 VAL B C 1
ATOM 7485 O O . VAL B 1 348 ? 15.141 0.137 -20.5 1 65.94 348 VAL B O 1
ATOM 7488 N N . GLY B 1 349 ? 14.148 1.627 -19.094 1 62.66 349 GLY B N 1
ATOM 7489 C CA . GLY B 1 349 ? 14.641 0.992 -17.875 1 62.66 349 GLY B CA 1
ATOM 7490 C C . GLY B 1 349 ? 16.078 1.363 -17.547 1 62.66 349 GLY B C 1
ATOM 7491 O O . GLY B 1 349 ? 16.734 0.675 -16.766 1 62.66 349 GLY B O 1
ATOM 7492 N N . LEU B 1 350 ? 16.625 2.328 -18.234 1 68.25 350 LEU B N 1
ATOM 7493 C CA . LEU B 1 350 ? 18 2.74 -18.031 1 68.25 350 LEU B CA 1
ATOM 7494 C C . LEU B 1 350 ? 18.172 3.537 -16.75 1 68.25 350 LEU B C 1
ATOM 7496 O O . LEU B 1 350 ? 19.281 3.691 -16.234 1 68.25 350 LEU B O 1
ATOM 7500 N N . ASN B 1 351 ? 17.125 4.082 -16.234 1 70.38 351 ASN B N 1
ATOM 7501 C CA . ASN B 1 351 ? 17.172 4.918 -15.047 1 70.38 351 ASN B CA 1
ATOM 7502 C C . ASN B 1 351 ? 17.781 4.172 -13.867 1 70.38 351 ASN B C 1
ATOM 7504 O O . ASN B 1 351 ? 18.422 4.785 -13 1 70.38 351 ASN B O 1
ATOM 7508 N N . LYS B 1 352 ? 17.766 2.941 -13.891 1 62.66 352 LYS B N 1
ATOM 7509 C CA . LYS B 1 352 ? 18.297 2.123 -12.805 1 62.66 352 LYS B CA 1
ATOM 7510 C C . LYS B 1 352 ? 19.828 2.15 -12.797 1 62.66 352 LYS B C 1
ATOM 7512 O O . LYS B 1 352 ? 20.438 1.965 -11.742 1 62.66 352 LYS B O 1
ATOM 7517 N N . GLN B 1 353 ? 20.266 2.33 -13.953 1 63.62 353 GLN B N 1
ATOM 7518 C CA . GLN B 1 353 ? 21.719 2.289 -14.094 1 63.62 353 GLN B CA 1
ATOM 7519 C C . GLN B 1 353 ? 22.344 3.646 -13.781 1 63.62 353 GLN B C 1
ATOM 7521 O O . GLN B 1 353 ? 23.562 3.762 -13.664 1 63.62 353 GLN B O 1
ATOM 7526 N N . LEU B 1 354 ? 21.469 4.559 -13.648 1 70.25 354 LEU B N 1
ATOM 7527 C CA . LEU B 1 354 ? 21.984 5.91 -13.445 1 70.25 354 LEU B CA 1
ATOM 7528 C C . LEU B 1 354 ? 21.984 6.277 -11.969 1 70.25 354 LEU B C 1
ATOM 7530 O O . LEU B 1 354 ? 21.109 5.859 -11.219 1 70.25 354 LEU B O 1
ATOM 7534 N N . THR B 1 355 ? 23.109 6.629 -11.367 1 67.69 355 THR B N 1
ATOM 7535 C CA . THR B 1 355 ? 23.234 7.211 -10.039 1 67.69 355 THR B CA 1
ATOM 7536 C C . THR B 1 355 ? 23.766 8.641 -10.117 1 67.69 355 THR B C 1
ATOM 7538 O O . THR B 1 355 ? 24.906 8.867 -10.547 1 67.69 355 THR B O 1
ATOM 7541 N N . PRO B 1 356 ? 22.734 9.727 -9.844 1 67.5 356 PRO B N 1
ATOM 7542 C CA . PRO B 1 356 ? 21.359 9.688 -9.328 1 67.5 356 PRO B CA 1
ATOM 7543 C C . PRO B 1 356 ? 20.328 9.414 -10.414 1 67.5 356 PRO B C 1
ATOM 7545 O O . PRO B 1 356 ? 20.609 9.602 -11.602 1 67.5 356 PRO B O 1
ATOM 7548 N N . LYS B 1 357 ? 19.266 8.844 -9.922 1 68.12 357 LYS B N 1
ATOM 7549 C CA . LYS B 1 357 ? 18.188 8.547 -10.867 1 68.12 357 LYS B CA 1
ATOM 7550 C C . LYS B 1 357 ? 17.609 9.836 -11.445 1 68.12 357 LYS B C 1
ATOM 7552 O O . LYS B 1 357 ? 17.594 10.867 -10.781 1 68.12 357 LYS B O 1
ATOM 7557 N N . LEU B 1 358 ? 17.391 9.758 -12.664 1 71.31 358 LEU B N 1
ATOM 7558 C CA . LEU B 1 358 ? 16.766 10.906 -13.305 1 71.31 358 LEU B CA 1
ATOM 7559 C C . LEU B 1 358 ? 15.32 11.062 -12.844 1 71.31 358 LEU B C 1
ATOM 7561 O O . LEU B 1 358 ? 14.594 10.07 -12.703 1 71.31 358 LEU B O 1
ATOM 7565 N N . LYS B 1 359 ? 14.961 12.227 -12.266 1 67.88 359 LYS B N 1
ATOM 7566 C CA . LYS B 1 359 ? 13.609 12.531 -11.805 1 67.88 359 LYS B CA 1
ATOM 7567 C C . LYS B 1 359 ? 12.922 13.531 -12.727 1 67.88 359 LYS B C 1
ATOM 7569 O O . LYS B 1 359 ? 13.57 14.414 -13.289 1 67.88 359 LYS B O 1
ATOM 7574 N N . GLN B 1 360 ? 11.602 13.133 -12.969 1 65.19 360 GLN B N 1
ATOM 7575 C CA . GLN B 1 360 ? 10.828 14.078 -13.766 1 65.19 360 GLN B CA 1
ATOM 7576 C C . GLN B 1 360 ? 10.664 15.406 -13.039 1 65.19 360 GLN B C 1
ATOM 7578 O O . GLN B 1 360 ? 10.508 15.438 -11.82 1 65.19 360 GLN B O 1
ATOM 7583 N N . ALA B 1 361 ? 10.953 16.469 -13.75 1 59.03 361 ALA B N 1
ATOM 7584 C CA . ALA B 1 361 ? 10.789 17.812 -13.203 1 59.03 361 ALA B CA 1
ATOM 7585 C C . ALA B 1 361 ? 9.352 18.047 -12.75 1 59.03 361 ALA B C 1
ATOM 7587 O O . ALA B 1 361 ? 8.414 17.812 -13.516 1 59.03 361 ALA B O 1
ATOM 7588 N N . VAL B 1 362 ? 9.047 17.844 -11.383 1 51.78 362 VAL B N 1
ATOM 7589 C CA . VAL B 1 362 ? 7.723 18.234 -10.914 1 51.78 362 VAL B CA 1
ATOM 7590 C C . VAL B 1 362 ? 7.746 19.688 -10.445 1 51.78 362 VAL B C 1
ATOM 7592 O O . VAL B 1 362 ? 8.531 20.047 -9.57 1 51.78 362 VAL B O 1
ATOM 7595 N N . ALA B 1 363 ? 7.152 20.5 -11.258 1 49.28 363 ALA B N 1
ATOM 7596 C CA . ALA B 1 363 ? 7.125 21.938 -10.992 1 49.28 363 ALA B CA 1
ATOM 7597 C C . ALA B 1 363 ? 6.797 22.203 -9.523 1 49.28 363 ALA B C 1
ATOM 7599 O O . ALA B 1 363 ? 7.312 23.156 -8.93 1 49.28 363 ALA B O 1
ATOM 7600 N N . THR B 1 364 ? 5.824 21.375 -9.055 1 45.75 364 THR B N 1
ATOM 7601 C CA . THR B 1 364 ? 5.328 21.766 -7.738 1 45.75 364 THR B CA 1
ATOM 7602 C C . THR B 1 364 ? 6.383 21.5 -6.664 1 45.75 364 THR B C 1
ATOM 7604 O O . THR B 1 364 ? 6.297 22.031 -5.559 1 45.75 364 THR B O 1
ATOM 7607 N N . ARG B 1 365 ? 7.316 20.531 -7.016 1 46.5 365 ARG B N 1
ATOM 7608 C CA . ARG B 1 365 ? 8.227 20.094 -5.965 1 46.5 365 ARG B CA 1
ATOM 7609 C C . ARG B 1 365 ? 9.391 21.062 -5.816 1 46.5 365 ARG B C 1
ATOM 7611 O O . ARG B 1 365 ? 10.289 20.844 -4.996 1 46.5 365 ARG B O 1
ATOM 7618 N N . TRP B 1 366 ? 9.57 21.875 -6.762 1 44.28 366 TRP B N 1
ATOM 7619 C CA . TRP B 1 366 ? 10.75 22.719 -6.613 1 44.28 366 TRP B CA 1
ATOM 7620 C C . TRP B 1 366 ? 10.836 23.281 -5.199 1 44.28 366 TRP B C 1
ATOM 7622 O O . TRP B 1 366 ? 11.93 23.438 -4.652 1 44.28 366 TRP B O 1
ATOM 7632 N N . ILE B 1 367 ? 9.703 23.609 -4.746 1 40.22 367 ILE B N 1
ATOM 7633 C CA . ILE B 1 367 ? 9.758 24.297 -3.459 1 40.22 367 ILE B CA 1
ATOM 7634 C C . ILE B 1 367 ? 9.906 23.281 -2.332 1 40.22 367 ILE B C 1
ATOM 7636 O O . ILE B 1 367 ? 10.477 23.594 -1.282 1 40.22 367 ILE B O 1
ATOM 7640 N N . ALA B 1 368 ? 9.344 22.062 -2.5 1 40.28 368 ALA B N 1
ATOM 7641 C CA . ALA B 1 368 ? 9.188 21.156 -1.363 1 40.28 368 ALA B CA 1
ATOM 7642 C C . ALA B 1 368 ? 10.531 20.609 -0.913 1 40.28 368 ALA B C 1
ATOM 7644 O O . ALA B 1 368 ? 10.703 20.234 0.25 1 40.28 368 ALA B O 1
ATOM 7645 N N . THR B 1 369 ? 11.344 20.125 -1.839 1 38.97 369 THR B N 1
ATOM 7646 C CA . THR B 1 369 ? 12.508 19.391 -1.352 1 38.97 369 THR B CA 1
ATOM 7647 C C . THR B 1 369 ? 13.25 20.203 -0.293 1 38.97 369 THR B C 1
ATOM 7649 O O . THR B 1 369 ? 13.719 19.641 0.703 1 38.97 369 THR B O 1
ATOM 7652 N N . LYS B 1 370 ? 14.102 21.234 -0.851 1 37.22 370 LYS B N 1
ATOM 7653 C CA . LYS B 1 370 ? 15.164 21.75 0.001 1 37.22 370 LYS B CA 1
ATOM 7654 C C . LYS B 1 370 ? 14.594 22.391 1.268 1 37.22 370 LYS B C 1
ATOM 7656 O O . LYS B 1 370 ? 15.016 22.062 2.377 1 37.22 370 LYS B O 1
ATOM 7661 N N . GLU B 1 371 ? 14.367 23.781 1.283 1 37.19 371 GLU B N 1
ATOM 7662 C CA . GLU B 1 371 ? 14.438 24.766 2.352 1 37.19 371 GLU B CA 1
ATOM 7663 C C . GLU B 1 371 ? 13.094 24.922 3.057 1 37.19 371 GLU B C 1
ATOM 7665 O O . GLU B 1 371 ? 13.031 25.406 4.184 1 37.19 371 GLU B O 1
ATOM 7670 N N . LEU B 1 372 ? 11.984 24.688 2.434 1 37.91 372 LEU B N 1
ATOM 7671 C CA . LEU B 1 372 ? 10.812 25.078 3.201 1 37.91 372 LEU B CA 1
ATOM 7672 C C . LEU B 1 372 ? 10.367 23.969 4.141 1 37.91 372 LEU B C 1
ATOM 7674 O O . LEU B 1 372 ? 9.328 23.344 3.918 1 37.91 372 LEU B O 1
ATOM 7678 N N . GLU B 1 373 ? 10.984 22.984 4.402 1 42.31 373 GLU B N 1
ATOM 7679 C CA . GLU B 1 373 ? 10.805 22.188 5.613 1 42.31 373 GLU B CA 1
ATOM 7680 C C . GLU B 1 373 ? 10.078 22.984 6.691 1 42.31 373 GLU B C 1
ATOM 7682 O O . GLU B 1 373 ? 10 22.547 7.844 1 42.31 373 GLU B O 1
ATOM 7687 N N . ALA B 1 374 ? 9.68 24.109 6.375 1 43.09 374 ALA B N 1
ATOM 7688 C CA . ALA B 1 374 ? 9.117 25.109 7.27 1 43.09 374 ALA B CA 1
ATOM 7689 C C . ALA B 1 374 ? 7.73 24.703 7.758 1 43.09 374 ALA B C 1
ATOM 7691 O O . ALA B 1 374 ? 7.09 25.422 8.523 1 43.09 374 ALA B O 1
ATOM 7692 N N . PHE B 1 375 ? 7.262 23.641 7.152 1 43.66 375 PHE B N 1
ATOM 7693 C CA . PHE B 1 375 ? 5.863 23.453 7.527 1 43.66 375 PHE B CA 1
ATOM 7694 C C . PHE B 1 375 ? 5.73 23.25 9.031 1 43.66 375 PHE B C 1
ATOM 7696 O O . PHE B 1 375 ? 4.684 23.547 9.617 1 43.66 375 PHE B O 1
ATOM 7703 N N . LYS B 1 376 ? 6.766 22.609 9.547 1 48.72 376 LYS B N 1
ATOM 7704 C CA . LYS B 1 376 ? 6.629 22.391 10.984 1 48.72 376 LYS B CA 1
ATOM 7705 C C . LYS B 1 376 ? 6.957 23.656 11.773 1 48.72 376 LYS B C 1
ATOM 7707 O O . LYS B 1 376 ? 6.816 23.688 12.992 1 48.72 376 LYS B O 1
ATOM 7712 N N . THR B 1 377 ? 7.426 24.625 10.938 1 52.25 377 THR B N 1
ATOM 7713 C CA . THR B 1 377 ? 7.773 25.859 11.648 1 52.25 377 THR B CA 1
ATOM 7714 C C . THR B 1 377 ? 7.141 27.078 10.977 1 52.25 377 THR B C 1
ATOM 7716 O O . THR B 1 377 ? 6.965 27.094 9.75 1 52.25 377 THR B O 1
ATOM 7719 N N . PRO B 1 378 ? 6.566 27.875 11.883 1 56.09 378 PRO B N 1
ATOM 7720 C CA . PRO B 1 378 ? 6.008 29.109 11.336 1 56.09 378 PRO B CA 1
ATOM 7721 C C . PRO B 1 378 ? 6.957 29.812 10.367 1 56.09 378 PRO B C 1
ATOM 7723 O O . PRO B 1 378 ? 8.164 29.859 10.617 1 56.09 378 PRO B O 1
ATOM 7726 N N . THR B 1 379 ? 6.43 30.125 9.094 1 62.34 379 THR B N 1
ATOM 7727 C CA . THR B 1 379 ? 7.316 30.609 8.047 1 62.34 379 THR B CA 1
ATOM 7728 C C . THR B 1 379 ? 6.938 32.031 7.645 1 62.34 379 THR B C 1
ATOM 7730 O O . THR B 1 379 ? 7.457 32.562 6.66 1 62.34 379 THR B O 1
ATOM 7733 N N . LEU B 1 380 ? 6.09 32.75 8.516 1 66.62 380 LEU B N 1
ATOM 7734 C CA . LEU B 1 380 ? 5.609 34.031 8.047 1 66.62 380 LEU B CA 1
ATOM 7735 C C . LEU B 1 380 ? 6.746 35.031 7.984 1 66.62 380 LEU B C 1
ATOM 7737 O O . LEU B 1 380 ? 6.793 35.875 7.074 1 66.62 380 LEU B O 1
ATOM 7741 N N . HIS B 1 381 ? 7.637 34.906 8.898 1 68.38 381 HIS B N 1
ATOM 7742 C CA . HIS B 1 381 ? 8.711 35.875 9 1 68.38 381 HIS B CA 1
ATOM 7743 C C . HIS B 1 381 ? 9.766 35.656 7.93 1 68.38 381 HIS B C 1
ATOM 7745 O O . HIS B 1 381 ? 10.586 36.531 7.664 1 68.38 381 HIS B O 1
ATOM 7751 N N . LEU B 1 382 ? 9.641 34.562 7.309 1 73 382 LEU B N 1
ATOM 7752 C CA . LEU B 1 382 ? 10.688 34.219 6.355 1 73 382 LEU B CA 1
ATOM 7753 C C . LEU B 1 382 ? 10.266 34.562 4.934 1 73 382 LEU B C 1
ATOM 7755 O O . LEU B 1 382 ? 11.086 34.531 4.012 1 73 382 LEU B O 1
ATOM 7759 N N . VAL B 1 383 ? 9.086 35 4.812 1 78 383 VAL B N 1
ATOM 7760 C CA . VAL B 1 383 ? 8.547 35.219 3.471 1 78 383 VAL B CA 1
ATOM 7761 C C . VAL B 1 383 ? 9.289 36.375 2.797 1 78 383 VAL B C 1
ATOM 7763 O O . VAL B 1 383 ? 9.656 36.281 1.623 1 78 383 VAL B O 1
ATOM 7766 N N . THR B 1 384 ? 9.508 37.438 3.512 1 80.19 384 THR B N 1
ATOM 7767 C CA . THR B 1 384 ? 10.172 38.594 2.947 1 80.19 384 THR B CA 1
ATOM 7768 C C . THR B 1 384 ? 11.594 38.25 2.514 1 80.19 384 THR B C 1
ATOM 7770 O O . THR B 1 384 ? 12.039 38.688 1.444 1 80.19 384 THR B O 1
ATOM 7773 N N . HIS B 1 385 ? 12.172 37.531 3.305 1 77.25 385 HIS B N 1
ATOM 7774 C CA . HIS B 1 385 ? 13.547 37.156 3.016 1 77.25 385 HIS B CA 1
ATOM 7775 C C . HIS B 1 385 ? 13.617 36.281 1.767 1 77.25 385 HIS B C 1
ATOM 7777 O O . HIS B 1 385 ? 14.414 36.562 0.864 1 77.25 385 HIS B O 1
ATOM 7783 N N . TRP B 1 386 ? 12.82 35.344 1.712 1 77.56 386 TRP B N 1
ATOM 7784 C CA . TRP B 1 386 ? 12.883 34.406 0.6 1 77.56 386 TRP B CA 1
ATOM 7785 C C . TRP B 1 386 ? 12.43 35.062 -0.699 1 77.56 386 TRP B C 1
ATOM 7787 O O . TRP B 1 386 ? 12.938 34.75 -1.775 1 77.56 386 TRP B O 1
ATOM 7797 N N . ARG B 1 387 ? 11.484 35.875 -0.59 1 83.12 387 ARG B N 1
ATOM 7798 C CA . ARG B 1 387 ? 11.094 36.625 -1.775 1 83.12 387 ARG B CA 1
ATOM 7799 C C . ARG B 1 387 ? 12.266 37.438 -2.324 1 83.12 387 ARG B C 1
ATOM 7801 O O . ARG B 1 387 ? 12.477 37.469 -3.537 1 83.12 387 ARG B O 1
ATOM 7808 N N . LYS B 1 388 ? 13 38 -1.442 1 81.88 388 LYS B N 1
ATOM 7809 C CA . LYS B 1 388 ? 14.172 38.781 -1.856 1 81.88 388 LYS B CA 1
ATOM 7810 C C . LYS B 1 388 ? 15.219 37.875 -2.516 1 81.88 388 LYS B C 1
ATOM 7812 O O . LYS B 1 388 ? 15.758 38.219 -3.568 1 81.88 388 LYS B O 1
ATOM 7817 N N . VAL B 1 389 ? 15.484 36.844 -1.867 1 77.62 389 VAL B N 1
ATOM 7818 C CA . VAL B 1 389 ? 16.469 35.906 -2.398 1 77.62 389 VAL B CA 1
ATOM 7819 C C . VAL B 1 389 ? 16.047 35.438 -3.795 1 77.62 389 VAL B C 1
ATOM 7821 O O . VAL B 1 389 ? 16.891 35.312 -4.695 1 77.62 389 VAL B O 1
ATOM 7824 N N . LEU B 1 390 ? 14.805 35.188 -3.984 1 82.19 390 LEU B N 1
ATOM 7825 C CA . LEU B 1 390 ? 14.289 34.75 -5.281 1 82.19 390 LEU B CA 1
ATOM 7826 C C . LEU B 1 390 ? 14.445 35.844 -6.32 1 82.19 390 LEU B C 1
ATOM 7828 O O . LEU B 1 390 ? 14.812 35.594 -7.469 1 82.19 390 LEU B O 1
ATOM 7832 N N . LEU B 1 391 ? 14.203 37 -5.891 1 85.81 391 LEU B N 1
ATOM 7833 C CA . LEU B 1 391 ? 14.359 38.156 -6.793 1 85.81 391 LEU B CA 1
ATOM 7834 C C . LEU B 1 391 ? 15.82 38.344 -7.172 1 85.81 391 LEU B C 1
ATOM 7836 O O . LEU B 1 391 ? 16.141 38.625 -8.328 1 85.81 391 LEU B O 1
ATOM 7840 N N . GLU B 1 392 ? 16.641 38.125 -6.219 1 82.19 392 GLU B N 1
ATOM 7841 C CA . GLU B 1 392 ? 18.078 38.25 -6.477 1 82.19 392 GLU B CA 1
ATOM 7842 C C . GLU B 1 392 ? 18.578 37.188 -7.43 1 82.19 392 GLU B C 1
ATOM 7844 O O . GLU B 1 392 ? 19.453 37.438 -8.25 1 82.19 392 GLU B O 1
ATOM 7849 N N . HIS B 1 393 ? 17.984 36.094 -7.238 1 80.62 393 HIS B N 1
ATOM 7850 C CA . HIS B 1 393 ? 18.344 35 -8.133 1 80.62 393 HIS B CA 1
ATOM 7851 C C . HIS B 1 393 ? 17.984 35.344 -9.578 1 80.62 393 HIS B C 1
ATOM 7853 O O . HIS B 1 393 ? 18.625 34.844 -10.508 1 80.62 393 HIS B O 1
ATOM 7859 N N . CYS B 1 394 ? 17 36.156 -9.75 1 86.81 394 CYS B N 1
ATOM 7860 C CA . CYS B 1 394 ? 16.531 36.5 -11.086 1 86.81 394 CYS B CA 1
ATOM 7861 C C . CYS B 1 394 ? 17.25 37.75 -11.594 1 86.81 394 CYS B C 1
ATOM 7863 O O . CYS B 1 394 ? 16.953 38.25 -12.672 1 86.81 394 CYS B O 1
ATOM 7865 N N . ASP B 1 395 ? 18.188 38.125 -10.789 1 82.94 395 ASP B N 1
ATOM 7866 C CA . ASP B 1 395 ? 18.922 39.281 -11.242 1 82.94 395 ASP B CA 1
ATOM 7867 C C . ASP B 1 395 ? 19.766 38.969 -12.469 1 82.94 395 ASP B C 1
ATOM 7869 O O . ASP B 1 395 ? 20.328 37.844 -12.57 1 82.94 395 ASP B O 1
ATOM 7873 N N . ILE B 1 396 ? 19.797 39.875 -13.336 1 78.5 396 ILE B N 1
ATOM 7874 C CA . ILE B 1 396 ? 20.484 39.719 -14.609 1 78.5 396 ILE B CA 1
ATOM 7875 C C . ILE B 1 396 ? 22 39.812 -14.391 1 78.5 396 ILE B C 1
ATOM 7877 O O . ILE B 1 396 ? 22.469 40.75 -13.727 1 78.5 396 ILE B O 1
ATOM 7881 N N . VAL B 1 397 ? 22.609 38.812 -14.758 1 79.06 397 VAL B N 1
ATOM 7882 C CA . VAL B 1 397 ? 24.062 38.844 -14.703 1 79.06 397 VAL B CA 1
ATOM 7883 C C . VAL B 1 397 ? 24.625 39.156 -16.094 1 79.06 397 VAL B C 1
ATOM 7885 O O . VAL B 1 397 ? 24.766 38.281 -16.922 1 79.06 397 VAL B O 1
ATOM 7888 N N . ASP B 1 398 ? 24.859 40.344 -16.359 1 73.5 398 ASP B N 1
ATOM 7889 C CA . ASP B 1 398 ? 25.344 40.812 -17.656 1 73.5 398 ASP B CA 1
ATOM 7890 C C . ASP B 1 398 ? 26.859 40.625 -17.781 1 73.5 398 ASP B C 1
ATOM 7892 O O . ASP B 1 398 ? 27.406 40.594 -18.891 1 73.5 398 ASP B O 1
ATOM 7896 N N . GLU B 1 399 ? 27.562 40.75 -16.672 1 76.69 399 GLU B N 1
ATOM 7897 C CA . GLU B 1 399 ? 29.016 40.594 -16.656 1 76.69 399 GLU B CA 1
ATOM 7898 C C . GLU B 1 399 ? 29.453 39.5 -15.688 1 76.69 399 GLU B C 1
ATOM 7900 O O . GLU B 1 399 ? 28.672 39.094 -14.828 1 76.69 399 GLU B O 1
ATOM 7905 N N . GLU B 1 400 ? 30.578 38.938 -16.016 1 76.75 400 GLU B N 1
ATOM 7906 C CA . GLU B 1 400 ? 31.141 37.938 -15.117 1 76.75 400 GLU B CA 1
ATOM 7907 C C . GLU B 1 400 ? 31.156 38.438 -13.68 1 76.75 400 GLU B C 1
ATOM 7909 O O . GLU B 1 400 ? 31.547 39.562 -13.414 1 76.75 400 GLU B O 1
ATOM 7914 N N . ARG B 1 401 ? 30.344 37.781 -12.898 1 73.75 401 ARG B N 1
ATOM 7915 C CA . ARG B 1 401 ? 30.281 38.156 -11.492 1 73.75 401 ARG B CA 1
ATOM 7916 C C . ARG B 1 401 ? 30.828 37.062 -10.586 1 73.75 401 ARG B C 1
ATOM 7918 O O . ARG B 1 401 ? 30.625 35.875 -10.836 1 73.75 401 ARG B O 1
ATOM 7925 N N . VAL B 1 402 ? 31.672 37.469 -9.789 1 73.5 402 VAL B N 1
ATOM 7926 C CA . VAL B 1 402 ? 32.219 36.531 -8.797 1 73.5 402 VAL B CA 1
ATOM 7927 C C . VAL B 1 402 ? 31.297 36.5 -7.586 1 73.5 402 VAL B C 1
ATOM 7929 O O . VAL B 1 402 ? 30.984 37.531 -6.984 1 73.5 402 VAL B O 1
ATOM 7932 N N . VAL B 1 403 ? 30.609 35.5 -7.457 1 70.06 403 VAL B N 1
ATOM 7933 C CA . VAL B 1 403 ? 29.734 35.344 -6.297 1 70.06 403 VAL B CA 1
ATOM 7934 C C . VAL B 1 403 ? 30.297 34.281 -5.359 1 70.06 403 VAL B C 1
ATOM 7936 O O . VAL B 1 403 ? 31.078 33.438 -5.781 1 70.06 403 VAL B O 1
ATOM 7939 N N . LYS B 1 404 ? 29.969 34.469 -4.113 1 65.62 404 LYS B N 1
ATOM 7940 C CA . LYS B 1 404 ? 30.359 33.438 -3.141 1 65.62 404 LYS B CA 1
ATOM 7941 C C . LYS B 1 404 ? 29.312 32.344 -3.035 1 65.62 404 LYS B C 1
ATOM 7943 O O . LYS B 1 404 ? 28.109 32.625 -2.943 1 65.62 404 LYS B O 1
ATOM 7948 N N . ASP B 1 405 ? 29.656 31.172 -3.273 1 57.84 405 ASP B N 1
ATOM 7949 C CA . ASP B 1 405 ? 28.734 30.047 -3.15 1 57.84 405 ASP B CA 1
ATOM 7950 C C . ASP B 1 405 ? 28.406 29.766 -1.686 1 57.84 405 ASP B C 1
ATOM 7952 O O . ASP B 1 405 ? 28.922 30.422 -0.788 1 57.84 405 ASP B O 1
ATOM 7956 N N . LYS B 1 406 ? 27.438 28.891 -1.396 1 58.66 406 LYS B N 1
ATOM 7957 C CA . LYS B 1 406 ? 26.969 28.531 -0.058 1 58.66 406 LYS B CA 1
ATOM 7958 C C . LYS B 1 406 ? 28.141 28.234 0.866 1 58.66 406 LYS B C 1
ATOM 7960 O O . LYS B 1 406 ? 28.062 28.438 2.076 1 58.66 406 LYS B O 1
ATOM 7965 N N . ASP B 1 407 ? 29.266 27.781 0.314 1 61.38 407 ASP B N 1
ATOM 7966 C CA . ASP B 1 407 ? 30.469 27.406 1.066 1 61.38 407 ASP B CA 1
ATOM 7967 C C . ASP B 1 407 ? 31.453 28.578 1.132 1 61.38 407 ASP B C 1
ATOM 7969 O O . ASP B 1 407 ? 32.562 28.422 1.646 1 61.38 407 ASP B O 1
ATOM 7973 N N . GLY B 1 408 ? 31.141 29.656 0.632 1 64.56 408 GLY B N 1
ATOM 7974 C CA . GLY B 1 408 ? 32 30.828 0.687 1 64.56 408 GLY B CA 1
ATOM 7975 C C . GLY B 1 408 ? 33.031 30.875 -0.43 1 64.56 408 GLY B C 1
ATOM 7976 O O . GLY B 1 408 ? 33.938 31.703 -0.412 1 64.56 408 GLY B O 1
ATOM 7977 N N . VAL B 1 409 ? 32.969 29.875 -1.247 1 68.25 409 VAL B N 1
ATOM 7978 C CA . VAL B 1 409 ? 33.938 29.844 -2.338 1 68.25 409 VAL B CA 1
ATOM 7979 C C . VAL B 1 409 ? 33.5 30.797 -3.449 1 68.25 409 VAL B C 1
ATOM 7981 O O . VAL B 1 409 ? 32.312 30.844 -3.803 1 68.25 409 VAL B O 1
ATOM 7984 N N . LYS B 1 410 ? 34.406 31.516 -3.881 1 74.31 410 LYS B N 1
ATOM 7985 C CA . LYS B 1 410 ? 34.156 32.469 -4.957 1 74.31 410 LYS B CA 1
ATOM 7986 C C . LYS B 1 410 ? 33.938 31.75 -6.285 1 74.31 410 LYS B C 1
ATOM 7988 O O . LYS B 1 410 ? 34.781 30.953 -6.711 1 74.31 410 LYS B O 1
ATOM 7993 N N . VAL B 1 411 ? 32.812 31.734 -6.727 1 73 411 VAL B N 1
ATOM 7994 C CA . VAL B 1 411 ? 32.5 31.156 -8.031 1 73 411 VAL B CA 1
ATOM 7995 C C . VAL B 1 411 ? 32.188 32.25 -9.031 1 73 411 VAL B C 1
ATOM 7997 O O . VAL B 1 411 ? 31.531 33.25 -8.703 1 73 411 VAL B O 1
ATOM 8000 N N . THR B 1 412 ? 32.906 32.156 -10.156 1 76.56 412 THR B N 1
ATOM 8001 C CA . THR B 1 412 ? 32.625 33.094 -11.234 1 76.56 412 THR B CA 1
ATOM 8002 C C . THR B 1 412 ? 31.406 32.656 -12.039 1 76.56 412 THR B C 1
ATOM 8004 O O . THR B 1 412 ? 31.375 31.562 -12.594 1 76.56 412 THR B O 1
ATOM 8007 N N . LEU B 1 413 ? 30.375 33.438 -11.938 1 72.62 413 LEU B N 1
ATOM 8008 C CA . LEU B 1 413 ? 29.188 33.156 -12.727 1 72.62 413 LEU B CA 1
ATOM 8009 C C . LEU B 1 413 ? 29.312 33.75 -14.133 1 72.62 413 LEU B C 1
ATOM 8011 O O . LEU B 1 413 ? 29.625 34.906 -14.305 1 72.62 413 LEU B O 1
ATOM 8015 N N . PRO B 1 414 ? 29.266 32.844 -15.078 1 77.88 414 PRO B N 1
ATOM 8016 C CA . PRO B 1 414 ? 29.281 33.344 -16.453 1 77.88 414 PRO B CA 1
ATOM 8017 C C . PRO B 1 414 ? 28.062 34.219 -16.766 1 77.88 414 PRO B C 1
ATOM 8019 O O . PRO B 1 414 ? 27.031 34.094 -16.094 1 77.88 414 PRO B O 1
ATOM 8022 N N . PRO B 1 415 ? 28.266 35.188 -17.672 1 84.94 415 PRO B N 1
ATOM 8023 C CA . PRO B 1 415 ? 27.125 36 -18.078 1 84.94 415 PRO B CA 1
ATOM 8024 C C . PRO B 1 415 ? 25.969 35.125 -18.609 1 84.94 415 PRO B C 1
ATOM 8026 O O . PRO B 1 415 ? 26.203 34.094 -19.25 1 84.94 415 PRO B O 1
ATOM 8029 N N . ASP B 1 416 ? 24.797 35.562 -18.312 1 85.06 416 ASP B N 1
ATOM 8030 C CA . ASP B 1 416 ? 23.594 34.875 -18.75 1 85.06 416 ASP B CA 1
ATOM 8031 C C . ASP B 1 416 ? 23.422 34.969 -20.266 1 85.06 416 ASP B C 1
ATOM 8033 O O . ASP B 1 416 ? 23.734 36 -20.859 1 85.06 416 ASP B O 1
ATOM 8037 N N . SER B 1 417 ? 23.078 33.906 -20.859 1 86.75 417 SER B N 1
ATOM 8038 C CA . SER B 1 417 ? 22.688 33.938 -22.266 1 86.75 417 SER B CA 1
ATOM 8039 C C . SER B 1 417 ? 21.438 34.812 -22.469 1 86.75 417 SER B C 1
ATOM 8041 O O . SER B 1 417 ? 20.734 35.125 -21.5 1 86.75 417 SER B O 1
ATOM 8043 N N . LYS B 1 418 ? 21.234 35.219 -23.641 1 88.19 418 LYS B N 1
ATOM 8044 C CA . LYS B 1 418 ? 20.094 36.062 -23.953 1 88.19 418 LYS B CA 1
ATOM 8045 C C . LYS B 1 418 ? 18.781 35.406 -23.516 1 88.19 418 LYS B C 1
ATOM 8047 O O . LYS B 1 418 ? 17.906 36.062 -22.953 1 88.19 418 LYS B O 1
ATOM 8052 N N . ASP B 1 419 ? 18.594 34.156 -23.75 1 91.31 419 ASP B N 1
ATOM 8053 C CA . ASP B 1 419 ? 17.391 33.406 -23.375 1 91.31 419 ASP B CA 1
ATOM 8054 C C . ASP B 1 419 ? 17.219 33.375 -21.859 1 91.31 419 ASP B C 1
ATOM 8056 O O . ASP B 1 419 ? 16.109 33.562 -21.359 1 91.31 419 ASP B O 1
ATOM 8060 N N . PHE B 1 420 ? 18.328 33.25 -21.219 1 88.38 420 PHE B N 1
ATOM 8061 C CA . PHE B 1 420 ? 18.281 33.188 -19.766 1 88.38 420 PHE B CA 1
ATOM 8062 C C . PHE B 1 420 ? 17.922 34.562 -19.172 1 88.38 420 PHE B C 1
ATOM 8064 O O . PHE B 1 420 ? 17.219 34.625 -18.172 1 88.38 420 PHE B O 1
ATOM 8071 N N . LEU B 1 421 ? 18.438 35.5 -19.844 1 90 421 LEU B N 1
ATOM 8072 C CA . LEU B 1 421 ? 18.094 36.875 -19.406 1 90 421 LEU B CA 1
ATOM 8073 C C . LEU B 1 421 ? 16.594 37.125 -19.531 1 90 421 LEU B C 1
ATOM 8075 O O . LEU B 1 421 ? 15.992 37.688 -18.625 1 90 421 LEU B O 1
ATOM 8079 N N . ASN B 1 422 ? 16.094 36.656 -20.578 1 91.12 422 ASN B N 1
ATOM 8080 C CA . ASN B 1 422 ? 14.672 36.875 -20.828 1 91.12 422 ASN B CA 1
ATOM 8081 C C . ASN B 1 422 ? 13.812 36.094 -19.828 1 91.12 422 ASN B C 1
ATOM 8083 O O . ASN B 1 422 ? 12.812 36.625 -19.328 1 91.12 422 ASN B O 1
ATOM 8087 N N . ILE B 1 423 ? 14.195 34.906 -19.531 1 90.69 423 ILE B N 1
ATOM 8088 C CA . ILE B 1 423 ? 13.422 34.094 -18.609 1 90.69 423 ILE B CA 1
ATOM 8089 C C . ILE B 1 423 ? 13.5 34.688 -17.203 1 90.69 423 ILE B C 1
ATOM 8091 O O . ILE B 1 423 ? 12.5 34.719 -16.484 1 90.69 423 ILE B O 1
ATOM 8095 N N . LYS B 1 424 ? 14.656 35.062 -16.859 1 89.31 424 LYS B N 1
ATOM 8096 C CA . LYS B 1 424 ? 14.836 35.688 -15.555 1 89.31 424 LYS B CA 1
ATOM 8097 C C . LYS B 1 424 ? 13.969 36.938 -15.414 1 89.31 424 LYS B C 1
ATOM 8099 O O . LYS B 1 424 ? 13.344 37.156 -14.375 1 89.31 424 LYS B O 1
ATOM 8104 N N . ASP B 1 425 ? 13.984 37.656 -16.422 1 91.75 425 ASP B N 1
ATOM 8105 C CA . ASP B 1 425 ? 13.195 38.875 -16.422 1 91.75 425 ASP B CA 1
ATOM 8106 C C . ASP B 1 425 ? 11.703 38.594 -16.328 1 91.75 425 ASP B C 1
ATOM 8108 O O . ASP B 1 425 ? 10.969 39.25 -15.602 1 91.75 425 ASP B O 1
ATOM 8112 N N . LEU B 1 426 ? 11.352 37.625 -17.047 1 92.56 426 LEU B N 1
ATOM 8113 C CA . LEU B 1 426 ? 9.938 37.25 -17.031 1 92.56 426 LEU B CA 1
ATOM 8114 C C . LEU B 1 426 ? 9.516 36.75 -15.664 1 92.56 426 LEU B C 1
ATOM 8116 O O . LEU B 1 426 ? 8.445 37.094 -15.164 1 92.56 426 LEU B O 1
ATOM 8120 N N . ILE B 1 427 ? 10.312 35.969 -15.031 1 90.56 427 ILE B N 1
ATOM 8121 C CA . ILE B 1 427 ? 10.008 35.406 -13.719 1 90.56 427 ILE B CA 1
ATOM 8122 C C . ILE B 1 427 ? 10.008 36.531 -12.68 1 90.56 427 ILE B C 1
ATOM 8124 O O . ILE B 1 427 ? 9.133 36.594 -11.82 1 90.56 427 ILE B O 1
ATOM 8128 N N . LYS B 1 428 ? 10.977 37.344 -12.812 1 90.88 428 LYS B N 1
ATOM 8129 C CA . LYS B 1 428 ? 11.055 38.469 -11.898 1 90.88 428 LYS B CA 1
ATOM 8130 C C . LYS B 1 428 ? 9.797 39.344 -11.984 1 90.88 428 LYS B C 1
ATOM 8132 O O . LYS B 1 428 ? 9.258 39.75 -10.961 1 90.88 428 LYS B O 1
ATOM 8137 N N . TYR B 1 429 ? 9.414 39.531 -13.156 1 92.12 429 TYR B N 1
ATOM 8138 C CA . TYR B 1 429 ? 8.211 40.344 -13.375 1 92.12 429 TYR B CA 1
ATOM 8139 C C . TYR B 1 429 ? 6.992 39.688 -12.742 1 92.12 429 TYR B C 1
ATOM 8141 O O . TYR B 1 429 ? 6.168 40.344 -12.109 1 92.12 429 TYR B O 1
ATOM 8149 N N . GLN B 1 430 ? 6.918 38.406 -12.898 1 91.44 430 GLN B N 1
ATOM 8150 C CA . GLN B 1 430 ? 5.781 37.688 -12.344 1 91.44 430 GLN B CA 1
ATOM 8151 C C . GLN B 1 430 ? 5.785 37.75 -10.82 1 91.44 430 GLN B C 1
ATOM 8153 O O . GLN B 1 430 ? 4.727 37.875 -10.195 1 91.44 430 GLN B O 1
ATOM 8158 N N . ILE B 1 431 ? 6.883 37.656 -10.203 1 89.12 431 ILE B N 1
ATOM 8159 C CA . ILE B 1 431 ? 6.996 37.688 -8.75 1 89.12 431 ILE B CA 1
ATOM 8160 C C . ILE B 1 431 ? 6.582 39.062 -8.234 1 89.12 431 ILE B C 1
ATOM 8162 O O . ILE B 1 431 ? 5.844 39.156 -7.254 1 89.12 431 ILE B O 1
ATOM 8166 N N . LEU B 1 432 ? 7.016 40 -8.898 1 89.12 432 LEU B N 1
ATOM 8167 C CA . LEU B 1 432 ? 6.719 41.375 -8.477 1 89.12 432 LEU B CA 1
ATOM 8168 C C . LEU B 1 432 ? 5.234 41.688 -8.633 1 89.12 432 LEU B C 1
ATOM 8170 O O . LEU B 1 432 ? 4.66 42.438 -7.832 1 89.12 432 LEU B O 1
ATOM 8174 N N . GLU B 1 433 ? 4.664 41.031 -9.539 1 87.75 433 GLU B N 1
ATOM 8175 C CA . GLU B 1 433 ? 3.268 41.312 -9.836 1 87.75 433 GLU B CA 1
ATOM 8176 C C . GLU B 1 433 ? 2.322 40.438 -9.031 1 87.75 433 GLU B C 1
ATOM 8178 O O . GLU B 1 433 ? 1.282 40.906 -8.555 1 87.75 433 GLU B O 1
ATOM 8183 N N . LYS B 1 434 ? 2.674 39.25 -8.883 1 86.69 434 LYS B N 1
ATOM 8184 C CA . LYS B 1 434 ? 1.696 38.312 -8.375 1 86.69 434 LYS B CA 1
ATOM 8185 C C . LYS B 1 434 ? 2.02 37.906 -6.938 1 86.69 434 LYS B C 1
ATOM 8187 O O . LYS B 1 434 ? 1.14 37.438 -6.199 1 86.69 434 LYS B O 1
ATOM 8192 N N . PHE B 1 435 ? 3.227 37.969 -6.566 1 87.44 435 PHE B N 1
ATOM 8193 C CA . PHE B 1 435 ? 3.613 37.656 -5.199 1 87.44 435 PHE B CA 1
ATOM 8194 C C . PHE B 1 435 ? 3.904 38.906 -4.391 1 87.44 435 PHE B C 1
ATOM 8196 O O . PHE B 1 435 ? 5.066 39.219 -4.129 1 87.44 435 PHE B O 1
ATOM 8203 N N . MET B 1 436 ? 2.826 39.5 -3.877 1 83.69 436 MET B N 1
ATOM 8204 C CA . MET B 1 436 ? 2.939 40.75 -3.156 1 83.69 436 MET B CA 1
ATOM 8205 C C . MET B 1 436 ? 3.049 40.531 -1.654 1 83.69 436 MET B C 1
ATOM 8207 O O . MET B 1 436 ? 2.412 39.625 -1.117 1 83.69 436 MET B O 1
ATOM 8211 N N . LEU B 1 437 ? 3.906 41.344 -1.09 1 86.31 437 LEU B N 1
ATOM 8212 C CA . LEU B 1 437 ? 4.043 41.281 0.362 1 86.31 437 LEU B CA 1
ATOM 8213 C C . LEU B 1 437 ? 2.898 42.031 1.04 1 86.31 437 LEU B C 1
ATOM 8215 O O . LEU B 1 437 ? 2.422 43.031 0.525 1 86.31 437 LEU B O 1
ATOM 8219 N N . THR B 1 438 ? 2.461 41.531 2.105 1 83.38 438 THR B N 1
ATOM 8220 C CA . THR B 1 438 ? 1.456 42.188 2.926 1 83.38 438 THR B CA 1
ATOM 8221 C C . THR B 1 438 ? 2.092 42.812 4.172 1 83.38 438 THR B C 1
ATOM 8223 O O . THR B 1 438 ? 3.232 42.469 4.512 1 83.38 438 THR B O 1
ATOM 8226 N N . ALA B 1 439 ? 1.304 43.625 4.805 1 82.56 439 ALA B N 1
ATOM 8227 C CA . ALA B 1 439 ? 1.788 44.281 6.02 1 82.56 439 ALA B CA 1
ATOM 8228 C C . ALA B 1 439 ? 2.115 43.281 7.102 1 82.56 439 ALA B C 1
ATOM 8230 O O . ALA B 1 439 ? 3.041 43.469 7.891 1 82.56 439 ALA B O 1
ATOM 8231 N N . LEU B 1 440 ? 1.419 42.281 7.004 1 80.44 440 LEU B N 1
ATOM 8232 C CA . LEU B 1 440 ? 1.633 41.25 8.016 1 80.44 440 LEU B CA 1
ATOM 8233 C C . LEU B 1 440 ? 2.984 40.562 7.816 1 80.44 440 LEU B C 1
ATOM 8235 O O . LEU B 1 440 ? 3.658 40.219 8.789 1 80.44 440 LEU B O 1
ATOM 8239 N N . HIS B 1 441 ? 3.371 40.344 6.613 1 81.56 441 HIS B N 1
ATOM 8240 C CA . HIS B 1 441 ? 4.68 39.781 6.328 1 81.56 441 HIS B CA 1
ATOM 8241 C C . HIS B 1 441 ? 5.801 40.625 6.891 1 81.56 441 HIS B C 1
ATOM 8243 O O . HIS B 1 441 ? 6.738 40.125 7.508 1 81.56 441 HIS B O 1
ATOM 8249 N N . VAL B 1 442 ? 5.617 41.844 6.707 1 81.19 442 VAL B N 1
ATOM 8250 C CA . VAL B 1 442 ? 6.637 42.812 7.113 1 81.19 442 VAL B CA 1
ATOM 8251 C C . VAL B 1 442 ? 6.656 42.938 8.633 1 81.19 442 VAL B C 1
ATOM 8253 O O . VAL B 1 442 ? 7.727 43 9.242 1 81.19 442 VAL B O 1
ATOM 8256 N N . ALA B 1 443 ? 5.48 42.938 9.172 1 78.75 443 ALA B N 1
ATOM 8257 C CA . ALA B 1 443 ? 5.387 43.031 10.633 1 78.75 443 ALA B CA 1
ATOM 8258 C C . ALA B 1 443 ? 6.094 41.875 11.305 1 78.75 443 ALA B C 1
ATOM 8260 O O . ALA B 1 443 ? 6.824 42.062 12.281 1 78.75 443 ALA B O 1
ATOM 8261 N N . THR B 1 444 ? 5.891 40.719 10.797 1 77.88 444 THR B N 1
ATOM 8262 C CA . THR B 1 444 ? 6.496 39.531 11.391 1 77.88 444 THR B CA 1
ATOM 8263 C C . THR B 1 444 ? 8.008 39.531 11.18 1 77.88 444 THR B C 1
ATOM 8265 O O . THR B 1 444 ? 8.758 39 12.016 1 77.88 444 THR B O 1
ATOM 8268 N N . THR B 1 445 ? 8.391 40.031 10.086 1 77.19 445 THR B N 1
ATOM 8269 C CA . THR B 1 445 ? 9.82 40.156 9.828 1 77.19 445 THR B CA 1
ATOM 8270 C C . THR B 1 445 ? 10.477 41.094 10.852 1 77.19 445 THR B C 1
ATOM 8272 O O . THR B 1 445 ? 11.57 40.812 11.336 1 77.19 445 THR B O 1
ATOM 8275 N N . TYR B 1 446 ? 9.766 42.094 11.211 1 72.62 446 TYR B N 1
ATOM 8276 C CA . TYR B 1 446 ? 10.273 43.062 12.18 1 72.62 446 TYR B CA 1
ATOM 8277 C C . TYR B 1 446 ? 10.391 42.438 13.562 1 72.62 446 TYR B C 1
ATOM 8279 O O . TYR B 1 446 ? 11.258 42.812 14.352 1 72.62 446 TYR B O 1
ATOM 8287 N N . LEU B 1 447 ? 9.539 41.531 13.695 1 70.5 447 LEU B N 1
ATOM 8288 C CA . LEU B 1 447 ? 9.461 40.938 15.031 1 70.5 447 LEU B CA 1
ATOM 8289 C C . LEU B 1 447 ? 10.516 39.844 15.211 1 70.5 447 LEU B C 1
ATOM 8291 O O . LEU B 1 447 ? 10.766 39.406 16.328 1 70.5 447 LEU B O 1
ATOM 8295 N N . ASP B 1 448 ? 11.141 39.438 14.148 1 66.88 448 ASP B N 1
ATOM 8296 C CA . ASP B 1 448 ? 12.211 38.438 14.227 1 66.88 448 ASP B CA 1
ATOM 8297 C C . ASP B 1 448 ? 13.578 39.094 14.383 1 66.88 448 ASP B C 1
ATOM 8299 O O . ASP B 1 448 ? 14.094 39.688 13.43 1 66.88 448 ASP B O 1
ATOM 8303 N N . PRO B 1 449 ? 14.188 38.875 15.523 1 63.97 449 PRO B N 1
ATOM 8304 C CA . PRO B 1 449 ? 15.461 39.562 15.758 1 63.97 449 PRO B CA 1
ATOM 8305 C C . PRO B 1 449 ? 16.562 39.125 14.789 1 63.97 449 PRO B C 1
ATOM 8307 O O . PRO B 1 449 ? 17.531 39.844 14.586 1 63.97 449 PRO B O 1
ATOM 8310 N N . ARG B 1 450 ? 16.484 38 14.242 1 67.88 450 ARG B N 1
ATOM 8311 C CA . ARG B 1 450 ? 17.516 37.469 13.344 1 67.88 450 ARG B CA 1
ATOM 8312 C C . ARG B 1 450 ? 17.547 38.25 12.031 1 67.88 450 ARG B C 1
ATOM 8314 O O . ARG B 1 450 ? 18.531 38.188 11.297 1 67.88 450 ARG B O 1
ATOM 8321 N N . GLN B 1 451 ? 16.344 38.938 11.828 1 67 451 GLN B N 1
ATOM 8322 C CA . GLN B 1 451 ? 16.219 39.594 10.539 1 67 451 GLN B CA 1
ATOM 8323 C C . GLN B 1 451 ? 16.531 41.094 10.641 1 67 451 GLN B C 1
ATOM 8325 O O . GLN B 1 451 ? 16.578 41.812 9.633 1 67 451 GLN B O 1
ATOM 8330 N N . LYS B 1 452 ? 16.844 41.5 11.719 1 64.75 452 LYS B N 1
ATOM 8331 C CA . LYS B 1 452 ? 17.094 42.906 11.961 1 64.75 452 LYS B CA 1
ATOM 8332 C C . LYS B 1 452 ? 18.219 43.438 11.07 1 64.75 452 LYS B C 1
ATOM 8334 O O . LYS B 1 452 ? 18.078 44.469 10.422 1 64.75 452 LYS B O 1
ATOM 8339 N N . PRO B 1 453 ? 19.172 42.656 10.961 1 60.34 453 PRO B N 1
ATOM 8340 C CA . PRO B 1 453 ? 20.266 43.219 10.164 1 60.34 453 PRO B CA 1
ATOM 8341 C C . PRO B 1 453 ? 19.938 43.281 8.672 1 60.34 453 PRO B C 1
ATOM 8343 O O . PRO B 1 453 ? 20.531 44.094 7.941 1 60.34 453 PRO B O 1
ATOM 8346 N N . ILE B 1 454 ? 18.984 42.531 8.32 1 67.5 454 ILE B N 1
ATOM 8347 C CA . ILE B 1 454 ? 18.766 42.406 6.883 1 67.5 454 ILE B CA 1
ATOM 8348 C C . ILE B 1 454 ? 17.516 43.188 6.473 1 67.5 454 ILE B C 1
ATOM 8350 O O . ILE B 1 454 ? 17.25 43.344 5.281 1 67.5 454 ILE B O 1
ATOM 8354 N N . ILE B 1 455 ? 16.875 43.781 7.387 1 73.38 455 ILE B N 1
ATOM 8355 C CA . ILE B 1 455 ? 15.617 44.438 7.105 1 73.38 455 ILE B CA 1
ATOM 8356 C C . ILE B 1 455 ? 15.859 45.625 6.145 1 73.38 455 ILE B C 1
ATOM 8358 O O . ILE B 1 455 ? 15.047 45.875 5.25 1 73.38 455 ILE B O 1
ATOM 8362 N N . SER B 1 456 ? 16.984 46.188 6.383 1 71.69 456 SER B N 1
ATOM 8363 C CA . SER B 1 456 ? 17.312 47.344 5.527 1 71.69 456 SER B CA 1
ATOM 8364 C C . SER B 1 456 ? 17.578 46.875 4.094 1 71.69 456 SER B C 1
ATOM 8366 O O . SER B 1 456 ? 17.375 47.656 3.152 1 71.69 456 SER B O 1
ATOM 8368 N N . GLU B 1 457 ? 17.906 45.719 4.004 1 73.5 457 GLU B N 1
ATOM 8369 C CA . GLU B 1 457 ? 18.266 45.188 2.688 1 73.5 457 GLU B CA 1
ATOM 8370 C C . GLU B 1 457 ? 17.031 44.656 1.958 1 73.5 457 GLU B C 1
ATOM 8372 O O . GLU B 1 457 ? 17.078 44.406 0.749 1 73.5 457 GLU B O 1
ATOM 8377 N N . LEU B 1 458 ? 15.938 44.5 2.602 1 78.88 458 LEU B N 1
ATOM 8378 C CA . LEU B 1 458 ? 14.766 43.844 2.033 1 78.88 458 LEU B CA 1
ATOM 8379 C C . LEU B 1 458 ? 13.984 44.812 1.135 1 78.88 458 LEU B C 1
ATOM 8381 O O . LEU B 1 458 ? 13.086 44.375 0.402 1 78.88 458 LEU B O 1
ATOM 8385 N N . GLU B 1 459 ? 14.461 45.969 0.912 1 73.5 459 GLU B N 1
ATOM 8386 C CA . GLU B 1 459 ? 13.867 46.969 0.03 1 73.5 459 GLU B CA 1
ATOM 8387 C C . GLU B 1 459 ? 12.344 46.969 0.128 1 73.5 459 GLU B C 1
ATOM 8389 O O . GLU B 1 459 ? 11.648 46.875 -0.889 1 73.5 459 GLU B O 1
ATOM 8394 N N . ILE B 1 460 ? 11.852 47.031 1.307 1 82.31 460 ILE B N 1
ATOM 8395 C CA . ILE B 1 460 ? 10.414 47.062 1.546 1 82.31 460 ILE B CA 1
ATOM 8396 C C . ILE B 1 460 ? 9.875 48.469 1.377 1 82.31 460 ILE B C 1
ATOM 8398 O O . ILE B 1 460 ? 10.523 49.438 1.776 1 82.31 460 ILE B O 1
ATOM 8402 N N . ASP B 1 461 ? 8.742 48.531 0.739 1 82.81 461 ASP B N 1
ATOM 8403 C CA . ASP B 1 461 ? 8.078 49.812 0.506 1 82.81 461 ASP B CA 1
ATOM 8404 C C . ASP B 1 461 ? 7.777 50.531 1.824 1 82.81 461 ASP B C 1
ATOM 8406 O O . ASP B 1 461 ? 7.414 49.875 2.812 1 82.81 461 ASP B O 1
ATOM 8410 N N . ASP B 1 462 ? 7.898 51.844 1.835 1 82.88 462 ASP B N 1
ATOM 8411 C CA . ASP B 1 462 ? 7.723 52.656 3.035 1 82.88 462 ASP B CA 1
ATOM 8412 C C . ASP B 1 462 ? 6.293 52.562 3.562 1 82.88 462 ASP B C 1
ATOM 8414 O O . ASP B 1 462 ? 6.074 52.562 4.773 1 82.88 462 ASP B O 1
ATOM 8418 N N . GLU B 1 463 ? 5.48 52.562 2.602 1 87.25 463 GLU B N 1
ATOM 8419 C CA . GLU B 1 463 ? 4.086 52.5 3.018 1 87.25 463 GLU B CA 1
ATOM 8420 C C . GLU B 1 463 ? 3.805 51.188 3.736 1 87.25 463 GLU B C 1
ATOM 8422 O O . GLU B 1 463 ? 3.115 51.156 4.758 1 87.25 463 GLU B O 1
ATOM 8427 N N . LEU B 1 464 ? 4.352 50.156 3.227 1 87.94 464 LEU B N 1
ATOM 8428 C CA . LEU B 1 464 ? 4.164 48.844 3.826 1 87.94 464 LEU B CA 1
ATOM 8429 C C . LEU B 1 464 ? 4.82 48.781 5.199 1 87.94 464 LEU B C 1
ATOM 8431 O O . LEU B 1 464 ? 4.293 48.125 6.109 1 87.94 464 LEU B O 1
ATOM 8435 N N . GLN B 1 465 ? 5.863 49.438 5.355 1 83.94 465 GLN B N 1
ATOM 8436 C CA . GLN B 1 465 ? 6.555 49.469 6.641 1 83.94 465 GLN B CA 1
ATOM 8437 C C . GLN B 1 465 ? 5.73 50.219 7.688 1 83.94 465 GLN B C 1
ATOM 8439 O O . GLN B 1 465 ? 5.652 49.781 8.844 1 83.94 465 GLN B O 1
ATOM 8444 N N . ARG B 1 466 ? 5.148 51.281 7.238 1 85.94 466 ARG B N 1
ATOM 8445 C CA . ARG B 1 466 ? 4.316 52.062 8.156 1 85.94 466 ARG B CA 1
ATOM 8446 C C . ARG B 1 466 ? 3.121 51.25 8.633 1 85.94 466 ARG B C 1
ATOM 8448 O O . ARG B 1 466 ? 2.775 51.25 9.812 1 85.94 466 ARG B O 1
ATOM 8455 N N . GLU B 1 467 ? 2.652 50.594 7.691 1 86.69 467 GLU B N 1
ATOM 8456 C CA . GLU B 1 467 ? 1.505 49.781 8.031 1 86.69 467 GLU B CA 1
ATOM 8457 C C . GLU B 1 467 ? 1.907 48.625 8.977 1 86.69 467 GLU B C 1
ATOM 8459 O O . GLU B 1 467 ? 1.154 48.281 9.883 1 86.69 467 GLU B O 1
ATOM 8464 N N . ALA B 1 468 ? 3.006 48.094 8.703 1 83.38 468 ALA B N 1
ATOM 8465 C CA . ALA B 1 468 ? 3.514 47 9.539 1 83.38 468 ALA B CA 1
ATOM 8466 C C . ALA B 1 468 ? 3.748 47.469 10.977 1 83.38 468 ALA B C 1
ATOM 8468 O O . ALA B 1 468 ? 3.396 46.781 11.93 1 83.38 468 ALA B O 1
ATOM 8469 N N . ILE B 1 469 ? 4.211 48.594 11.078 1 77.69 469 ILE B N 1
ATOM 8470 C CA . ILE B 1 469 ? 4.488 49.188 12.391 1 77.69 469 ILE B CA 1
ATOM 8471 C C . ILE B 1 469 ? 3.174 49.469 13.109 1 77.69 469 ILE B C 1
ATOM 8473 O O . ILE B 1 469 ? 3.072 49.281 14.328 1 77.69 469 ILE B O 1
ATOM 8477 N N . ALA B 1 470 ? 2.275 49.906 12.297 1 79.81 470 ALA B N 1
ATOM 8478 C CA . ALA B 1 470 ? 0.957 50.156 12.875 1 79.81 470 ALA B CA 1
ATOM 8479 C C . ALA B 1 470 ? 0.349 48.875 13.438 1 79.81 470 ALA B C 1
ATOM 8481 O O . ALA B 1 470 ? -0.276 48.875 14.5 1 79.81 470 ALA B O 1
ATOM 8482 N N . ILE B 1 471 ? 0.504 47.812 12.773 1 76.12 471 ILE B N 1
ATOM 8483 C CA . ILE B 1 471 ? -0.008 46.5 13.211 1 76.12 471 ILE B CA 1
ATOM 8484 C C . ILE B 1 471 ? 0.689 46.094 14.508 1 76.12 471 ILE B C 1
ATOM 8486 O O . ILE B 1 471 ? 0.042 45.594 15.438 1 76.12 471 ILE B O 1
ATOM 8490 N N . ILE B 1 472 ? 1.942 46.281 14.555 1 72.25 472 ILE B N 1
ATOM 8491 C CA . ILE B 1 472 ? 2.729 45.906 15.727 1 72.25 472 ILE B CA 1
ATOM 8492 C C . ILE B 1 472 ? 2.281 46.719 16.938 1 72.25 472 ILE B C 1
ATOM 8494 O O . ILE B 1 472 ? 2.072 46.188 18.016 1 72.25 472 ILE B O 1
ATOM 8498 N N . LYS B 1 473 ? 2.033 47.969 16.703 1 67.94 473 LYS B N 1
ATOM 8499 C CA . LYS B 1 473 ? 1.617 48.844 17.781 1 67.94 473 LYS B CA 1
ATOM 8500 C C . LYS B 1 473 ? 0.228 48.5 18.297 1 67.94 473 LYS B C 1
ATOM 8502 O O . LYS B 1 473 ? -0.009 48.5 19.5 1 67.94 473 LYS B O 1
ATOM 8507 N N . SER B 1 474 ? -0.556 48.219 17.375 1 69.69 474 SER B N 1
ATOM 8508 C CA . SER B 1 474 ? -1.924 47.875 17.734 1 69.69 474 SER B CA 1
ATOM 8509 C C . SER B 1 474 ? -1.966 46.562 18.547 1 69.69 474 SER B C 1
ATOM 8511 O O . SER B 1 474 ? -2.75 46.438 19.484 1 69.69 474 SER B O 1
ATOM 8513 N N . THR B 1 475 ? -1.226 45.656 18.156 1 65 475 THR B N 1
ATOM 8514 C CA . THR B 1 475 ? -1.197 44.375 18.828 1 65 475 THR B CA 1
ATOM 8515 C C . THR B 1 475 ? -0.615 44.5 20.234 1 65 475 THR B C 1
ATOM 8517 O O . THR B 1 475 ? -1.069 43.844 21.172 1 65 475 THR B O 1
ATOM 8520 N N . MET B 1 476 ? 0.263 45.312 20.422 1 59.31 476 MET B N 1
ATOM 8521 C CA . MET B 1 476 ? 0.894 45.562 21.719 1 59.31 476 MET B CA 1
ATOM 8522 C C . MET B 1 476 ? -0.08 46.219 22.688 1 59.31 476 MET B C 1
ATOM 8524 O O . MET B 1 476 ? -0.078 45.938 23.891 1 59.31 476 MET B O 1
ATOM 8528 N N . VAL B 1 477 ? -0.863 47.062 22.141 1 55.16 477 VAL B N 1
ATOM 8529 C CA . VAL B 1 477 ? -1.843 47.75 22.969 1 55.16 477 VAL B CA 1
ATOM 8530 C C . VAL B 1 477 ? -2.916 46.781 23.438 1 55.16 477 VAL B C 1
ATOM 8532 O O . VAL B 1 477 ? -3.348 46.812 24.594 1 55.16 477 VAL B O 1
ATOM 8535 N N . GLN B 1 478 ? -3.297 45.969 22.609 1 54.94 478 GLN B N 1
ATOM 8536 C CA . GLN B 1 478 ? -4.367 45.031 22.922 1 54.94 478 GLN B CA 1
ATOM 8537 C C . GLN B 1 478 ? -3.92 44.031 23.984 1 54.94 478 GLN B C 1
ATOM 8539 O O . GLN B 1 478 ? -4.715 43.625 24.844 1 54.94 478 GLN B O 1
ATOM 8544 N N . ASN B 1 479 ? -2.775 43.688 24 1 49.44 479 ASN B N 1
ATOM 8545 C CA . ASN B 1 479 ? -2.297 42.656 24.922 1 49.44 479 ASN B CA 1
ATOM 8546 C C . ASN B 1 479 ? -1.776 43.25 26.219 1 49.44 479 ASN B C 1
ATOM 8548 O O . ASN B 1 479 ? -1.227 42.562 27.062 1 49.44 479 ASN B O 1
ATOM 8552 N N . SER B 1 480 ? -1.858 44.594 26.469 1 42.19 480 SER B N 1
ATOM 8553 C CA . SER B 1 480 ? -1.432 45.188 27.734 1 42.19 480 SER B CA 1
ATOM 8554 C C . SER B 1 480 ? -2.344 44.781 28.891 1 42.19 480 SER B C 1
ATOM 8556 O O . SER B 1 480 ? -3.566 44.875 28.781 1 42.19 480 SER B O 1
ATOM 8558 N N . PRO B 1 481 ? -1.976 43.938 29.844 1 38.25 481 PRO B N 1
ATOM 8559 C CA . PRO B 1 481 ? -2.812 43.625 31 1 38.25 481 PRO B CA 1
ATOM 8560 C C . PRO B 1 481 ? -3.457 44.844 31.625 1 38.25 481 PRO B C 1
ATOM 8562 O O . PRO B 1 481 ? -2.939 45.969 31.469 1 38.25 481 PRO B O 1
ATOM 8565 N N . PRO B 1 482 ? -4.684 44.812 32.125 1 32.28 482 PRO B N 1
ATOM 8566 C CA . PRO B 1 482 ? -5.199 45.906 32.938 1 32.28 482 PRO B CA 1
ATOM 8567 C C . PRO B 1 482 ? -4.207 46.406 34 1 32.28 482 PRO B C 1
ATOM 8569 O O . PRO B 1 482 ? -3.406 45.594 34.5 1 32.28 482 PRO B O 1
ATOM 8572 N N . THR B 1 483 ? -3.92 47.625 34.188 1 31.67 483 THR B N 1
ATOM 8573 C CA . THR B 1 483 ? -3.182 48.281 35.25 1 31.67 483 THR B CA 1
ATOM 8574 C C . THR B 1 483 ? -3.641 47.75 36.625 1 31.67 483 THR B C 1
ATOM 8576 O O . THR B 1 483 ? -4.781 47.969 37.031 1 31.67 483 THR B O 1
ATOM 8579 N N . LEU B 1 484 ? -3.447 46.656 37.219 1 30.78 484 LEU B N 1
ATOM 8580 C CA . LEU B 1 484 ? -3.664 46.469 38.656 1 30.78 484 LEU B CA 1
ATOM 8581 C C . LEU B 1 484 ? -3.027 47.594 39.469 1 30.78 484 LEU B C 1
ATOM 8583 O O . LEU B 1 484 ? -1.83 47.844 39.312 1 30.78 484 LEU B O 1
ATOM 8587 N N . THR B 1 485 ? -3.725 48.594 39.938 1 29.3 485 THR B N 1
ATOM 8588 C CA . THR B 1 485 ? -3.449 49.5 41.062 1 29.3 485 THR B CA 1
ATOM 8589 C C . THR B 1 485 ? -2.982 48.719 42.281 1 29.3 485 THR B C 1
ATOM 8591 O O . THR B 1 485 ? -3.754 47.969 42.875 1 29.3 485 THR B O 1
ATOM 8594 N N . ILE B 1 486 ? -1.718 48.281 42.438 1 30.62 486 ILE B N 1
ATOM 8595 C CA . ILE B 1 486 ? -1.162 47.875 43.719 1 30.62 486 ILE B CA 1
ATOM 8596 C C . ILE B 1 486 ? -1.366 49 44.719 1 30.62 486 ILE B C 1
ATOM 8598 O O . ILE B 1 486 ? -0.855 50.125 44.562 1 30.62 486 ILE B O 1
ATOM 8602 N N . ASP B 1 487 ? -2.402 49.062 45.531 1 29.25 487 ASP B N 1
ATOM 8603 C CA . ASP B 1 487 ? -2.447 49.812 46.781 1 29.25 487 ASP B CA 1
ATOM 8604 C C . ASP B 1 487 ? -1.208 49.531 47.625 1 29.25 487 ASP B C 1
ATOM 8606 O O . ASP B 1 487 ? -0.856 48.375 47.875 1 29.25 487 ASP B O 1
ATOM 8610 N N . ASP B 1 488 ? -0.22 50.375 47.906 1 30.67 488 ASP B N 1
ATOM 8611 C CA . ASP B 1 488 ? 1.045 50.531 48.625 1 30.67 488 ASP B CA 1
ATOM 8612 C C . ASP B 1 488 ? 0.935 49.969 50.031 1 30.67 488 ASP B C 1
ATOM 8614 O O . ASP B 1 488 ? 1.949 49.75 50.719 1 30.67 488 ASP B O 1
ATOM 8618 N N . LYS B 1 489 ? -0.057 50.25 50.875 1 32.72 489 LYS B N 1
ATOM 8619 C CA . LYS B 1 489 ? 0.064 50.188 52.344 1 32.72 489 LYS B CA 1
ATOM 8620 C C . LYS B 1 489 ? 0.13 48.75 52.844 1 32.72 489 LYS B C 1
ATOM 8622 O O . LYS B 1 489 ? 0.132 48.5 54.031 1 32.72 489 LYS B O 1
ATOM 8627 N N . ARG B 1 490 ? -0.433 47.75 52.188 1 32.81 490 ARG B N 1
ATOM 8628 C CA . ARG B 1 490 ? -0.414 46.594 53.094 1 32.81 490 ARG B CA 1
ATOM 8629 C C . ARG B 1 490 ? 0.969 45.938 53.125 1 32.81 490 ARG B C 1
ATOM 8631 O O . ARG B 1 490 ? 1.644 45.844 52.094 1 32.81 490 ARG B O 1
ATOM 8638 N N . PRO B 1 491 ? 1.682 45.875 54.344 1 27.09 491 PRO B N 1
ATOM 8639 C CA . PRO B 1 491 ? 3.014 45.312 54.562 1 27.09 491 PRO B CA 1
ATOM 8640 C C . PRO B 1 491 ? 3.215 44 53.875 1 27.09 491 PRO B C 1
ATOM 8642 O O . PRO B 1 491 ? 2.262 43.219 53.688 1 27.09 491 PRO B O 1
ATOM 8645 N N . VAL B 1 492 ? 4.203 43.906 53 1 26.58 492 VAL B N 1
ATOM 8646 C CA . VAL B 1 492 ? 4.746 42.719 52.344 1 26.58 492 VAL B CA 1
ATOM 8647 C C . VAL B 1 492 ? 4.984 41.625 53.375 1 26.58 492 VAL B C 1
ATOM 8649 O O . VAL B 1 492 ? 5.922 41.688 54.188 1 26.58 492 VAL B O 1
ATOM 8652 N N . LEU B 1 493 ? 4.043 41.219 54.25 1 23.95 493 LEU B N 1
ATOM 8653 C CA . LEU B 1 493 ? 4.34 40.188 55.219 1 23.95 493 LEU B CA 1
ATOM 8654 C C . LEU B 1 493 ? 5.031 39 54.562 1 23.95 493 LEU B C 1
ATOM 8656 O O . LEU B 1 493 ? 4.539 38.469 53.531 1 23.95 493 LEU B O 1
ATOM 8660 N N . ALA B 1 494 ? 6.422 38.688 54.781 1 23.95 494 ALA B N 1
ATOM 8661 C CA . ALA B 1 494 ? 7.539 37.75 54.812 1 23.95 494 ALA B CA 1
ATOM 8662 C C . ALA B 1 494 ? 7.07 36.344 55.188 1 23.95 494 ALA B C 1
ATOM 8664 O O . ALA B 1 494 ? 7.887 35.469 55.5 1 23.95 494 ALA B O 1
ATOM 8665 N N . THR B 1 495 ? 5.84 36.094 55.594 1 23.81 495 THR B N 1
ATOM 8666 C CA . THR B 1 495 ? 5.672 34.844 56.281 1 23.81 495 THR B CA 1
ATOM 8667 C C . THR B 1 495 ? 6.117 33.688 55.406 1 23.81 495 THR B C 1
ATOM 8669 O O . THR B 1 495 ? 6.125 33.781 54.188 1 23.81 495 THR B O 1
ATOM 8672 N N . ALA B 1 496 ? 6.305 32.406 56.031 1 23.83 496 ALA B N 1
ATOM 8673 C CA . ALA B 1 496 ? 6.918 31.078 55.969 1 23.83 496 ALA B CA 1
ATOM 8674 C C . ALA B 1 496 ? 6.516 30.328 54.719 1 23.83 496 ALA B C 1
ATOM 8676 O O . ALA B 1 496 ? 5.441 30.578 54.156 1 23.83 496 ALA B O 1
ATOM 8677 N N . CYS B 1 497 ? 7.512 29.625 53.969 1 24 497 CYS B N 1
ATOM 8678 C CA . CYS B 1 497 ? 7.879 28.734 52.875 1 24 497 CYS B CA 1
ATOM 8679 C C . CYS B 1 497 ? 6.863 27.609 52.719 1 24 497 CYS B C 1
ATOM 8681 O O . CYS B 1 497 ? 7.191 26.547 52.188 1 24 497 CYS B O 1
ATOM 8683 N N . ASN B 1 498 ? 5.734 27.516 53.312 1 25.22 498 ASN B N 1
ATOM 8684 C CA . ASN B 1 498 ? 4.98 26.266 53.375 1 25.22 498 ASN B CA 1
ATOM 8685 C C . ASN B 1 498 ? 4.496 25.844 52 1 25.22 498 ASN B C 1
ATOM 8687 O O . ASN B 1 498 ? 3.979 26.656 51.25 1 25.22 498 ASN B O 1
ATOM 8691 N N . ARG B 1 499 ? 4.836 24.625 51.312 1 26.7 499 ARG B N 1
ATOM 8692 C CA . ARG B 1 499 ? 5.254 23.875 50.125 1 26.7 499 ARG B CA 1
ATOM 8693 C C . ARG B 1 499 ? 4.109 23.75 49.125 1 26.7 499 ARG B C 1
ATOM 8695 O O . ARG B 1 499 ? 4.16 22.906 48.219 1 26.7 499 ARG B O 1
ATOM 8702 N N . HIS B 1 500 ? 2.947 24.25 49.375 1 26.5 500 HIS B N 1
ATOM 8703 C CA . HIS B 1 500 ? 1.827 23.859 48.5 1 26.5 500 HIS B CA 1
ATOM 8704 C C . HIS B 1 500 ? 1.968 24.469 47.125 1 26.5 500 HIS B C 1
ATOM 8706 O O . HIS B 1 500 ? 2.199 25.672 46.969 1 26.5 500 HIS B O 1
ATOM 8712 N N . PRO B 1 501 ? 2.373 23.797 46.031 1 29.39 501 PRO B N 1
ATOM 8713 C CA . PRO B 1 501 ? 2.738 24.375 44.75 1 29.39 501 PRO B CA 1
ATOM 8714 C C . PRO B 1 501 ? 1.693 25.359 44.219 1 29.39 501 PRO B C 1
ATOM 8716 O O . PRO B 1 501 ? 0.516 25 44.094 1 29.39 501 PRO B O 1
ATOM 8719 N N . ARG B 1 502 ? 1.674 26.688 44.5 1 28.94 502 ARG B N 1
ATOM 8720 C CA . ARG B 1 502 ? 0.887 27.891 44.219 1 28.94 502 ARG B CA 1
ATOM 8721 C C . ARG B 1 502 ? 0.548 27.969 42.719 1 28.94 502 ARG B C 1
ATOM 8723 O O . ARG B 1 502 ? 1.287 27.453 41.875 1 28.94 502 ARG B O 1
ATOM 8730 N N . LYS B 1 503 ? -0.712 28.344 42.531 1 28.91 503 LYS B N 1
ATOM 8731 C CA . LYS B 1 503 ? -1.33 28.75 41.25 1 28.91 503 LYS B CA 1
ATOM 8732 C C . LYS B 1 503 ? -0.458 29.766 40.531 1 28.91 503 LYS B C 1
ATOM 8734 O O . LYS B 1 503 ? -0.182 30.844 41.031 1 28.91 503 LYS B O 1
ATOM 8739 N N . ARG B 1 504 ? 0.609 29.422 40.031 1 29.09 504 ARG B N 1
ATOM 8740 C CA . ARG B 1 504 ? 1.424 30.375 39.281 1 29.09 504 ARG B CA 1
ATOM 8741 C C . ARG B 1 504 ? 0.55 31.359 38.5 1 29.09 504 ARG B C 1
ATOM 8743 O O . ARG B 1 504 ? -0.186 30.969 37.594 1 29.09 504 ARG B O 1
ATOM 8750 N N . LYS B 1 505 ? -0.01 32.375 39.188 1 28 505 LYS B N 1
ATOM 8751 C CA . LYS B 1 505 ? -0.493 33.594 38.5 1 28 505 LYS B CA 1
ATOM 8752 C C . LYS B 1 505 ? 0.387 33.938 37.312 1 28 505 LYS B C 1
ATOM 8754 O O . LYS B 1 505 ? 1.616 33.906 37.406 1 28 505 LYS B O 1
ATOM 8759 N N . ARG B 1 506 ? -0.169 33.781 36.188 1 30.25 506 ARG B N 1
ATOM 8760 C CA . ARG B 1 506 ? 0.408 34.438 35.031 1 30.25 506 ARG B CA 1
ATOM 8761 C C . ARG B 1 506 ? 0.836 35.875 35.375 1 30.25 506 ARG B C 1
ATOM 8763 O O . ARG B 1 506 ? 0.009 36.688 35.781 1 30.25 506 ARG B O 1
ATOM 8770 N N . ALA B 1 507 ? 1.716 36.094 36.25 1 28.48 507 ALA B N 1
ATOM 8771 C CA . ALA B 1 507 ? 2.23 37.438 36.438 1 28.48 507 ALA B CA 1
ATOM 8772 C C . ALA B 1 507 ? 2.025 38.312 35.188 1 28.48 507 ALA B C 1
ATOM 8774 O O . ALA B 1 507 ? 2.359 37.875 34.062 1 28.48 507 ALA B O 1
ATOM 8775 N N . ALA B 1 508 ? 0.951 39.094 35.25 1 28.92 508 ALA B N 1
ATOM 8776 C CA . ALA B 1 508 ? 0.712 40.219 34.375 1 28.92 508 ALA B CA 1
ATOM 8777 C C . ALA B 1 508 ? 2.002 41 34.125 1 28.92 508 ALA B C 1
ATOM 8779 O O . ALA B 1 508 ? 2.521 41.656 35.031 1 28.92 508 ALA B O 1
ATOM 8780 N N . ILE B 1 509 ? 3.012 40.5 33.781 1 29.27 509 ILE B N 1
ATOM 8781 C CA . ILE B 1 509 ? 4.121 41.344 33.344 1 29.27 509 ILE B CA 1
ATOM 8782 C C . ILE B 1 509 ? 3.582 42.594 32.656 1 29.27 509 ILE B C 1
ATOM 8784 O O . ILE B 1 509 ? 2.846 42.5 31.672 1 29.27 509 ILE B O 1
ATOM 8788 N N . SER B 1 510 ? 3.242 43.625 33.375 1 28.44 510 SER B N 1
ATOM 8789 C CA . SER B 1 510 ? 3.023 44.969 32.906 1 28.44 510 SER B CA 1
ATOM 8790 C C . SER B 1 510 ? 3.863 45.281 31.672 1 28.44 510 SER B C 1
ATOM 8792 O O . SER B 1 510 ? 5.094 45.281 31.734 1 28.44 510 SER B O 1
ATOM 8794 N N . VAL B 1 511 ? 3.549 44.75 30.609 1 30.55 511 VAL B N 1
ATOM 8795 C CA . VAL B 1 511 ? 4.07 45 29.266 1 30.55 511 VAL B CA 1
ATOM 8796 C C . VAL B 1 511 ? 4.105 46.5 28.969 1 30.55 511 VAL B C 1
ATOM 8798 O O . VAL B 1 511 ? 3.074 47.094 28.656 1 30.55 511 VAL B O 1
ATOM 8801 N N . VAL B 1 512 ? 4.496 47.375 29.859 1 29.52 512 VAL B N 1
ATOM 8802 C CA . VAL B 1 512 ? 4.812 48.719 29.391 1 29.52 512 VAL B CA 1
ATOM 8803 C C . VAL B 1 512 ? 5.562 48.625 28.062 1 29.52 512 VAL B C 1
ATOM 8805 O O . VAL B 1 512 ? 6.676 48.094 28 1 29.52 512 VAL B O 1
ATOM 8808 N N . PHE B 1 513 ? 4.98 48.469 26.984 1 33.66 513 PHE B N 1
ATOM 8809 C CA . PHE B 1 513 ? 5.172 48.281 25.547 1 33.66 513 PHE B CA 1
ATOM 8810 C C . PHE B 1 513 ? 6.246 49.219 25.016 1 33.66 513 PHE B C 1
ATOM 8812 O O . PHE B 1 513 ? 6.195 50.438 25.281 1 33.66 513 PHE B O 1
ATOM 8819 N N . PRO B 1 514 ? 7.441 48.812 24.734 1 34.34 514 PRO B N 1
ATOM 8820 C CA . PRO B 1 514 ? 8.508 49.562 24.094 1 34.34 514 PRO B CA 1
ATOM 8821 C C . PRO B 1 514 ? 8.008 50.375 22.891 1 34.34 514 PRO B C 1
ATOM 8823 O O . PRO B 1 514 ? 7.699 49.812 21.844 1 34.34 514 PRO B O 1
ATOM 8826 N N . CYS B 1 515 ? 7.102 51.156 22.828 1 33.53 515 CYS B N 1
ATOM 8827 C CA . CYS B 1 515 ? 7.016 52.25 21.844 1 33.53 515 CYS B CA 1
ATOM 8828 C C . CYS B 1 515 ? 8.406 52.688 21.422 1 33.53 515 CYS B C 1
ATOM 8830 O O . CYS B 1 515 ? 8.633 53 20.25 1 33.53 515 CYS B O 1
ATOM 8832 N N . ARG B 1 516 ? 9.328 52.688 22.25 1 34.16 516 ARG B N 1
ATOM 8833 C CA . ARG B 1 516 ? 10.664 53.188 21.906 1 34.16 516 ARG B CA 1
ATOM 8834 C C . ARG B 1 516 ? 11.406 52.156 21.047 1 34.16 516 ARG B C 1
ATOM 8836 O O . ARG B 1 516 ? 12.133 52.562 20.125 1 34.16 516 ARG B O 1
ATOM 8843 N N . CYS B 1 517 ? 11.312 50.844 21.312 1 39 517 CYS B N 1
ATOM 8844 C CA . CYS B 1 517 ? 12.023 49.906 20.453 1 39 517 CYS B CA 1
ATOM 8845 C C . CYS B 1 517 ? 11.484 49.938 19.031 1 39 517 CYS B C 1
ATOM 8847 O O . CYS B 1 517 ? 12.258 49.875 18.062 1 39 517 CYS B O 1
ATOM 8849 N N . ILE B 1 518 ? 10.258 50 18.844 1 42.09 518 ILE B N 1
ATOM 8850 C CA . ILE B 1 518 ? 9.75 50.25 17.5 1 42.09 518 ILE B CA 1
ATOM 8851 C C . ILE B 1 518 ? 10.281 51.594 16.969 1 42.09 518 ILE B C 1
ATOM 8853 O O . ILE B 1 518 ? 10.656 51.688 15.805 1 42.09 518 ILE B O 1
ATOM 8857 N N . ASN B 1 519 ? 10.297 52.625 17.797 1 40.25 519 ASN B N 1
ATOM 8858 C CA . ASN B 1 519 ? 10.891 53.906 17.359 1 40.25 519 ASN B CA 1
ATOM 8859 C C . ASN B 1 519 ? 12.391 53.75 17.109 1 40.25 519 ASN B C 1
ATOM 8861 O O . ASN B 1 519 ? 12.93 54.344 16.172 1 40.25 519 ASN B O 1
ATOM 8865 N N . ASP B 1 520 ? 13.086 53.031 17.953 1 40.59 520 ASP B N 1
ATOM 8866 C CA . ASP B 1 520 ? 14.508 52.844 17.688 1 40.59 520 ASP B CA 1
ATOM 8867 C C . ASP B 1 520 ? 14.711 52.062 16.391 1 40.59 520 ASP B C 1
ATOM 8869 O O . ASP B 1 520 ? 15.68 52.312 15.656 1 40.59 520 ASP B O 1
ATOM 8873 N N . PHE B 1 521 ? 13.906 51 16.172 1 40.44 521 PHE B N 1
ATOM 8874 C CA . PHE B 1 521 ? 14.047 50.312 14.883 1 40.44 521 PHE B CA 1
ATOM 8875 C C . PHE B 1 521 ? 13.75 51.281 13.734 1 40.44 521 PHE B C 1
ATOM 8877 O O . PHE B 1 521 ? 14.344 51.156 12.656 1 40.44 521 PHE B O 1
ATOM 8884 N N . SER B 1 522 ? 12.766 52.156 13.898 1 38.75 522 SER B N 1
ATOM 8885 C CA . SER B 1 522 ? 12.492 53.094 12.812 1 38.75 522 SER B CA 1
ATOM 8886 C C . SER B 1 522 ? 13.5 54.25 12.789 1 38.75 522 SER B C 1
ATOM 8888 O O . SER B 1 522 ? 13.594 54.969 11.805 1 38.75 522 SER B O 1
ATOM 8890 N N . SER B 1 523 ? 13.922 54.844 13.992 1 37.28 523 SER B N 1
ATOM 8891 C CA . SER B 1 523 ? 14.695 56.062 13.898 1 37.28 523 SER B CA 1
ATOM 8892 C C . SER B 1 523 ? 16.094 55.812 13.336 1 37.28 523 SER B C 1
ATOM 8894 O O . SER B 1 523 ? 16.797 54.906 13.82 1 37.28 523 SER B O 1
ATOM 8896 N N . ASN B 1 524 ? 16.359 56 12.078 1 34.41 524 ASN B N 1
ATOM 8897 C CA . ASN B 1 524 ? 17.688 56.219 11.516 1 34.41 524 ASN B CA 1
ATOM 8898 C C . ASN B 1 524 ? 18.531 57.125 12.414 1 34.41 524 ASN B C 1
ATOM 8900 O O . ASN B 1 524 ? 19.656 57.5 12.062 1 34.41 524 ASN B O 1
ATOM 8904 N N . ASP B 1 525 ? 17.938 58.188 13.172 1 32.84 525 ASP B N 1
ATOM 8905 C CA . ASP B 1 525 ? 18.75 59.281 13.672 1 32.84 525 ASP B CA 1
ATOM 8906 C C . ASP B 1 525 ? 19.656 58.812 14.812 1 32.84 525 ASP B C 1
ATOM 8908 O O . ASP B 1 525 ? 19.203 58.156 15.742 1 32.84 525 ASP B O 1
ATOM 8912 N N . ASN B 1 526 ? 21.109 58.781 14.648 1 33.16 526 ASN B N 1
ATOM 8913 C CA . ASN B 1 526 ? 22.328 58.812 15.445 1 33.16 526 ASN B CA 1
ATOM 8914 C C . ASN B 1 526 ? 22.188 59.719 16.641 1 33.16 526 ASN B C 1
ATOM 8916 O O . ASN B 1 526 ? 23.188 60.188 17.203 1 33.16 526 ASN B O 1
ATOM 8920 N N . ASP B 1 527 ? 21.172 60.594 16.906 1 31.41 527 ASP B N 1
ATOM 8921 C CA . ASP B 1 527 ? 21.438 61.594 17.953 1 31.41 527 ASP B CA 1
ATOM 8922 C C . ASP B 1 527 ? 21.656 60.906 19.297 1 31.41 527 ASP B C 1
ATOM 8924 O O . ASP B 1 527 ? 21.016 59.875 19.594 1 31.41 527 ASP B O 1
ATOM 8928 N N . ASP B 1 528 ? 22.844 61.25 20.25 1 30.58 528 ASP B N 1
ATOM 8929 C CA . ASP B 1 528 ? 23.641 61.094 21.469 1 30.58 528 ASP B CA 1
ATOM 8930 C C . ASP B 1 528 ? 22.734 61.031 22.703 1 30.58 528 ASP B C 1
ATOM 8932 O O . ASP B 1 528 ? 23.234 61.062 23.828 1 30.58 528 ASP B O 1
ATOM 8936 N N . ASP B 1 529 ? 21.562 61.625 22.797 1 31.09 529 ASP B N 1
ATOM 8937 C CA . ASP B 1 529 ? 21.125 61.75 24.188 1 31.09 529 ASP B CA 1
ATOM 8938 C C . ASP B 1 529 ? 21 60.406 24.859 1 31.09 529 ASP B C 1
ATOM 8940 O O . ASP B 1 529 ? 20.156 59.594 24.469 1 31.09 529 ASP B O 1
ATOM 8944 N N . GLN B 1 530 ? 22.078 59.719 25.562 1 30.73 530 GLN B N 1
ATOM 8945 C CA . GLN B 1 530 ? 22.562 58.75 26.516 1 30.73 530 GLN B CA 1
ATOM 8946 C C . GLN B 1 530 ? 21.547 58.5 27.641 1 30.73 530 GLN B C 1
ATOM 8948 O O . GLN B 1 530 ? 21.562 57.469 28.281 1 30.73 530 GLN B O 1
ATOM 8953 N N . ASP B 1 531 ? 20.938 59.594 28.203 1 29.78 531 ASP B N 1
ATOM 8954 C CA . ASP B 1 531 ? 20.469 59.562 29.578 1 29.78 531 ASP B CA 1
ATOM 8955 C C . ASP B 1 531 ? 19.406 58.469 29.766 1 29.78 531 ASP B C 1
ATOM 8957 O O . ASP B 1 531 ? 19.391 57.781 30.797 1 29.78 531 ASP B O 1
ATOM 8961 N N . ASP B 1 532 ? 18.266 58.562 29.172 1 29.05 532 ASP B N 1
ATOM 8962 C CA . ASP B 1 532 ? 17.172 57.844 29.812 1 29.05 532 ASP B CA 1
ATOM 8963 C C . ASP B 1 532 ? 17.188 56.375 29.422 1 29.05 532 ASP B C 1
ATOM 8965 O O . ASP B 1 532 ? 16.141 55.719 29.422 1 29.05 532 ASP B O 1
ATOM 8969 N N . ILE B 1 533 ? 18.25 55.75 28.828 1 32.19 533 ILE B N 1
ATOM 8970 C CA . ILE B 1 533 ? 18.578 54.344 28.641 1 32.19 533 ILE B CA 1
ATOM 8971 C C . ILE B 1 533 ? 18.594 53.656 30 1 32.19 533 ILE B C 1
ATOM 8973 O O . ILE B 1 533 ? 18.547 52.438 30.078 1 32.19 533 ILE B O 1
ATOM 8977 N N . ASP B 1 534 ? 19 54.281 31 1 30.88 534 ASP B N 1
ATOM 8978 C CA . ASP B 1 534 ? 19.219 53.75 32.344 1 30.88 534 ASP B CA 1
ATOM 8979 C C . ASP B 1 534 ? 17.938 53.188 32.906 1 30.88 534 ASP B C 1
ATOM 8981 O O . ASP B 1 534 ? 17.969 52.312 33.812 1 30.88 534 ASP B O 1
ATOM 8985 N N . ASN B 1 535 ? 16.828 53.875 32.906 1 30.64 535 ASN B N 1
ATOM 8986 C CA . ASN B 1 535 ? 15.609 53.406 33.531 1 30.64 535 ASN B CA 1
ATOM 8987 C C . ASN B 1 535 ? 14.875 52.375 32.656 1 30.64 535 ASN B C 1
ATOM 8989 O O . ASN B 1 535 ? 13.648 52.25 32.75 1 30.64 535 ASN B O 1
ATOM 8993 N N . VAL B 1 536 ? 15.469 51.969 31.562 1 33.31 536 VAL B N 1
ATOM 8994 C CA . VAL B 1 536 ? 15.016 50.906 30.672 1 33.31 536 VAL B CA 1
ATOM 8995 C C . VAL B 1 536 ? 14.977 49.562 31.422 1 33.31 536 VAL B C 1
ATOM 8997 O O . VAL B 1 536 ? 16 49.094 31.922 1 33.31 536 VAL B O 1
ATOM 9000 N N . PRO B 1 537 ? 13.945 49.25 32.125 1 33.91 537 PRO B N 1
ATOM 9001 C CA . PRO B 1 537 ? 14.055 47.969 32.812 1 33.91 537 PRO B CA 1
ATOM 9002 C C . PRO B 1 537 ? 14.836 46.938 32.031 1 33.91 537 PRO B C 1
ATOM 9004 O O . PRO B 1 537 ? 14.977 47.062 30.797 1 33.91 537 PRO B O 1
ATOM 9007 N N . ASN B 1 538 ? 15.398 45.812 32.688 1 33.16 538 ASN B N 1
ATOM 9008 C CA . ASN B 1 538 ? 16.297 44.75 32.281 1 33.16 538 ASN B CA 1
ATOM 9009 C C . ASN B 1 538 ? 15.906 44.188 30.906 1 33.16 538 ASN B C 1
ATOM 9011 O O . ASN B 1 538 ? 14.719 43.969 30.641 1 33.16 538 ASN B O 1
ATOM 9015 N N . THR B 1 539 ? 16.641 44.312 29.812 1 35.47 539 THR B N 1
ATOM 9016 C CA . THR B 1 539 ? 16.766 43.75 28.469 1 35.47 539 THR B CA 1
ATOM 9017 C C . THR B 1 539 ? 16.219 42.344 28.391 1 35.47 539 THR B C 1
ATOM 9019 O O . THR B 1 539 ? 15.719 41.906 27.344 1 35.47 539 THR B O 1
ATOM 9022 N N . ALA B 1 540 ? 16.406 41.594 29.406 1 35.91 540 ALA B N 1
ATOM 9023 C CA . ALA B 1 540 ? 15.984 40.188 29.453 1 35.91 540 ALA B CA 1
ATOM 9024 C C . ALA B 1 540 ? 14.461 40.062 29.375 1 35.91 540 ALA B C 1
ATOM 9026 O O . ALA B 1 540 ? 13.938 39.156 28.719 1 35.91 540 ALA B O 1
ATOM 9027 N N . THR B 1 541 ? 13.758 40.938 30.047 1 35.94 541 THR B N 1
ATOM 9028 C CA . THR B 1 541 ? 12.305 40.812 30.125 1 35.94 541 THR B CA 1
ATOM 9029 C C . THR B 1 541 ? 11.664 41.25 28.797 1 35.94 541 THR B C 1
ATOM 9031 O O . THR B 1 541 ? 10.617 40.75 28.406 1 35.94 541 THR B O 1
ATOM 9034 N N . LEU B 1 542 ? 12.234 42.25 28.188 1 37.41 542 LEU B N 1
ATOM 9035 C CA . LEU B 1 542 ? 11.789 42.688 26.875 1 37.41 542 LEU B CA 1
ATOM 9036 C C . LEU B 1 542 ? 11.898 41.594 25.844 1 37.41 542 LEU B C 1
ATOM 9038 O O . LEU B 1 542 ? 11.016 41.406 25 1 37.41 542 LEU B O 1
ATOM 9042 N N . GLU B 1 543 ? 12.977 40.938 25.828 1 40.5 543 GLU B N 1
ATOM 9043 C CA . GLU B 1 543 ? 13.18 39.781 24.984 1 40.5 543 GLU B CA 1
ATOM 9044 C C . GLU B 1 543 ? 12.07 38.75 25.172 1 40.5 543 GLU B C 1
ATOM 9046 O O . GLU B 1 543 ? 11.594 38.156 24.219 1 40.5 543 GLU B O 1
ATOM 9051 N N . ILE B 1 544 ? 11.641 38.75 26.344 1 39.84 544 ILE B N 1
ATOM 9052 C CA . ILE B 1 544 ? 10.656 37.719 26.656 1 39.84 544 ILE B CA 1
ATOM 9053 C C . ILE B 1 544 ? 9.281 38.125 26.141 1 39.84 544 ILE B C 1
ATOM 9055 O O . ILE B 1 544 ? 8.555 37.312 25.578 1 39.84 544 ILE B O 1
ATOM 9059 N N . LEU B 1 545 ? 8.828 39.438 26.359 1 40.22 545 LEU B N 1
ATOM 9060 C CA . LEU B 1 545 ? 7.5 39.875 25.953 1 40.22 545 LEU B CA 1
ATOM 9061 C C . LEU B 1 545 ? 7.363 39.875 24.438 1 40.22 545 LEU B C 1
ATOM 9063 O O . LEU B 1 545 ? 6.328 39.469 23.891 1 40.22 545 LEU B O 1
ATOM 9067 N N . VAL B 1 546 ? 8.32 40.531 23.734 1 44.25 546 VAL B N 1
ATOM 9068 C CA . VAL B 1 546 ? 8.391 40.438 22.281 1 44.25 546 VAL B CA 1
ATOM 9069 C C . VAL B 1 546 ? 8.25 39 21.859 1 44.25 546 VAL B C 1
ATOM 9071 O O . VAL B 1 546 ? 7.555 38.688 20.891 1 44.25 546 VAL B O 1
ATOM 9074 N N . ILE B 1 547 ? 8.734 38.25 22.656 1 47.06 547 ILE B N 1
ATOM 9075 C CA . ILE B 1 547 ? 8.688 36.812 22.406 1 47.06 547 ILE B CA 1
ATOM 9076 C C . ILE B 1 547 ? 7.258 36.312 22.547 1 47.06 547 ILE B C 1
ATOM 9078 O O . ILE B 1 547 ? 6.793 35.5 21.734 1 47.06 547 ILE B O 1
ATOM 9082 N N . ALA B 1 548 ? 6.578 36.875 23.625 1 46.09 548 ALA B N 1
ATOM 9083 C CA . ALA B 1 548 ? 5.23 36.344 23.812 1 46.09 548 ALA B CA 1
ATOM 9084 C C . ALA B 1 548 ? 4.305 36.75 22.672 1 46.09 548 ALA B C 1
ATOM 9086 O O . ALA B 1 548 ? 3.5 35.938 22.203 1 46.09 548 ALA B O 1
ATOM 9087 N N . GLU B 1 549 ? 4.27 38.156 22.406 1 49.22 549 GLU B N 1
ATOM 9088 C CA . GLU B 1 549 ? 3.461 38.688 21.312 1 49.22 549 GLU B CA 1
ATOM 9089 C C . GLU B 1 549 ? 3.82 38 19.984 1 49.22 549 GLU B C 1
ATOM 9091 O O . GLU B 1 549 ? 2.949 37.75 19.156 1 49.22 549 GLU B O 1
ATOM 9096 N N . LEU B 1 550 ? 5.102 37.812 19.922 1 52.5 550 LEU B N 1
ATOM 9097 C CA . LEU B 1 550 ? 5.645 37.094 18.766 1 52.5 550 LEU B CA 1
ATOM 9098 C C . LEU B 1 550 ? 5.078 35.688 18.672 1 52.5 550 LEU B C 1
ATOM 9100 O O . LEU B 1 550 ? 5 35.125 17.578 1 52.5 550 LEU B O 1
ATOM 9104 N N . GLN B 1 551 ? 4.727 35.469 19.797 1 55 551 GLN B N 1
ATOM 9105 C CA . GLN B 1 551 ? 4.301 34.062 19.906 1 55 551 GLN B CA 1
ATOM 9106 C C . GLN B 1 551 ? 2.973 33.844 19.188 1 55 551 GLN B C 1
ATOM 9108 O O . GLN B 1 551 ? 2.744 32.781 18.609 1 55 551 GLN B O 1
ATOM 9113 N N . ALA B 1 552 ? 2.158 35.031 19.234 1 59.31 552 ALA B N 1
ATOM 9114 C CA . ALA B 1 552 ? 0.865 34.875 18.578 1 59.31 552 ALA B CA 1
ATOM 9115 C C . ALA B 1 552 ? 1.033 34.688 17.062 1 59.31 552 ALA B C 1
ATOM 9117 O O . ALA B 1 552 ? 0.34 33.875 16.453 1 59.31 552 ALA B O 1
ATOM 9118 N N . TYR B 1 553 ? 1.933 35.469 16.547 1 62.41 553 TYR B N 1
ATOM 9119 C CA . TYR B 1 553 ? 2.07 35.438 15.102 1 62.41 553 TYR B CA 1
ATOM 9120 C C . TYR B 1 553 ? 2.9 34.25 14.648 1 62.41 553 TYR B C 1
ATOM 9122 O O . TYR B 1 553 ? 2.854 33.875 13.477 1 62.41 553 TYR B O 1
ATOM 9130 N N . GLU B 1 554 ? 3.531 33.719 15.641 1 63.72 554 GLU B N 1
ATOM 9131 C CA . GLU B 1 554 ? 4.348 32.562 15.297 1 63.72 554 GLU B CA 1
ATOM 9132 C C . GLU B 1 554 ? 3.479 31.344 15.031 1 63.72 554 GLU B C 1
ATOM 9134 O O . GLU B 1 554 ? 3.928 30.375 14.406 1 63.72 554 GLU B O 1
ATOM 9139 N N . ALA B 1 555 ? 2.275 31.547 15.406 1 71.31 555 ALA B N 1
ATOM 9140 C CA . ALA B 1 555 ? 1.392 30.406 15.203 1 71.31 555 ALA B CA 1
ATOM 9141 C C . ALA B 1 555 ? 0.938 30.328 13.75 1 71.31 555 ALA B C 1
ATOM 9143 O O . ALA B 1 555 ? 0.505 29.266 13.289 1 71.31 555 ALA B O 1
ATOM 9144 N N . PHE B 1 556 ? 1.268 31.484 13.016 1 75.56 556 PHE B N 1
ATOM 9145 C CA . PHE B 1 556 ? 0.732 31.547 11.664 1 75.56 556 PHE B CA 1
ATOM 9146 C C . PHE B 1 556 ? 1.731 31 10.656 1 75.56 556 PHE B C 1
ATOM 9148 O O . PHE B 1 556 ? 2.916 31.328 10.695 1 75.56 556 PHE B O 1
ATOM 9155 N N . THR B 1 557 ? 1.217 29.953 9.844 1 73.81 557 THR B N 1
ATOM 9156 C CA . THR B 1 557 ? 2.062 29.438 8.773 1 73.81 557 THR B CA 1
ATOM 9157 C C . THR B 1 557 ? 1.603 29.953 7.422 1 73.81 557 THR B C 1
ATOM 9159 O O . THR B 1 557 ? 0.407 30.156 7.203 1 73.81 557 THR B O 1
ATOM 9162 N N . LEU B 1 558 ? 2.492 30.406 6.664 1 76.44 558 LEU B N 1
ATOM 9163 C CA . LEU B 1 558 ? 2.141 30.844 5.32 1 76.44 558 LEU B CA 1
ATOM 9164 C C . LEU B 1 558 ? 2.367 29.734 4.305 1 76.44 558 LEU B C 1
ATOM 9166 O O . LEU B 1 558 ? 2.492 30 3.105 1 76.44 558 LEU B O 1
ATOM 9170 N N . SER B 1 559 ? 2.502 28.625 4.809 1 75.56 559 SER B N 1
ATOM 9171 C CA . SER B 1 559 ? 2.668 27.453 3.955 1 75.56 559 SER B CA 1
ATOM 9172 C C . SER B 1 559 ? 1.54 26.453 4.164 1 75.56 559 SER B C 1
ATOM 9174 O O . SER B 1 559 ? 1.144 26.188 5.301 1 75.56 559 SER B O 1
ATOM 9176 N N . ASN B 1 560 ? 0.98 26.047 3.045 1 79 560 ASN B N 1
ATOM 9177 C CA . ASN B 1 560 ? -0.06 25.031 3.092 1 79 560 ASN B CA 1
ATOM 9178 C C . ASN B 1 560 ? 0.532 23.625 3.037 1 79 560 ASN B C 1
ATOM 9180 O O . ASN B 1 560 ? -0.145 22.672 2.637 1 79 560 ASN B O 1
ATOM 9184 N N . ALA B 1 561 ? 1.746 23.516 3.396 1 75.25 561 ALA B N 1
ATOM 9185 C CA . ALA B 1 561 ? 2.473 22.25 3.291 1 75.25 561 ALA B CA 1
ATOM 9186 C C . ALA B 1 561 ? 1.794 21.156 4.113 1 75.25 561 ALA B C 1
ATOM 9188 O O . ALA B 1 561 ? 1.78 19.984 3.715 1 75.25 561 ALA B O 1
ATOM 9189 N N . MET B 1 562 ? 1.229 21.547 5.262 1 78.94 562 MET B N 1
ATOM 9190 C CA . MET B 1 562 ? 0.594 20.547 6.113 1 78.94 562 MET B CA 1
ATOM 9191 C C . MET B 1 562 ? -0.6 19.906 5.41 1 78.94 562 MET B C 1
ATOM 9193 O O . MET B 1 562 ? -0.814 18.703 5.508 1 78.94 562 MET B O 1
ATOM 9197 N N . SER B 1 563 ? -1.386 20.719 4.781 1 79.94 563 SER B N 1
ATOM 9198 C CA . SER B 1 563 ? -2.52 20.188 4.035 1 79.94 563 SER B CA 1
ATOM 9199 C C . SER B 1 563 ? -2.057 19.266 2.912 1 79.94 563 SER B C 1
ATOM 9201 O O . SER B 1 563 ? -2.67 18.219 2.66 1 79.94 563 SER B O 1
ATOM 9203 N N . GLU B 1 564 ? -1.042 19.641 2.285 1 77.88 564 GLU B N 1
ATOM 9204 C CA . GLU B 1 564 ? -0.489 18.797 1.225 1 77.88 564 GLU B CA 1
ATOM 9205 C C . GLU B 1 564 ? 0.011 17.469 1.774 1 77.88 564 GLU B C 1
ATOM 9207 O O . GLU B 1 564 ? -0.147 16.422 1.133 1 77.88 564 GLU B O 1
ATOM 9212 N N . ASN B 1 565 ? 0.665 17.594 2.863 1 76.94 565 ASN B N 1
ATOM 9213 C CA . ASN B 1 565 ? 1.107 16.375 3.514 1 76.94 565 ASN B CA 1
ATOM 9214 C C . ASN B 1 565 ? -0.071 15.469 3.873 1 76.94 565 ASN B C 1
ATOM 9216 O O . ASN B 1 565 ? -0.001 14.25 3.705 1 76.94 565 ASN B O 1
ATOM 9220 N N . ASN B 1 566 ? -1.093 16.078 4.426 1 81.06 566 ASN B N 1
ATOM 9221 C CA . ASN B 1 566 ? -2.291 15.32 4.758 1 81.06 566 ASN B CA 1
ATOM 9222 C C . ASN B 1 566 ? -2.869 14.625 3.531 1 81.06 566 ASN B C 1
ATOM 9224 O O . ASN B 1 566 ? -3.305 13.477 3.615 1 81.06 566 ASN B O 1
ATOM 9228 N N . PHE B 1 567 ? -2.834 15.305 2.459 1 79.69 567 PHE B N 1
ATOM 9229 C CA . PHE B 1 567 ? -3.393 14.719 1.246 1 79.69 567 PHE B CA 1
ATOM 9230 C C . PHE B 1 567 ? -2.49 13.617 0.712 1 79.69 567 PHE B C 1
ATOM 9232 O O . PHE B 1 567 ? -2.977 12.602 0.203 1 79.69 567 PHE B O 1
ATOM 9239 N N . SER B 1 568 ? -1.191 13.883 0.815 1 76.69 568 SER B N 1
ATOM 9240 C CA . SER B 1 568 ? -0.268 12.812 0.452 1 76.69 568 SER B CA 1
ATOM 9241 C C . SER B 1 568 ? -0.52 11.562 1.283 1 76.69 568 SER B C 1
ATOM 9243 O O . SER B 1 568 ? -0.579 10.453 0.744 1 76.69 568 SER B O 1
ATOM 9245 N N . ASP B 1 569 ? -0.691 11.82 2.51 1 78.44 569 ASP B N 1
ATOM 9246 C CA . ASP B 1 569 ? -0.96 10.711 3.412 1 78.44 569 ASP B CA 1
ATOM 9247 C C . ASP B 1 569 ? -2.307 10.062 3.1 1 78.44 569 ASP B C 1
ATOM 9249 O O . ASP B 1 569 ? -2.43 8.836 3.115 1 78.44 569 ASP B O 1
ATOM 9253 N N . SER B 1 570 ? -3.275 10.875 2.85 1 79.69 570 SER B N 1
ATOM 9254 C CA . SER B 1 570 ? -4.598 10.359 2.504 1 79.69 570 SER B CA 1
ATOM 9255 C C . SER B 1 570 ? -4.551 9.539 1.22 1 79.69 570 SER B C 1
ATOM 9257 O O . SER B 1 570 ? -5.207 8.5 1.117 1 79.69 570 SER B O 1
ATOM 9259 N N . GLY B 1 571 ? -3.82 10.047 0.317 1 76.5 571 GLY B N 1
ATOM 9260 C CA . GLY B 1 571 ? -3.662 9.32 -0.934 1 76.5 571 GLY B CA 1
ATOM 9261 C C . GLY B 1 571 ? -3.01 7.965 -0.757 1 76.5 571 GLY B C 1
ATOM 9262 O O . GLY B 1 571 ? -3.316 7.02 -1.489 1 76.5 571 GLY B O 1
ATOM 9263 N N . SER B 1 572 ? -2.139 7.934 0.182 1 73.12 572 SER B N 1
ATOM 9264 C CA . SER B 1 572 ? -1.49 6.664 0.483 1 73.12 572 SER B CA 1
ATOM 9265 C C . SER B 1 572 ? -2.449 5.707 1.183 1 73.12 572 SER B C 1
ATOM 9267 O O . SER B 1 572 ? -2.268 4.488 1.127 1 73.12 572 SER B O 1
ATOM 9269 N N . THR B 1 573 ? -3.295 6.281 1.826 1 76.75 573 THR B N 1
ATOM 9270 C CA . THR B 1 573 ? -4.277 5.48 2.551 1 76.75 573 THR B CA 1
ATOM 9271 C C . THR B 1 573 ? -5.336 4.934 1.6 1 76.75 573 THR B C 1
ATOM 9273 O O . THR B 1 573 ? -5.707 3.76 1.679 1 76.75 573 THR B O 1
ATOM 9276 N N . VAL B 1 574 ? -5.816 5.832 0.727 1 75.88 574 VAL B N 1
ATOM 9277 C CA . VAL B 1 574 ? -6.797 5.414 -0.269 1 75.88 574 VAL B CA 1
ATOM 9278 C C . VAL B 1 574 ? -6.082 4.84 -1.49 1 75.88 574 VAL B C 1
ATOM 9280 O O . VAL B 1 574 ? -5.625 5.59 -2.357 1 75.88 574 VAL B O 1
ATOM 9283 N N . SER B 1 575 ? -5.855 3.602 -1.552 1 72.38 575 SER B N 1
ATOM 9284 C CA . SER B 1 575 ? -5.172 2.924 -2.648 1 72.38 575 SER B CA 1
ATOM 9285 C C . SER B 1 575 ? -6.16 2.16 -3.525 1 72.38 575 SER B C 1
ATOM 9287 O O . SER B 1 575 ? -7.359 2.125 -3.238 1 72.38 575 SER B O 1
ATOM 9289 N N . LYS B 1 576 ? -5.617 1.592 -4.598 1 68.62 576 LYS B N 1
ATOM 9290 C CA . LYS B 1 576 ? -6.457 0.812 -5.5 1 68.62 576 LYS B CA 1
ATOM 9291 C C . LYS B 1 576 ? -7.141 -0.337 -4.762 1 68.62 576 LYS B C 1
ATOM 9293 O O . LYS B 1 576 ? -8.297 -0.656 -5.035 1 68.62 576 LYS B O 1
ATOM 9298 N N . LYS B 1 577 ? -6.441 -0.843 -3.791 1 66.12 577 LYS B N 1
ATOM 9299 C CA . LYS B 1 577 ? -6.996 -1.967 -3.041 1 66.12 577 LYS B CA 1
ATOM 9300 C C . LYS B 1 577 ? -7.938 -1.483 -1.94 1 66.12 577 LYS B C 1
ATOM 9302 O O . LYS B 1 577 ? -8.75 -2.256 -1.427 1 66.12 577 LYS B O 1
ATOM 9307 N N . ARG B 1 578 ? -7.789 -0.188 -1.657 1 72.12 578 ARG B N 1
ATOM 9308 C CA . ARG B 1 578 ? -8.594 0.375 -0.58 1 72.12 578 ARG B CA 1
ATOM 9309 C C . ARG B 1 578 ? -9.461 1.526 -1.085 1 72.12 578 ARG B C 1
ATOM 9311 O O . ARG B 1 578 ? -9.508 2.59 -0.462 1 72.12 578 ARG B O 1
ATOM 9318 N N . ASN B 1 579 ? -9.969 1.317 -2.174 1 66.06 579 ASN B N 1
ATOM 9319 C CA . ASN B 1 579 ? -10.711 2.41 -2.793 1 66.06 579 ASN B CA 1
ATOM 9320 C C . ASN B 1 579 ? -12.148 2.471 -2.285 1 66.06 579 ASN B C 1
ATOM 9322 O O . ASN B 1 579 ? -12.898 3.389 -2.631 1 66.06 579 ASN B O 1
ATOM 9326 N N . GLN B 1 580 ? -12.492 1.497 -1.357 1 67.38 580 GLN B N 1
ATOM 9327 C CA . GLN B 1 580 ? -13.844 1.494 -0.812 1 67.38 580 GLN B CA 1
ATOM 9328 C C . GLN B 1 580 ? -13.867 2.047 0.611 1 67.38 580 GLN B C 1
ATOM 9330 O O . GLN B 1 580 ? -14.891 1.978 1.294 1 67.38 580 GLN B O 1
ATOM 9335 N N . LEU B 1 581 ? -12.789 2.586 0.981 1 79.19 581 LEU B N 1
ATOM 9336 C CA . LEU B 1 581 ? -12.703 3.143 2.326 1 79.19 581 LEU B CA 1
ATOM 9337 C C . LEU B 1 581 ? -13.633 4.336 2.484 1 79.19 581 LEU B C 1
ATOM 9339 O O . LEU B 1 581 ? -13.672 5.223 1.626 1 79.19 581 LEU B O 1
ATOM 9343 N N . LYS B 1 582 ? -14.391 4.309 3.547 1 84.12 582 LYS B N 1
ATOM 9344 C CA . LYS B 1 582 ? -15.281 5.43 3.824 1 84.12 582 LYS B CA 1
ATOM 9345 C C . LYS B 1 582 ? -14.492 6.684 4.195 1 84.12 582 LYS B C 1
ATOM 9347 O O . LYS B 1 582 ? -13.477 6.602 4.895 1 84.12 582 LYS B O 1
ATOM 9352 N N . PRO B 1 583 ? -14.992 7.852 3.75 1 87.19 583 PRO B N 1
ATOM 9353 C CA . PRO B 1 583 ? -14.32 9.109 4.09 1 87.19 583 PRO B CA 1
ATOM 9354 C C . PRO B 1 583 ? -14.18 9.312 5.598 1 87.19 583 PRO B C 1
ATOM 9356 O O . PRO B 1 583 ? -13.172 9.852 6.059 1 87.19 583 PRO B O 1
ATOM 9359 N N . SER B 1 584 ? -15.156 8.82 6.34 1 90.19 584 SER B N 1
ATOM 9360 C CA . SER B 1 584 ? -15.094 8.953 7.789 1 90.19 584 SER B CA 1
ATOM 9361 C C . SER B 1 584 ? -13.906 8.195 8.367 1 90.19 584 SER B C 1
ATOM 9363 O O . SER B 1 584 ? -13.273 8.648 9.32 1 90.19 584 SER B O 1
ATOM 9365 N N . THR B 1 585 ? -13.664 7.082 7.754 1 90.19 585 THR B N 1
ATOM 9366 C CA . THR B 1 585 ? -12.531 6.289 8.211 1 90.19 585 THR B CA 1
ATOM 9367 C C . THR B 1 585 ? -11.211 6.988 7.879 1 90.19 585 THR B C 1
ATOM 9369 O O . THR B 1 585 ? -10.273 6.969 8.68 1 90.19 585 THR B O 1
ATOM 9372 N N . VAL B 1 586 ? -11.18 7.605 6.688 1 89.62 586 VAL B N 1
ATOM 9373 C CA . VAL B 1 586 ? -10 8.383 6.312 1 89.62 586 VAL B CA 1
ATOM 9374 C C . VAL B 1 586 ? -9.789 9.516 7.312 1 89.62 586 VAL B C 1
ATOM 9376 O O . VAL B 1 586 ? -8.664 9.742 7.766 1 89.62 586 VAL B O 1
ATOM 9379 N N . ASN B 1 587 ? -10.828 10.156 7.668 1 93.5 587 ASN B N 1
ATOM 9380 C CA . ASN B 1 587 ? -10.766 11.242 8.641 1 93.5 587 ASN B CA 1
ATOM 9381 C C . ASN B 1 587 ? -10.227 10.758 9.984 1 93.5 587 ASN B C 1
ATOM 9383 O O . ASN B 1 587 ? -9.375 11.414 10.586 1 93.5 587 ASN B O 1
ATOM 9387 N N . ILE B 1 588 ? -10.727 9.648 10.422 1 93.5 588 ILE B N 1
ATOM 9388 C CA . ILE B 1 588 ? -10.32 9.094 11.711 1 93.5 588 ILE B CA 1
ATOM 9389 C C . ILE B 1 588 ? -8.828 8.773 11.688 1 93.5 588 ILE B C 1
ATOM 9391 O O . ILE B 1 588 ? -8.102 9.125 12.625 1 93.5 588 ILE B O 1
ATOM 9395 N N . LEU B 1 589 ? -8.391 8.18 10.656 1 91.62 589 LEU B N 1
ATOM 9396 C CA . LEU B 1 589 ? -6.988 7.773 10.555 1 91.62 589 LEU B CA 1
ATOM 9397 C C . LEU B 1 589 ? -6.074 8.992 10.492 1 91.62 589 LEU B C 1
ATOM 9399 O O . LEU B 1 589 ? -5.051 9.047 11.18 1 91.62 589 LEU B O 1
ATOM 9403 N N . MET B 1 590 ? -6.418 9.969 9.703 1 92.12 590 MET B N 1
ATOM 9404 C CA . MET B 1 590 ? -5.598 11.172 9.562 1 92.12 590 MET B CA 1
ATOM 9405 C C . MET B 1 590 ? -5.57 11.961 10.867 1 92.12 590 MET B C 1
ATOM 9407 O O . MET B 1 590 ? -4.531 12.508 11.242 1 92.12 590 MET B O 1
ATOM 9411 N N . PHE B 1 591 ? -6.742 12.062 11.5 1 94.81 591 PHE B N 1
ATOM 9412 C CA . PHE B 1 591 ? -6.82 12.75 12.789 1 94.81 591 PHE B CA 1
ATOM 9413 C C . PHE B 1 591 ? -5.922 12.078 13.82 1 94.81 591 PHE B C 1
ATOM 9415 O O . PHE B 1 591 ? -5.176 12.742 14.531 1 94.81 591 PHE B O 1
ATOM 9422 N N . LEU B 1 592 ? -6.031 10.789 13.922 1 92.56 592 LEU B N 1
ATOM 9423 C CA . LEU B 1 592 ? -5.234 10.047 14.891 1 92.56 592 LEU B CA 1
ATOM 9424 C C . LEU B 1 592 ? -3.746 10.188 14.586 1 92.56 592 LEU B C 1
ATOM 9426 O O . LEU B 1 592 ? -2.932 10.312 15.508 1 92.56 592 LEU B O 1
ATOM 9430 N N . ARG B 1 593 ? -3.387 10.117 13.383 1 90.5 593 ARG B N 1
ATOM 9431 C CA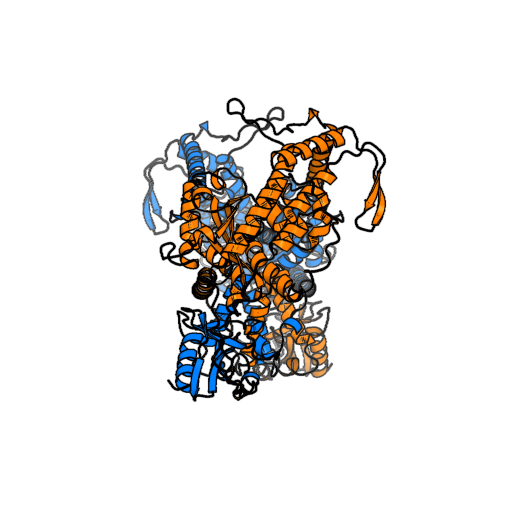 . ARG B 1 593 ? -1.986 10.242 12.992 1 90.5 593 ARG B CA 1
ATOM 9432 C C . ARG B 1 593 ? -1.392 11.555 13.484 1 90.5 593 ARG B C 1
ATOM 9434 O O . ARG B 1 593 ? -0.246 11.586 13.945 1 90.5 593 ARG B O 1
ATOM 9441 N N . SER B 1 594 ? -2.129 12.562 13.406 1 90.56 594 SER B N 1
ATOM 9442 C CA . SER B 1 594 ? -1.639 13.891 13.75 1 90.56 594 SER B CA 1
ATOM 9443 C C . SER B 1 594 ? -1.713 14.133 15.258 1 90.56 594 SER B C 1
ATOM 9445 O O . SER B 1 594 ? -0.963 14.945 15.797 1 90.56 594 SER B O 1
ATOM 9447 N N . ASN B 1 595 ? -2.631 13.375 15.984 1 91.5 595 ASN B N 1
ATOM 9448 C CA . ASN B 1 595 ? -2.973 13.836 17.328 1 91.5 595 ASN B CA 1
ATOM 9449 C C . ASN B 1 595 ? -2.795 12.727 18.359 1 91.5 595 ASN B C 1
ATOM 9451 O O . ASN B 1 595 ? -3.045 12.938 19.547 1 91.5 595 ASN B O 1
ATOM 9455 N N . ILE B 1 596 ? -2.348 11.594 17.969 1 86.5 596 ILE B N 1
ATOM 9456 C CA . ILE B 1 596 ? -2.307 10.453 18.875 1 86.5 596 ILE B CA 1
ATOM 9457 C C . ILE B 1 596 ? -1.331 10.727 20.016 1 86.5 596 ILE B C 1
ATOM 9459 O O . ILE B 1 596 ? -1.452 10.148 21.094 1 86.5 596 ILE B O 1
ATOM 9463 N N . ASP B 1 597 ? -0.384 11.578 19.906 1 81.25 597 ASP B N 1
ATOM 9464 C CA . ASP B 1 597 ? 0.634 11.891 20.906 1 81.25 597 ASP B CA 1
ATOM 9465 C C . ASP B 1 597 ? 0.041 12.688 22.062 1 81.25 597 ASP B C 1
ATOM 9467 O O . ASP B 1 597 ? 0.676 12.836 23.109 1 81.25 597 ASP B O 1
ATOM 9471 N N . LEU B 1 598 ? -1.159 13.156 21.891 1 80.25 598 LEU B N 1
ATOM 9472 C CA . LEU B 1 598 ? -1.809 13.93 22.938 1 80.25 598 LEU B CA 1
ATOM 9473 C C . LEU B 1 598 ? -2.143 13.039 24.141 1 80.25 598 LEU B C 1
ATOM 9475 O O . LEU B 1 598 ? -2.363 13.539 25.25 1 80.25 598 LEU B O 1
ATOM 9479 N N . THR B 1 599 ? -2.312 11.734 23.891 1 68 599 THR B N 1
ATOM 9480 C CA . THR B 1 599 ? -2.625 10.82 24.984 1 68 599 THR B CA 1
ATOM 9481 C C . THR B 1 599 ? -1.443 9.898 25.281 1 68 599 THR B C 1
ATOM 9483 O O . THR B 1 599 ? -1.519 9.047 26.156 1 68 599 THR B O 1
ATOM 9486 N N . LYS B 1 600 ? -0.23 10.055 24.625 1 60.56 600 LYS B N 1
ATOM 9487 C CA . LYS B 1 600 ? 0.923 9.227 24.953 1 60.56 600 LYS B CA 1
ATOM 9488 C C . LYS B 1 600 ? 1.688 9.805 26.141 1 60.56 600 LYS B C 1
ATOM 9490 O O . LYS B 1 600 ? 1.698 11.023 26.344 1 60.56 600 LYS B O 1
#

Foldseek 3Di:
DDPVVVLVVQQCQQQPDPDRQKDFDQDDPVRDLDPDPLSVFKGFIAGPVVRDGDWDCPDPPWIWTWMAGNQLRRIDTDTPPVDCVVSVPCDVPPPVLVPPPNPVRVVVSVVVVLVVCCVVVVNDNCCCVDPVNVVVVVVVVVVVVVDPDDDDVPVVDDDPVVVLVVLVVLLVVLLVVLLVQLQVCVVVVFAKEKEWDWDQFDPQRFIWIWIWIWAQHPVLAIAIATQWTFTQPDPDLAQASQQVVVCVRCPSNNDHLPDDDDRSQARYEYEYAPPCRPPPCNHSVVRHHYDYFLLNLLLCLLCLQQPWDWDQDPNDIDDTDGPCCVQAVPVNVVLVVLQVVLVVCVVVVVQVVDVVRDDHDDSSCVVVPDDCCCPSFACLLVSLVVLQVLLVVLDFFQCFDFDQDPVGDTDTDHGDDSSSNRSSVSSNVSCPPRVDDALCSLLLNVLDPVNLVCNVVSPDDPVSPVSNLVVVVVLLVVLQPPPPPPPPPDPPPPDDPPPDPDPPPPPRPGSPAPPVVSVVSPDPDPDPPPPPVVVNPDPVVVVVVSVVSSSSSRSYHSHSVVVVVLVVVLNVVCDPVNVPDHSVSSGSVSSCVSRVVVVD/DDPVVVLVVQQCQQQPDPDRQKDFDQDDPVRDLDPDPLSVFKGFIAGPVVRDGDWDCPDPPWIWTWIAGNQLRRIDTDTPPVDCVVSVPCDVPPPVLVPPPNPVRVVVSVVVVLVVCCVVVVNDNCCCVDPVNVVVVVVVVVVVVPDPDDDDVPVVDDDPVVVLVVLVVLLVVLLVVLLVQLQVCVVVVFAKEKEWDWDQFDPQRFIWIWIWIWAQDPVRAIAIATQWTFTQPDPDLAQASQQVVVCVRCPSNNDDLPDDDDRNQARYEYEYAPPCRPPPCNHSVVRHHYDYFLLNLLLCLLCLQQPWDWDQDPNDIDDTDGPCCVQAVPVNVVLVVLQVVLVVCVVVVVQVVDVVRDDHPDSSCVVPPDPCCCPSWACLLVSLVVLQVLLVVLDFFQCFDFDQDPVGDTDTDHGDDSSSNRSSVSSNVSCPPRVDDALCSLLLNVLDPVNLVCNVVSPDDPVSPVSNLVVVVVLLVVLQPPPPPPPPPDPPPPDDPDPDPDPPPPPSPRCPDPPVVSVVSVDPDPDPPPPPVVVVPDPVVVVVVSVVSSSSSRSYHSHSVVVVVLVVVLNVVCDPVNVPDHSVSSGSVSSCVSRVVVVD

Solvent-accessible surface area (backbone atoms only — not comparable to full-atom values): 66048 Å² total; per-residue (Å²): 129,57,70,70,58,52,48,55,50,45,40,42,29,47,65,65,42,85,67,54,52,39,43,34,25,59,56,53,80,91,66,46,91,60,90,54,72,62,54,77,46,32,15,43,26,22,32,33,84,73,62,38,70,47,64,41,75,80,47,102,79,43,62,35,37,33,31,10,31,45,84,69,39,54,63,42,86,36,34,92,83,70,58,65,60,75,63,66,69,60,52,76,47,50,46,70,48,56,68,71,95,17,55,63,55,54,22,45,53,51,32,42,31,50,24,45,17,24,24,59,54,56,43,65,58,62,53,67,68,28,66,25,46,45,51,33,52,36,52,41,23,28,47,14,43,35,23,91,57,93,75,61,46,76,79,39,50,72,54,43,63,55,28,50,51,38,39,52,46,51,36,55,42,48,50,43,40,49,25,31,53,41,29,53,40,46,71,68,71,43,40,34,13,33,31,46,43,75,46,63,40,82,91,51,43,47,40,29,33,29,36,31,41,19,28,50,46,97,83,68,42,75,40,74,39,46,74,40,42,32,60,50,87,58,90,63,76,39,19,54,52,49,35,52,55,49,50,65,64,46,39,75,34,59,40,78,64,77,58,84,83,82,46,59,47,78,35,36,35,38,19,28,55,79,48,65,40,55,61,24,68,75,11,43,50,60,68,29,54,64,44,62,16,52,61,53,41,54,38,49,31,48,43,66,59,74,35,65,45,67,49,72,58,96,85,39,73,45,73,72,39,53,86,52,37,88,61,21,47,68,57,52,51,46,50,52,50,50,52,49,46,46,51,47,33,35,56,73,46,48,37,77,77,40,90,73,58,76,70,80,88,51,74,74,48,69,58,59,64,79,84,60,64,32,64,85,35,58,37,36,46,47,48,58,55,51,52,47,52,54,47,56,67,32,50,77,41,84,52,75,38,76,40,64,45,100,83,62,47,75,39,75,40,72,49,56,52,71,39,52,43,42,50,25,48,51,42,42,50,34,36,68,70,68,52,70,84,48,38,64,36,50,30,39,28,69,66,34,76,88,37,57,83,48,54,78,72,56,72,68,56,67,70,46,50,52,47,10,50,49,50,52,52,51,53,52,59,68,68,34,44,79,82,76,80,78,78,79,77,68,78,82,79,80,76,81,86,77,78,63,89,69,80,79,70,77,75,62,64,79,58,81,59,62,66,54,56,55,45,55,75,64,49,80,73,80,80,74,88,68,68,77,64,72,79,50,71,72,69,69,58,53,57,48,48,58,44,51,64,43,35,40,60,43,14,31,45,35,50,50,50,60,40,52,47,52,47,52,51,47,50,63,53,49,34,90,91,36,64,79,63,52,49,66,57,51,18,46,34,53,27,36,44,52,43,52,72,62,52,65,129,53,69,68,57,51,47,55,51,44,40,42,29,48,66,66,42,85,67,55,52,38,43,33,25,62,57,52,80,93,65,44,91,61,90,55,74,62,54,78,47,33,14,44,25,22,32,33,85,71,62,40,70,46,65,40,74,81,47,101,74,42,61,35,38,33,31,10,31,45,83,70,38,55,64,42,86,36,34,93,84,72,56,66,59,75,62,68,68,60,51,74,48,50,46,67,49,54,67,72,97,18,55,64,55,52,23,45,53,51,31,44,32,50,24,44,18,25,24,61,55,56,43,65,58,61,53,66,70,27,67,25,47,44,51,32,52,35,52,42,25,28,46,14,43,38,23,94,57,93,74,61,45,74,78,38,48,75,52,43,63,54,28,50,50,38,38,51,46,50,37,54,46,48,48,43,42,50,26,31,52,42,29,54,40,45,72,70,70,45,39,32,14,34,31,45,44,75,44,64,41,82,89,51,42,47,40,30,34,29,37,31,40,18,30,49,48,97,83,70,42,74,40,73,37,46,73,39,41,33,62,49,88,58,91,62,76,38,20,54,52,48,34,53,54,48,51,65,64,47,40,74,32,60,42,78,62,76,61,83,79,87,45,58,47,79,32,37,35,36,19,28,53,80,49,65,38,54,61,24,67,74,11,40,49,60,67,30,54,64,44,62,15,52,60,52,41,53,41,49,34,48,43,67,59,74,37,67,44,68,48,72,58,95,87,38,73,44,74,71,39,50,86,51,36,89,59,22,49,69,56,54,50,48,51,51,50,48,52,49,47,46,51,48,34,37,55,72,46,48,35,76,76,40,91,76,60,77,69,80,89,50,75,77,45,68,59,55,72,77,78,55,70,33,62,81,34,56,38,38,46,47,48,58,55,50,53,46,53,52,46,56,67,32,51,78,41,83,52,76,37,76,39,64,43,101,84,63,46,74,40,74,40,71,48,55,50,72,39,52,44,42,49,24,47,51,42,42,50,35,37,68,68,68,53,69,85,49,39,64,37,50,31,40,29,69,69,34,75,88,37,56,82,48,54,77,70,57,73,68,56,65,67,45,50,52,47,9,49,48,51,53,52,52,52,51,59,70,68,38,56,80,81,75,80,76,78,80,77,70,77,83,78,81,74,83,85,78,80,62,87,69,79,75,66,77,70,70,64,76,54,80,65,63,63,56,56,58,43,54,74,64,49,83,73,81,81,75,89,68,68,77,64,71,79,51,72,68,69,67,59,53,56,48,49,57,43,52,63,45,37,39,59,44,14,29,45,34,50,50,50,58,40,51,48,50,48,52,51,46,50,64,53,50,34,91,91,35,63,80,64,51,48,67,56,51,19,46,33,53,28,37,45,52,44,53,68,62,50,69

InterPro domains:
  IPR008906 HAT, C-terminal dimerisation domain [PF05699] (557-596)
  IPR012337 Ribonuclease H-like superfamily [SSF53098] (193-598)
  IPR018473 Hermes trasposase, DNA-binding domain [PF10683] (110-162)
  IPR052717 Vacuolar processing and transposase activity regulators [PTHR46169] (30-581)

Nearest PDB structures (foldseek):
  6dww-assembly1_A  TM=7.270E-01  e=2.840E-18  Musca domestica
  4d1q-assembly1_A-2  TM=7.201E-01  e=3.309E-18  Musca domestica
  8edg-assembly1_C  TM=6.187E-01  e=1.663E-20  Musca domestica
  8u72-assembly1_G  TM=4.482E-01  e=1.790E-01  Thermoflavifilum thermophilum
  8u72-assembly1_C  TM=4.549E-01  e=3.297E-01  Thermoflavifilum thermophilum